Protein AF-0000000072427607 (afdb_homodimer)

Organism: Nyctereutes procyonoides (NCBI:txid34880)

Structure (mmCIF, N/CA/C/O backbone):
data_AF-0000000072427607-model_v1
#
loop_
_entity.id
_entity.type
_entity.pdbx_description
1 polymer 'Carboxylic ester hydrolase'
#
loop_
_atom_site.group_PDB
_atom_site.id
_atom_site.type_symbol
_atom_site.label_atom_id
_atom_site.label_alt_id
_atom_site.label_comp_id
_atom_site.label_asym_id
_atom_site.label_entity_id
_atom_site.label_seq_id
_atom_site.pdbx_PDB_ins_code
_atom_site.Cartn_x
_atom_site.Cartn_y
_atom_site.Cartn_z
_atom_site.occupancy
_atom_site.B_iso_or_equiv
_atom_site.auth_seq_id
_atom_site.auth_comp_id
_atom_site.auth_asym_id
_atom_site.auth_atom_id
_atom_site.pdbx_PDB_model_num
ATOM 1 N N . MET A 1 1 ? 55.812 -62.156 -67.125 1 25.12 1 MET A N 1
ATOM 2 C CA . MET A 1 1 ? 54.969 -63.094 -66.375 1 25.12 1 MET A CA 1
ATOM 3 C C . MET A 1 1 ? 54.938 -62.719 -64.875 1 25.12 1 MET A C 1
ATOM 5 O O . MET A 1 1 ? 54.062 -63.188 -64.125 1 25.12 1 MET A O 1
ATOM 9 N N . GLN A 1 2 ? 56 -62.094 -64.438 1 32.69 2 GLN A N 1
ATOM 10 C CA . GLN A 1 2 ? 56.156 -61.969 -62.969 1 32.69 2 GLN A CA 1
ATOM 11 C C . GLN A 1 2 ? 55.25 -60.875 -62.406 1 32.69 2 GLN A C 1
ATOM 13 O O . GLN A 1 2 ? 55.125 -60.75 -61.188 1 32.69 2 GLN A O 1
ATOM 18 N N . SER A 1 3 ? 54.688 -59.969 -63.312 1 34.66 3 SER A N 1
ATOM 19 C CA . SER A 1 3 ? 54 -58.812 -62.812 1 34.66 3 SER A CA 1
ATOM 20 C C . SER A 1 3 ? 52.562 -59.125 -62.375 1 34.66 3 SER A C 1
ATOM 22 O O . SER A 1 3 ? 51.812 -58.25 -61.938 1 34.66 3 SER A O 1
ATOM 24 N N . LYS A 1 4 ? 52.062 -60.406 -62.969 1 46.56 4 LYS A N 1
ATOM 25 C CA . LYS A 1 4 ? 50.688 -60.781 -62.719 1 46.56 4 LYS A CA 1
ATOM 26 C C . LYS A 1 4 ? 50.469 -61.25 -61.281 1 46.56 4 LYS A C 1
ATOM 28 O O . LYS A 1 4 ? 49.344 -61.375 -60.812 1 46.56 4 LYS A O 1
ATOM 33 N N . GLY A 1 5 ? 51.625 -61.625 -60.656 1 40.72 5 GLY A N 1
ATOM 34 C CA . GLY A 1 5 ? 51.469 -62.25 -59.375 1 40.72 5 GLY A CA 1
ATOM 35 C C . GLY A 1 5 ? 51.25 -61.25 -58.25 1 40.72 5 GLY A C 1
ATOM 36 O O . GLY A 1 5 ? 50.656 -61.594 -57.219 1 40.72 5 GLY A O 1
ATOM 37 N N . THR A 1 6 ? 51.906 -60.031 -58.406 1 51.53 6 THR A N 1
ATOM 38 C CA . THR A 1 6 ? 51.812 -59.031 -57.344 1 51.53 6 THR A CA 1
ATOM 39 C C . THR A 1 6 ? 50.406 -58.469 -57.312 1 51.53 6 THR A C 1
ATOM 41 O O . THR A 1 6 ? 49.875 -58.188 -56.219 1 51.53 6 THR A O 1
ATOM 44 N N . ILE A 1 7 ? 49.719 -58.438 -58.531 1 56.06 7 ILE A N 1
ATOM 45 C CA . ILE A 1 7 ? 48.438 -57.781 -58.562 1 56.06 7 ILE A CA 1
ATOM 46 C C . ILE A 1 7 ? 47.406 -58.656 -57.875 1 56.06 7 ILE A C 1
ATOM 48 O O . ILE A 1 7 ? 46.562 -58.156 -57.125 1 56.06 7 ILE A O 1
ATOM 52 N N . LEU A 1 8 ? 47.562 -60.062 -58.031 1 53.88 8 LEU A N 1
ATOM 53 C CA . LEU A 1 8 ? 46.562 -60.969 -57.438 1 53.88 8 LEU A CA 1
ATOM 54 C C . LEU A 1 8 ? 46.688 -60.969 -55.906 1 53.88 8 LEU A C 1
ATOM 56 O O . LEU A 1 8 ? 45.656 -61 -55.219 1 53.88 8 LEU A O 1
ATOM 60 N N . SER A 1 9 ? 47.938 -60.812 -55.375 1 56.28 9 SER A N 1
ATOM 61 C CA . SER A 1 9 ? 48.094 -60.812 -53.938 1 56.28 9 SER A CA 1
ATOM 62 C C . SER A 1 9 ? 47.531 -59.531 -53.312 1 56.28 9 SER A C 1
ATOM 64 O O . SER A 1 9 ? 47 -59.562 -52.219 1 56.28 9 SER A O 1
ATOM 66 N N . ILE A 1 10 ? 47.594 -58.406 -54.094 1 59.06 10 ILE A N 1
ATOM 67 C CA . ILE A 1 10 ? 47.094 -57.156 -53.562 1 59.06 10 ILE A CA 1
ATOM 68 C C . ILE A 1 10 ? 45.562 -57.188 -53.562 1 59.06 10 ILE A C 1
ATOM 70 O O . ILE A 1 10 ? 44.906 -56.719 -52.625 1 59.06 10 ILE A O 1
ATOM 74 N N . ARG A 1 11 ? 44.906 -57.875 -54.562 1 59 11 ARG A N 1
ATOM 75 C CA . ARG A 1 11 ? 43.469 -57.969 -54.594 1 59 11 ARG A CA 1
ATOM 76 C C . ARG A 1 11 ? 42.906 -58.812 -53.469 1 59 11 ARG A C 1
ATOM 78 O O . ARG A 1 11 ? 41.906 -58.5 -52.844 1 59 11 ARG A O 1
ATOM 85 N N . LEU A 1 12 ? 43.656 -59.906 -53.094 1 60.28 12 LEU A N 1
ATOM 86 C CA . LEU A 1 12 ? 43.219 -60.75 -52 1 60.28 12 LEU A CA 1
ATOM 87 C C . LEU A 1 12 ? 43.344 -60 -50.656 1 60.28 12 LEU A C 1
ATOM 89 O O . LEU A 1 12 ? 42.469 -60.125 -49.781 1 60.28 12 LEU A O 1
ATOM 93 N N . LEU A 1 13 ? 44.469 -59.219 -50.531 1 60.81 13 LEU A N 1
ATOM 94 C CA . LEU A 1 13 ? 44.625 -58.438 -49.281 1 60.81 13 LEU A CA 1
ATOM 95 C C . LEU A 1 13 ? 43.531 -57.375 -49.219 1 60.81 13 LEU A C 1
ATOM 97 O O . LEU A 1 13 ? 42.969 -57.125 -48.125 1 60.81 13 LEU A O 1
ATOM 101 N N . LEU A 1 14 ? 43.188 -56.781 -50.406 1 60.91 14 LEU A N 1
ATOM 102 C CA . LEU A 1 14 ? 42.125 -55.75 -50.375 1 60.91 14 LEU A CA 1
ATOM 103 C C . LEU A 1 14 ? 40.781 -56.375 -50.062 1 60.91 14 LEU A C 1
ATOM 105 O O . LEU A 1 14 ? 39.969 -55.812 -49.344 1 60.91 14 LEU A O 1
ATOM 109 N N . TRP A 1 15 ? 40.562 -57.656 -50.625 1 60.12 15 TRP A N 1
ATOM 110 C CA . TRP A 1 15 ? 39.312 -58.344 -50.312 1 60.12 15 TRP A CA 1
ATOM 111 C C . TRP A 1 15 ? 39.25 -58.719 -48.844 1 60.12 15 TRP A C 1
ATOM 113 O O . TRP A 1 15 ? 38.188 -58.625 -48.219 1 60.12 15 TRP A O 1
ATOM 123 N N . PHE A 1 16 ? 40.438 -59.156 -48.281 1 57.09 16 PHE A N 1
ATOM 124 C CA . PHE A 1 16 ? 40.438 -59.469 -46.844 1 57.09 16 PHE A CA 1
ATOM 125 C C . PHE A 1 16 ? 40.219 -58.188 -46.031 1 57.09 16 PHE A C 1
ATOM 127 O O . PHE A 1 16 ? 39.5 -58.219 -45.031 1 57.09 16 PHE A O 1
ATOM 134 N N . LEU A 1 17 ? 40.844 -57.031 -46.469 1 54.34 17 LEU A N 1
ATOM 135 C CA . LEU A 1 17 ? 40.594 -55.781 -45.781 1 54.34 17 LEU A CA 1
ATOM 136 C C . LEU A 1 17 ? 39.125 -55.344 -45.938 1 54.34 17 LEU A C 1
ATOM 138 O O . LEU A 1 17 ? 38.531 -54.844 -45 1 54.34 17 LEU A O 1
ATOM 142 N N . LEU A 1 18 ? 38.594 -55.562 -47.188 1 53.03 18 LEU A N 1
ATOM 143 C CA . LEU A 1 18 ? 37.188 -55.219 -47.406 1 53.03 18 LEU A CA 1
ATOM 144 C C . LEU A 1 18 ? 36.281 -56.125 -46.562 1 53.03 18 LEU A C 1
ATOM 146 O O . LEU A 1 18 ? 35.312 -55.656 -46 1 53.03 18 LEU A O 1
ATOM 150 N N . LEU A 1 19 ? 36.656 -57.469 -46.531 1 50.84 19 LEU A N 1
ATOM 151 C CA . LEU A 1 19 ? 35.844 -58.344 -45.688 1 50.84 19 LEU A CA 1
ATOM 152 C C . LEU A 1 19 ? 36 -57.969 -44.219 1 50.84 19 LEU A C 1
ATOM 154 O O . LEU A 1 19 ? 35.031 -58.031 -43.438 1 50.84 19 LEU A O 1
ATOM 158 N N . TRP A 1 20 ? 37.219 -57.625 -43.75 1 49.5 20 TRP A N 1
ATOM 159 C CA . TRP A 1 20 ? 37.406 -57.188 -42.375 1 49.5 20 TRP A CA 1
ATOM 160 C C . TRP A 1 20 ? 36.625 -55.906 -42.094 1 49.5 20 TRP A C 1
ATOM 162 O O . TRP A 1 20 ? 36.062 -55.75 -41 1 49.5 20 TRP A O 1
ATOM 172 N N . VAL A 1 21 ? 36.656 -54.938 -43.062 1 46.91 21 VAL A N 1
ATOM 173 C CA . VAL A 1 21 ? 35.875 -53.75 -42.844 1 46.91 21 VAL A CA 1
ATOM 174 C C . VAL A 1 21 ? 34.375 -54.094 -42.781 1 46.91 21 VAL A C 1
ATOM 176 O O . VAL A 1 21 ? 33.625 -53.438 -42.062 1 46.91 21 VAL A O 1
ATOM 179 N N . LEU A 1 22 ? 33.969 -55.062 -43.688 1 42.78 22 LEU A N 1
ATOM 180 C CA . LEU A 1 22 ? 32.562 -55.406 -43.625 1 42.78 22 LEU A CA 1
ATOM 181 C C . LEU A 1 22 ? 32.25 -56.125 -42.312 1 42.78 22 LEU A C 1
ATOM 183 O O . LEU A 1 22 ? 31.078 -56.438 -42.031 1 42.78 22 LEU A O 1
ATOM 187 N N . ILE A 1 23 ? 33.219 -56.875 -41.781 1 41.06 23 ILE A N 1
ATOM 188 C CA . ILE A 1 23 ? 32.844 -57.344 -40.438 1 41.06 23 ILE A CA 1
ATOM 189 C C . ILE A 1 23 ? 32.719 -56.156 -39.5 1 41.06 23 ILE A C 1
ATOM 191 O O . ILE A 1 23 ? 33.688 -55.688 -38.906 1 41.06 23 ILE A O 1
ATOM 195 N N . GLY A 1 24 ? 32.438 -54.969 -40.031 1 36.84 24 GLY A N 1
ATOM 196 C CA . GLY A 1 24 ? 32 -53.969 -39.062 1 36.84 24 GLY A CA 1
ATOM 197 C C . GLY A 1 24 ? 31.203 -54.562 -37.938 1 36.84 24 GLY A C 1
ATOM 198 O O . GLY A 1 24 ? 30.453 -55.531 -38.125 1 36.84 24 GLY A O 1
ATOM 199 N N . LYS A 1 25 ? 31.844 -54.594 -36.719 1 39.75 25 LYS A N 1
ATOM 200 C CA . LYS A 1 25 ? 31.125 -54.938 -35.5 1 39.75 25 LYS A CA 1
ATOM 201 C C . LYS A 1 25 ? 29.672 -54.469 -35.594 1 39.75 25 LYS A C 1
ATOM 203 O O . LYS A 1 25 ? 29.406 -53.281 -35.688 1 39.75 25 LYS A O 1
ATOM 208 N N . SER A 1 26 ? 28.938 -55.156 -36.344 1 35.62 26 SER A N 1
ATOM 209 C CA . SER A 1 26 ? 27.547 -54.938 -35.938 1 35.62 26 SER A CA 1
ATOM 210 C C . SER A 1 26 ? 27.438 -54.844 -34.406 1 35.62 26 SER A C 1
ATOM 212 O O . SER A 1 26 ? 27.734 -55.781 -33.688 1 35.62 26 SER A O 1
ATOM 214 N N . HIS A 1 27 ? 28 -53.844 -33.75 1 36.75 27 HIS A N 1
ATOM 215 C CA . HIS A 1 27 ? 27.406 -53.625 -32.406 1 36.75 27 HIS A CA 1
ATOM 216 C C . HIS A 1 27 ? 25.969 -54.094 -32.375 1 36.75 27 HIS A C 1
ATOM 218 O O . HIS A 1 27 ? 25.094 -53.5 -33.031 1 36.75 27 HIS A O 1
ATOM 224 N N . THR A 1 28 ? 25.797 -55.406 -32.594 1 38.53 28 THR A N 1
ATOM 225 C CA . THR A 1 28 ? 24.453 -55.844 -32.219 1 38.53 28 THR A CA 1
ATOM 226 C C . THR A 1 28 ? 23.875 -54.969 -31.125 1 38.53 28 THR A C 1
ATOM 228 O O . THR A 1 28 ? 24.469 -54.844 -30.047 1 38.53 28 THR A O 1
ATOM 231 N N . GLU A 1 29 ? 23.453 -53.812 -31.422 1 46.56 29 GLU A N 1
ATOM 232 C CA . GLU A 1 29 ? 22.594 -53.125 -30.469 1 46.56 29 GLU A CA 1
ATOM 233 C C . GLU A 1 29 ? 21.875 -54.125 -29.547 1 46.56 29 GLU A C 1
ATOM 235 O O . GLU A 1 29 ? 20.984 -54.844 -29.984 1 46.56 29 GLU A O 1
ATOM 240 N N . GLU A 1 30 ? 22.578 -55 -28.812 1 52.66 30 GLU A N 1
ATOM 241 C CA . GLU A 1 30 ? 21.922 -55.875 -27.828 1 52.66 30 GLU A CA 1
ATOM 242 C C . GLU A 1 30 ? 20.625 -55.25 -27.328 1 52.66 30 GLU A C 1
ATOM 244 O O . GLU A 1 30 ? 20.594 -54.125 -26.844 1 52.66 30 GLU A O 1
ATOM 249 N N . ASP A 1 31 ? 19.516 -55.688 -27.797 1 66.81 31 ASP A N 1
ATOM 250 C CA . ASP A 1 31 ? 18.156 -55.375 -27.391 1 66.81 31 ASP A CA 1
ATOM 251 C C . ASP A 1 31 ? 18 -55.406 -25.875 1 66.81 31 ASP A C 1
ATOM 253 O O . ASP A 1 31 ? 18.391 -56.375 -25.219 1 66.81 31 ASP A O 1
ATOM 257 N N . ILE A 1 32 ? 17.891 -54.219 -25.266 1 88 32 ILE A N 1
ATOM 258 C CA . ILE A 1 32 ? 17.625 -54.156 -23.828 1 88 32 ILE A CA 1
ATOM 259 C C . ILE A 1 32 ? 16.156 -54.406 -23.562 1 88 32 ILE A C 1
ATOM 261 O O . ILE A 1 32 ? 15.289 -53.625 -23.969 1 88 32 ILE A O 1
ATOM 265 N N . VAL A 1 33 ? 15.852 -55.562 -23.109 1 95.56 33 VAL A N 1
ATOM 266 C CA . VAL A 1 33 ? 14.477 -55.969 -22.797 1 95.56 33 VAL A CA 1
ATOM 267 C C . VAL A 1 33 ? 14.305 -56.094 -21.297 1 95.56 33 VAL A C 1
ATOM 269 O O . VAL A 1 33 ? 15.141 -56.688 -20.609 1 95.56 33 VAL A O 1
ATOM 272 N N . ILE A 1 34 ? 13.359 -55.469 -20.797 1 96.12 34 ILE A N 1
ATOM 273 C CA . ILE A 1 34 ? 13.016 -55.531 -19.375 1 96.12 34 ILE A CA 1
ATOM 274 C C . ILE A 1 34 ? 11.625 -56.156 -19.203 1 96.12 34 ILE A C 1
ATOM 276 O O . ILE A 1 34 ? 10.719 -55.844 -19.984 1 96.12 34 ILE A O 1
ATOM 280 N N . THR A 1 35 ? 11.422 -56.969 -18.219 1 96.31 35 THR A N 1
ATOM 281 C CA . THR A 1 35 ? 10.141 -57.594 -17.922 1 96.31 35 THR A CA 1
ATOM 282 C C . THR A 1 35 ? 9.391 -56.812 -16.859 1 96.31 35 THR A C 1
ATOM 284 O O . THR A 1 35 ? 9.836 -56.719 -15.711 1 96.31 35 THR A O 1
ATOM 287 N N . THR A 1 36 ? 8.305 -56.25 -17.266 1 96.44 36 THR A N 1
ATOM 288 C CA . THR A 1 36 ? 7.41 -55.594 -16.312 1 96.44 36 THR A CA 1
ATOM 289 C C . THR A 1 36 ? 6.309 -56.562 -15.859 1 96.44 36 THR A C 1
ATOM 291 O O . THR A 1 36 ? 6.242 -57.688 -16.328 1 96.44 36 THR A O 1
ATOM 294 N N . LYS A 1 37 ? 5.453 -56.062 -14.977 1 95.38 37 LYS A N 1
ATOM 295 C CA . LYS A 1 37 ? 4.324 -56.875 -14.523 1 95.38 37 LYS A CA 1
ATOM 296 C C . LYS A 1 37 ? 3.318 -57.094 -15.648 1 95.38 37 LYS A C 1
ATOM 298 O O . LYS A 1 37 ? 2.584 -58.094 -15.648 1 95.38 37 LYS A O 1
ATOM 303 N N . ASN A 1 38 ? 3.342 -56.219 -16.641 1 94.88 38 ASN A N 1
ATOM 304 C CA . ASN A 1 38 ? 2.379 -56.281 -17.734 1 94.88 38 ASN A CA 1
ATOM 305 C C . ASN A 1 38 ? 2.965 -57 -18.953 1 94.88 38 ASN A C 1
ATOM 307 O O . ASN A 1 38 ? 2.227 -57.469 -19.828 1 94.88 38 ASN A O 1
ATOM 311 N N . GLY A 1 39 ? 4.234 -57 -19.016 1 95.88 39 GLY A N 1
ATOM 312 C CA . GLY A 1 39 ? 4.895 -57.625 -20.156 1 95.88 39 GLY A CA 1
ATOM 313 C C . GLY A 1 39 ? 6.305 -57.125 -20.375 1 95.88 39 GLY A C 1
ATOM 314 O O . GLY A 1 39 ? 6.809 -56.312 -19.594 1 95.88 39 GLY A O 1
ATOM 315 N N . LYS A 1 40 ? 6.855 -57.656 -21.438 1 97.25 40 LYS A N 1
ATOM 316 C CA . LYS A 1 40 ? 8.219 -57.281 -21.781 1 97.25 40 LYS A CA 1
ATOM 317 C C . LYS A 1 40 ? 8.242 -56 -22.609 1 97.25 40 LYS A C 1
ATOM 319 O O . LYS A 1 40 ? 7.367 -55.781 -23.453 1 97.25 40 LYS A O 1
ATOM 324 N N . VAL A 1 41 ? 9.266 -55.188 -22.312 1 97.75 41 VAL A N 1
ATOM 325 C CA . VAL A 1 41 ? 9.422 -53.938 -23.047 1 97.75 41 VAL A CA 1
ATOM 326 C C . VAL A 1 41 ? 10.852 -53.844 -23.578 1 97.75 41 VAL A C 1
ATOM 328 O O . VAL A 1 41 ? 11.805 -54.156 -22.859 1 97.75 41 VAL A O 1
ATOM 331 N N . ARG A 1 42 ? 10.969 -53.469 -24.828 1 97.69 42 ARG A N 1
ATOM 332 C CA . ARG A 1 42 ? 12.266 -53.281 -25.453 1 97.69 42 ARG A CA 1
ATOM 333 C C . ARG A 1 42 ? 12.602 -51.781 -25.531 1 97.69 42 ARG A C 1
ATOM 335 O O . ARG A 1 42 ? 11.82 -51 -26.047 1 97.69 42 ARG A O 1
ATOM 342 N N . GLY A 1 43 ? 13.758 -51.469 -24.969 1 96.75 43 GLY A N 1
ATOM 343 C CA . GLY A 1 43 ? 14.219 -50.094 -25.031 1 96.75 43 GLY A CA 1
ATOM 344 C C . GLY A 1 43 ? 15.352 -49.875 -26.016 1 96.75 43 GLY A C 1
ATOM 345 O O . GLY A 1 43 ? 15.547 -50.688 -26.922 1 96.75 43 GLY A O 1
ATOM 346 N N . MET A 1 44 ? 15.977 -48.688 -25.938 1 96.12 44 MET A N 1
ATOM 347 C CA . MET A 1 44 ? 17.094 -48.344 -26.812 1 96.12 44 MET A CA 1
ATOM 348 C C . MET A 1 44 ? 18.172 -47.594 -26.047 1 96.12 44 MET A C 1
ATOM 350 O O . MET A 1 44 ? 17.891 -46.906 -25.047 1 96.12 44 MET A O 1
ATOM 354 N N . ASN A 1 45 ? 19.359 -47.719 -26.5 1 95.62 45 ASN A N 1
ATOM 355 C CA . ASN A 1 45 ? 20.469 -46.969 -25.938 1 95.62 45 ASN A CA 1
ATOM 356 C C . ASN A 1 45 ? 20.609 -45.594 -26.609 1 95.62 45 ASN A C 1
ATOM 358 O O . ASN A 1 45 ? 20.531 -45.5 -27.844 1 95.62 45 ASN A O 1
ATOM 362 N N . LEU A 1 46 ? 20.734 -44.625 -25.828 1 95.62 46 LEU A N 1
ATOM 363 C CA . LEU A 1 46 ? 20.969 -43.25 -26.297 1 95.62 46 LEU A CA 1
ATOM 364 C C . LEU A 1 46 ? 22.359 -42.781 -25.906 1 95.62 46 LEU A C 1
ATOM 366 O O . LEU A 1 46 ? 22.719 -42.781 -24.719 1 95.62 46 LEU A O 1
ATOM 370 N N . PRO A 1 47 ? 23.172 -42.375 -26.938 1 94.81 47 PRO A N 1
ATOM 371 C CA . PRO A 1 47 ? 24.453 -41.781 -26.578 1 94.81 47 PRO A CA 1
ATOM 372 C C . PRO A 1 47 ? 24.297 -40.406 -25.938 1 94.81 47 PRO A C 1
ATOM 374 O O . PRO A 1 47 ? 23.531 -39.562 -26.438 1 94.81 47 PRO A O 1
ATOM 377 N N . VAL A 1 48 ? 24.938 -40.156 -24.875 1 96.06 48 VAL A N 1
ATOM 378 C CA . VAL A 1 48 ? 24.859 -38.875 -24.156 1 96.06 48 VAL A CA 1
ATOM 379 C C . VAL A 1 48 ? 26.156 -38.625 -23.406 1 96.06 48 VAL A C 1
ATOM 381 O O . VAL A 1 48 ? 26.609 -39.469 -22.625 1 96.06 48 VAL A O 1
ATOM 384 N N . LEU A 1 49 ? 26.891 -37.438 -23.656 1 95.56 49 LEU A N 1
ATOM 385 C CA . LEU A 1 49 ? 28.078 -36.969 -22.969 1 95.56 49 LEU A CA 1
ATOM 386 C C . LEU A 1 49 ? 29.141 -38.062 -22.891 1 95.56 49 LEU A C 1
ATOM 388 O O . LEU A 1 49 ? 29.672 -38.344 -21.797 1 95.56 49 LEU A O 1
ATOM 392 N N . GLY A 1 50 ? 29.406 -38.75 -23.875 1 92.44 50 GLY A N 1
ATOM 393 C CA . GLY A 1 50 ? 30.453 -39.75 -23.938 1 92.44 50 GLY A CA 1
ATOM 394 C C . GLY A 1 50 ? 30.047 -41.062 -23.328 1 92.44 50 GLY A C 1
ATOM 395 O O . GLY A 1 50 ? 30.812 -42.031 -23.344 1 92.44 50 GLY A O 1
ATOM 396 N N . GLY A 1 51 ? 28.781 -41.125 -22.781 1 93.94 51 GLY A N 1
ATOM 397 C CA . GLY A 1 51 ? 28.234 -42.375 -22.234 1 93.94 51 GLY A CA 1
ATOM 398 C C . GLY A 1 51 ? 26.922 -42.75 -22.875 1 93.94 51 GLY A C 1
ATOM 399 O O . GLY A 1 51 ? 26.672 -42.438 -24.047 1 93.94 51 GLY A O 1
ATOM 400 N N . THR A 1 52 ? 26.203 -43.594 -22.078 1 94.81 52 THR A N 1
ATOM 401 C CA . THR A 1 52 ? 24.953 -44.094 -22.641 1 94.81 52 THR A CA 1
ATOM 402 C C . THR A 1 52 ? 23.844 -44.094 -21.594 1 94.81 52 THR A C 1
ATOM 404 O O . THR A 1 52 ? 24.109 -44.281 -20.406 1 94.81 52 THR A O 1
ATOM 407 N N . VAL A 1 53 ? 22.703 -43.781 -22.031 1 97.31 53 VAL A N 1
ATOM 408 C CA . VAL A 1 53 ? 21.469 -43.906 -21.266 1 97.31 53 VAL A CA 1
ATOM 409 C C . VAL A 1 53 ? 20.5 -44.844 -22.016 1 97.31 53 VAL A C 1
ATOM 411 O O . VAL A 1 53 ? 20.422 -44.781 -23.25 1 97.31 53 VAL A O 1
ATOM 414 N N . THR A 1 54 ? 19.859 -45.719 -21.281 1 97.69 54 THR A N 1
ATOM 415 C CA . THR A 1 54 ? 18.812 -46.531 -21.891 1 97.69 54 THR A CA 1
ATOM 416 C C . THR A 1 54 ? 17.453 -45.875 -21.734 1 97.69 54 THR A C 1
ATOM 418 O O . THR A 1 54 ? 17.047 -45.531 -20.625 1 97.69 54 THR A O 1
ATOM 421 N N . ALA A 1 55 ? 16.812 -45.781 -22.844 1 98.12 55 ALA A N 1
ATOM 422 C CA . ALA A 1 55 ? 15.492 -45.156 -22.812 1 98.12 55 ALA A CA 1
ATOM 423 C C . ALA A 1 55 ? 14.406 -46.125 -23.219 1 98.12 55 ALA A C 1
ATOM 425 O O . ALA A 1 55 ? 14.602 -46.969 -24.125 1 98.12 55 ALA A O 1
ATOM 426 N N . PHE A 1 56 ? 13.367 -46.188 -22.531 1 98.5 56 PHE A N 1
ATOM 427 C CA . PHE A 1 56 ? 12.109 -46.844 -22.891 1 98.5 56 PHE A CA 1
ATOM 428 C C . PHE A 1 56 ? 11.023 -45.812 -23.141 1 98.5 56 PHE A C 1
ATOM 430 O O . PHE A 1 56 ? 10.555 -45.156 -22.203 1 98.5 56 PHE A O 1
ATOM 437 N N . LEU A 1 57 ? 10.68 -45.688 -24.438 1 98.19 57 LEU A N 1
ATOM 438 C CA . LEU A 1 57 ? 9.758 -44.625 -24.828 1 98.19 57 LEU A CA 1
ATOM 439 C C . LEU A 1 57 ? 8.398 -45.188 -25.219 1 98.19 57 LEU A C 1
ATOM 441 O O . LEU A 1 57 ? 8.312 -46.094 -26.047 1 98.19 57 LEU A O 1
ATOM 445 N N . GLY A 1 58 ? 7.328 -44.719 -24.562 1 98.25 58 GLY A N 1
ATOM 446 C CA . GLY A 1 58 ? 5.977 -45.094 -24.969 1 98.25 58 GLY A CA 1
ATOM 447 C C . GLY A 1 58 ? 5.504 -46.406 -24.375 1 98.25 58 GLY A C 1
ATOM 448 O O . GLY A 1 58 ? 4.922 -47.219 -25.062 1 98.25 58 GLY A O 1
ATOM 449 N N . ILE A 1 59 ? 5.797 -46.625 -23.141 1 98.31 59 ILE A N 1
ATOM 450 C CA . ILE A 1 59 ? 5.289 -47.781 -22.438 1 98.31 59 ILE A CA 1
ATOM 451 C C . ILE A 1 59 ? 3.834 -47.562 -22.031 1 98.31 59 ILE A C 1
ATOM 453 O O . ILE A 1 59 ? 3.521 -46.594 -21.344 1 98.31 59 ILE A O 1
ATOM 457 N N . PRO A 1 60 ? 2.906 -48.406 -22.469 1 97.94 60 PRO A N 1
ATOM 458 C CA . PRO A 1 60 ? 1.526 -48.219 -22.016 1 97.94 60 PRO A CA 1
ATOM 459 C C . PRO A 1 60 ? 1.353 -48.5 -20.531 1 97.94 60 PRO A C 1
ATOM 461 O O . PRO A 1 60 ? 1.806 -49.531 -20.031 1 97.94 60 PRO A O 1
ATOM 464 N N . TYR A 1 61 ? 0.72 -47.656 -19.812 1 98 61 TYR A N 1
ATOM 465 C CA . TYR A 1 61 ? 0.537 -47.875 -18.391 1 98 61 TYR A CA 1
ATOM 466 C C . TYR A 1 61 ? -0.939 -48.031 -18.047 1 98 61 TYR A C 1
ATOM 468 O O . TYR A 1 61 ? -1.285 -48.406 -16.922 1 98 61 TYR A O 1
ATOM 476 N N . ALA A 1 62 ? -1.848 -47.781 -19 1 98.12 62 ALA A N 1
ATOM 477 C CA . ALA A 1 62 ? -3.291 -47.906 -18.812 1 98.12 62 ALA A CA 1
ATOM 478 C C . ALA A 1 62 ? -3.965 -48.375 -20.109 1 98.12 62 ALA A C 1
ATOM 480 O O . ALA A 1 62 ? -3.381 -48.281 -21.188 1 98.12 62 ALA A O 1
ATOM 481 N N . GLN A 1 63 ? -5.203 -48.875 -19.938 1 97.38 63 GLN A N 1
ATOM 482 C CA . GLN A 1 63 ? -6.02 -49.125 -21.125 1 97.38 63 GLN A CA 1
ATOM 483 C C . GLN A 1 63 ? -6.34 -47.844 -21.875 1 97.38 63 GLN A C 1
ATOM 485 O O . GLN A 1 63 ? -6.551 -46.812 -21.281 1 97.38 63 GLN A O 1
ATOM 490 N N . PRO A 1 64 ? -6.309 -48.031 -23.266 1 97.19 64 PRO A N 1
ATOM 491 C CA . PRO A 1 64 ? -6.734 -46.844 -24 1 97.19 64 PRO A CA 1
ATOM 492 C C . PRO A 1 64 ? -8.125 -46.344 -23.609 1 97.19 64 PRO A C 1
ATOM 494 O O . PRO A 1 64 ? -9.062 -47.156 -23.547 1 97.19 64 PRO A O 1
ATOM 497 N N . PRO A 1 65 ? -8.258 -45.125 -23.234 1 96.88 65 PRO A N 1
ATOM 498 C CA . PRO A 1 65 ? -9.57 -44.594 -22.844 1 96.88 65 PRO A CA 1
ATOM 499 C C . PRO A 1 65 ? -10.477 -44.312 -24.031 1 96.88 65 PRO A C 1
ATOM 501 O O . PRO A 1 65 ? -10.844 -43.156 -24.266 1 96.88 65 PRO A O 1
ATOM 504 N N . LEU A 1 66 ? -10.922 -45.312 -24.734 1 95.56 66 LEU A N 1
ATOM 505 C CA . LEU A 1 66 ? -11.742 -45.219 -25.938 1 95.56 66 LEU A CA 1
ATOM 506 C C . LEU A 1 66 ? -13.172 -45.656 -25.656 1 95.56 66 LEU A C 1
ATOM 508 O O . LEU A 1 66 ? -13.422 -46.406 -24.703 1 95.56 66 LEU A O 1
ATOM 512 N N . GLY A 1 67 ? -14.109 -45.219 -26.438 1 92.81 67 GLY A N 1
ATOM 513 C CA . GLY A 1 67 ? -15.5 -45.625 -26.328 1 92.81 67 GLY A CA 1
ATOM 514 C C . GLY A 1 67 ? -16.078 -45.406 -24.938 1 92.81 67 GLY A C 1
ATOM 515 O O . GLY A 1 67 ? -16.016 -44.281 -24.406 1 92.81 67 GLY A O 1
ATOM 516 N N . ARG A 1 68 ? -16.453 -46.5 -24.312 1 92.44 68 ARG A N 1
ATOM 517 C CA . ARG A 1 68 ? -17.109 -46.406 -23.016 1 92.44 68 ARG A CA 1
ATOM 518 C C . ARG A 1 68 ? -16.141 -45.906 -21.953 1 92.44 68 ARG A C 1
ATOM 520 O O . ARG A 1 68 ? -16.562 -45.406 -20.891 1 92.44 68 ARG A O 1
ATOM 527 N N . LEU A 1 69 ? -14.844 -45.906 -22.234 1 95.25 69 LEU A N 1
ATOM 528 C CA . LEU A 1 69 ? -13.844 -45.562 -21.234 1 95.25 69 LEU A CA 1
ATOM 529 C C . LEU A 1 69 ? -13.445 -44.094 -21.359 1 95.25 69 LEU A C 1
ATOM 531 O O . LEU A 1 69 ? -12.695 -43.562 -20.531 1 95.25 69 LEU A O 1
ATOM 535 N N . ARG A 1 70 ? -13.906 -43.281 -22.359 1 96.25 70 ARG A N 1
ATOM 536 C CA . ARG A 1 70 ? -13.5 -41.938 -22.641 1 96.25 70 ARG A CA 1
ATOM 537 C C . ARG A 1 70 ? -13.664 -41.031 -21.406 1 96.25 70 ARG A C 1
ATOM 539 O O . ARG A 1 70 ? -12.766 -40.25 -21.078 1 96.25 70 ARG A O 1
ATOM 546 N N . PHE A 1 71 ? -14.734 -41.094 -20.656 1 96.81 71 PHE A N 1
ATOM 547 C CA . PHE A 1 71 ? -14.977 -40.25 -19.5 1 96.81 71 PHE A CA 1
ATOM 548 C C . PHE A 1 71 ? -14.984 -41.062 -18.203 1 96.81 71 PHE A C 1
ATOM 550 O O . PHE A 1 71 ? -15.555 -40.656 -17.203 1 96.81 71 PHE A O 1
ATOM 557 N N . LYS A 1 72 ? -14.219 -42.188 -18.266 1 95.62 72 LYS A N 1
ATOM 558 C CA . LYS A 1 72 ? -14.102 -43.031 -17.062 1 95.62 72 LYS A CA 1
ATOM 559 C C . LYS A 1 72 ? -12.695 -42.969 -16.484 1 95.62 72 LYS A C 1
ATOM 561 O O . LYS A 1 72 ? -11.75 -42.562 -17.172 1 95.62 72 LYS A O 1
ATOM 566 N N . LYS A 1 73 ? -12.602 -43.281 -15.211 1 97.06 73 LYS A N 1
ATOM 567 C CA . LYS A 1 73 ? -11.289 -43.438 -14.602 1 97.06 73 LYS A CA 1
ATOM 568 C C . LYS A 1 73 ? -10.43 -44.438 -15.391 1 97.06 73 LYS A C 1
ATOM 570 O O . LYS A 1 73 ? -10.945 -45.375 -15.977 1 97.06 73 LYS A O 1
ATOM 575 N N . PRO A 1 74 ? -9.117 -44.156 -15.43 1 98.06 74 PRO A N 1
ATOM 576 C CA . PRO A 1 74 ? -8.258 -45.094 -16.172 1 98.06 74 PRO A CA 1
ATOM 577 C C . PRO A 1 74 ? -8.273 -46.5 -15.594 1 98.06 74 PRO A C 1
ATOM 579 O O . PRO A 1 74 ? -8.461 -46.656 -14.383 1 98.06 74 PRO A O 1
ATOM 582 N N . GLN A 1 75 ? -8.109 -47.406 -16.5 1 96.62 75 GLN A N 1
ATOM 583 C CA . GLN A 1 75 ? -8.125 -48.812 -16.094 1 96.62 75 GLN A CA 1
ATOM 584 C C . GLN A 1 75 ? -6.754 -49.469 -16.297 1 96.62 75 GLN A C 1
ATOM 586 O O . GLN A 1 75 ? -6.027 -49.125 -17.234 1 96.62 75 GLN A O 1
ATOM 591 N N . PHE A 1 76 ? -6.477 -50.406 -15.484 1 93.19 76 PHE A N 1
ATOM 592 C CA . PHE A 1 76 ? -5.211 -51.125 -15.57 1 93.19 76 PHE A CA 1
ATOM 593 C C . PHE A 1 76 ? -5.121 -51.906 -16.875 1 93.19 76 PHE A C 1
ATOM 595 O O . PHE A 1 76 ? -6.137 -52.375 -17.406 1 93.19 76 PHE A O 1
ATOM 602 N N . LEU A 1 77 ? -3.967 -52 -17.266 1 89.62 77 LEU A N 1
ATOM 603 C CA . LEU A 1 77 ? -3.689 -52.75 -18.484 1 89.62 77 LEU A CA 1
ATOM 604 C C . LEU A 1 77 ? -3.67 -54.25 -18.219 1 89.62 77 LEU A C 1
ATOM 606 O O . LEU A 1 77 ? -3.229 -54.688 -17.141 1 89.62 77 LEU A O 1
ATOM 610 N N . THR A 1 78 ? -4.109 -54.938 -19.234 1 87.88 78 THR A N 1
ATOM 611 C CA . THR A 1 78 ? -3.955 -56.375 -19.188 1 87.88 78 THR A CA 1
ATOM 612 C C . THR A 1 78 ? -2.557 -56.781 -19.625 1 87.88 78 THR A C 1
ATOM 614 O O . THR A 1 78 ? -1.868 -56.031 -20.312 1 87.88 78 THR A O 1
ATOM 617 N N . LYS A 1 79 ? -2.18 -57.938 -19.359 1 91.88 79 LYS A N 1
ATOM 618 C CA . LYS A 1 79 ? -0.861 -58.438 -19.734 1 91.88 79 LYS A CA 1
ATOM 619 C C . LYS A 1 79 ? -0.75 -58.656 -21.234 1 91.88 79 LYS A C 1
ATOM 621 O O . LYS A 1 79 ? -1.753 -58.906 -21.906 1 91.88 79 LYS A O 1
ATOM 626 N N . TRP A 1 80 ? 0.453 -58.406 -21.672 1 92.25 80 TRP A N 1
ATOM 627 C CA . TRP A 1 80 ? 0.709 -58.719 -23.078 1 92.25 80 TRP A CA 1
ATOM 628 C C . TRP A 1 80 ? 1.824 -59.75 -23.219 1 92.25 80 TRP A C 1
ATOM 630 O O . TRP A 1 80 ? 2.719 -59.812 -22.375 1 92.25 80 TRP A O 1
ATOM 640 N N . SER A 1 81 ? 1.77 -60.562 -24.234 1 90.94 81 SER A N 1
ATOM 641 C CA . SER A 1 81 ? 2.699 -61.656 -24.391 1 90.94 81 SER A CA 1
ATOM 642 C C . SER A 1 81 ? 3.896 -61.25 -25.25 1 90.94 81 SER A C 1
ATOM 644 O O . SER A 1 81 ? 5.023 -61.688 -24.984 1 90.94 81 SER A O 1
ATOM 646 N N . ASP A 1 82 ? 3.672 -60.406 -26.156 1 93.44 82 ASP A N 1
ATOM 647 C CA . ASP A 1 82 ? 4.742 -60 -27.062 1 93.44 82 ASP A CA 1
ATOM 648 C C . ASP A 1 82 ? 5.621 -58.906 -26.422 1 93.44 82 ASP A C 1
ATOM 650 O O . ASP A 1 82 ? 5.309 -58.406 -25.344 1 93.44 82 ASP A O 1
ATOM 654 N N . ILE A 1 83 ? 6.742 -58.75 -27.016 1 96.25 83 ILE A N 1
ATOM 655 C CA . ILE A 1 83 ? 7.637 -57.719 -26.562 1 96.25 83 ILE A CA 1
ATOM 656 C C . ILE A 1 83 ? 7.148 -56.344 -27.078 1 96.25 83 ILE A C 1
ATOM 658 O O . ILE A 1 83 ? 7.043 -56.156 -28.281 1 96.25 83 ILE A O 1
ATOM 662 N N . TRP A 1 84 ? 6.785 -55.438 -26.203 1 96.69 84 TRP A N 1
ATOM 663 C CA . TRP A 1 84 ? 6.375 -54.094 -26.562 1 96.69 84 TRP A CA 1
ATOM 664 C C . TRP A 1 84 ? 7.566 -53.281 -27.047 1 96.69 84 TRP A C 1
ATOM 666 O O . TRP A 1 84 ? 8.578 -53.188 -26.344 1 96.69 84 TRP A O 1
ATOM 676 N N . ASN A 1 85 ? 7.512 -52.688 -28.219 1 97.25 85 ASN A N 1
ATOM 677 C CA . ASN A 1 85 ? 8.57 -51.844 -28.75 1 97.25 85 ASN A CA 1
ATOM 678 C C . ASN A 1 85 ? 8.5 -50.438 -28.172 1 97.25 85 ASN A C 1
ATOM 680 O O . ASN A 1 85 ? 7.73 -49.594 -28.656 1 97.25 85 ASN A O 1
ATOM 684 N N . ALA A 1 86 ? 9.297 -50.156 -27.219 1 98.06 86 ALA A N 1
ATOM 685 C CA . ALA A 1 86 ? 9.32 -48.844 -26.562 1 98.06 86 ALA A CA 1
ATOM 686 C C . ALA A 1 86 ? 10.508 -48.031 -27.031 1 98.06 86 ALA A C 1
ATOM 688 O O . ALA A 1 86 ? 11.195 -47.406 -26.203 1 98.06 86 ALA A O 1
ATOM 689 N N . THR A 1 87 ? 10.789 -47.969 -28.297 1 97.44 87 THR A N 1
ATOM 690 C CA . THR A 1 87 ? 11.93 -47.219 -28.828 1 97.44 87 THR A CA 1
ATOM 691 C C . THR A 1 87 ? 11.484 -45.906 -29.438 1 97.44 87 THR A C 1
ATOM 693 O O . THR A 1 87 ? 12.312 -45.125 -29.922 1 97.44 87 THR A O 1
ATOM 696 N N . LYS A 1 88 ? 10.188 -45.688 -29.469 1 97.25 88 LYS A N 1
ATOM 697 C CA . LYS A 1 88 ? 9.633 -44.438 -29.984 1 97.25 88 LYS A CA 1
ATOM 698 C C . LYS A 1 88 ? 8.555 -43.875 -29.047 1 97.25 88 LYS A C 1
ATOM 700 O O . LYS A 1 88 ? 7.859 -44.656 -28.375 1 97.25 88 LYS A O 1
ATOM 705 N N . TYR A 1 89 ? 8.477 -42.562 -29.094 1 98.19 89 TYR A N 1
ATOM 706 C CA . TYR A 1 89 ? 7.418 -41.938 -28.297 1 98.19 89 TYR A CA 1
ATOM 707 C C . TYR A 1 89 ? 6.043 -42.344 -28.828 1 98.19 89 TYR A C 1
ATOM 709 O O . TYR A 1 89 ? 5.852 -42.531 -30.031 1 98.19 89 TYR A O 1
ATOM 717 N N . ALA A 1 90 ? 5.105 -42.438 -27.891 1 98.19 90 ALA A N 1
ATOM 718 C CA . ALA A 1 90 ? 3.729 -42.781 -28.234 1 98.19 90 ALA A CA 1
ATOM 719 C C . ALA A 1 90 ? 2.916 -41.531 -28.562 1 98.19 90 ALA A C 1
ATOM 721 O O . ALA A 1 90 ? 3.459 -40.438 -28.594 1 98.19 90 ALA A O 1
ATOM 722 N N . ASN A 1 91 ? 1.639 -41.719 -28.844 1 98.31 91 ASN A N 1
ATOM 723 C CA . ASN A 1 91 ? 0.735 -40.656 -29.203 1 98.31 91 ASN A CA 1
ATOM 724 C C . ASN A 1 91 ? 0.589 -39.625 -28.062 1 98.31 91 ASN A C 1
ATOM 726 O O . ASN A 1 91 ? 0.726 -40 -26.891 1 98.31 91 ASN A O 1
ATOM 730 N N . SER A 1 92 ? 0.407 -38.406 -28.516 1 98.56 92 SER A N 1
ATOM 731 C CA . SER A 1 92 ? -0.013 -37.375 -27.578 1 98.56 92 SER A CA 1
ATOM 732 C C . SER A 1 92 ? -1.527 -37.375 -27.391 1 98.56 92 SER A C 1
ATOM 734 O O . SER A 1 92 ? -2.266 -37.75 -28.297 1 98.56 92 SER A O 1
ATOM 736 N N . CYS A 1 93 ? -1.968 -37 -26.234 1 98.69 93 CYS A N 1
ATOM 737 C CA . CYS A 1 93 ? -3.406 -36.906 -26.016 1 98.69 93 CYS A CA 1
ATOM 738 C C . CYS A 1 93 ? -4.004 -35.75 -26.844 1 98.69 93 CYS A C 1
ATOM 740 O O . CYS A 1 93 ? -3.355 -34.719 -27.047 1 98.69 93 CYS A O 1
ATOM 742 N N . TYR A 1 94 ? -5.273 -35.938 -27.219 1 98.12 94 TYR A N 1
ATOM 743 C CA . TYR A 1 94 ? -5.98 -34.906 -27.984 1 98.12 94 TYR A CA 1
ATOM 744 C C . TYR A 1 94 ? -5.984 -33.594 -27.234 1 98.12 94 TYR A C 1
ATOM 746 O O . TYR A 1 94 ? -6.312 -33.531 -26.047 1 98.12 94 TYR A O 1
ATOM 754 N N . GLN A 1 95 ? -5.613 -32.5 -27.906 1 97.5 95 GLN A N 1
ATOM 755 C CA . GLN A 1 95 ? -5.531 -31.125 -27.391 1 97.5 95 GLN A CA 1
ATOM 756 C C . GLN A 1 95 ? -5.543 -30.109 -28.531 1 97.5 95 GLN A C 1
ATOM 758 O O . GLN A 1 95 ? -5.305 -30.469 -29.688 1 97.5 95 GLN A O 1
ATOM 763 N N . ASN A 1 96 ? -5.875 -28.922 -28.203 1 95.19 96 ASN A N 1
ATOM 764 C CA . ASN A 1 96 ? -5.734 -27.844 -29.188 1 95.19 96 ASN A CA 1
ATOM 765 C C . ASN A 1 96 ? -4.285 -27.391 -29.312 1 95.19 96 ASN A C 1
ATOM 767 O O . ASN A 1 96 ? -3.602 -27.188 -28.312 1 95.19 96 ASN A O 1
ATOM 771 N N . THR A 1 97 ? -3.807 -27.297 -30.484 1 94.75 97 THR A N 1
ATOM 772 C CA . THR A 1 97 ? -2.455 -26.797 -30.719 1 94.75 97 THR A CA 1
ATOM 773 C C . THR A 1 97 ? -2.428 -25.281 -30.719 1 94.75 97 THR A C 1
ATOM 775 O O . THR A 1 97 ? -3.379 -24.625 -31.172 1 94.75 97 THR A O 1
ATOM 778 N N . ASP A 1 98 ? -1.354 -24.734 -30.203 1 93.44 98 ASP A N 1
ATOM 779 C CA . ASP A 1 98 ? -1.17 -23.281 -30.234 1 93.44 98 ASP A CA 1
ATOM 780 C C . ASP A 1 98 ? -0.885 -22.797 -31.656 1 93.44 98 ASP A C 1
ATOM 782 O O . ASP A 1 98 ? 0.139 -23.156 -32.25 1 93.44 98 ASP A O 1
ATOM 786 N N . GLN A 1 99 ? -1.768 -22 -32.188 1 93.12 99 GLN A N 1
ATOM 787 C CA . GLN A 1 99 ? -1.617 -21.484 -33.531 1 93.12 99 GLN A CA 1
ATOM 788 C C . GLN A 1 99 ? -1.495 -19.953 -33.531 1 93.12 99 GLN A C 1
ATOM 790 O O . GLN A 1 99 ? -1.706 -19.312 -34.531 1 93.12 99 GLN A O 1
ATOM 795 N N . SER A 1 100 ? -1.159 -19.422 -32.406 1 91.56 100 SER A N 1
ATOM 796 C CA . SER A 1 100 ? -1.126 -17.969 -32.25 1 91.56 100 SER A CA 1
ATOM 797 C C . SER A 1 100 ? 0.046 -17.359 -33 1 91.56 100 SER A C 1
ATOM 799 O O . SER A 1 100 ? -0.065 -16.266 -33.531 1 91.56 100 SER A O 1
ATOM 801 N N . PHE A 1 101 ? 1.192 -18.062 -32.938 1 94.5 101 PHE A N 1
ATOM 802 C CA . PHE A 1 101 ? 2.381 -17.625 -33.656 1 94.5 101 PHE A CA 1
ATOM 803 C C . PHE A 1 101 ? 2.945 -18.766 -34.5 1 94.5 101 PHE A C 1
ATOM 805 O O . PHE A 1 101 ? 4.055 -19.234 -34.281 1 94.5 101 PHE A O 1
ATOM 812 N N . PRO A 1 102 ? 2.273 -19.016 -35.594 1 94.5 102 PRO A N 1
ATOM 813 C CA . PRO A 1 102 ? 2.709 -20.156 -36.406 1 94.5 102 PRO A CA 1
ATOM 814 C C . PRO A 1 102 ? 4.148 -20.016 -36.875 1 94.5 102 PRO A C 1
ATOM 816 O O . PRO A 1 102 ? 4.523 -18.969 -37.438 1 94.5 102 PRO A O 1
ATOM 819 N N . GLY A 1 103 ? 4.871 -21.031 -36.656 1 95.38 103 GLY A N 1
ATOM 820 C CA . GLY A 1 103 ? 6.242 -21.078 -37.156 1 95.38 103 GLY A CA 1
ATOM 821 C C . GLY A 1 103 ? 7.238 -20.453 -36.188 1 95.38 103 GLY A C 1
ATOM 822 O O . GLY A 1 103 ? 8.445 -20.578 -36.375 1 95.38 103 GLY A O 1
ATOM 823 N N . PHE A 1 104 ? 6.785 -19.797 -35.219 1 97.06 104 PHE A N 1
ATOM 824 C CA . PHE A 1 104 ? 7.672 -19.172 -34.219 1 97.06 104 PHE A CA 1
ATOM 825 C C . PHE A 1 104 ? 8.164 -20.203 -33.219 1 97.06 104 PHE A C 1
ATOM 827 O O . PHE A 1 104 ? 7.367 -20.812 -32.5 1 97.06 104 PHE A O 1
ATOM 834 N N . PRO A 1 105 ? 9.453 -20.406 -33.094 1 96.19 105 PRO A N 1
ATOM 835 C CA . PRO A 1 105 ? 9.992 -21.484 -32.25 1 96.19 105 PRO A CA 1
ATOM 836 C C . PRO A 1 105 ? 9.562 -21.391 -30.797 1 96.19 105 PRO A C 1
ATOM 838 O O . PRO A 1 105 ? 9.359 -22.406 -30.141 1 96.19 105 PRO A O 1
ATOM 841 N N . GLY A 1 106 ? 9.414 -20.172 -30.375 1 95.62 106 GLY A N 1
ATOM 842 C CA . GLY A 1 106 ? 9.039 -19.984 -28.984 1 95.62 106 GLY A CA 1
ATOM 843 C C . GLY A 1 106 ? 7.672 -20.547 -28.641 1 95.62 106 GLY A C 1
ATOM 844 O O . GLY A 1 106 ? 7.434 -20.969 -27.516 1 95.62 106 GLY A O 1
ATOM 845 N N . SER A 1 107 ? 6.77 -20.516 -29.531 1 95.06 107 SER A N 1
ATOM 846 C CA . SER A 1 107 ? 5.434 -21.078 -29.328 1 95.06 107 SER A CA 1
ATOM 847 C C . SER A 1 107 ? 5.352 -22.516 -29.828 1 95.06 107 SER A C 1
ATOM 849 O O . SER A 1 107 ? 4.738 -23.359 -29.188 1 95.06 107 SER A O 1
ATOM 851 N N . GLU A 1 108 ? 6.055 -22.859 -30.875 1 96.38 108 GLU A N 1
ATOM 852 C CA . GLU A 1 108 ? 5.98 -24.156 -31.531 1 96.38 108 GLU A CA 1
ATOM 853 C C . GLU A 1 108 ? 6.578 -25.25 -30.656 1 96.38 108 GLU A C 1
ATOM 855 O O . GLU A 1 108 ? 6.129 -26.406 -30.688 1 96.38 108 GLU A O 1
ATOM 860 N N . MET A 1 109 ? 7.52 -24.922 -29.859 1 96.31 109 MET A N 1
ATOM 861 C CA . MET A 1 109 ? 8.234 -25.906 -29.062 1 96.31 109 MET A CA 1
ATOM 862 C C . MET A 1 109 ? 7.297 -26.562 -28.047 1 96.31 109 MET A C 1
ATOM 864 O O . MET A 1 109 ? 7.59 -27.656 -27.547 1 96.31 109 MET A O 1
ATOM 868 N N . TRP A 1 110 ? 6.184 -25.922 -27.766 1 96.75 110 TRP A N 1
ATOM 869 C CA . TRP A 1 110 ? 5.277 -26.438 -26.734 1 96.75 110 TRP A CA 1
ATOM 870 C C . TRP A 1 110 ? 4.148 -27.25 -27.359 1 96.75 110 TRP A C 1
ATOM 872 O O . TRP A 1 110 ? 3.34 -27.844 -26.656 1 96.75 110 TRP A O 1
ATOM 882 N N . ASN A 1 111 ? 4.055 -27.297 -28.641 1 97.75 111 ASN A N 1
ATOM 883 C CA . ASN A 1 111 ? 3.039 -28.078 -29.344 1 97.75 111 ASN A CA 1
ATOM 884 C C . ASN A 1 111 ? 3.391 -29.562 -29.375 1 97.75 111 ASN A C 1
ATOM 886 O O . ASN A 1 111 ? 4.566 -29.922 -29.422 1 97.75 111 ASN A O 1
ATOM 890 N N . PRO A 1 112 ? 2.352 -30.406 -29.297 1 97.75 112 PRO A N 1
ATOM 891 C CA . PRO A 1 112 ? 2.635 -31.828 -29.406 1 97.75 112 PRO A CA 1
ATOM 892 C C . PRO A 1 112 ? 3.445 -32.188 -30.656 1 97.75 112 PRO A C 1
ATOM 894 O O . PRO A 1 112 ? 3.219 -31.594 -31.719 1 97.75 112 PRO A O 1
ATOM 897 N N . ASN A 1 113 ? 4.367 -33.094 -30.547 1 97.88 113 ASN A N 1
ATOM 898 C CA . ASN A 1 113 ? 5.273 -33.469 -31.625 1 97.88 113 ASN A CA 1
ATOM 899 C C . ASN A 1 113 ? 5.031 -34.906 -32.094 1 97.88 113 ASN A C 1
ATOM 901 O O . ASN A 1 113 ? 5.852 -35.469 -32.812 1 97.88 113 ASN A O 1
ATOM 905 N N . THR A 1 114 ? 3.994 -35.562 -31.531 1 98.44 114 THR A N 1
ATOM 906 C CA . THR A 1 114 ? 3.521 -36.844 -31.984 1 98.44 114 THR A CA 1
ATOM 907 C C . THR A 1 114 ? 2.041 -36.781 -32.344 1 98.44 114 THR A C 1
ATOM 909 O O . THR A 1 114 ? 1.384 -35.781 -32.125 1 98.44 114 THR A O 1
ATOM 912 N N . ASP A 1 115 ? 1.501 -37.875 -32.906 1 97.94 115 ASP A N 1
ATOM 913 C CA . ASP A 1 115 ? 0.11 -37.875 -33.375 1 97.94 115 ASP A CA 1
ATOM 914 C C . ASP A 1 115 ? -0.843 -37.75 -32.188 1 97.94 115 ASP A C 1
ATOM 916 O O . ASP A 1 115 ? -0.587 -38.281 -31.094 1 97.94 115 ASP A O 1
ATOM 920 N N . LEU A 1 116 ? -1.929 -37 -32.438 1 98.19 116 LEU A N 1
ATOM 921 C CA . LEU A 1 116 ? -2.973 -36.875 -31.438 1 98.19 116 LEU A CA 1
ATOM 922 C C . LEU A 1 116 ? -3.922 -38.062 -31.484 1 98.19 116 LEU A C 1
ATOM 924 O O . LEU A 1 116 ? -4.375 -38.438 -32.562 1 98.19 116 LEU A O 1
ATOM 928 N N . SER A 1 117 ? -4.129 -38.625 -30.297 1 98.44 117 SER A N 1
ATOM 929 C CA . SER A 1 117 ? -4.996 -39.812 -30.188 1 98.44 117 SER A CA 1
ATOM 930 C C . SER A 1 117 ? -5.59 -39.906 -28.797 1 98.44 117 SER A C 1
ATOM 932 O O . SER A 1 117 ? -5 -39.438 -27.812 1 98.44 117 SER A O 1
ATOM 934 N N . GLU A 1 118 ? -6.75 -40.5 -28.719 1 97.94 118 GLU A N 1
ATOM 935 C CA . GLU A 1 118 ? -7.273 -40.812 -27.391 1 97.94 118 GLU A CA 1
ATOM 936 C C . GLU A 1 118 ? -6.52 -41.969 -26.766 1 97.94 118 GLU A C 1
ATOM 938 O O . GLU A 1 118 ? -6.543 -42.156 -25.547 1 97.94 118 GLU A O 1
ATOM 943 N N . ASP A 1 119 ? -5.957 -42.812 -27.609 1 98.25 119 ASP A N 1
ATOM 944 C CA . ASP A 1 119 ? -5.02 -43.812 -27.109 1 98.25 119 ASP A CA 1
ATOM 945 C C . ASP A 1 119 ? -3.66 -43.188 -26.812 1 98.25 119 ASP A C 1
ATOM 947 O O . ASP A 1 119 ? -2.711 -43.344 -27.578 1 98.25 119 ASP A O 1
ATOM 951 N N . CYS A 1 120 ? -3.541 -42.562 -25.672 1 98.56 120 CYS A N 1
ATOM 952 C CA . CYS A 1 120 ? -2.383 -41.719 -25.438 1 98.56 120 CYS A CA 1
ATOM 953 C C . CYS A 1 120 ? -1.813 -41.938 -24.047 1 98.56 120 CYS A C 1
ATOM 955 O O . CYS A 1 120 ? -0.949 -41.188 -23.594 1 98.56 120 CYS A O 1
ATOM 957 N N . LEU A 1 121 ? -2.225 -42.938 -23.266 1 98.69 121 LEU A N 1
ATOM 958 C CA . LEU A 1 121 ? -1.778 -43.156 -21.891 1 98.69 121 LEU A CA 1
ATOM 959 C C . LEU A 1 121 ? -0.514 -44 -21.859 1 98.69 121 LEU A C 1
ATOM 961 O O . LEU A 1 121 ? -0.577 -45.188 -21.578 1 98.69 121 LEU A O 1
ATOM 965 N N . TYR A 1 122 ? 0.573 -43.344 -22.062 1 98.69 122 TYR A N 1
ATOM 966 C CA . TYR A 1 122 ? 1.893 -43.969 -22.125 1 98.69 122 TYR A CA 1
ATOM 967 C C . TYR A 1 122 ? 2.9 -43.188 -21.281 1 98.69 122 TYR A C 1
ATOM 969 O O . TYR A 1 122 ? 2.697 -42.031 -20.969 1 98.69 122 TYR A O 1
ATOM 977 N N . LEU A 1 123 ? 3.979 -43.875 -20.797 1 98.56 123 LEU A N 1
ATOM 978 C CA . LEU A 1 123 ? 5.035 -43.219 -20.047 1 98.56 123 LEU A CA 1
ATOM 979 C C . LEU A 1 123 ? 6.406 -43.562 -20.594 1 98.56 123 LEU A C 1
ATOM 981 O O . LEU A 1 123 ? 6.527 -44.469 -21.438 1 98.56 123 LEU A O 1
ATOM 985 N N . ASN A 1 124 ? 7.375 -42.781 -20.266 1 98.88 124 ASN A N 1
ATOM 986 C CA . ASN A 1 124 ? 8.766 -42.938 -20.672 1 98.88 124 ASN A CA 1
ATOM 987 C C . ASN A 1 124 ? 9.688 -43.125 -19.469 1 98.88 124 ASN A C 1
ATOM 989 O O . ASN A 1 124 ? 9.43 -42.594 -18.391 1 98.88 124 ASN A O 1
ATOM 993 N N . VAL A 1 125 ? 10.766 -43.906 -19.703 1 98.81 125 VAL A N 1
ATOM 994 C CA . VAL A 1 125 ? 11.75 -44.156 -18.656 1 98.81 125 VAL A CA 1
ATOM 995 C C . VAL A 1 125 ? 13.156 -44 -19.219 1 98.81 125 VAL A C 1
ATOM 997 O O . VAL A 1 125 ? 13.5 -44.562 -20.25 1 98.81 125 VAL A O 1
ATOM 1000 N N . TRP A 1 126 ? 14 -43.188 -18.609 1 98.75 126 TRP A N 1
ATOM 1001 C CA . TRP A 1 126 ? 15.422 -43.062 -18.891 1 98.75 126 TRP A CA 1
ATOM 1002 C C . TRP A 1 126 ? 16.25 -43.625 -17.75 1 98.75 126 TRP A C 1
ATOM 1004 O O . TRP A 1 126 ? 16.125 -43.188 -16.594 1 98.75 126 TRP A O 1
ATOM 1014 N N . ILE A 1 127 ? 17.141 -44.5 -18.047 1 97.94 127 ILE A N 1
ATOM 1015 C CA . ILE A 1 127 ? 17.938 -45.219 -17.062 1 97.94 127 ILE A CA 1
ATOM 1016 C C . ILE A 1 127 ? 19.422 -44.969 -17.328 1 97.94 127 ILE A C 1
ATOM 1018 O O . ILE A 1 127 ? 19.906 -45.188 -18.453 1 97.94 127 ILE A O 1
ATOM 1022 N N . PRO A 1 128 ? 20.094 -44.562 -16.281 1 96.44 128 PRO A N 1
ATOM 1023 C CA . PRO A 1 128 ? 21.547 -44.469 -16.5 1 96.44 128 PRO A CA 1
ATOM 1024 C C . PRO A 1 128 ? 22.219 -45.812 -16.719 1 96.44 128 PRO A C 1
ATOM 1026 O O . PRO A 1 128 ? 21.688 -46.844 -16.297 1 96.44 128 PRO A O 1
ATOM 1029 N N . THR A 1 129 ? 23.297 -45.844 -17.375 1 92.44 129 THR A N 1
ATOM 1030 C CA . THR A 1 129 ? 24.078 -47.031 -17.609 1 92.44 129 THR A CA 1
ATOM 1031 C C . THR A 1 129 ? 25.375 -47 -16.812 1 92.44 129 THR A C 1
ATOM 1033 O O . THR A 1 129 ? 26.078 -46 -16.797 1 92.44 129 THR A O 1
ATOM 1036 N N . PRO A 1 130 ? 25.828 -48.125 -16.281 1 91.44 130 PRO A N 1
ATOM 1037 C CA . PRO A 1 130 ? 25.094 -49.375 -16.172 1 91.44 130 PRO A CA 1
ATOM 1038 C C . PRO A 1 130 ? 23.828 -49.25 -15.344 1 91.44 130 PRO A C 1
ATOM 1040 O O . PRO A 1 130 ? 23.688 -48.281 -14.562 1 91.44 130 PRO A O 1
ATOM 1043 N N . ILE A 1 131 ? 22.938 -50.125 -15.523 1 91.25 131 ILE A N 1
ATOM 1044 C CA . ILE A 1 131 ? 21.656 -50.094 -14.828 1 91.25 131 ILE A CA 1
ATOM 1045 C C . ILE A 1 131 ? 21.891 -50.062 -13.312 1 91.25 131 ILE A C 1
ATOM 1047 O O . ILE A 1 131 ? 22.594 -50.906 -12.773 1 91.25 131 ILE A O 1
ATOM 1051 N N . PRO A 1 132 ? 21.391 -49.125 -12.727 1 94.25 132 PRO A N 1
ATOM 1052 C CA . PRO A 1 132 ? 21.578 -49 -11.281 1 94.25 132 PRO A CA 1
ATOM 1053 C C . PRO A 1 132 ? 20.766 -50 -10.484 1 94.25 132 PRO A C 1
ATOM 1055 O O . PRO A 1 132 ? 19.938 -50.719 -11.062 1 94.25 132 PRO A O 1
ATOM 1058 N N . LYS A 1 133 ? 21.203 -50.062 -9.195 1 93.75 133 LYS A N 1
ATOM 1059 C CA . LYS A 1 133 ? 20.406 -50.812 -8.219 1 93.75 133 LYS A CA 1
ATOM 1060 C C . LYS A 1 133 ? 19.766 -49.875 -7.195 1 93.75 133 LYS A C 1
ATOM 1062 O O . LYS A 1 133 ? 20.469 -49.156 -6.492 1 93.75 133 LYS A O 1
ATOM 1067 N N . ASN A 1 134 ? 18.547 -49.781 -7.188 1 96.56 134 ASN A N 1
ATOM 1068 C CA . ASN A 1 134 ? 17.797 -49.031 -6.195 1 96.56 134 ASN A CA 1
ATOM 1069 C C . ASN A 1 134 ? 17.969 -47.531 -6.387 1 96.56 134 ASN A C 1
ATOM 1071 O O . ASN A 1 134 ? 18.141 -46.781 -5.41 1 96.56 134 ASN A O 1
ATOM 1075 N N . ALA A 1 135 ? 18.016 -47.031 -7.598 1 98.38 135 ALA A N 1
ATOM 1076 C CA . ALA A 1 135 ? 18.219 -45.625 -7.891 1 98.38 135 ALA A CA 1
ATOM 1077 C C . ALA A 1 135 ? 16.969 -44.812 -7.574 1 98.38 135 ALA A C 1
ATOM 1079 O O . ALA A 1 135 ? 15.844 -45.312 -7.727 1 98.38 135 ALA A O 1
ATOM 1080 N N . THR A 1 136 ? 17.234 -43.625 -7.129 1 98.38 136 THR A N 1
ATOM 1081 C CA . THR A 1 136 ? 16.141 -42.688 -6.926 1 98.38 136 THR A CA 1
ATOM 1082 C C . THR A 1 136 ? 15.414 -42.406 -8.242 1 98.38 136 THR A C 1
ATOM 1084 O O . THR A 1 136 ? 16.047 -42.312 -9.297 1 98.38 136 THR A O 1
ATOM 1087 N N . VAL A 1 137 ? 14.062 -42.25 -8.18 1 98.88 137 VAL A N 1
ATOM 1088 C CA . VAL A 1 137 ? 13.219 -42.062 -9.352 1 98.88 137 VAL A CA 1
ATOM 1089 C C . VAL A 1 137 ? 12.609 -40.656 -9.32 1 98.88 137 VAL A C 1
ATOM 1091 O O . VAL A 1 137 ? 12.094 -40.219 -8.289 1 98.88 137 VAL A O 1
ATOM 1094 N N . MET A 1 138 ? 12.703 -39.938 -10.391 1 98.94 138 MET A N 1
ATOM 1095 C CA . MET A 1 138 ? 12.062 -38.625 -10.555 1 98.94 138 MET A CA 1
ATOM 1096 C C . MET A 1 138 ? 10.992 -38.688 -11.648 1 98.94 138 MET A C 1
ATOM 1098 O O . MET A 1 138 ? 11.281 -39.094 -12.781 1 98.94 138 MET A O 1
ATOM 1102 N N . ILE A 1 139 ? 9.797 -38.375 -11.328 1 98.94 139 ILE A N 1
ATOM 1103 C CA . ILE A 1 139 ? 8.68 -38.438 -12.266 1 98.94 139 ILE A CA 1
ATOM 1104 C C . ILE A 1 139 ? 8.242 -37.031 -12.656 1 98.94 139 ILE A C 1
ATOM 1106 O O . ILE A 1 139 ? 7.812 -36.25 -11.805 1 98.94 139 ILE A O 1
ATOM 1110 N N . TRP A 1 140 ? 8.281 -36.719 -13.93 1 98.94 140 TRP A N 1
ATOM 1111 C CA . TRP A 1 140 ? 7.969 -35.406 -14.477 1 98.94 140 TRP A CA 1
ATOM 1112 C C . TRP A 1 140 ? 6.5 -35.312 -14.875 1 98.94 140 TRP A C 1
ATOM 1114 O O . TRP A 1 140 ? 5.98 -36.188 -15.562 1 98.94 140 TRP A O 1
ATOM 1124 N N . ILE A 1 141 ? 5.852 -34.25 -14.406 1 98.94 141 ILE A N 1
ATOM 1125 C CA . ILE A 1 141 ? 4.504 -33.906 -14.844 1 98.94 141 ILE A CA 1
ATOM 1126 C C . ILE A 1 141 ? 4.531 -32.531 -15.539 1 98.94 141 ILE A C 1
ATOM 1128 O O . ILE A 1 141 ? 4.805 -31.531 -14.906 1 98.94 141 ILE A O 1
ATOM 1132 N N . TYR A 1 142 ? 4.223 -32.531 -16.812 1 98.75 142 TYR A N 1
ATOM 1133 C CA . TYR A 1 142 ? 4.371 -31.312 -17.609 1 98.75 142 TYR A CA 1
ATOM 1134 C C . TYR A 1 142 ? 3.232 -30.344 -17.344 1 98.75 142 TYR A C 1
ATOM 1136 O O . TYR A 1 142 ? 2.223 -30.703 -16.734 1 98.75 142 TYR A O 1
ATOM 1144 N N . GLY A 1 143 ? 3.455 -29.078 -17.781 1 97.88 143 GLY A N 1
ATOM 1145 C CA . GLY A 1 143 ? 2.447 -28.047 -17.672 1 97.88 143 GLY A CA 1
ATOM 1146 C C . GLY A 1 143 ? 1.557 -27.938 -18.891 1 97.88 143 GLY A C 1
ATOM 1147 O O . GLY A 1 143 ? 1.483 -28.875 -19.688 1 97.88 143 GLY A O 1
ATOM 1148 N N . GLY A 1 144 ? 0.838 -26.812 -18.984 1 96.31 144 GLY A N 1
ATOM 1149 C CA . GLY A 1 144 ? -0.1 -26.594 -20.078 1 96.31 144 GLY A CA 1
ATOM 1150 C C . GLY A 1 144 ? -1.509 -26.297 -19.594 1 96.31 144 GLY A C 1
ATOM 1151 O O . GLY A 1 144 ? -2.479 -26.531 -20.312 1 96.31 144 GLY A O 1
ATOM 1152 N N . GLY A 1 145 ? -1.623 -25.859 -18.391 1 95.81 145 GLY A N 1
ATOM 1153 C CA . GLY A 1 145 ? -2.9 -25.438 -17.844 1 95.81 145 GLY A CA 1
ATOM 1154 C C . GLY A 1 145 ? -3.932 -26.547 -17.797 1 95.81 145 GLY A C 1
ATOM 1155 O O . GLY A 1 145 ? -5.129 -26.297 -17.922 1 95.81 145 GLY A O 1
ATOM 1156 N N . PHE A 1 146 ? -3.492 -27.75 -17.797 1 97.69 146 PHE A N 1
ATOM 1157 C CA . PHE A 1 146 ? -4.34 -28.938 -17.812 1 97.69 146 PHE A CA 1
ATOM 1158 C C . PHE A 1 146 ? -5.062 -29.062 -19.141 1 97.69 146 PHE A C 1
ATOM 1160 O O . PHE A 1 146 ? -5.984 -29.875 -19.281 1 97.69 146 PHE A O 1
ATOM 1167 N N . GLN A 1 147 ? -4.602 -28.297 -20.078 1 95.69 147 GLN A N 1
ATOM 1168 C CA . GLN A 1 147 ? -5.328 -28.266 -21.344 1 95.69 147 GLN A CA 1
ATOM 1169 C C . GLN A 1 147 ? -4.441 -28.703 -22.5 1 95.69 147 GLN A C 1
ATOM 1171 O O . GLN A 1 147 ? -4.938 -29.172 -23.516 1 95.69 147 GLN A O 1
ATOM 1176 N N . THR A 1 148 ? -3.213 -28.469 -22.312 1 96.56 148 THR A N 1
ATOM 1177 C CA . THR A 1 148 ? -2.258 -28.828 -23.344 1 96.56 148 THR A CA 1
ATOM 1178 C C . THR A 1 148 ? -0.992 -29.422 -22.734 1 96.56 148 THR A C 1
ATOM 1180 O O . THR A 1 148 ? -0.814 -29.406 -21.516 1 96.56 148 THR A O 1
ATOM 1183 N N . GLY A 1 149 ? -0.161 -30.047 -23.625 1 97.75 149 GLY A N 1
ATOM 1184 C CA . GLY A 1 149 ? 1.124 -30.594 -23.219 1 97.75 149 GLY A CA 1
ATOM 1185 C C . GLY A 1 149 ? 1.289 -32.062 -23.578 1 97.75 149 GLY A C 1
ATOM 1186 O O . GLY A 1 149 ? 0.311 -32.75 -23.906 1 97.75 149 GLY A O 1
ATOM 1187 N N . THR A 1 150 ? 2.482 -32.5 -23.562 1 98.69 150 THR A N 1
ATOM 1188 C CA . THR A 1 150 ? 2.826 -33.875 -23.844 1 98.69 150 THR A CA 1
ATOM 1189 C C . THR A 1 150 ? 4.215 -34.219 -23.297 1 98.69 150 THR A C 1
ATOM 1191 O O . THR A 1 150 ? 5.062 -33.312 -23.172 1 98.69 150 THR A O 1
ATOM 1194 N N . SER A 1 151 ? 4.445 -35.438 -22.969 1 98.5 151 SER A N 1
ATOM 1195 C CA . SER A 1 151 ? 5.688 -35.844 -22.328 1 98.5 151 SER A CA 1
ATOM 1196 C C . SER A 1 151 ? 6.801 -36.031 -23.344 1 98.5 151 SER A C 1
ATOM 1198 O O . SER A 1 151 ? 7.973 -36.156 -22.969 1 98.5 151 SER A O 1
ATOM 1200 N N . SER A 1 152 ? 6.484 -35.938 -24.625 1 98.56 152 SER A N 1
ATOM 1201 C CA . SER A 1 152 ? 7.441 -36.312 -25.656 1 98.56 152 SER A CA 1
ATOM 1202 C C . SER A 1 152 ? 8.219 -35.094 -26.141 1 98.56 152 SER A C 1
ATOM 1204 O O . SER A 1 152 ? 9.031 -35.188 -27.062 1 98.56 152 SER A O 1
ATOM 1206 N N . LEU A 1 153 ? 8.008 -33.969 -25.547 1 98.44 153 LEU A N 1
ATOM 1207 C CA . LEU A 1 153 ? 8.688 -32.781 -26.031 1 98.44 153 LEU A CA 1
ATOM 1208 C C . LEU A 1 153 ? 10.195 -32.906 -25.844 1 98.44 153 LEU A C 1
ATOM 1210 O O . LEU A 1 153 ? 10.664 -33.438 -24.828 1 98.44 153 LEU A O 1
ATOM 1214 N N . PRO A 1 154 ? 10.953 -32.312 -26.766 1 96.69 154 PRO A N 1
ATOM 1215 C CA . PRO A 1 154 ? 12.414 -32.406 -26.672 1 96.69 154 PRO A CA 1
ATOM 1216 C C . PRO A 1 154 ? 12.969 -31.797 -25.391 1 96.69 154 PRO A C 1
ATOM 1218 O O . PRO A 1 154 ? 13.977 -32.25 -24.859 1 96.69 154 PRO A O 1
ATOM 1221 N N . VAL A 1 155 ? 12.32 -30.797 -24.922 1 97.12 155 VAL A N 1
ATOM 1222 C CA . VAL A 1 155 ? 12.805 -30.094 -23.75 1 97.12 155 VAL A CA 1
ATOM 1223 C C . VAL A 1 155 ? 12.703 -31 -22.531 1 97.12 155 VAL A C 1
ATOM 1225 O O . VAL A 1 155 ? 13.398 -30.781 -21.531 1 97.12 155 VAL A O 1
ATOM 1228 N N . TYR A 1 156 ? 11.922 -32.125 -22.625 1 98.38 156 TYR A N 1
ATOM 1229 C CA . TYR A 1 156 ? 11.719 -33.031 -21.5 1 98.38 156 TYR A CA 1
ATOM 1230 C C . TYR A 1 156 ? 12.602 -34.281 -21.641 1 98.38 156 TYR A C 1
ATOM 1232 O O . TYR A 1 156 ? 12.438 -35.25 -20.906 1 98.38 156 TYR A O 1
ATOM 1240 N N . ASP A 1 157 ? 13.523 -34.25 -22.547 1 97.88 157 ASP A N 1
ATOM 1241 C CA . ASP A 1 157 ? 14.422 -35.375 -22.688 1 97.88 157 ASP A CA 1
ATOM 1242 C C . ASP A 1 157 ? 15.195 -35.625 -21.391 1 97.88 157 ASP A C 1
ATOM 1244 O O . ASP A 1 157 ? 16.016 -34.812 -20.969 1 97.88 157 ASP A O 1
ATOM 1248 N N . GLY A 1 158 ? 14.992 -36.844 -20.812 1 98.44 158 GLY A N 1
ATOM 1249 C CA . GLY A 1 158 ? 15.539 -37.156 -19.5 1 98.44 158 GLY A CA 1
ATOM 1250 C C . GLY A 1 158 ? 16.953 -37.656 -19.547 1 98.44 158 GLY A C 1
ATOM 1251 O O . GLY A 1 158 ? 17.562 -37.906 -18.5 1 98.44 158 GLY A O 1
ATOM 1252 N N . LYS A 1 159 ? 17.594 -37.75 -20.688 1 97.94 159 LYS A N 1
ATOM 1253 C CA . LYS A 1 159 ? 18.844 -38.469 -20.828 1 97.94 159 LYS A CA 1
ATOM 1254 C C . LYS A 1 159 ? 19.969 -37.75 -20.078 1 97.94 159 LYS A C 1
ATOM 1256 O O . LYS A 1 159 ? 20.828 -38.406 -19.469 1 97.94 159 LYS A O 1
ATOM 1261 N N . PHE A 1 160 ? 20.016 -36.375 -20.094 1 98.44 160 PHE A N 1
ATOM 1262 C CA . PHE A 1 160 ? 21.094 -35.656 -19.438 1 98.44 160 PHE A CA 1
ATOM 1263 C C . PHE A 1 160 ? 20.984 -35.781 -17.922 1 98.44 160 PHE A C 1
ATOM 1265 O O . PHE A 1 160 ? 21.969 -36.031 -17.234 1 98.44 160 PHE A O 1
ATOM 1272 N N . LEU A 1 161 ? 19.781 -35.531 -17.438 1 98.69 161 LEU A N 1
ATOM 1273 C CA . LEU A 1 161 ? 19.547 -35.625 -15.992 1 98.69 161 LEU A CA 1
ATOM 1274 C C . LEU A 1 161 ? 19.859 -37.031 -15.484 1 98.69 161 LEU A C 1
ATOM 1276 O O . LEU A 1 161 ? 20.531 -37.188 -14.461 1 98.69 161 LEU A O 1
ATOM 1280 N N . ALA A 1 162 ? 19.391 -38.031 -16.203 1 98.69 162 ALA A N 1
ATOM 1281 C CA . ALA A 1 162 ? 19.641 -39.406 -15.836 1 98.69 162 ALA A CA 1
ATOM 1282 C C . ALA A 1 162 ? 21.141 -39.719 -15.844 1 98.69 162 ALA A C 1
ATOM 1284 O O . ALA A 1 162 ? 21.656 -40.344 -14.914 1 98.69 162 ALA A O 1
ATOM 1285 N N . ARG A 1 163 ? 21.812 -39.281 -16.844 1 97.88 163 ARG A N 1
ATOM 1286 C CA . ARG A 1 163 ? 23.234 -39.562 -17.031 1 97.88 163 ARG A CA 1
ATOM 1287 C C . ARG A 1 163 ? 24.078 -38.875 -15.977 1 97.88 163 ARG A C 1
ATOM 1289 O O . ARG A 1 163 ? 24.891 -39.5 -15.305 1 97.88 163 ARG A O 1
ATOM 1296 N N . VAL A 1 164 ? 23.875 -37.594 -15.789 1 97.5 164 VAL A N 1
ATOM 1297 C CA . VAL A 1 164 ? 24.766 -36.75 -15 1 97.5 164 VAL A CA 1
ATOM 1298 C C . VAL A 1 164 ? 24.547 -37.031 -13.516 1 97.5 164 VAL A C 1
ATOM 1300 O O . VAL A 1 164 ? 25.516 -37.062 -12.734 1 97.5 164 VAL A O 1
ATOM 1303 N N . GLU A 1 165 ? 23.359 -37.281 -13.156 1 97.56 165 GLU A N 1
ATOM 1304 C CA . GLU A 1 165 ? 23.062 -37.375 -11.734 1 97.56 165 GLU A CA 1
ATOM 1305 C C . GLU A 1 165 ? 22.734 -38.812 -11.32 1 97.56 165 GLU A C 1
ATOM 1307 O O . GLU A 1 165 ? 22.422 -39.062 -10.156 1 97.56 165 GLU A O 1
ATOM 1312 N N . ARG A 1 166 ? 22.703 -39.719 -12.242 1 97.44 166 ARG A N 1
ATOM 1313 C CA . ARG A 1 166 ? 22.469 -41.156 -12.008 1 97.44 166 ARG A CA 1
ATOM 1314 C C . ARG A 1 166 ? 21.156 -41.375 -11.281 1 97.44 166 ARG A C 1
ATOM 1316 O O . ARG A 1 166 ? 21.109 -42.031 -10.242 1 97.44 166 ARG A O 1
ATOM 1323 N N . VAL A 1 167 ? 20.156 -40.812 -11.805 1 98.62 167 VAL A N 1
ATOM 1324 C CA . VAL A 1 167 ? 18.781 -41.031 -11.375 1 98.62 167 VAL A CA 1
ATOM 1325 C C . VAL A 1 167 ? 17.953 -41.594 -12.523 1 98.62 167 VAL A C 1
ATOM 1327 O O . VAL A 1 167 ? 18.375 -41.531 -13.68 1 98.62 167 VAL A O 1
ATOM 1330 N N . ILE A 1 168 ? 16.844 -42.219 -12.203 1 98.88 168 ILE A N 1
ATOM 1331 C CA . ILE A 1 168 ? 15.891 -42.656 -13.219 1 98.88 168 ILE A CA 1
ATOM 1332 C C . ILE A 1 168 ? 14.836 -41.562 -13.422 1 98.88 168 ILE A C 1
ATOM 1334 O O . ILE A 1 168 ? 14.273 -41.062 -12.461 1 98.88 168 ILE A O 1
ATOM 1338 N N . VAL A 1 169 ? 14.648 -41.188 -14.656 1 98.94 169 VAL A N 1
ATOM 1339 C CA . VAL A 1 169 ? 13.656 -40.156 -14.992 1 98.94 169 VAL A CA 1
ATOM 1340 C C . VAL A 1 169 ? 12.453 -40.812 -15.672 1 98.94 169 VAL A C 1
ATOM 1342 O O . VAL A 1 169 ? 12.617 -41.656 -16.578 1 98.94 169 VAL A O 1
ATOM 1345 N N . VAL A 1 170 ? 11.281 -40.531 -15.211 1 98.94 170 VAL A N 1
ATOM 1346 C CA . VAL A 1 170 ? 10.031 -41 -15.797 1 98.94 170 VAL A CA 1
ATOM 1347 C C . VAL A 1 170 ? 9.148 -39.812 -16.188 1 98.94 170 VAL A C 1
ATOM 1349 O O . VAL A 1 170 ? 9.133 -38.812 -15.508 1 98.94 170 VAL A O 1
ATOM 1352 N N . SER A 1 171 ? 8.523 -39.844 -17.281 1 98.88 171 SER A N 1
ATOM 1353 C CA . SER A 1 171 ? 7.488 -38.906 -17.688 1 98.88 171 SER A CA 1
ATOM 1354 C C . SER A 1 171 ? 6.266 -39.625 -18.25 1 98.88 171 SER A C 1
ATOM 1356 O O . SER A 1 171 ? 6.348 -40.781 -18.625 1 98.88 171 SER A O 1
ATOM 1358 N N . MET A 1 172 ? 5.082 -38.969 -18.266 1 98.81 172 MET A N 1
ATOM 1359 C CA . MET A 1 172 ? 3.873 -39.625 -18.719 1 98.81 172 MET A CA 1
ATOM 1360 C C . MET A 1 172 ? 2.912 -38.656 -19.391 1 98.81 172 MET A C 1
ATOM 1362 O O . MET A 1 172 ? 2.936 -37.469 -19.078 1 98.81 172 MET A O 1
ATOM 1366 N N . ASN A 1 173 ? 2.152 -39.188 -20.266 1 98.75 173 ASN A N 1
ATOM 1367 C CA . ASN A 1 173 ? 0.985 -38.469 -20.75 1 98.75 173 ASN A CA 1
ATOM 1368 C C . ASN A 1 173 ? -0.227 -38.688 -19.859 1 98.75 173 ASN A C 1
ATOM 1370 O O . ASN A 1 173 ? -0.286 -39.656 -19.094 1 98.75 173 ASN A O 1
ATOM 1374 N N . TYR A 1 174 ? -1.097 -37.781 -19.891 1 98.88 174 TYR A N 1
ATOM 1375 C CA . TYR A 1 174 ? -2.41 -37.875 -19.25 1 98.88 174 TYR A CA 1
ATOM 1376 C C . TYR A 1 174 ? -3.451 -37.094 -20.047 1 98.88 174 TYR A C 1
ATOM 1378 O O . TYR A 1 174 ? -3.105 -36.219 -20.859 1 98.88 174 TYR A O 1
ATOM 1386 N N . ARG A 1 175 ? -4.707 -37.375 -19.984 1 98.38 175 ARG A N 1
ATOM 1387 C CA . ARG A 1 175 ? -5.773 -36.688 -20.688 1 98.38 175 ARG A CA 1
ATOM 1388 C C . ARG A 1 175 ? -5.875 -35.219 -20.234 1 98.38 175 ARG A C 1
ATOM 1390 O O . ARG A 1 175 ? -5.797 -34.938 -19.031 1 98.38 175 ARG A O 1
ATOM 1397 N N . VAL A 1 176 ? -6.094 -34.375 -21.188 1 98.19 176 VAL A N 1
ATOM 1398 C CA . VAL A 1 176 ? -6.152 -32.969 -20.891 1 98.19 176 VAL A CA 1
ATOM 1399 C C . VAL A 1 176 ? -7.465 -32.375 -21.406 1 98.19 176 VAL A C 1
ATOM 1401 O O . VAL A 1 176 ? -8.258 -33.094 -22.031 1 98.19 176 VAL A O 1
ATOM 1404 N N . GLY A 1 177 ? -7.758 -31.141 -21.047 1 97.12 177 GLY A N 1
ATOM 1405 C CA . GLY A 1 177 ? -8.953 -30.453 -21.531 1 97.12 177 GLY A CA 1
ATOM 1406 C C . GLY A 1 177 ? -10.234 -31.141 -21.094 1 97.12 177 GLY A C 1
ATOM 1407 O O . GLY A 1 177 ? -10.289 -31.75 -20.016 1 97.12 177 GLY A O 1
ATOM 1408 N N . ALA A 1 178 ? -11.164 -30.984 -21.922 1 97.56 178 ALA A N 1
ATOM 1409 C CA . ALA A 1 178 ? -12.477 -31.562 -21.625 1 97.56 178 ALA A CA 1
ATOM 1410 C C . ALA A 1 178 ? -12.383 -33.094 -21.516 1 97.56 178 ALA A C 1
ATOM 1412 O O . ALA A 1 178 ? -13.078 -33.688 -20.703 1 97.56 178 ALA A O 1
ATOM 1413 N N . LEU A 1 179 ? -11.5 -33.688 -22.25 1 98.12 179 LEU A N 1
ATOM 1414 C CA . LEU A 1 179 ? -11.367 -35.125 -22.234 1 98.12 179 LEU A CA 1
ATOM 1415 C C . LEU A 1 179 ? -10.75 -35.594 -20.922 1 98.12 179 LEU A C 1
ATOM 1417 O O . LEU A 1 179 ? -10.961 -36.75 -20.516 1 98.12 179 LEU A O 1
ATOM 1421 N N . GLY A 1 180 ? -10.07 -34.75 -20.281 1 98.19 180 GLY A N 1
ATOM 1422 C CA . GLY A 1 180 ? -9.406 -35.156 -19.047 1 98.19 180 GLY A CA 1
ATOM 1423 C C . GLY A 1 180 ? -10.117 -34.656 -17.812 1 98.19 180 GLY A C 1
ATOM 1424 O O . GLY A 1 180 ? -9.898 -35.156 -16.703 1 98.19 180 GLY A O 1
ATOM 1425 N N . PHE A 1 181 ? -11.078 -33.625 -17.969 1 98.06 181 PHE A N 1
ATOM 1426 C CA . PHE A 1 181 ? -11.492 -32.969 -16.734 1 98.06 181 PHE A CA 1
ATOM 1427 C C . PHE A 1 181 ? -12.977 -32.625 -16.766 1 98.06 181 PHE A C 1
ATOM 1429 O O . PHE A 1 181 ? -13.531 -32.125 -15.781 1 98.06 181 PHE A O 1
ATOM 1436 N N . LEU A 1 182 ? -13.648 -32.906 -17.844 1 97.31 182 LEU A N 1
ATOM 1437 C CA . LEU A 1 182 ? -15.094 -32.719 -17.891 1 97.31 182 LEU A CA 1
ATOM 1438 C C . LEU A 1 182 ? -15.781 -33.469 -16.766 1 97.31 182 LEU A C 1
ATOM 1440 O O . LEU A 1 182 ? -15.406 -34.594 -16.453 1 97.31 182 LEU A O 1
ATOM 1444 N N . SER A 1 183 ? -16.828 -32.781 -16.172 1 96.75 183 SER A N 1
ATOM 1445 C CA . SER A 1 183 ? -17.422 -33.375 -14.992 1 96.75 183 SER A CA 1
ATOM 1446 C C . SER A 1 183 ? -18.906 -33 -14.859 1 96.75 183 SER A C 1
ATOM 1448 O O . SER A 1 183 ? -19.281 -31.875 -15.164 1 96.75 183 SER A O 1
ATOM 1450 N N . LEU A 1 184 ? -19.672 -33.938 -14.602 1 96.19 184 LEU A N 1
ATOM 1451 C CA . LEU A 1 184 ? -20.984 -33.781 -13.992 1 96.19 184 LEU A CA 1
ATOM 1452 C C . LEU A 1 184 ? -21 -34.312 -12.562 1 96.19 184 LEU A C 1
ATOM 1454 O O . LEU A 1 184 ? -21.344 -35.469 -12.336 1 96.19 184 LEU A O 1
ATOM 1458 N N . PRO A 1 185 ? -20.656 -33.406 -11.656 1 91.75 185 PRO A N 1
ATOM 1459 C CA . PRO A 1 185 ? -20.469 -33.844 -10.273 1 91.75 185 PRO A CA 1
ATOM 1460 C C . PRO A 1 185 ? -21.625 -34.656 -9.742 1 91.75 185 PRO A C 1
ATOM 1462 O O . PRO A 1 185 ? -22.797 -34.281 -9.914 1 91.75 185 PRO A O 1
ATOM 1465 N N . GLY A 1 186 ? -21.266 -35.75 -9.094 1 88.5 186 GLY A N 1
ATOM 1466 C CA . GLY A 1 186 ? -22.281 -36.656 -8.562 1 88.5 186 GLY A CA 1
ATOM 1467 C C . GLY A 1 186 ? -22.594 -37.812 -9.492 1 88.5 186 GLY A C 1
ATOM 1468 O O . GLY A 1 186 ? -23.156 -38.812 -9.062 1 88.5 186 GLY A O 1
ATOM 1469 N N . ASN A 1 187 ? -22.312 -37.656 -10.742 1 92 187 ASN A N 1
ATOM 1470 C CA . ASN A 1 187 ? -22.516 -38.719 -11.703 1 92 187 ASN A CA 1
ATOM 1471 C C . ASN A 1 187 ? -21.25 -39.531 -11.898 1 92 187 ASN A C 1
ATOM 1473 O O . ASN A 1 187 ? -20.25 -39.031 -12.414 1 92 187 ASN A O 1
ATOM 1477 N N . PRO A 1 188 ? -21.266 -40.781 -11.664 1 91.31 188 PRO A N 1
ATOM 1478 C CA . PRO A 1 188 ? -20.047 -41.594 -11.742 1 91.31 188 PRO A CA 1
ATOM 1479 C C . PRO A 1 188 ? -19.562 -41.812 -13.172 1 91.31 188 PRO A C 1
ATOM 1481 O O . PRO A 1 188 ? -18.422 -42.219 -13.391 1 91.31 188 PRO A O 1
ATOM 1484 N N . GLU A 1 189 ? -20.406 -41.562 -14.109 1 93.12 189 GLU A N 1
ATOM 1485 C CA . GLU A 1 189 ? -20.031 -41.75 -15.508 1 93.12 189 GLU A CA 1
ATOM 1486 C C . GLU A 1 189 ? -19.188 -40.594 -16.016 1 93.12 189 GLU A C 1
ATOM 1488 O O . GLU A 1 189 ? -18.547 -40.688 -17.062 1 93.12 189 GLU A O 1
ATOM 1493 N N . ALA A 1 190 ? -19.172 -39.531 -15.32 1 94.12 190 ALA A N 1
ATOM 1494 C CA . ALA A 1 190 ? -18.344 -38.375 -15.609 1 94.12 190 ALA A CA 1
ATOM 1495 C C . ALA A 1 190 ? -17.875 -37.688 -14.328 1 94.12 190 ALA A C 1
ATOM 1497 O O . ALA A 1 190 ? -18.188 -36.531 -14.078 1 94.12 190 ALA A O 1
ATOM 1498 N N . PRO A 1 191 ? -17.047 -38.375 -13.578 1 93.5 191 PRO A N 1
ATOM 1499 C CA . PRO A 1 191 ? -16.672 -37.906 -12.242 1 93.5 191 PRO A CA 1
ATOM 1500 C C . PRO A 1 191 ? -15.742 -36.688 -12.289 1 93.5 191 PRO A C 1
ATOM 1502 O O . PRO A 1 191 ? -15.609 -35.969 -11.297 1 93.5 191 PRO A O 1
ATOM 1505 N N . GLY A 1 192 ? -15.109 -36.5 -13.438 1 96.31 192 GLY A N 1
ATOM 1506 C CA . GLY A 1 192 ? -14.086 -35.469 -13.492 1 96.31 192 GLY A CA 1
ATOM 1507 C C . GLY A 1 192 ? -12.719 -35.938 -13.039 1 96.31 192 GLY A C 1
ATOM 1508 O O . GLY A 1 192 ? -12.57 -37.094 -12.633 1 96.31 192 GLY A O 1
ATOM 1509 N N . ASN A 1 193 ? -11.664 -35.156 -13.234 1 98.38 193 ASN A N 1
ATOM 1510 C CA . ASN A 1 193 ? -10.297 -35.344 -12.75 1 98.38 193 ASN A CA 1
ATOM 1511 C C . ASN A 1 193 ? -9.648 -36.562 -13.406 1 98.38 193 ASN A C 1
ATOM 1513 O O . ASN A 1 193 ? -8.789 -37.219 -12.805 1 98.38 193 ASN A O 1
ATOM 1517 N N . LEU A 1 194 ? -10.141 -36.938 -14.539 1 98.62 194 LEU A N 1
ATOM 1518 C CA . LEU A 1 194 ? -9.57 -38.094 -15.203 1 98.62 194 LEU A CA 1
ATOM 1519 C C . LEU A 1 194 ? -8.086 -37.906 -15.469 1 98.62 194 LEU A C 1
ATOM 1521 O O . LEU A 1 194 ? -7.301 -38.844 -15.375 1 98.62 194 LEU A O 1
ATOM 1525 N N . GLY A 1 195 ? -7.711 -36.688 -15.852 1 98.81 195 GLY A N 1
ATOM 1526 C CA . GLY A 1 195 ? -6.293 -36.406 -16.016 1 98.81 195 GLY A CA 1
ATOM 1527 C C . GLY A 1 195 ? -5.48 -36.688 -14.773 1 98.81 195 GLY A C 1
ATOM 1528 O O . GLY A 1 195 ? -4.371 -37.219 -14.852 1 98.81 195 GLY A O 1
ATOM 1529 N N . LEU A 1 196 ? -5.992 -36.344 -13.609 1 98.88 196 LEU A N 1
ATOM 1530 C CA . LEU A 1 196 ? -5.305 -36.594 -12.344 1 98.88 196 LEU A CA 1
ATOM 1531 C C . LEU A 1 196 ? -5.305 -38.094 -12.016 1 98.88 196 LEU A C 1
ATOM 1533 O O . LEU A 1 196 ? -4.316 -38.625 -11.5 1 98.88 196 LEU A O 1
ATOM 1537 N N . PHE A 1 197 ? -6.43 -38.75 -12.289 1 98.81 197 PHE A N 1
ATOM 1538 C CA . PHE A 1 197 ? -6.492 -40.188 -12.086 1 98.81 197 PHE A CA 1
ATOM 1539 C C . PHE A 1 197 ? -5.527 -40.938 -13.008 1 98.81 197 PHE A C 1
ATOM 1541 O O . PHE A 1 197 ? -4.961 -41.969 -12.648 1 98.81 197 PHE A O 1
ATOM 1548 N N . ASP A 1 198 ? -5.426 -40.438 -14.266 1 98.88 198 ASP A N 1
ATOM 1549 C CA . ASP A 1 198 ? -4.406 -40.969 -15.164 1 98.88 198 ASP A CA 1
ATOM 1550 C C . ASP A 1 198 ? -3.02 -40.875 -14.531 1 98.88 198 ASP A C 1
ATOM 1552 O O . ASP A 1 198 ? -2.273 -41.875 -14.523 1 98.88 198 ASP A O 1
ATOM 1556 N N . GLN A 1 199 ? -2.637 -39.75 -14.008 1 98.94 199 GLN A N 1
ATOM 1557 C CA . GLN A 1 199 ? -1.354 -39.531 -13.336 1 98.94 199 GLN A CA 1
ATOM 1558 C C . GLN A 1 199 ? -1.195 -40.5 -12.172 1 98.94 199 GLN A C 1
ATOM 1560 O O . GLN A 1 199 ? -0.135 -41.125 -11.992 1 98.94 199 GLN A O 1
ATOM 1565 N N . GLN A 1 200 ? -2.248 -40.594 -11.367 1 98.88 200 GLN A N 1
ATOM 1566 C CA . GLN A 1 200 ? -2.223 -41.5 -10.211 1 98.88 200 GLN A CA 1
ATOM 1567 C C . GLN A 1 200 ? -1.962 -42.938 -10.641 1 98.88 200 GLN A C 1
ATOM 1569 O O . GLN A 1 200 ? -1.201 -43.656 -9.984 1 98.88 200 GLN A O 1
ATOM 1574 N N . LEU A 1 201 ? -2.598 -43.344 -11.688 1 98.81 201 LEU A N 1
ATOM 1575 C CA . LEU A 1 201 ? -2.381 -44.719 -12.18 1 98.81 201 LEU A CA 1
ATOM 1576 C C . LEU A 1 201 ? -0.95 -44.875 -12.68 1 98.81 201 LEU A C 1
ATOM 1578 O O . LEU A 1 201 ? -0.354 -45.969 -12.516 1 98.81 201 LEU A O 1
ATOM 1582 N N . ALA A 1 202 ? -0.436 -43.906 -13.367 1 98.81 202 ALA A N 1
ATOM 1583 C CA . ALA A 1 202 ? 0.963 -43.938 -13.789 1 98.81 202 ALA A CA 1
ATOM 1584 C C . ALA A 1 202 ? 1.889 -44.094 -12.586 1 98.81 202 ALA A C 1
ATOM 1586 O O . ALA A 1 202 ? 2.877 -44.844 -12.648 1 98.81 202 ALA A O 1
ATOM 1587 N N . LEU A 1 203 ? 1.605 -43.375 -11.492 1 98.88 203 LEU A N 1
ATOM 1588 C CA . LEU A 1 203 ? 2.391 -43.5 -10.266 1 98.88 203 LEU A CA 1
ATOM 1589 C C . LEU A 1 203 ? 2.305 -44.938 -9.719 1 98.88 203 LEU A C 1
ATOM 1591 O O . LEU A 1 203 ? 3.299 -45.469 -9.227 1 98.88 203 LEU A O 1
ATOM 1595 N N . GLN A 1 204 ? 1.144 -45.531 -9.781 1 98.69 204 GLN A N 1
ATOM 1596 C CA . GLN A 1 204 ? 0.98 -46.906 -9.359 1 98.69 204 GLN A CA 1
ATOM 1597 C C . GLN A 1 204 ? 1.808 -47.844 -10.227 1 98.69 204 GLN A C 1
ATOM 1599 O O . GLN A 1 204 ? 2.416 -48.812 -9.727 1 98.69 204 GLN A O 1
ATOM 1604 N N . TRP A 1 205 ? 1.773 -47.562 -11.5 1 98.44 205 TRP A N 1
ATOM 1605 C CA . TRP A 1 205 ? 2.598 -48.375 -12.406 1 98.44 205 TRP A CA 1
ATOM 1606 C C . TRP A 1 205 ? 4.066 -48.312 -12.008 1 98.44 205 TRP A C 1
ATOM 1608 O O . TRP A 1 205 ? 4.766 -49.312 -12.016 1 98.44 205 TRP A O 1
ATOM 1618 N N . VAL A 1 206 ? 4.555 -47.125 -11.695 1 98.75 206 VAL A N 1
ATOM 1619 C CA . VAL A 1 206 ? 5.941 -46.938 -11.289 1 98.75 206 VAL A CA 1
ATOM 1620 C C . VAL A 1 206 ? 6.219 -47.75 -10.023 1 98.75 206 VAL A C 1
ATOM 1622 O O . VAL A 1 206 ? 7.242 -48.406 -9.922 1 98.75 206 VAL A O 1
ATOM 1625 N N . GLN A 1 207 ? 5.332 -47.719 -9.07 1 98.5 207 GLN A N 1
ATOM 1626 C CA . GLN A 1 207 ? 5.492 -48.469 -7.828 1 98.5 207 GLN A CA 1
ATOM 1627 C C . GLN A 1 207 ? 5.637 -49.969 -8.102 1 98.5 207 GLN A C 1
ATOM 1629 O O . GLN A 1 207 ? 6.434 -50.656 -7.449 1 98.5 207 GLN A O 1
ATOM 1634 N N . LYS A 1 208 ? 4.984 -50.406 -9.062 1 97.56 208 LYS A N 1
ATOM 1635 C CA . LYS A 1 208 ? 4.914 -51.844 -9.312 1 97.56 208 LYS A CA 1
ATOM 1636 C C . LYS A 1 208 ? 6.062 -52.312 -10.211 1 97.56 208 LYS A C 1
ATOM 1638 O O . LYS A 1 208 ? 6.492 -53.469 -10.133 1 97.56 208 LYS A O 1
ATOM 1643 N N . ASN A 1 209 ? 6.582 -51.375 -11.008 1 98.06 209 ASN A N 1
ATOM 1644 C CA . ASN A 1 209 ? 7.418 -51.875 -12.102 1 98.06 209 ASN A CA 1
ATOM 1645 C C . ASN A 1 209 ? 8.812 -51.25 -12.055 1 98.06 209 ASN A C 1
ATOM 1647 O O . ASN A 1 209 ? 9.75 -51.781 -12.672 1 98.06 209 ASN A O 1
ATOM 1651 N N . ILE A 1 210 ? 9.062 -50.219 -11.336 1 98.5 210 ILE A N 1
ATOM 1652 C CA . ILE A 1 210 ? 10.266 -49.406 -11.547 1 98.5 210 ILE A CA 1
ATOM 1653 C C . ILE A 1 210 ? 11.484 -50.188 -11.047 1 98.5 210 ILE A C 1
ATOM 1655 O O . ILE A 1 210 ? 12.617 -49.906 -11.469 1 98.5 210 ILE A O 1
ATOM 1659 N N . ALA A 1 211 ? 11.289 -51.094 -10.133 1 98 211 ALA A N 1
ATOM 1660 C CA . ALA A 1 211 ? 12.391 -51.906 -9.633 1 98 211 ALA A CA 1
ATOM 1661 C C . ALA A 1 211 ? 13.039 -52.688 -10.758 1 98 211 ALA A C 1
ATOM 1663 O O . ALA A 1 211 ? 14.25 -52.906 -10.758 1 98 211 ALA A O 1
ATOM 1664 N N . ALA A 1 212 ? 12.266 -53.156 -11.711 1 97.38 212 ALA A N 1
ATOM 1665 C CA . ALA A 1 212 ? 12.781 -53.875 -12.852 1 97.38 212 ALA A CA 1
ATOM 1666 C C . ALA A 1 212 ? 13.703 -53.031 -13.703 1 97.38 212 ALA A C 1
ATOM 1668 O O . ALA A 1 212 ? 14.547 -53.531 -14.438 1 97.38 212 ALA A O 1
ATOM 1669 N N . PHE A 1 213 ? 13.562 -51.781 -13.586 1 97.94 213 PHE A N 1
ATOM 1670 C CA . PHE A 1 213 ? 14.383 -50.812 -14.328 1 97.94 213 PHE A CA 1
ATOM 1671 C C . PHE A 1 213 ? 15.57 -50.375 -13.484 1 97.94 213 PHE A C 1
ATOM 1673 O O . PHE A 1 213 ? 16.344 -49.5 -13.914 1 97.94 213 PHE A O 1
ATOM 1680 N N . GLY A 1 214 ? 15.625 -50.844 -12.242 1 98 214 GLY A N 1
ATOM 1681 C CA . GLY A 1 214 ? 16.719 -50.469 -11.352 1 98 214 GLY A CA 1
ATOM 1682 C C . GLY A 1 214 ? 16.344 -49.344 -10.406 1 98 214 GLY A C 1
ATOM 1683 O O . GLY A 1 214 ? 17.203 -48.844 -9.68 1 98 214 GLY A O 1
ATOM 1684 N N . GLY A 1 215 ? 15.109 -49 -10.445 1 98.56 215 GLY A N 1
ATOM 1685 C CA . GLY A 1 215 ? 14.664 -47.875 -9.609 1 98.56 215 GLY A CA 1
ATOM 1686 C C . GLY A 1 215 ? 14.219 -48.344 -8.227 1 98.56 215 GLY A C 1
ATOM 1687 O O . GLY A 1 215 ? 13.922 -49.5 -8.008 1 98.56 215 GLY A O 1
ATOM 1688 N N . ASN A 1 216 ? 14.211 -47.406 -7.258 1 98.56 216 ASN A N 1
ATOM 1689 C CA . ASN A 1 216 ? 13.719 -47.594 -5.895 1 98.56 216 ASN A CA 1
ATOM 1690 C C . ASN A 1 216 ? 12.297 -47.062 -5.73 1 98.56 216 ASN A C 1
ATOM 1692 O O . ASN A 1 216 ? 12.094 -45.844 -5.684 1 98.56 216 ASN A O 1
ATOM 1696 N N . PRO A 1 217 ? 11.312 -47.906 -5.613 1 98.19 217 PRO A N 1
ATOM 1697 C CA . PRO A 1 217 ? 9.938 -47.406 -5.48 1 98.19 217 PRO A CA 1
ATOM 1698 C C . PRO A 1 217 ? 9.703 -46.625 -4.191 1 98.19 217 PRO A C 1
ATOM 1700 O O . PRO A 1 217 ? 8.688 -45.938 -4.055 1 98.19 217 PRO A O 1
ATOM 1703 N N . LYS A 1 218 ? 10.648 -46.688 -3.254 1 98 218 LYS A N 1
ATOM 1704 C CA . LYS A 1 218 ? 10.508 -46 -1.988 1 98 218 LYS A CA 1
ATOM 1705 C C . LYS A 1 218 ? 11.172 -44.625 -2.053 1 98 218 LYS A C 1
ATOM 1707 O O . LYS A 1 218 ? 11.023 -43.812 -1.138 1 98 218 LYS A O 1
ATOM 1712 N N . SER A 1 219 ? 11.883 -44.375 -3.084 1 98.44 219 SER A N 1
ATOM 1713 C CA . SER A 1 219 ? 12.516 -43.094 -3.316 1 98.44 219 SER A CA 1
ATOM 1714 C C . SER A 1 219 ? 12.062 -42.469 -4.633 1 98.44 219 SER A C 1
ATOM 1716 O O . SER A 1 219 ? 12.82 -42.438 -5.605 1 98.44 219 SER A O 1
ATOM 1718 N N . VAL A 1 220 ? 10.828 -42 -4.602 1 98.88 220 VAL A N 1
ATOM 1719 C CA . VAL A 1 220 ? 10.188 -41.406 -5.77 1 98.88 220 VAL A CA 1
ATOM 1720 C C . VAL A 1 220 ? 9.891 -39.938 -5.504 1 98.88 220 VAL A C 1
ATOM 1722 O O . VAL A 1 220 ? 9.266 -39.594 -4.496 1 98.88 220 VAL A O 1
ATOM 1725 N N . THR A 1 221 ? 10.398 -39.062 -6.348 1 98.94 221 THR A N 1
ATOM 1726 C CA . THR A 1 221 ? 10.117 -37.625 -6.262 1 98.94 221 THR A CA 1
ATOM 1727 C C . THR A 1 221 ? 9.289 -37.156 -7.461 1 98.94 221 THR A C 1
ATOM 1729 O O . THR A 1 221 ? 9.672 -37.406 -8.609 1 98.94 221 THR A O 1
ATOM 1732 N N . LEU A 1 222 ? 8.164 -36.531 -7.188 1 98.94 222 LEU A N 1
ATOM 1733 C CA . LEU A 1 222 ? 7.398 -35.875 -8.234 1 98.94 222 LEU A CA 1
ATOM 1734 C C . LEU A 1 222 ? 7.93 -34.469 -8.492 1 98.94 222 LEU A C 1
ATOM 1736 O O . LEU A 1 222 ? 8.242 -33.719 -7.547 1 98.94 222 LEU A O 1
ATOM 1740 N N . PHE A 1 223 ? 8.141 -34.094 -9.695 1 98.88 223 PHE A N 1
ATOM 1741 C CA . PHE A 1 223 ? 8.445 -32.688 -10.031 1 98.88 223 PHE A CA 1
ATOM 1742 C C . PHE A 1 223 ? 7.691 -32.25 -11.281 1 98.88 223 PHE A C 1
ATOM 1744 O O . PHE A 1 223 ? 7.449 -33.062 -12.18 1 98.88 223 PHE A O 1
ATOM 1751 N N . GLY A 1 224 ? 7.148 -31.094 -11.305 1 98.88 224 GLY A N 1
ATOM 1752 C CA . GLY A 1 224 ? 6.348 -30.578 -12.398 1 98.88 224 GLY A CA 1
ATOM 1753 C C . GLY A 1 224 ? 6.344 -29.062 -12.461 1 98.88 224 GLY A C 1
ATOM 1754 O O . GLY A 1 224 ? 6.801 -28.391 -11.531 1 98.88 224 GLY A O 1
ATOM 1755 N N . GLU A 1 225 ? 5.941 -28.5 -13.562 1 98.75 225 GLU A N 1
ATOM 1756 C CA . GLU A 1 225 ? 5.934 -27.062 -13.812 1 98.75 225 GLU A CA 1
ATOM 1757 C C . GLU A 1 225 ? 4.531 -26.578 -14.18 1 98.75 225 GLU A C 1
ATOM 1759 O O . GLU A 1 225 ? 3.795 -27.266 -14.891 1 98.75 225 GLU A O 1
ATOM 1764 N N . SER A 1 226 ? 4.129 -25.375 -13.703 1 97.88 226 SER A N 1
ATOM 1765 C CA . SER A 1 226 ? 2.84 -24.781 -14.008 1 97.88 226 SER A CA 1
ATOM 1766 C C . SER A 1 226 ? 1.688 -25.688 -13.609 1 97.88 226 SER A C 1
ATOM 1768 O O . SER A 1 226 ? 1.617 -26.141 -12.469 1 97.88 226 SER A O 1
ATOM 1770 N N . ALA A 1 227 ? 0.866 -26.172 -14.562 1 98 227 ALA A N 1
ATOM 1771 C CA . ALA A 1 227 ? -0.194 -27.125 -14.242 1 98 227 ALA A CA 1
ATOM 1772 C C . ALA A 1 227 ? 0.387 -28.438 -13.711 1 98 227 ALA A C 1
ATOM 1774 O O . ALA A 1 227 ? -0.225 -29.109 -12.875 1 98 227 ALA A O 1
ATOM 1775 N N . GLY A 1 228 ? 1.601 -28.797 -14.141 1 98.81 228 GLY A N 1
ATOM 1776 C CA . GLY A 1 228 ? 2.287 -29.938 -13.57 1 98.81 228 GLY A CA 1
ATOM 1777 C C . GLY A 1 228 ? 2.602 -29.766 -12.094 1 98.81 228 GLY A C 1
ATOM 1778 O O . GLY A 1 228 ? 2.441 -30.719 -11.312 1 98.81 228 GLY A O 1
ATOM 1779 N N . ALA A 1 229 ? 3.096 -28.547 -11.758 1 98.88 229 ALA A N 1
ATOM 1780 C CA . ALA A 1 229 ? 3.311 -28.25 -10.352 1 98.88 229 ALA A CA 1
ATOM 1781 C C . ALA A 1 229 ? 1.992 -28.266 -9.578 1 98.88 229 ALA A C 1
ATOM 1783 O O . ALA A 1 229 ? 1.943 -28.703 -8.43 1 98.88 229 ALA A O 1
ATOM 1784 N N . GLY A 1 230 ? 0.976 -27.734 -10.219 1 98.62 230 GLY A N 1
ATOM 1785 C CA . GLY A 1 230 ? -0.351 -27.875 -9.641 1 98.62 230 GLY A CA 1
ATOM 1786 C C . GLY A 1 230 ? -0.734 -29.312 -9.359 1 98.62 230 GLY A C 1
ATOM 1787 O O . GLY A 1 230 ? -1.24 -29.641 -8.281 1 98.62 230 GLY A O 1
ATOM 1788 N N . SER A 1 231 ? -0.471 -30.188 -10.305 1 98.88 231 SER A N 1
ATOM 1789 C CA . SER A 1 231 ? -0.743 -31.609 -10.141 1 98.88 231 SER A CA 1
ATOM 1790 C C . SER A 1 231 ? 0.051 -32.188 -8.977 1 98.88 231 SER A C 1
ATOM 1792 O O . SER A 1 231 ? -0.493 -32.938 -8.164 1 98.88 231 SER A O 1
ATOM 1794 N N . VAL A 1 232 ? 1.3 -31.875 -8.914 1 98.94 232 VAL A N 1
ATOM 1795 C CA . VAL A 1 232 ? 2.143 -32.344 -7.824 1 98.94 232 VAL A CA 1
ATOM 1796 C C . VAL A 1 232 ? 1.53 -31.938 -6.488 1 98.94 232 VAL A C 1
ATOM 1798 O O . VAL A 1 232 ? 1.438 -32.75 -5.566 1 98.94 232 VAL A O 1
ATOM 1801 N N . GLY A 1 233 ? 1.108 -30.688 -6.43 1 98.81 233 GLY A N 1
ATOM 1802 C CA . GLY A 1 233 ? 0.441 -30.219 -5.227 1 98.81 233 GLY A CA 1
ATOM 1803 C C . GLY A 1 233 ? -0.837 -30.984 -4.918 1 98.81 233 GLY A C 1
ATOM 1804 O O . GLY A 1 233 ? -1.124 -31.281 -3.758 1 98.81 233 GLY A O 1
ATOM 1805 N N . LEU A 1 234 ? -1.583 -31.266 -5.949 1 98.88 234 LEU A N 1
ATOM 1806 C CA . LEU A 1 234 ? -2.84 -31.984 -5.766 1 98.88 234 LEU A CA 1
ATOM 1807 C C . LEU A 1 234 ? -2.584 -33.406 -5.332 1 98.88 234 LEU A C 1
ATOM 1809 O O . LEU A 1 234 ? -3.344 -33.969 -4.539 1 98.88 234 LEU A O 1
ATOM 1813 N N . HIS A 1 235 ? -1.536 -34.062 -5.824 1 98.94 235 HIS A N 1
ATOM 1814 C CA . HIS A 1 235 ? -1.153 -35.406 -5.363 1 98.94 235 HIS A CA 1
ATOM 1815 C C . HIS A 1 235 ? -0.755 -35.375 -3.891 1 98.94 235 HIS A C 1
ATOM 1817 O O . HIS A 1 235 ? -1.043 -36.312 -3.152 1 98.94 235 HIS A O 1
ATOM 1823 N N . LEU A 1 236 ? -0.104 -34.312 -3.418 1 98.81 236 LEU A N 1
ATOM 1824 C CA . LEU A 1 236 ? 0.234 -34.156 -2.008 1 98.81 236 LEU A CA 1
ATOM 1825 C C . LEU A 1 236 ? -1.025 -34.125 -1.149 1 98.81 236 LEU A C 1
ATOM 1827 O O . LEU A 1 236 ? -0.993 -34.5 0.027 1 98.81 236 LEU A O 1
ATOM 1831 N N . LEU A 1 237 ? -2.137 -33.688 -1.79 1 98.5 237 LEU A N 1
ATOM 1832 C CA . LEU A 1 237 ? -3.383 -33.5 -1.056 1 98.5 237 LEU A CA 1
ATOM 1833 C C . LEU A 1 237 ? -4.301 -34.719 -1.222 1 98.5 237 LEU A C 1
ATOM 1835 O O . LEU A 1 237 ? -5.336 -34.812 -0.562 1 98.5 237 LEU A O 1
ATOM 1839 N N . SER A 1 238 ? -3.984 -35.625 -2.117 1 98.62 238 SER A N 1
ATOM 1840 C CA . SER A 1 238 ? -4.82 -36.781 -2.416 1 98.62 238 SER A CA 1
ATOM 1841 C C . SER A 1 238 ? -4.414 -38 -1.571 1 98.62 238 SER A C 1
ATOM 1843 O O . SER A 1 238 ? -3.328 -38.531 -1.746 1 98.62 238 SER A O 1
ATOM 1845 N N . PRO A 1 239 ? -5.285 -38.469 -0.746 1 97.69 239 PRO A N 1
ATOM 1846 C CA . PRO A 1 239 ? -4.941 -39.594 0.148 1 97.69 239 PRO A CA 1
ATOM 1847 C C . PRO A 1 239 ? -4.465 -40.812 -0.606 1 97.69 239 PRO A C 1
ATOM 1849 O O . PRO A 1 239 ? -3.543 -41.5 -0.158 1 97.69 239 PRO A O 1
ATOM 1852 N N . ARG A 1 240 ? -5.004 -41.094 -1.729 1 97.94 240 ARG A N 1
ATOM 1853 C CA . ARG A 1 240 ? -4.672 -42.312 -2.467 1 97.94 240 ARG A CA 1
ATOM 1854 C C . ARG A 1 240 ? -3.379 -42.125 -3.256 1 97.94 240 ARG A C 1
ATOM 1856 O O . ARG A 1 240 ? -2.781 -43.125 -3.705 1 97.94 240 ARG A O 1
ATOM 1863 N N . SER A 1 241 ? -2.945 -40.906 -3.426 1 98.62 241 SER A N 1
ATOM 1864 C CA . SER A 1 241 ? -1.686 -40.656 -4.113 1 98.62 241 SER A CA 1
ATOM 1865 C C . SER A 1 241 ? -0.519 -40.625 -3.135 1 98.62 241 SER A C 1
ATOM 1867 O O . SER A 1 241 ? 0.618 -40.938 -3.5 1 98.62 241 SER A O 1
ATOM 1869 N N . GLN A 1 242 ? -0.761 -40.25 -1.918 1 98.19 242 GLN A N 1
ATOM 1870 C CA . GLN A 1 242 ? 0.252 -39.938 -0.92 1 98.19 242 GLN A CA 1
ATOM 1871 C C . GLN A 1 242 ? 1.237 -41.094 -0.738 1 98.19 242 GLN A C 1
ATOM 1873 O O . GLN A 1 242 ? 2.447 -40.844 -0.646 1 98.19 242 GLN A O 1
ATOM 1878 N N . PRO A 1 243 ? 0.796 -42.344 -0.768 1 98.38 243 PRO A N 1
ATOM 1879 C CA . PRO A 1 243 ? 1.756 -43.406 -0.534 1 98.38 243 PRO A CA 1
ATOM 1880 C C . PRO A 1 243 ? 2.641 -43.688 -1.748 1 98.38 243 PRO A C 1
ATOM 1882 O O . PRO A 1 243 ? 3.598 -44.469 -1.655 1 98.38 243 PRO A O 1
ATOM 1885 N N . LEU A 1 244 ? 2.396 -43.031 -2.848 1 98.81 244 LEU A N 1
ATOM 1886 C CA . LEU A 1 244 ? 3 -43.438 -4.109 1 98.81 244 LEU A CA 1
ATOM 1887 C C . LEU A 1 244 ? 4.297 -42.688 -4.367 1 98.81 244 LEU A C 1
ATOM 1889 O O . LEU A 1 244 ? 5 -42.938 -5.344 1 98.81 244 LEU A O 1
ATOM 1893 N N . PHE A 1 245 ? 4.66 -41.75 -3.535 1 98.81 245 PHE A N 1
ATOM 1894 C CA . PHE A 1 245 ? 5.891 -41 -3.688 1 98.81 245 PHE A CA 1
ATOM 1895 C C . PHE A 1 245 ? 6.387 -40.469 -2.336 1 98.81 245 PHE A C 1
ATOM 1897 O O . PHE A 1 245 ? 5.684 -40.594 -1.329 1 98.81 245 PHE A O 1
ATOM 1904 N N . THR A 1 246 ? 7.617 -39.875 -2.355 1 98.5 246 THR A N 1
ATOM 1905 C CA . THR A 1 246 ? 8.258 -39.5 -1.101 1 98.5 246 THR A CA 1
ATOM 1906 C C . THR A 1 246 ? 8.453 -38 -1.015 1 98.5 246 THR A C 1
ATOM 1908 O O . THR A 1 246 ? 8.305 -37.406 0.058 1 98.5 246 THR A O 1
ATOM 1911 N N . ARG A 1 247 ? 8.852 -37.406 -2.139 1 98.62 247 ARG A N 1
ATOM 1912 C CA . ARG A 1 247 ? 9.18 -35.969 -2.16 1 98.62 247 ARG A CA 1
ATOM 1913 C C . ARG A 1 247 ? 8.539 -35.281 -3.359 1 98.62 247 ARG A C 1
ATOM 1915 O O . ARG A 1 247 ? 8.031 -35.938 -4.266 1 98.62 247 ARG A O 1
ATOM 1922 N N . ALA A 1 248 ? 8.547 -33.938 -3.316 1 98.88 248 ALA A N 1
ATOM 1923 C CA . ALA A 1 248 ? 7.863 -33.219 -4.395 1 98.88 248 ALA A CA 1
ATOM 1924 C C . ALA A 1 248 ? 8.578 -31.906 -4.73 1 98.88 248 ALA A C 1
ATOM 1926 O O . ALA A 1 248 ? 9.07 -31.219 -3.836 1 98.88 248 ALA A O 1
ATOM 1927 N N . ILE A 1 249 ? 8.703 -31.578 -5.984 1 98.94 249 ILE A N 1
ATOM 1928 C CA . ILE A 1 249 ? 9.227 -30.312 -6.48 1 98.94 249 ILE A CA 1
ATOM 1929 C C . ILE A 1 249 ? 8.148 -29.594 -7.293 1 98.94 249 ILE A C 1
ATOM 1931 O O . ILE A 1 249 ? 7.621 -30.141 -8.266 1 98.94 249 ILE A O 1
ATOM 1935 N N . LEU A 1 250 ? 7.77 -28.391 -6.855 1 98.94 250 LEU A N 1
ATOM 1936 C CA . LEU A 1 250 ? 6.766 -27.578 -7.539 1 98.94 250 LEU A CA 1
ATOM 1937 C C . LEU A 1 250 ? 7.414 -26.391 -8.234 1 98.94 250 LEU A C 1
ATOM 1939 O O . LEU A 1 250 ? 7.902 -25.469 -7.574 1 98.94 250 LEU A O 1
ATOM 1943 N N . GLN A 1 251 ? 7.32 -26.391 -9.562 1 98.88 251 GLN A N 1
ATOM 1944 C CA . GLN A 1 251 ? 7.945 -25.344 -10.352 1 98.88 251 GLN A CA 1
ATOM 1945 C C . GLN A 1 251 ? 6.895 -24.406 -10.945 1 98.88 251 GLN A C 1
ATOM 1947 O O . GLN A 1 251 ? 6.125 -24.797 -11.82 1 98.88 251 GLN A O 1
ATOM 1952 N N . SER A 1 252 ? 6.812 -23.141 -10.477 1 98.62 252 SER A N 1
ATOM 1953 C CA . SER A 1 252 ? 5.965 -22.078 -11.016 1 98.62 252 SER A CA 1
ATOM 1954 C C . SER A 1 252 ? 4.492 -22.484 -10.969 1 98.62 252 SER A C 1
ATOM 1956 O O . SER A 1 252 ? 3.773 -22.328 -11.961 1 98.62 252 SER A O 1
ATOM 1958 N N . GLY A 1 253 ? 4.086 -23.078 -9.891 1 98.25 253 GLY A N 1
ATOM 1959 C CA . GLY A 1 253 ? 2.701 -23.484 -9.695 1 98.25 253 GLY A CA 1
ATOM 1960 C C . GLY A 1 253 ? 2.459 -24.156 -8.359 1 98.25 253 GLY A C 1
ATOM 1961 O O . GLY A 1 253 ? 3.389 -24.688 -7.742 1 98.25 253 GLY A O 1
ATOM 1962 N N . SER A 1 254 ? 1.251 -24.094 -7.902 1 98.44 254 SER A N 1
ATOM 1963 C CA . SER A 1 254 ? 0.817 -24.734 -6.668 1 98.44 254 SER A CA 1
ATOM 1964 C C . SER A 1 254 ? -0.682 -25.016 -6.688 1 98.44 254 SER A C 1
ATOM 1966 O O . SER A 1 254 ? -1.419 -24.422 -7.48 1 98.44 254 SER A O 1
ATOM 1968 N N . SER A 1 255 ? -1.086 -25.875 -5.852 1 98.31 255 SER A N 1
ATOM 1969 C CA . SER A 1 255 ? -2.467 -26.344 -5.891 1 98.31 255 SER A CA 1
ATOM 1970 C C . SER A 1 255 ? -3.428 -25.281 -5.367 1 98.31 255 SER A C 1
ATOM 1972 O O . SER A 1 255 ? -4.625 -25.328 -5.656 1 98.31 255 SER A O 1
ATOM 1974 N N . ASN A 1 256 ? -2.932 -24.359 -4.562 1 97 256 ASN A N 1
ATOM 1975 C CA . ASN A 1 256 ? -3.799 -23.344 -3.969 1 97 256 ASN A CA 1
ATOM 1976 C C . ASN A 1 256 ? -3.902 -22.109 -4.855 1 97 256 ASN A C 1
ATOM 1978 O O . ASN A 1 256 ? -4.473 -21.094 -4.449 1 97 256 ASN A O 1
ATOM 1982 N N . ALA A 1 257 ? -3.273 -22.125 -6.02 1 96.31 257 ALA A N 1
ATOM 1983 C CA . ALA A 1 257 ? -3.424 -21.016 -6.953 1 96.31 257 ALA A CA 1
ATOM 1984 C C . ALA A 1 257 ? -4.875 -20.859 -7.387 1 96.31 257 ALA A C 1
ATOM 1986 O O . ALA A 1 257 ? -5.625 -21.844 -7.441 1 96.31 257 ALA A O 1
ATOM 1987 N N . PRO A 1 258 ? -5.312 -19.656 -7.742 1 92.19 258 PRO A N 1
ATOM 1988 C CA . PRO A 1 258 ? -6.723 -19.406 -8.055 1 92.19 258 PRO A CA 1
ATOM 1989 C C . PRO A 1 258 ? -7.199 -20.172 -9.281 1 92.19 258 PRO A C 1
ATOM 1991 O O . PRO A 1 258 ? -8.398 -20.438 -9.422 1 92.19 258 PRO A O 1
ATOM 1994 N N . TRP A 1 259 ? -6.324 -20.594 -10.102 1 93.31 259 TRP A N 1
ATOM 1995 C CA . TRP A 1 259 ? -6.68 -21.25 -11.352 1 93.31 259 TRP A CA 1
ATOM 1996 C C . TRP A 1 259 ? -6.633 -22.766 -11.203 1 93.31 259 TRP A C 1
ATOM 1998 O O . TRP A 1 259 ? -7.074 -23.5 -12.086 1 93.31 259 TRP A O 1
ATOM 2008 N N . ALA A 1 260 ? -6.129 -23.312 -10.109 1 95.81 260 ALA A N 1
ATOM 2009 C CA . ALA A 1 260 ? -5.699 -24.703 -10.008 1 95.81 260 ALA A CA 1
ATOM 2010 C C . ALA A 1 260 ? -6.898 -25.641 -9.852 1 95.81 260 ALA A C 1
ATOM 2012 O O . ALA A 1 260 ? -6.883 -26.766 -10.352 1 95.81 260 ALA A O 1
ATOM 2013 N N . VAL A 1 261 ? -7.941 -25.172 -9.117 1 96.62 261 VAL A N 1
ATOM 2014 C CA . VAL A 1 261 ? -9.102 -26.016 -8.844 1 96.62 261 VAL A CA 1
ATOM 2015 C C . VAL A 1 261 ? -10.383 -25.172 -8.969 1 96.62 261 VAL A C 1
ATOM 2017 O O . VAL A 1 261 ? -10.43 -24.031 -8.508 1 96.62 261 VAL A O 1
ATOM 2020 N N . MET A 1 262 ? -11.305 -25.703 -9.617 1 92.12 262 MET A N 1
ATOM 2021 C CA . MET A 1 262 ? -12.578 -24.984 -9.719 1 92.12 262 MET A CA 1
ATOM 2022 C C . MET A 1 262 ? -13.656 -25.672 -8.883 1 92.12 262 MET A C 1
ATOM 2024 O O . MET A 1 262 ? -13.508 -26.844 -8.508 1 92.12 262 MET A O 1
ATOM 2028 N N . SER A 1 263 ? -14.742 -25.031 -8.656 1 89.62 263 SER A N 1
ATOM 2029 C CA . SER A 1 263 ? -15.859 -25.562 -7.883 1 89.62 263 SER A CA 1
ATOM 2030 C C . SER A 1 263 ? -16.672 -26.562 -8.695 1 89.62 263 SER A C 1
ATOM 2032 O O . SER A 1 263 ? -16.734 -26.469 -9.922 1 89.62 263 SER A O 1
ATOM 2034 N N . PRO A 1 264 ? -17.266 -27.469 -7.965 1 93.12 264 PRO A N 1
ATOM 2035 C CA . PRO A 1 264 ? -18.125 -28.422 -8.672 1 93.12 264 PRO A CA 1
ATOM 2036 C C . PRO A 1 264 ? -19.219 -27.734 -9.477 1 93.12 264 PRO A C 1
ATOM 2038 O O . PRO A 1 264 ? -19.562 -28.188 -10.578 1 93.12 264 PRO A O 1
ATOM 2041 N N . LYS A 1 265 ? -19.719 -26.625 -8.93 1 92.62 265 LYS A N 1
ATOM 2042 C CA . LYS A 1 265 ? -20.766 -25.891 -9.633 1 92.62 265 LYS A CA 1
ATOM 2043 C C . LYS A 1 265 ? -20.266 -25.344 -10.961 1 92.62 265 LYS A C 1
ATOM 2045 O O . LYS A 1 265 ? -20.938 -25.438 -11.977 1 92.62 265 LYS A O 1
ATOM 2050 N N . GLU A 1 266 ? -19.109 -24.812 -10.93 1 91.31 266 GLU A N 1
ATOM 2051 C CA . GLU A 1 266 ? -18.531 -24.25 -12.148 1 91.31 266 GLU A CA 1
ATOM 2052 C C . GLU A 1 266 ? -18.219 -25.359 -13.156 1 91.31 266 GLU A C 1
ATOM 2054 O O . GLU A 1 266 ? -18.391 -25.188 -14.359 1 91.31 266 GLU A O 1
ATOM 2059 N N . ALA A 1 267 ? -17.719 -26.469 -12.695 1 94.81 267 ALA A N 1
ATOM 2060 C CA . ALA A 1 267 ? -17.422 -27.609 -13.555 1 94.81 267 ALA A CA 1
ATOM 2061 C C . ALA A 1 267 ? -18.688 -28.109 -14.266 1 94.81 267 ALA A C 1
ATOM 2063 O O . ALA A 1 267 ? -18.656 -28.422 -15.453 1 94.81 267 ALA A O 1
ATOM 2064 N N . ARG A 1 268 ? -19.75 -28.156 -13.508 1 95.31 268 ARG A N 1
ATOM 2065 C CA . ARG A 1 268 ? -21.047 -28.547 -14.086 1 95.31 268 ARG A CA 1
ATOM 2066 C C . ARG A 1 268 ? -21.484 -27.562 -15.164 1 95.31 268 ARG A C 1
ATOM 2068 O O . ARG A 1 268 ? -21.891 -27.969 -16.25 1 95.31 268 ARG A O 1
ATOM 2075 N N . ASN A 1 269 ? -21.375 -26.312 -14.836 1 94.06 269 ASN A N 1
ATOM 2076 C CA . ASN A 1 269 ? -21.766 -25.266 -15.773 1 94.06 269 ASN A CA 1
ATOM 2077 C C . ASN A 1 269 ? -20.969 -25.359 -17.078 1 94.06 269 ASN A C 1
ATOM 2079 O O . ASN A 1 269 ? -21.531 -25.219 -18.172 1 94.06 269 ASN A O 1
ATOM 2083 N N . ARG A 1 270 ? -19.672 -25.609 -16.969 1 94.81 270 ARG A N 1
ATOM 2084 C CA . ARG A 1 270 ? -18.828 -25.719 -18.156 1 94.81 270 ARG A CA 1
ATOM 2085 C C . ARG A 1 270 ? -19.219 -26.938 -18.984 1 94.81 270 ARG A C 1
ATOM 2087 O O . ARG A 1 270 ? -19.25 -26.859 -20.219 1 94.81 270 ARG A O 1
ATOM 2094 N N . THR A 1 271 ? -19.484 -28.016 -18.344 1 97.12 271 THR A N 1
ATOM 2095 C CA . THR A 1 271 ? -19.859 -29.234 -19.047 1 97.12 271 THR A CA 1
ATOM 2096 C C . THR A 1 271 ? -21.188 -29.062 -19.781 1 97.12 271 THR A C 1
ATOM 2098 O O . THR A 1 271 ? -21.312 -29.453 -20.938 1 97.12 271 THR A O 1
ATOM 2101 N N . LEU A 1 272 ? -22.125 -28.438 -19.078 1 96.44 272 LEU A N 1
ATOM 2102 C CA . LEU A 1 272 ? -23.438 -28.219 -19.688 1 96.44 272 LEU A CA 1
ATOM 2103 C C . LEU A 1 272 ? -23.344 -27.219 -20.844 1 96.44 272 LEU A C 1
ATOM 2105 O O . LEU A 1 272 ? -24.031 -27.375 -21.859 1 96.44 272 LEU A O 1
ATOM 2109 N N . THR A 1 273 ? -22.516 -26.25 -20.688 1 96.06 273 THR A N 1
ATOM 2110 C CA . THR A 1 273 ? -22.297 -25.297 -21.766 1 96.06 273 THR A CA 1
ATOM 2111 C C . THR A 1 273 ? -21.672 -25.969 -22.984 1 96.06 273 THR A C 1
ATOM 2113 O O . THR A 1 273 ? -22.094 -25.719 -24.109 1 96.06 273 THR A O 1
ATOM 2116 N N . LEU A 1 274 ? -20.672 -26.812 -22.75 1 97 274 LEU A N 1
ATOM 2117 C CA . LEU A 1 274 ? -20.062 -27.562 -23.844 1 97 274 LEU A CA 1
ATOM 2118 C C . LEU A 1 274 ? -21.109 -28.438 -24.531 1 97 274 LEU A C 1
ATOM 2120 O O . LEU A 1 274 ? -21.156 -28.484 -25.766 1 97 274 LEU A O 1
ATOM 2124 N N . ALA A 1 275 ? -21.891 -29.094 -23.734 1 97.44 275 ALA A N 1
ATOM 2125 C CA . ALA A 1 275 ? -22.938 -29.969 -24.281 1 97.44 275 ALA A CA 1
ATOM 2126 C C . ALA A 1 275 ? -23.891 -29.188 -25.188 1 97.44 275 ALA A C 1
ATOM 2128 O O . ALA A 1 275 ? -24.297 -29.672 -26.234 1 97.44 275 ALA A O 1
ATOM 2129 N N . LYS A 1 276 ? -24.188 -28.047 -24.734 1 96.31 276 LYS A N 1
ATOM 2130 C CA . LYS A 1 276 ? -25.062 -27.188 -25.516 1 96.31 276 LYS A CA 1
ATOM 2131 C C . LYS A 1 276 ? -24.422 -26.844 -26.859 1 96.31 276 LYS A C 1
ATOM 2133 O O . LYS A 1 276 ? -25.062 -26.953 -27.906 1 96.31 276 LYS A O 1
ATOM 2138 N N . PHE A 1 277 ? -23.203 -26.5 -26.891 1 96 277 PHE A N 1
ATOM 2139 C CA . PHE A 1 277 ? -22.516 -26.031 -28.094 1 96 277 PHE A CA 1
ATOM 2140 C C . PHE A 1 277 ? -22.312 -27.172 -29.078 1 96 277 PHE A C 1
ATOM 2142 O O . PHE A 1 277 ? -22.297 -26.953 -30.297 1 96 277 PHE A O 1
ATOM 2149 N N . ILE A 1 278 ? -22.234 -28.406 -28.594 1 96.19 278 ILE A N 1
ATOM 2150 C CA . ILE A 1 278 ? -21.906 -29.516 -29.484 1 96.19 278 ILE A CA 1
ATOM 2151 C C . ILE A 1 278 ? -23.172 -30.312 -29.797 1 96.19 278 ILE A C 1
ATOM 2153 O O . ILE A 1 278 ? -23.094 -31.422 -30.344 1 96.19 278 ILE A O 1
ATOM 2157 N N . GLY A 1 279 ? -24.344 -29.922 -29.328 1 95.88 279 GLY A N 1
ATOM 2158 C CA . GLY A 1 279 ? -25.609 -30.531 -29.641 1 95.88 279 GLY A CA 1
ATOM 2159 C C . GLY A 1 279 ? -25.953 -31.719 -28.75 1 95.88 279 GLY A C 1
ATOM 2160 O O . GLY A 1 279 ? -26.609 -32.656 -29.188 1 95.88 279 GLY A O 1
ATOM 2161 N N . CYS A 1 280 ? -25.469 -31.703 -27.562 1 97.12 280 CYS A N 1
ATOM 2162 C CA . CYS A 1 280 ? -25.688 -32.812 -26.641 1 97.12 280 CYS A CA 1
ATOM 2163 C C . CYS A 1 280 ? -26.547 -32.375 -25.469 1 97.12 280 CYS A C 1
ATOM 2165 O O . CYS A 1 280 ? -26.578 -33.062 -24.438 1 97.12 280 CYS A O 1
ATOM 2167 N N . SER A 1 281 ? -27.188 -31.219 -25.594 1 94.69 281 SER A N 1
ATOM 2168 C CA . SER A 1 281 ? -28.078 -30.797 -24.516 1 94.69 281 SER A CA 1
ATOM 2169 C C . SER A 1 281 ? -29.266 -31.734 -24.375 1 94.69 281 SER A C 1
ATOM 2171 O O . SER A 1 281 ? -30.016 -31.953 -25.344 1 94.69 281 SER A O 1
ATOM 2173 N N . ARG A 1 282 ? -29.375 -32.375 -23.188 1 91.06 282 ARG A N 1
ATOM 2174 C CA . ARG A 1 282 ? -30.453 -33.281 -22.875 1 91.06 282 ARG A CA 1
ATOM 2175 C C . ARG A 1 282 ? -31.016 -33.031 -21.484 1 91.06 282 ARG A C 1
ATOM 2177 O O . ARG A 1 282 ? -30.406 -32.312 -20.688 1 91.06 282 ARG A O 1
ATOM 2184 N N . GLU A 1 283 ? -32.156 -33.656 -21.219 1 88.62 283 GLU A N 1
ATOM 2185 C CA . GLU A 1 283 ? -32.781 -33.5 -19.906 1 88.62 283 GLU A CA 1
ATOM 2186 C C . GLU A 1 283 ? -32.094 -34.344 -18.859 1 88.62 283 GLU A C 1
ATOM 2188 O O . GLU A 1 283 ? -32.094 -34.031 -17.672 1 88.62 283 GLU A O 1
ATOM 2193 N N . ASN A 1 284 ? -31.562 -35.375 -19.344 1 92.12 284 ASN A N 1
ATOM 2194 C CA . ASN A 1 284 ? -30.922 -36.375 -18.469 1 92.12 284 ASN A CA 1
ATOM 2195 C C . ASN A 1 284 ? -29.406 -36.375 -18.641 1 92.12 284 ASN A C 1
ATOM 2197 O O . ASN A 1 284 ? -28.906 -36.375 -19.766 1 92.12 284 ASN A O 1
ATOM 2201 N N . GLU A 1 285 ? -28.672 -36.406 -17.516 1 94.38 285 GLU A N 1
ATOM 2202 C CA . GLU A 1 285 ? -27.219 -36.344 -17.547 1 94.38 285 GLU A CA 1
ATOM 2203 C C . GLU A 1 285 ? -26.625 -37.562 -18.266 1 94.38 285 GLU A C 1
ATOM 2205 O O . GLU A 1 285 ? -25.625 -37.438 -18.953 1 94.38 285 GLU A O 1
ATOM 2210 N N . THR A 1 286 ? -27.25 -38.656 -18.047 1 93.5 286 THR A N 1
ATOM 2211 C CA . THR A 1 286 ? -26.781 -39.875 -18.672 1 93.5 286 THR A CA 1
ATOM 2212 C C . THR A 1 286 ? -26.828 -39.75 -20.203 1 93.5 286 THR A C 1
ATOM 2214 O O . THR A 1 286 ? -25.906 -40.219 -20.891 1 93.5 286 THR A O 1
ATOM 2217 N N . GLU A 1 287 ? -27.875 -39.156 -20.656 1 95.81 287 GLU A N 1
ATOM 2218 C CA . GLU A 1 287 ? -28.016 -38.969 -22.094 1 95.81 287 GLU A CA 1
ATOM 2219 C C . GLU A 1 287 ? -26.984 -37.938 -22.609 1 95.81 287 GLU A C 1
ATOM 2221 O O . GLU A 1 287 ? -26.5 -38.062 -23.734 1 95.81 287 GLU A O 1
ATOM 2226 N N . ILE A 1 288 ? -26.75 -36.969 -21.828 1 97.19 288 ILE A N 1
ATOM 2227 C CA . ILE A 1 288 ? -25.734 -35.969 -22.172 1 97.19 288 ILE A CA 1
ATOM 2228 C C . ILE A 1 288 ? -24.375 -36.625 -22.312 1 97.19 288 ILE A C 1
ATOM 2230 O O . ILE A 1 288 ? -23.672 -36.406 -23.312 1 97.19 288 ILE A O 1
ATOM 2234 N N . ILE A 1 289 ? -24 -37.469 -21.344 1 96.62 289 ILE A N 1
ATOM 2235 C CA . ILE A 1 289 ? -22.719 -38.156 -21.328 1 96.62 289 ILE A CA 1
ATOM 2236 C C . ILE A 1 289 ? -22.609 -39.094 -22.516 1 96.62 289 ILE A C 1
ATOM 2238 O O . ILE A 1 289 ? -21.578 -39.156 -23.188 1 96.62 289 ILE A O 1
ATOM 2242 N N . LYS A 1 290 ? -23.688 -39.812 -22.797 1 95.88 290 LYS A N 1
ATOM 2243 C CA . LYS A 1 290 ? -23.703 -40.719 -23.922 1 95.88 290 LYS A CA 1
ATOM 2244 C C . LYS A 1 290 ? -23.484 -39.969 -25.234 1 95.88 290 LYS A C 1
ATOM 2246 O O . LYS A 1 290 ? -22.734 -40.438 -26.094 1 95.88 290 LYS A O 1
ATOM 2251 N N . CYS A 1 291 ? -24.172 -38.938 -25.375 1 96.81 291 CYS A N 1
ATOM 2252 C CA . CYS A 1 291 ? -24.016 -38.125 -26.562 1 96.81 291 CYS A CA 1
ATOM 2253 C C . CYS A 1 291 ? -22.562 -37.656 -26.703 1 96.81 291 CYS A C 1
ATOM 2255 O O . CYS A 1 291 ? -21.969 -37.75 -27.766 1 96.81 291 CYS A O 1
ATOM 2257 N N . LEU A 1 292 ? -21.953 -37.094 -25.625 1 97.25 292 LEU A N 1
ATOM 2258 C CA . LEU A 1 292 ? -20.594 -36.594 -25.609 1 97.25 292 LEU A CA 1
ATOM 2259 C C . LEU A 1 292 ? -19.594 -37.719 -25.953 1 97.25 292 LEU A C 1
ATOM 2261 O O . LEU A 1 292 ? -18.594 -37.469 -26.625 1 97.25 292 LEU A O 1
ATOM 2265 N N . ARG A 1 293 ? -19.828 -38.938 -25.469 1 96.5 293 ARG A N 1
ATOM 2266 C CA . ARG A 1 293 ? -18.953 -40.062 -25.703 1 96.5 293 ARG A CA 1
ATOM 2267 C C . ARG A 1 293 ? -18.906 -40.406 -27.188 1 96.5 293 ARG A C 1
ATOM 2269 O O . ARG A 1 293 ? -17.906 -40.969 -27.672 1 96.5 293 ARG A O 1
ATOM 2276 N N . ASN A 1 294 ? -19.938 -40.031 -27.859 1 95.88 294 ASN A N 1
ATOM 2277 C CA . ASN A 1 294 ? -20.047 -40.438 -29.266 1 95.88 294 ASN A CA 1
ATOM 2278 C C . ASN A 1 294 ? -19.562 -39.344 -30.203 1 95.88 294 ASN A C 1
ATOM 2280 O O . ASN A 1 294 ? -19.531 -39.531 -31.422 1 95.88 294 ASN A O 1
ATOM 2284 N N . LYS A 1 295 ? -19.188 -38.25 -29.672 1 97.06 295 LYS A N 1
ATOM 2285 C CA . LYS A 1 295 ? -18.719 -37.156 -30.484 1 97.06 295 LYS A CA 1
ATOM 2286 C C . LYS A 1 295 ? -17.266 -37.344 -30.891 1 97.06 295 LYS A C 1
ATOM 2288 O O . LYS A 1 295 ? -16.5 -38 -30.188 1 97.06 295 LYS A O 1
ATOM 2293 N N . ASP A 1 296 ? -16.938 -36.844 -32.062 1 96.94 296 ASP A N 1
ATOM 2294 C CA . ASP A 1 296 ? -15.539 -36.75 -32.469 1 96.94 296 ASP A CA 1
ATOM 2295 C C . ASP A 1 296 ? -14.727 -35.906 -31.5 1 96.94 296 ASP A C 1
ATOM 2297 O O . ASP A 1 296 ? -15.141 -34.812 -31.109 1 96.94 296 ASP A O 1
ATOM 2301 N N . PRO A 1 297 ? -13.57 -36.438 -31.094 1 96.69 297 PRO A N 1
ATOM 2302 C CA . PRO A 1 297 ? -12.773 -35.688 -30.125 1 96.69 297 PRO A CA 1
ATOM 2303 C C . PRO A 1 297 ? -12.406 -34.281 -30.625 1 96.69 297 PRO A C 1
ATOM 2305 O O . PRO A 1 297 ? -12.328 -33.344 -29.828 1 96.69 297 PRO A O 1
ATOM 2308 N N . GLN A 1 298 ? -12.195 -34.156 -31.875 1 95.56 298 GLN A N 1
ATOM 2309 C CA . GLN A 1 298 ? -11.867 -32.844 -32.438 1 95.56 298 GLN A CA 1
ATOM 2310 C C . GLN A 1 298 ? -13.031 -31.875 -32.281 1 95.56 298 GLN A C 1
ATOM 2312 O O . GLN A 1 298 ? -12.82 -30.672 -32.094 1 95.56 298 GLN A O 1
ATOM 2317 N N . GLU A 1 299 ? -14.195 -32.344 -32.406 1 96.56 299 GLU A N 1
ATOM 2318 C CA . GLU A 1 299 ? -15.375 -31.516 -32.219 1 96.56 299 GLU A CA 1
ATOM 2319 C C . GLU A 1 299 ? -15.461 -31.031 -30.781 1 96.56 299 GLU A C 1
ATOM 2321 O O . GLU A 1 299 ? -15.82 -29.875 -30.531 1 96.56 299 GLU A O 1
ATOM 2326 N N . ILE A 1 300 ? -15.141 -31.859 -29.891 1 96.94 300 ILE A N 1
ATOM 2327 C CA . ILE A 1 300 ? -15.133 -31.5 -28.469 1 96.94 300 ILE A CA 1
ATOM 2328 C C . ILE A 1 300 ? -14.109 -30.391 -28.219 1 96.94 300 ILE A C 1
ATOM 2330 O O . ILE A 1 300 ? -14.414 -29.391 -27.562 1 96.94 300 ILE A O 1
ATOM 2334 N N . LEU A 1 301 ? -12.969 -30.547 -28.797 1 95.19 301 LEU A N 1
ATOM 2335 C CA . LEU A 1 301 ? -11.859 -29.625 -28.578 1 95.19 301 LEU A CA 1
ATOM 2336 C C . LEU A 1 301 ? -12.172 -28.25 -29.172 1 95.19 301 LEU A C 1
ATOM 2338 O O . LEU A 1 301 ? -11.883 -27.234 -28.547 1 95.19 301 LEU A O 1
ATOM 2342 N N . LEU A 1 302 ? -12.758 -28.25 -30.297 1 93.81 302 LEU A N 1
ATOM 2343 C CA . LEU A 1 302 ? -13.086 -26.984 -30.969 1 93.81 302 LEU A CA 1
ATOM 2344 C C . LEU A 1 302 ? -14.109 -26.188 -30.172 1 93.81 302 LEU A C 1
ATOM 2346 O O . LEU A 1 302 ? -14.102 -24.953 -30.203 1 93.81 302 LEU A O 1
ATOM 2350 N N . ASN A 1 303 ? -14.914 -26.875 -29.453 1 94.94 303 ASN A N 1
ATOM 2351 C CA . ASN A 1 303 ? -16.016 -26.203 -28.75 1 94.94 303 ASN A CA 1
ATOM 2352 C C . ASN A 1 303 ? -15.672 -25.953 -27.281 1 94.94 303 ASN A C 1
ATOM 2354 O O . ASN A 1 303 ? -16.328 -25.141 -26.625 1 94.94 303 ASN A O 1
ATOM 2358 N N . GLU A 1 304 ? -14.641 -26.594 -26.766 1 93.69 304 GLU A N 1
ATOM 2359 C CA . GLU A 1 304 ? -14.328 -26.391 -25.344 1 93.69 304 GLU A CA 1
ATOM 2360 C C . GLU A 1 304 ? -13.836 -24.969 -25.078 1 93.69 304 GLU A C 1
ATOM 2362 O O . GLU A 1 304 ? -13.977 -24.453 -23.969 1 93.69 304 GLU A O 1
ATOM 2367 N N . VAL A 1 305 ? -13.328 -24.25 -26.078 1 88.56 305 VAL A N 1
ATOM 2368 C CA . VAL A 1 305 ? -12.797 -22.891 -25.922 1 88.56 305 VAL A CA 1
ATOM 2369 C C . VAL A 1 305 ? -13.953 -21.922 -25.703 1 88.56 305 VAL A C 1
ATOM 2371 O O . VAL A 1 305 ? -13.75 -20.812 -25.203 1 88.56 305 VAL A O 1
ATOM 2374 N N . LEU A 1 306 ? -15.141 -22.344 -25.969 1 89 306 LEU A N 1
ATOM 2375 C CA . LEU A 1 306 ? -16.297 -21.453 -25.953 1 89 306 LEU A CA 1
ATOM 2376 C C . LEU A 1 306 ? -16.969 -21.453 -24.578 1 89 306 LEU A C 1
ATOM 2378 O O . LEU A 1 306 ? -17.875 -20.656 -24.328 1 89 306 LEU A O 1
ATOM 2382 N N . VAL A 1 307 ? -16.531 -22.297 -23.703 1 90.06 307 VAL A N 1
ATOM 2383 C CA . VAL A 1 307 ? -17.25 -22.469 -22.453 1 90.06 307 VAL A CA 1
ATOM 2384 C C . VAL A 1 307 ? -17.016 -21.266 -21.547 1 90.06 307 VAL A C 1
ATOM 2386 O O . VAL A 1 307 ? -17.766 -21.047 -20.594 1 90.06 307 VAL A O 1
ATOM 2389 N N . VAL A 1 308 ? -15.938 -20.531 -21.734 1 83.25 308 VAL A N 1
ATOM 2390 C CA . VAL A 1 308 ? -15.656 -19.297 -21 1 83.25 308 VAL A CA 1
ATOM 2391 C C . VAL A 1 308 ? -15.719 -18.094 -21.953 1 83.25 308 VAL A C 1
ATOM 2393 O O . VAL A 1 308 ? -15.438 -18.234 -23.141 1 83.25 308 VAL A O 1
ATOM 2396 N N . PRO A 1 309 ? -16.156 -17.016 -21.312 1 72.38 309 PRO A N 1
ATOM 2397 C CA . PRO A 1 309 ? -16.172 -15.836 -22.188 1 72.38 309 PRO A CA 1
ATOM 2398 C C . PRO A 1 309 ? -14.797 -15.5 -22.734 1 72.38 309 PRO A C 1
ATOM 2400 O O . PRO A 1 309 ? -13.781 -15.758 -22.094 1 72.38 309 PRO A O 1
ATOM 2403 N N . SER A 1 310 ? -14.719 -15.117 -23.969 1 60.81 310 SER A N 1
ATOM 2404 C CA . SER A 1 310 ? -13.531 -14.906 -24.797 1 60.81 310 SER A CA 1
ATOM 2405 C C . SER A 1 310 ? -12.508 -14.023 -24.094 1 60.81 310 SER A C 1
ATOM 2407 O O . SER A 1 310 ? -11.305 -14.141 -24.328 1 60.81 310 SER A O 1
ATOM 2409 N N . ASP A 1 311 ? -12.797 -13.305 -23.281 1 54.31 311 ASP A N 1
ATOM 2410 C CA . ASP A 1 311 ? -11.891 -12.289 -22.766 1 54.31 311 ASP A CA 1
ATOM 2411 C C . ASP A 1 311 ? -11.148 -12.781 -21.531 1 54.31 311 ASP A C 1
ATOM 2413 O O . ASP A 1 311 ? -10.352 -12.047 -20.953 1 54.31 311 ASP A O 1
ATOM 2417 N N . THR A 1 312 ? -11.172 -14.125 -21.297 1 59.28 312 THR A N 1
ATOM 2418 C CA . THR A 1 312 ? -10.539 -14.547 -20.047 1 59.28 312 THR A CA 1
ATOM 2419 C C . THR A 1 312 ? -9.25 -15.32 -20.344 1 59.28 312 THR A C 1
ATOM 2421 O O . THR A 1 312 ? -9.289 -16.516 -20.641 1 59.28 312 THR A O 1
ATOM 2424 N N . LEU A 1 313 ? -8.07 -14.805 -20.516 1 54.81 313 LEU A N 1
ATOM 2425 C CA . LEU A 1 313 ? -6.824 -15.375 -21 1 54.81 313 LEU A CA 1
ATOM 2426 C C . LEU A 1 313 ? -6.211 -16.312 -19.969 1 54.81 313 LEU A C 1
ATOM 2428 O O . LEU A 1 313 ? -5.477 -17.234 -20.297 1 54.81 313 LEU A O 1
ATOM 2432 N N . LEU A 1 314 ? -6.426 -16.281 -18.719 1 65.75 314 LEU A N 1
ATOM 2433 C CA . LEU A 1 314 ? -5.805 -17.156 -17.734 1 65.75 314 LEU A CA 1
ATOM 2434 C C . LEU A 1 314 ? -6.844 -18.078 -17.094 1 65.75 314 LEU A C 1
ATOM 2436 O O . LEU A 1 314 ? -6.574 -18.719 -16.078 1 65.75 314 LEU A O 1
ATOM 2440 N N . SER A 1 315 ? -7.727 -18.359 -18.016 1 75.19 315 SER A N 1
ATOM 2441 C CA . SER A 1 315 ? -8.773 -19.234 -17.5 1 75.19 315 SER A CA 1
ATOM 2442 C C . SER A 1 315 ? -8.57 -20.672 -17.938 1 75.19 315 SER A C 1
ATOM 2444 O O . SER A 1 315 ? -8.133 -20.922 -19.062 1 75.19 315 SER A O 1
ATOM 2446 N N . VAL A 1 316 ? -8.711 -21.594 -17.047 1 88.94 316 VAL A N 1
ATOM 2447 C CA . VAL A 1 316 ? -8.75 -23.031 -17.312 1 88.94 316 VAL A CA 1
ATOM 2448 C C . VAL A 1 316 ? -10.172 -23.453 -17.688 1 88.94 316 VAL A C 1
ATOM 2450 O O . VAL A 1 316 ? -11.094 -23.344 -16.875 1 88.94 316 VAL A O 1
ATOM 2453 N N . ASN A 1 317 ? -10.344 -23.906 -18.953 1 93.12 317 ASN A N 1
ATOM 2454 C CA . ASN A 1 317 ? -11.672 -24.312 -19.406 1 93.12 317 ASN A CA 1
ATOM 2455 C C . ASN A 1 317 ? -12.172 -25.531 -18.641 1 93.12 317 ASN A C 1
ATOM 2457 O O . ASN A 1 317 ? -13.266 -25.531 -18.078 1 93.12 317 ASN A O 1
ATOM 2461 N N . PHE A 1 318 ? -11.383 -26.5 -18.672 1 96.12 318 PHE A N 1
ATOM 2462 C CA . PHE A 1 318 ? -11.633 -27.719 -17.906 1 96.12 318 PHE A CA 1
ATOM 2463 C C . PHE A 1 318 ? -10.398 -28.109 -17.094 1 96.12 318 PHE A C 1
ATOM 2465 O O . PHE A 1 318 ? -9.312 -28.281 -17.656 1 96.12 318 PHE A O 1
ATOM 2472 N N . GLY A 1 319 ? -10.508 -28.141 -15.828 1 96.69 319 GLY A N 1
ATOM 2473 C CA . GLY A 1 319 ? -9.406 -28.453 -14.922 1 96.69 319 GLY A CA 1
ATOM 2474 C C . GLY A 1 319 ? -9.852 -29.203 -13.688 1 96.69 319 GLY A C 1
ATOM 2475 O O . GLY A 1 319 ? -10.992 -29.656 -13.602 1 96.69 319 GLY A O 1
ATOM 2476 N N . PRO A 1 320 ? -9 -29.344 -12.773 1 98.31 320 PRO A N 1
ATOM 2477 C CA . PRO A 1 320 ? -9.273 -30.109 -11.547 1 98.31 320 PRO A CA 1
ATOM 2478 C C . PRO A 1 320 ? -10.453 -29.562 -10.766 1 98.31 320 PRO A C 1
ATOM 2480 O O . PRO A 1 320 ? -10.695 -28.344 -10.773 1 98.31 320 PRO A O 1
ATOM 2483 N N . ILE A 1 321 ? -11.156 -30.453 -10.078 1 97.56 321 ILE A N 1
ATOM 2484 C CA . ILE A 1 321 ? -12.312 -30.094 -9.266 1 97.56 321 ILE A CA 1
ATOM 2485 C C . ILE A 1 321 ? -12.297 -30.891 -7.965 1 97.56 321 ILE A C 1
ATOM 2487 O O . ILE A 1 321 ? -11.531 -31.844 -7.824 1 97.56 321 ILE A O 1
ATOM 2491 N N . VAL A 1 322 ? -13.125 -30.453 -7.023 1 95.75 322 VAL A N 1
ATOM 2492 C CA . VAL A 1 322 ? -13.391 -31.266 -5.84 1 95.75 322 VAL A CA 1
ATOM 2493 C C . VAL A 1 322 ? -14.406 -32.344 -6.176 1 95.75 322 VAL A C 1
ATOM 2495 O O . VAL A 1 322 ? -15.602 -32.062 -6.324 1 95.75 322 VAL A O 1
ATOM 2498 N N . ASP A 1 323 ? -13.93 -33.594 -6.223 1 94.5 323 ASP A N 1
ATOM 2499 C CA . ASP A 1 323 ? -14.805 -34.688 -6.668 1 94.5 323 ASP A CA 1
ATOM 2500 C C . ASP A 1 323 ? -15.164 -35.625 -5.508 1 94.5 323 ASP A C 1
ATOM 2502 O O . ASP A 1 323 ? -15.938 -36.562 -5.68 1 94.5 323 ASP A O 1
ATOM 2506 N N . GLY A 1 324 ? -14.539 -35.438 -4.367 1 92.44 324 GLY A N 1
ATOM 2507 C CA . GLY A 1 324 ? -14.805 -36.25 -3.199 1 92.44 324 GLY A CA 1
ATOM 2508 C C . GLY A 1 324 ? -13.992 -37.531 -3.178 1 92.44 324 GLY A C 1
ATOM 2509 O O . GLY A 1 324 ? -13.992 -38.25 -2.178 1 92.44 324 GLY A O 1
ATOM 2510 N N . ASP A 1 325 ? -13.289 -37.875 -4.203 1 95.25 325 ASP A N 1
ATOM 2511 C CA . ASP A 1 325 ? -12.469 -39.062 -4.309 1 95.25 325 ASP A CA 1
ATOM 2512 C C . ASP A 1 325 ? -10.992 -38.719 -4.414 1 95.25 325 ASP A C 1
ATOM 2514 O O . ASP A 1 325 ? -10.258 -38.781 -3.426 1 95.25 325 ASP A O 1
ATOM 2518 N N . PHE A 1 326 ? -10.641 -38.125 -5.508 1 97.38 326 PHE A N 1
ATOM 2519 C CA . PHE A 1 326 ? -9.258 -37.688 -5.633 1 97.38 326 PHE A CA 1
ATOM 2520 C C . PHE A 1 326 ? -8.969 -36.562 -4.66 1 97.38 326 PHE A C 1
ATOM 2522 O O . PHE A 1 326 ? -7.969 -36.594 -3.939 1 97.38 326 PHE A O 1
ATOM 2529 N N . LEU A 1 327 ? -9.773 -35.594 -4.781 1 96.94 327 LEU A N 1
ATOM 2530 C CA . LEU A 1 327 ? -9.68 -34.406 -3.924 1 96.94 327 LEU A CA 1
ATOM 2531 C C . LEU A 1 327 ? -10.93 -34.281 -3.055 1 96.94 327 LEU A C 1
ATOM 2533 O O . LEU A 1 327 ? -12.031 -34.125 -3.57 1 96.94 327 LEU A O 1
ATOM 2537 N N . THR A 1 328 ? -10.805 -34.219 -1.785 1 94.75 328 THR A N 1
ATOM 2538 C CA . THR A 1 328 ? -11.938 -34.281 -0.869 1 94.75 328 THR A CA 1
ATOM 2539 C C . THR A 1 328 ? -12.469 -32.875 -0.564 1 94.75 328 THR A C 1
ATOM 2541 O O . THR A 1 328 ? -13.625 -32.719 -0.156 1 94.75 328 THR A O 1
ATOM 2544 N N . ASP A 1 329 ? -11.633 -31.938 -0.697 1 94.88 329 ASP A N 1
ATOM 2545 C CA . ASP A 1 329 ? -11.984 -30.531 -0.456 1 94.88 329 ASP A CA 1
ATOM 2546 C C . ASP A 1 329 ? -11.047 -29.594 -1.213 1 94.88 329 ASP A C 1
ATOM 2548 O O . ASP A 1 329 ? -10.109 -30.047 -1.883 1 94.88 329 ASP A O 1
ATOM 2552 N N . MET A 1 330 ? -11.406 -28.297 -1.15 1 95.5 330 MET A N 1
ATOM 2553 C CA . MET A 1 330 ? -10.555 -27.297 -1.799 1 95.5 330 MET A CA 1
ATOM 2554 C C . MET A 1 330 ? -9.156 -27.312 -1.195 1 95.5 330 MET A C 1
ATOM 2556 O O . MET A 1 330 ? -8.992 -27.516 0.009 1 95.5 330 MET A O 1
ATOM 2560 N N . PRO A 1 331 ? -8.141 -27.047 -2.006 1 97.19 331 PRO A N 1
ATOM 2561 C CA . PRO A 1 331 ? -6.754 -27.109 -1.541 1 97.19 331 PRO A CA 1
ATOM 2562 C C . PRO A 1 331 ? -6.492 -26.219 -0.329 1 97.19 331 PRO A C 1
ATOM 2564 O O . PRO A 1 331 ? -5.816 -26.641 0.614 1 97.19 331 PRO A O 1
ATOM 2567 N N . HIS A 1 332 ? -7.035 -25.016 -0.39 1 92.5 332 HIS A N 1
ATOM 2568 C CA . HIS A 1 332 ? -6.801 -24.109 0.731 1 92.5 332 HIS A CA 1
ATOM 2569 C C . HIS A 1 332 ? -7.34 -24.703 2.031 1 92.5 332 HIS A C 1
ATOM 2571 O O . HIS A 1 332 ? -6.703 -24.594 3.08 1 92.5 332 HIS A O 1
ATOM 2577 N N . THR A 1 333 ? -8.492 -25.344 1.997 1 93.44 333 THR A N 1
ATOM 2578 C CA . THR A 1 333 ? -9.109 -25.969 3.164 1 93.44 333 THR A CA 1
ATOM 2579 C C . THR A 1 333 ? -8.281 -27.141 3.66 1 93.44 333 THR A C 1
ATOM 2581 O O . THR A 1 333 ? -8.047 -27.281 4.863 1 93.44 333 THR A O 1
ATOM 2584 N N . LEU A 1 334 ? -7.852 -27.938 2.764 1 96.06 334 LEU A N 1
ATOM 2585 C CA . LEU A 1 334 ? -7.062 -29.109 3.123 1 96.06 334 LEU A CA 1
ATOM 2586 C C . LEU A 1 334 ? -5.742 -28.703 3.766 1 96.06 334 LEU A C 1
ATOM 2588 O O . LEU A 1 334 ? -5.297 -29.328 4.73 1 96.06 334 LEU A O 1
ATOM 2592 N N . LEU A 1 335 ? -5.152 -27.703 3.281 1 95 335 LEU A N 1
ATOM 2593 C CA . LEU A 1 335 ? -3.91 -27.188 3.844 1 95 335 LEU A CA 1
ATOM 2594 C C . LEU A 1 335 ? -4.133 -26.641 5.25 1 95 335 LEU A C 1
ATOM 2596 O O . LEU A 1 335 ? -3.334 -26.891 6.152 1 95 335 LEU A O 1
ATOM 2600 N N . GLN A 1 336 ? -5.227 -25.938 5.391 1 91.25 336 GLN A N 1
ATOM 2601 C CA . GLN A 1 336 ? -5.539 -25.359 6.688 1 91.25 336 GLN A CA 1
ATOM 2602 C C . GLN A 1 336 ? -5.793 -26.438 7.73 1 91.25 336 GLN A C 1
ATOM 2604 O O . GLN A 1 336 ? -5.453 -26.266 8.906 1 91.25 336 GLN A O 1
ATOM 2609 N N . LEU A 1 337 ? -6.367 -27.562 7.262 1 93.5 337 LEU A N 1
ATOM 2610 C CA . LEU A 1 337 ? -6.707 -28.656 8.156 1 93.5 337 LEU A CA 1
ATOM 2611 C C . LEU A 1 337 ? -5.52 -29.594 8.344 1 93.5 337 LEU A C 1
ATOM 2613 O O . LEU A 1 337 ? -5.586 -30.547 9.133 1 93.5 337 LEU A O 1
ATOM 2617 N N . GLY A 1 338 ? -4.469 -29.344 7.621 1 94.19 338 GLY A N 1
ATOM 2618 C CA . GLY A 1 338 ? -3.287 -30.188 7.711 1 94.19 338 GLY A CA 1
ATOM 2619 C C . GLY A 1 338 ? -3.463 -31.531 7.043 1 94.19 338 GLY A C 1
ATOM 2620 O O . GLY A 1 338 ? -2.736 -32.469 7.352 1 94.19 338 GLY A O 1
ATOM 2621 N N . GLN A 1 339 ? -4.449 -31.641 6.266 1 94.88 339 GLN A N 1
ATOM 2622 C CA . GLN A 1 339 ? -4.684 -32.875 5.52 1 94.88 339 GLN A CA 1
ATOM 2623 C C . GLN A 1 339 ? -3.836 -32.906 4.254 1 94.88 339 GLN A C 1
ATOM 2625 O O . GLN A 1 339 ? -4.367 -32.844 3.143 1 94.88 339 GLN A O 1
ATOM 2630 N N . VAL A 1 340 ? -2.572 -33.094 4.387 1 96.94 340 VAL A N 1
ATOM 2631 C CA . VAL A 1 340 ? -1.561 -33.094 3.336 1 96.94 340 VAL A CA 1
ATOM 2632 C C . VAL A 1 340 ? -0.461 -34.094 3.678 1 96.94 340 VAL A C 1
ATOM 2634 O O . VAL A 1 340 ? -0.235 -34.406 4.852 1 96.94 340 VAL A O 1
ATOM 2637 N N . LYS A 1 341 ? 0.158 -34.625 2.721 1 97.94 341 LYS A N 1
ATOM 2638 C CA . LYS A 1 341 ? 1.245 -35.562 2.926 1 97.94 341 LYS A CA 1
ATOM 2639 C C . LYS A 1 341 ? 2.389 -34.938 3.715 1 97.94 341 LYS A C 1
ATOM 2641 O O . LYS A 1 341 ? 2.766 -33.781 3.461 1 97.94 341 LYS A O 1
ATOM 2646 N N . LYS A 1 342 ? 2.887 -35.688 4.688 1 97 342 LYS A N 1
ATOM 2647 C CA . LYS A 1 342 ? 4.176 -35.312 5.262 1 97 342 LYS A CA 1
ATOM 2648 C C . LYS A 1 342 ? 5.32 -35.625 4.305 1 97 342 LYS A C 1
ATOM 2650 O O . LYS A 1 342 ? 5.527 -36.781 3.949 1 97 342 LYS A O 1
ATOM 2655 N N . ALA A 1 343 ? 6.016 -34.625 3.809 1 97.81 343 ALA A N 1
ATOM 2656 C CA . ALA A 1 343 ? 7.062 -34.812 2.803 1 97.81 343 ALA A CA 1
ATOM 2657 C C . ALA A 1 343 ? 7.98 -33.594 2.758 1 97.81 343 ALA A C 1
ATOM 2659 O O . ALA A 1 343 ? 7.688 -32.562 3.367 1 97.81 343 ALA A O 1
ATOM 2660 N N . GLN A 1 344 ? 9.156 -33.75 2.16 1 97.25 344 GLN A N 1
ATOM 2661 C CA . GLN A 1 344 ? 9.992 -32.594 1.798 1 97.25 344 GLN A CA 1
ATOM 2662 C C . GLN A 1 344 ? 9.578 -32.031 0.448 1 97.25 344 GLN A C 1
ATOM 2664 O O . GLN A 1 344 ? 9.25 -32.781 -0.479 1 97.25 344 GLN A O 1
ATOM 2669 N N . ILE A 1 345 ? 9.555 -30.672 0.432 1 98.62 345 ILE A N 1
ATOM 2670 C CA . ILE A 1 345 ? 9.172 -30.078 -0.843 1 98.62 345 ILE A CA 1
ATOM 2671 C C . ILE A 1 345 ? 10.188 -29.016 -1.245 1 98.62 345 ILE A C 1
ATOM 2673 O O . ILE A 1 345 ? 10.805 -28.391 -0.385 1 98.62 345 ILE A O 1
ATOM 2677 N N . LEU A 1 346 ? 10.43 -28.891 -2.502 1 98.69 346 LEU A N 1
ATOM 2678 C CA . LEU A 1 346 ? 11.164 -27.812 -3.156 1 98.69 346 LEU A CA 1
ATOM 2679 C C . LEU A 1 346 ? 10.25 -27.047 -4.117 1 98.69 346 LEU A C 1
ATOM 2681 O O . LEU A 1 346 ? 9.711 -27.625 -5.059 1 98.69 346 LEU A O 1
ATOM 2685 N N . VAL A 1 347 ? 10.016 -25.766 -3.771 1 98.81 347 VAL A N 1
ATOM 2686 C CA . VAL A 1 347 ? 9.094 -24.938 -4.547 1 98.81 347 VAL A CA 1
ATOM 2687 C C . VAL A 1 347 ? 9.836 -23.75 -5.152 1 98.81 347 VAL A C 1
ATOM 2689 O O . VAL A 1 347 ? 10.867 -23.328 -4.625 1 98.81 347 VAL A O 1
ATOM 2692 N N . GLY A 1 348 ? 9.359 -23.297 -6.277 1 98.69 348 GLY A N 1
ATOM 2693 C CA . GLY A 1 348 ? 10.016 -22.109 -6.805 1 98.69 348 GLY A CA 1
ATOM 2694 C C . GLY A 1 348 ? 9.203 -21.406 -7.871 1 98.69 348 GLY A C 1
ATOM 2695 O O . GLY A 1 348 ? 8.086 -21.828 -8.188 1 98.69 348 GLY A O 1
ATOM 2696 N N . ALA A 1 349 ? 9.727 -20.266 -8.32 1 98.75 349 ALA A N 1
ATOM 2697 C CA . ALA A 1 349 ? 9.125 -19.422 -9.359 1 98.75 349 ALA A CA 1
ATOM 2698 C C . ALA A 1 349 ? 10.203 -18.703 -10.164 1 98.75 349 ALA A C 1
ATOM 2700 O O . ALA A 1 349 ? 11.367 -18.656 -9.758 1 98.75 349 ALA A O 1
ATOM 2701 N N . ASN A 1 350 ? 9.773 -18.25 -11.312 1 98.81 350 ASN A N 1
ATOM 2702 C CA . ASN A 1 350 ? 10.625 -17.422 -12.148 1 98.81 350 ASN A CA 1
ATOM 2703 C C . ASN A 1 350 ? 10.32 -15.938 -11.953 1 98.81 350 ASN A C 1
ATOM 2705 O O . ASN A 1 350 ? 9.211 -15.57 -11.57 1 98.81 350 ASN A O 1
ATOM 2709 N N . LYS A 1 351 ? 11.258 -15.117 -12.25 1 98.62 351 LYS A N 1
ATOM 2710 C CA . LYS A 1 351 ? 11.195 -13.695 -11.953 1 98.62 351 LYS A CA 1
ATOM 2711 C C . LYS A 1 351 ? 10.055 -13.023 -12.711 1 98.62 351 LYS A C 1
ATOM 2713 O O . LYS A 1 351 ? 9.344 -12.18 -12.156 1 98.62 351 LYS A O 1
ATOM 2718 N N . ASP A 1 352 ? 9.898 -13.297 -14.023 1 98.44 352 ASP A N 1
ATOM 2719 C CA . ASP A 1 352 ? 8.914 -12.641 -14.875 1 98.44 352 ASP A CA 1
ATOM 2720 C C . ASP A 1 352 ? 7.848 -13.633 -15.344 1 98.44 352 ASP A C 1
ATOM 2722 O O . ASP A 1 352 ? 7.668 -13.828 -16.547 1 98.44 352 ASP A O 1
ATOM 2726 N N . GLU A 1 353 ? 7.062 -14.141 -14.375 1 98 353 GLU A N 1
ATOM 2727 C CA . GLU A 1 353 ? 6.082 -15.195 -14.594 1 98 353 GLU A CA 1
ATOM 2728 C C . GLU A 1 353 ? 4.957 -14.727 -15.516 1 98 353 GLU A C 1
ATOM 2730 O O . GLU A 1 353 ? 4.371 -15.523 -16.25 1 98 353 GLU A O 1
ATOM 2735 N N . GLY A 1 354 ? 4.68 -13.438 -15.523 1 96.75 354 GLY A N 1
ATOM 2736 C CA . GLY A 1 354 ? 3.475 -12.938 -16.172 1 96.75 354 GLY A CA 1
ATOM 2737 C C . GLY A 1 354 ? 3.652 -12.719 -17.672 1 96.75 354 GLY A C 1
ATOM 2738 O O . GLY A 1 354 ? 2.686 -12.789 -18.422 1 96.75 354 GLY A O 1
ATOM 2739 N N . THR A 1 355 ? 4.848 -12.516 -18.172 1 97.31 355 THR A N 1
ATOM 2740 C CA . THR A 1 355 ? 5.105 -12.07 -19.531 1 97.31 355 THR A CA 1
ATOM 2741 C C . THR A 1 355 ? 4.688 -13.141 -20.547 1 97.31 355 THR A C 1
ATOM 2743 O O . THR A 1 355 ? 4.238 -12.82 -21.641 1 97.31 355 THR A O 1
ATOM 2746 N N . ALA A 1 356 ? 4.801 -14.406 -20.125 1 95.06 356 ALA A N 1
ATOM 2747 C CA . ALA A 1 356 ? 4.449 -15.516 -21.016 1 95.06 356 ALA A CA 1
ATOM 2748 C C . ALA A 1 356 ? 2.973 -15.469 -21.391 1 95.06 356 ALA A C 1
ATOM 2750 O O . ALA A 1 356 ? 2.586 -15.93 -22.469 1 95.06 356 ALA A O 1
ATOM 2751 N N . PHE A 1 357 ? 2.182 -14.875 -20.609 1 94.38 357 PHE A N 1
ATOM 2752 C CA . PHE A 1 357 ? 0.741 -14.828 -20.828 1 94.38 357 PHE A CA 1
ATOM 2753 C C . PHE A 1 357 ? 0.335 -13.508 -21.469 1 94.38 357 PHE A C 1
ATOM 2755 O O . PHE A 1 357 ? -0.575 -13.469 -22.297 1 94.38 357 PHE A O 1
ATOM 2762 N N . LEU A 1 358 ? 1.026 -12.492 -21.141 1 95.56 358 LEU A N 1
ATOM 2763 C CA . LEU A 1 358 ? 0.685 -11.156 -21.609 1 95.56 358 LEU A CA 1
ATOM 2764 C C . LEU A 1 358 ? 0.949 -11.023 -23.109 1 95.56 358 LEU A C 1
ATOM 2766 O O . LEU A 1 358 ? 0.227 -10.312 -23.812 1 95.56 358 LEU A O 1
ATOM 2770 N N . VAL A 1 359 ? 1.945 -11.68 -23.672 1 95 359 VAL A N 1
ATOM 2771 C CA . VAL A 1 359 ? 2.393 -11.516 -25.047 1 95 359 VAL A CA 1
ATOM 2772 C C . VAL A 1 359 ? 1.305 -12 -26 1 95 359 VAL A C 1
ATOM 2774 O O . VAL A 1 359 ? 1.259 -11.578 -27.172 1 95 359 VAL A O 1
ATOM 2777 N N . TYR A 1 360 ? 0.408 -12.852 -25.688 1 88.5 360 TYR A N 1
ATOM 2778 C CA . TYR A 1 360 ? -0.596 -13.43 -26.562 1 88.5 360 TYR A CA 1
ATOM 2779 C C . TYR A 1 360 ? -1.729 -12.438 -26.828 1 88.5 360 TYR A C 1
ATOM 2781 O O . TYR A 1 360 ? -2.1 -12.195 -27.969 1 88.5 360 TYR A O 1
ATOM 2789 N N . ARG A 1 361 ? -2.436 -11.883 -25.734 1 82.38 361 ARG A N 1
ATOM 2790 C CA . ARG A 1 361 ? -3.67 -11.172 -26.062 1 82.38 361 ARG A CA 1
ATOM 2791 C C . ARG A 1 361 ? -3.814 -9.922 -25.203 1 82.38 361 ARG A C 1
ATOM 2793 O O . ARG A 1 361 ? -4.785 -9.172 -25.344 1 82.38 361 ARG A O 1
ATOM 2800 N N . ALA A 1 362 ? -2.9 -9.664 -24.438 1 91.94 362 ALA A N 1
ATOM 2801 C CA . ALA A 1 362 ? -3.072 -8.484 -23.594 1 91.94 362 ALA A CA 1
ATOM 2802 C C . ALA A 1 362 ? -2.969 -7.203 -24.422 1 91.94 362 ALA A C 1
ATOM 2804 O O . ALA A 1 362 ? -2.131 -7.102 -25.312 1 91.94 362 ALA A O 1
ATOM 2805 N N . PRO A 1 363 ? -3.83 -6.246 -24.109 1 94 363 PRO A N 1
ATOM 2806 C CA . PRO A 1 363 ? -3.824 -4.996 -24.875 1 94 363 PRO A CA 1
ATOM 2807 C C . PRO A 1 363 ? -2.447 -4.336 -24.922 1 94 363 PRO A C 1
ATOM 2809 O O . PRO A 1 363 ? -1.856 -4.07 -23.859 1 94 363 PRO A O 1
ATOM 2812 N N . GLY A 1 364 ? -1.938 -4.133 -26.078 1 95.75 364 GLY A N 1
ATOM 2813 C CA . GLY A 1 364 ? -0.694 -3.406 -26.281 1 95.75 364 GLY A CA 1
ATOM 2814 C C . GLY A 1 364 ? 0.53 -4.301 -26.266 1 95.75 364 GLY A C 1
ATOM 2815 O O . GLY A 1 364 ? 1.636 -3.854 -26.578 1 95.75 364 GLY A O 1
ATOM 2816 N N . PHE A 1 365 ? 0.407 -5.535 -25.984 1 96 365 PHE A N 1
ATOM 2817 C CA . PHE A 1 365 ? 1.528 -6.465 -25.938 1 96 365 PHE A CA 1
ATOM 2818 C C . PHE A 1 365 ? 1.712 -7.16 -27.281 1 96 365 PHE A C 1
ATOM 2820 O O . PHE A 1 365 ? 0.733 -7.48 -27.953 1 96 365 PHE A O 1
ATOM 2827 N N . SER A 1 366 ? 2.965 -7.316 -27.594 1 95.5 366 SER A N 1
ATOM 2828 C CA . SER A 1 366 ? 3.318 -7.969 -28.844 1 95.5 366 SER A CA 1
ATOM 2829 C C . SER A 1 366 ? 4.723 -8.562 -28.781 1 95.5 366 SER A C 1
ATOM 2831 O O . SER A 1 366 ? 5.605 -8.008 -28.125 1 95.5 366 SER A O 1
ATOM 2833 N N . LYS A 1 367 ? 4.895 -9.664 -29.531 1 95.69 367 LYS A N 1
ATOM 2834 C CA . LYS A 1 367 ? 6.234 -10.234 -29.609 1 95.69 367 LYS A CA 1
ATOM 2835 C C . LYS A 1 367 ? 7.117 -9.445 -30.562 1 95.69 367 LYS A C 1
ATOM 2837 O O . LYS A 1 367 ? 8.336 -9.633 -30.594 1 95.69 367 LYS A O 1
ATOM 2842 N N . ASP A 1 368 ? 6.551 -8.539 -31.312 1 95.69 368 ASP A N 1
ATOM 2843 C CA . ASP A 1 368 ? 7.25 -7.883 -32.406 1 95.69 368 ASP A CA 1
ATOM 2844 C C . ASP A 1 368 ? 7.707 -6.48 -32 1 95.69 368 ASP A C 1
ATOM 2846 O O . ASP A 1 368 ? 8.219 -5.727 -32.844 1 95.69 368 ASP A O 1
ATOM 2850 N N . ASN A 1 369 ? 7.43 -6.086 -30.844 1 94.75 369 ASN A N 1
ATOM 2851 C CA . ASN A 1 369 ? 7.926 -4.809 -30.328 1 94.75 369 ASN A CA 1
ATOM 2852 C C . ASN A 1 369 ? 8.242 -4.891 -28.844 1 94.75 369 ASN A C 1
ATOM 2854 O O . ASN A 1 369 ? 8.25 -5.977 -28.25 1 94.75 369 ASN A O 1
ATOM 2858 N N . ASP A 1 370 ? 8.516 -3.736 -28.25 1 96.19 370 ASP A N 1
ATOM 2859 C CA . ASP A 1 370 ? 8.961 -3.723 -26.859 1 96.19 370 ASP A CA 1
ATOM 2860 C C . ASP A 1 370 ? 7.77 -3.707 -25.891 1 96.19 370 ASP A C 1
ATOM 2862 O O . ASP A 1 370 ? 7.945 -3.729 -24.672 1 96.19 370 ASP A O 1
ATOM 2866 N N . SER A 1 371 ? 6.617 -3.658 -26.328 1 97.31 371 SER A N 1
ATOM 2867 C CA . SER A 1 371 ? 5.367 -3.734 -25.578 1 97.31 371 SER A CA 1
ATOM 2868 C C . SER A 1 371 ? 5.289 -2.643 -24.516 1 97.31 371 SER A C 1
ATOM 2870 O O . SER A 1 371 ? 4.969 -2.916 -23.359 1 97.31 371 SER A O 1
ATOM 2872 N N . ILE A 1 372 ? 5.742 -1.438 -24.906 1 97.81 372 ILE A N 1
ATOM 2873 C CA . ILE A 1 372 ? 5.523 -0.285 -24.031 1 97.81 372 ILE A CA 1
ATOM 2874 C C . ILE A 1 372 ? 4.051 0.123 -24.078 1 97.81 372 ILE A C 1
ATOM 2876 O O . ILE A 1 372 ? 3.564 0.599 -25.109 1 97.81 372 ILE A O 1
ATOM 2880 N N . ILE A 1 373 ? 3.365 -0.017 -22.938 1 97.81 373 ILE A N 1
ATOM 2881 C CA . ILE A 1 373 ? 1.92 0.184 -22.969 1 97.81 373 ILE A CA 1
ATOM 2882 C C . ILE A 1 373 ? 1.56 1.432 -22.156 1 97.81 373 ILE A C 1
ATOM 2884 O O . ILE A 1 373 ? 2.371 1.928 -21.375 1 97.81 373 ILE A O 1
ATOM 2888 N N . THR A 1 374 ? 0.371 1.922 -22.359 1 96.69 374 THR A N 1
ATOM 2889 C CA . THR A 1 374 ? -0.137 3.107 -21.672 1 96.69 374 THR A CA 1
ATOM 2890 C C . THR A 1 374 ? -0.931 2.719 -20.438 1 96.69 374 THR A C 1
ATOM 2892 O O . THR A 1 374 ? -1.213 1.54 -20.219 1 96.69 374 THR A O 1
ATOM 2895 N N . ARG A 1 375 ? -1.29 3.697 -19.594 1 95.56 375 ARG A N 1
ATOM 2896 C CA . ARG A 1 375 ? -2.148 3.477 -18.438 1 95.56 375 ARG A CA 1
ATOM 2897 C C . ARG A 1 375 ? -3.486 2.877 -18.844 1 95.56 375 ARG A C 1
ATOM 2899 O O . ARG A 1 375 ? -4.02 1.998 -18.172 1 95.56 375 ARG A O 1
ATOM 2906 N N . LYS A 1 376 ? -4.047 3.402 -19.938 1 96.31 376 LYS A N 1
ATOM 2907 C CA . LYS A 1 376 ? -5.316 2.9 -20.453 1 96.31 376 LYS A CA 1
ATOM 2908 C C . LYS A 1 376 ? -5.219 1.422 -20.812 1 96.31 376 LYS A C 1
ATOM 2910 O O . LYS A 1 376 ? -6.113 0.637 -20.5 1 96.31 376 LYS A O 1
ATOM 2915 N N . GLU A 1 377 ? -4.16 1.05 -21.484 1 96.81 377 GLU A N 1
ATOM 2916 C CA . GLU A 1 377 ? -3.947 -0.348 -21.859 1 96.81 377 GLU A CA 1
ATOM 2917 C C . GLU A 1 377 ? -3.752 -1.217 -20.609 1 96.81 377 GLU A C 1
ATOM 2919 O O . GLU A 1 377 ? -4.195 -2.367 -20.578 1 96.81 377 GLU A O 1
ATOM 2924 N N . PHE A 1 378 ? -3.072 -0.672 -19.656 1 97.25 378 PHE A N 1
ATOM 2925 C CA . PHE A 1 378 ? -2.938 -1.354 -18.375 1 97.25 378 PHE A CA 1
ATOM 2926 C C . PHE A 1 378 ? -4.305 -1.646 -17.766 1 97.25 378 PHE A C 1
ATOM 2928 O O . PHE A 1 378 ? -4.57 -2.77 -17.328 1 97.25 378 PHE A O 1
ATOM 2935 N N . GLN A 1 379 ? -5.137 -0.679 -17.75 1 95.62 379 GLN A N 1
ATOM 2936 C CA . GLN A 1 379 ? -6.477 -0.816 -17.172 1 95.62 379 GLN A CA 1
ATOM 2937 C C . GLN A 1 379 ? -7.309 -1.814 -17.969 1 95.62 379 GLN A C 1
ATOM 2939 O O . GLN A 1 379 ? -8.07 -2.596 -17.391 1 95.62 379 GLN A O 1
ATOM 2944 N N . GLU A 1 380 ? -7.207 -1.773 -19.281 1 93.94 380 GLU A N 1
ATOM 2945 C CA . GLU A 1 380 ? -7.887 -2.758 -20.109 1 93.94 380 GLU A CA 1
ATOM 2946 C C . GLU A 1 380 ? -7.387 -4.168 -19.828 1 93.94 380 GLU A C 1
ATOM 2948 O O . GLU A 1 380 ? -8.164 -5.125 -19.844 1 93.94 380 GLU A O 1
ATOM 2953 N N . GLY A 1 381 ? -6.078 -4.285 -19.578 1 94.12 381 GLY A N 1
ATOM 2954 C CA . GLY A 1 381 ? -5.52 -5.566 -19.188 1 94.12 381 GLY A CA 1
ATOM 2955 C C . GLY A 1 381 ? -6.098 -6.086 -17.875 1 94.12 381 GLY A C 1
ATOM 2956 O O . GLY A 1 381 ? -6.434 -7.27 -17.781 1 94.12 381 GLY A O 1
ATOM 2957 N N . LEU A 1 382 ? -6.207 -5.195 -16.891 1 94.75 382 LEU A N 1
ATOM 2958 C CA . LEU A 1 382 ? -6.793 -5.602 -15.625 1 94.75 382 LEU A CA 1
ATOM 2959 C C . LEU A 1 382 ? -8.227 -6.09 -15.812 1 94.75 382 LEU A C 1
ATOM 2961 O O . LEU A 1 382 ? -8.648 -7.043 -15.156 1 94.75 382 LEU A O 1
ATOM 2965 N N . LYS A 1 383 ? -8.953 -5.426 -16.703 1 90.75 383 LYS A N 1
ATOM 2966 C CA . LYS A 1 383 ? -10.32 -5.848 -16.984 1 90.75 383 LYS A CA 1
ATOM 2967 C C . LYS A 1 383 ? -10.352 -7.238 -17.609 1 90.75 383 LYS A C 1
ATOM 2969 O O . LYS A 1 383 ? -11.234 -8.039 -17.297 1 90.75 383 LYS A O 1
ATOM 2974 N N . MET A 1 384 ? -9.438 -7.453 -18.391 1 90 384 MET A N 1
ATOM 2975 C CA . MET A 1 384 ? -9.359 -8.727 -19.109 1 90 384 MET A CA 1
ATOM 2976 C C . MET A 1 384 ? -8.984 -9.859 -18.156 1 90 384 MET A C 1
ATOM 2978 O O . MET A 1 384 ? -9.562 -10.945 -18.219 1 90 384 MET A O 1
ATOM 2982 N N . TYR A 1 385 ? -8.047 -9.68 -17.266 1 90.88 385 TYR A N 1
ATOM 2983 C CA . TYR A 1 385 ? -7.488 -10.758 -16.469 1 90.88 385 TYR A CA 1
ATOM 2984 C C . TYR A 1 385 ? -8.211 -10.883 -15.133 1 90.88 385 TYR A C 1
ATOM 2986 O O . TYR A 1 385 ? -8.07 -11.883 -14.43 1 90.88 385 TYR A O 1
ATOM 2994 N N . PHE A 1 386 ? -9.023 -9.852 -14.812 1 89.62 386 PHE A N 1
ATOM 2995 C CA . PHE A 1 386 ? -9.844 -9.883 -13.609 1 89.62 386 PHE A CA 1
ATOM 2996 C C . PHE A 1 386 ? -11.289 -9.508 -13.93 1 89.62 386 PHE A C 1
ATOM 2998 O O . PHE A 1 386 ? -11.828 -8.57 -13.344 1 89.62 386 PHE A O 1
ATOM 3005 N N . PRO A 1 387 ? -11.93 -10.18 -14.82 1 81.12 387 PRO A N 1
ATOM 3006 C CA . PRO A 1 387 ? -13.266 -9.797 -15.289 1 81.12 387 PRO A CA 1
ATOM 3007 C C . PRO A 1 387 ? -14.305 -9.781 -14.172 1 81.12 387 PRO A C 1
ATOM 3009 O O . PRO A 1 387 ? -15.266 -9.008 -14.227 1 81.12 387 PRO A O 1
ATOM 3012 N N . GLY A 1 388 ? -14.273 -10.492 -13.133 1 78.69 388 GLY A N 1
ATOM 3013 C CA . GLY A 1 388 ? -15.258 -10.539 -12.07 1 78.69 388 GLY A CA 1
ATOM 3014 C C . GLY A 1 388 ? -14.945 -9.578 -10.93 1 78.69 388 GLY A C 1
ATOM 3015 O O . GLY A 1 388 ? -15.727 -9.461 -9.984 1 78.69 388 GLY A O 1
ATOM 3016 N N . VAL A 1 389 ? -13.961 -8.805 -11.148 1 87.75 389 VAL A N 1
ATOM 3017 C CA . VAL A 1 389 ? -13.539 -7.871 -10.109 1 87.75 389 VAL A CA 1
ATOM 3018 C C . VAL A 1 389 ? -14.117 -6.484 -10.391 1 87.75 389 VAL A C 1
ATOM 3020 O O . VAL A 1 389 ? -14.141 -6.039 -11.547 1 87.75 389 VAL A O 1
ATOM 3023 N N . SER A 1 390 ? -14.641 -5.848 -9.391 1 86.88 390 SER A N 1
ATOM 3024 C CA . SER A 1 390 ? -15.25 -4.527 -9.523 1 86.88 390 SER A CA 1
ATOM 3025 C C . SER A 1 390 ? -14.234 -3.498 -10 1 86.88 390 SER A C 1
ATOM 3027 O O . SER A 1 390 ? -13.023 -3.74 -9.945 1 86.88 390 SER A O 1
ATOM 3029 N N . GLU A 1 391 ? -14.758 -2.412 -10.523 1 87.44 391 GLU A N 1
ATOM 3030 C CA . GLU A 1 391 ? -13.883 -1.32 -10.938 1 87.44 391 GLU A CA 1
ATOM 3031 C C . GLU A 1 391 ? -12.969 -0.881 -9.797 1 87.44 391 GLU A C 1
ATOM 3033 O O . GLU A 1 391 ? -11.773 -0.64 -10.008 1 87.44 391 GLU A O 1
ATOM 3038 N N . PHE A 1 392 ? -13.555 -0.812 -8.609 1 87.31 392 PHE A N 1
ATOM 3039 C CA . PHE A 1 392 ? -12.766 -0.401 -7.457 1 87.31 392 PHE A CA 1
ATOM 3040 C C . PHE A 1 392 ? -11.68 -1.428 -7.148 1 87.31 392 PHE A C 1
ATOM 3042 O O . PHE A 1 392 ? -10.578 -1.068 -6.727 1 87.31 392 PHE A O 1
ATOM 3049 N N . GLY A 1 393 ? -12.055 -2.697 -7.258 1 92.38 393 GLY A N 1
ATOM 3050 C CA . GLY A 1 393 ? -11.039 -3.727 -7.082 1 92.38 393 GLY A CA 1
ATOM 3051 C C . GLY A 1 393 ? -9.875 -3.586 -8.039 1 92.38 393 GLY A C 1
ATOM 3052 O O . GLY A 1 393 ? -8.719 -3.707 -7.637 1 92.38 393 GLY A O 1
ATOM 3053 N N . ARG A 1 394 ? -10.141 -3.273 -9.242 1 94.19 394 ARG A N 1
ATOM 3054 C CA . ARG A 1 394 ? -9.094 -3.09 -10.242 1 94.19 394 ARG A CA 1
ATOM 3055 C C . ARG A 1 394 ? -8.289 -1.824 -9.969 1 94.19 394 ARG A C 1
ATOM 3057 O O . ARG A 1 394 ? -7.078 -1.792 -10.195 1 94.19 394 ARG A O 1
ATOM 3064 N N . GLU A 1 395 ? -8.953 -0.766 -9.492 1 91.12 395 GLU A N 1
ATOM 3065 C CA . GLU A 1 395 ? -8.273 0.473 -9.117 1 91.12 395 GLU A CA 1
ATOM 3066 C C . GLU A 1 395 ? -7.312 0.25 -7.953 1 91.12 395 GLU A C 1
ATOM 3068 O O . GLU A 1 395 ? -6.262 0.891 -7.875 1 91.12 395 GLU A O 1
ATOM 3073 N N . SER A 1 396 ? -7.766 -0.646 -7.066 1 93.38 396 SER A N 1
ATOM 3074 C CA . SER A 1 396 ? -6.891 -0.966 -5.941 1 93.38 396 SER A CA 1
ATOM 3075 C C . SER A 1 396 ? -5.605 -1.638 -6.414 1 93.38 396 SER A C 1
ATOM 3077 O O . SER A 1 396 ? -4.527 -1.368 -5.883 1 93.38 396 SER A O 1
ATOM 3079 N N . ILE A 1 397 ? -5.711 -2.525 -7.398 1 96.62 397 ILE A N 1
ATOM 3080 C CA . ILE A 1 397 ? -4.535 -3.17 -7.977 1 96.62 397 ILE A CA 1
ATOM 3081 C C . ILE A 1 397 ? -3.648 -2.123 -8.648 1 96.62 397 ILE A C 1
ATOM 3083 O O . ILE A 1 397 ? -2.436 -2.092 -8.422 1 96.62 397 ILE A O 1
ATOM 3087 N N . LEU A 1 398 ? -4.277 -1.266 -9.469 1 95.81 398 LEU A N 1
ATOM 3088 C CA . LEU A 1 398 ? -3.561 -0.208 -10.18 1 95.81 398 LEU A CA 1
ATOM 3089 C C . LEU A 1 398 ? -2.82 0.696 -9.195 1 95.81 398 LEU A C 1
ATOM 3091 O O . LEU A 1 398 ? -1.657 1.039 -9.422 1 95.81 398 LEU A O 1
ATOM 3095 N N . PHE A 1 399 ? -3.461 1.092 -8.125 1 93.56 399 PHE A N 1
ATOM 3096 C CA . PHE A 1 399 ? -2.838 1.976 -7.148 1 93.56 399 PHE A CA 1
ATOM 3097 C C . PHE A 1 399 ? -1.619 1.312 -6.52 1 93.56 399 PHE A C 1
ATOM 3099 O O . PHE A 1 399 ? -0.543 1.91 -6.457 1 93.56 399 PHE A O 1
ATOM 3106 N N . TYR A 1 400 ? -1.756 0.08 -6.086 1 94.88 400 TYR A N 1
ATOM 3107 C CA . TYR A 1 400 ? -0.701 -0.589 -5.332 1 94.88 400 TYR A CA 1
ATOM 3108 C C . TYR A 1 400 ? 0.507 -0.87 -6.219 1 94.88 400 TYR A C 1
ATOM 3110 O O . TYR A 1 400 ? 1.651 -0.76 -5.773 1 94.88 400 TYR A O 1
ATOM 3118 N N . TYR A 1 401 ? 0.254 -1.229 -7.473 1 96.31 401 TYR A N 1
ATOM 3119 C CA . TYR A 1 401 ? 1.359 -1.691 -8.305 1 96.31 401 TYR A CA 1
ATOM 3120 C C . TYR A 1 401 ? 1.94 -0.546 -9.125 1 96.31 401 TYR A C 1
ATOM 3122 O O . TYR A 1 401 ? 3.049 -0.653 -9.656 1 96.31 401 TYR A O 1
ATOM 3130 N N . VAL A 1 402 ? 1.244 0.566 -9.312 1 95.06 402 VAL A N 1
ATOM 3131 C CA . VAL A 1 402 ? 1.72 1.618 -10.203 1 95.06 402 VAL A CA 1
ATOM 3132 C C . VAL A 1 402 ? 1.776 2.947 -9.453 1 95.06 402 VAL A C 1
ATOM 3134 O O . VAL A 1 402 ? 2.859 3.486 -9.211 1 95.06 402 VAL A O 1
ATOM 3137 N N . ASP A 1 403 ? 0.631 3.398 -8.938 1 90 403 ASP A N 1
ATOM 3138 C CA . ASP A 1 403 ? 0.507 4.762 -8.43 1 90 403 ASP A CA 1
ATOM 3139 C C . ASP A 1 403 ? 1.285 4.941 -7.129 1 90 403 ASP A C 1
ATOM 3141 O O . ASP A 1 403 ? 1.793 6.027 -6.848 1 90 403 ASP A O 1
ATOM 3145 N N . LEU A 1 404 ? 1.352 3.949 -6.348 1 88.31 404 LEU A N 1
ATOM 3146 C CA . LEU A 1 404 ? 2.035 4.004 -5.062 1 88.31 404 LEU A CA 1
ATOM 3147 C C . LEU A 1 404 ? 3.533 4.23 -5.25 1 88.31 404 LEU A C 1
ATOM 3149 O O . LEU A 1 404 ? 4.168 4.922 -4.453 1 88.31 404 LEU A O 1
ATOM 3153 N N . LEU A 1 405 ? 4.188 3.705 -6.203 1 81.75 405 LEU A N 1
ATOM 3154 C CA . LEU A 1 405 ? 5.633 3.689 -6.395 1 81.75 405 LEU A CA 1
ATOM 3155 C C . LEU A 1 405 ? 6.098 4.922 -7.16 1 81.75 405 LEU A C 1
ATOM 3157 O O . LEU A 1 405 ? 7.254 5.332 -7.047 1 81.75 405 LEU A O 1
ATOM 3161 N N . ASP A 1 406 ? 5.344 5.641 -7.836 1 77.5 406 ASP A N 1
ATOM 3162 C CA . ASP A 1 406 ? 5.672 6.801 -8.656 1 77.5 406 ASP A CA 1
ATOM 3163 C C . ASP A 1 406 ? 6.855 6.504 -9.578 1 77.5 406 ASP A C 1
ATOM 3165 O O . ASP A 1 406 ? 7.828 7.266 -9.609 1 77.5 406 ASP A O 1
ATOM 3169 N N . ASP A 1 407 ? 6.992 5.309 -10.164 1 84.5 407 ASP A N 1
ATOM 3170 C CA . ASP A 1 407 ? 7.953 4.91 -11.188 1 84.5 407 ASP A CA 1
ATOM 3171 C C . ASP A 1 407 ? 7.828 5.785 -12.43 1 84.5 407 ASP A C 1
ATOM 3173 O O . ASP A 1 407 ? 6.727 5.996 -12.938 1 84.5 407 ASP A O 1
ATOM 3177 N N . GLN A 1 408 ? 8.961 6.449 -12.836 1 86.38 408 GLN A N 1
ATOM 3178 C CA . GLN A 1 408 ? 8.914 7.383 -13.953 1 86.38 408 GLN A CA 1
ATOM 3179 C C . GLN A 1 408 ? 9.367 6.711 -15.25 1 86.38 408 GLN A C 1
ATOM 3181 O O . GLN A 1 408 ? 9.367 7.34 -16.312 1 86.38 408 GLN A O 1
ATOM 3186 N N . ARG A 1 409 ? 9.648 5.453 -15.312 1 93.38 409 ARG A N 1
ATOM 3187 C CA . ARG A 1 409 ? 10.109 4.727 -16.5 1 93.38 409 ARG A CA 1
ATOM 3188 C C . ARG A 1 409 ? 8.969 4.52 -17.484 1 93.38 409 ARG A C 1
ATOM 3190 O O . ARG A 1 409 ? 7.812 4.371 -17.094 1 93.38 409 ARG A O 1
ATOM 3197 N N . ASP A 1 410 ? 9.289 4.336 -18.75 1 92.88 410 ASP A N 1
ATOM 3198 C CA . ASP A 1 410 ? 8.289 4.098 -19.781 1 92.88 410 ASP A CA 1
ATOM 3199 C C . ASP A 1 410 ? 7.684 2.701 -19.656 1 92.88 410 ASP A C 1
ATOM 3201 O O . ASP A 1 410 ? 6.52 2.486 -20 1 92.88 410 ASP A O 1
ATOM 3205 N N . GLU A 1 411 ? 8.469 1.72 -19.109 1 96.94 411 GLU A N 1
ATOM 3206 C CA . GLU A 1 411 ? 8.078 0.314 -19.062 1 96.94 411 GLU A CA 1
ATOM 3207 C C . GLU A 1 411 ? 7.246 0.019 -17.828 1 96.94 411 GLU A C 1
ATOM 3209 O O . GLU A 1 411 ? 6.824 -1.119 -17.609 1 96.94 411 GLU A O 1
ATOM 3214 N N . LYS A 1 412 ? 6.914 1.021 -17 1 96.62 412 LYS A N 1
ATOM 3215 C CA . LYS A 1 412 ? 6.34 0.805 -15.68 1 96.62 412 LYS A CA 1
ATOM 3216 C C . LYS A 1 412 ? 5.027 0.036 -15.766 1 96.62 412 LYS A C 1
ATOM 3218 O O . LYS A 1 412 ? 4.77 -0.858 -14.961 1 96.62 412 LYS A O 1
ATOM 3223 N N . TYR A 1 413 ? 4.199 0.378 -16.781 1 97.56 413 TYR A N 1
ATOM 3224 C CA . TYR A 1 413 ? 2.902 -0.283 -16.859 1 97.56 413 TYR A CA 1
ATOM 3225 C C . TYR A 1 413 ? 3.057 -1.726 -17.328 1 97.56 413 TYR A C 1
ATOM 3227 O O . TYR A 1 413 ? 2.365 -2.621 -16.844 1 97.56 413 TYR A O 1
ATOM 3235 N N . ARG A 1 414 ? 3.947 -1.954 -18.281 1 98 414 ARG A N 1
ATOM 3236 C CA . ARG A 1 414 ? 4.23 -3.311 -18.734 1 98 414 ARG A CA 1
ATOM 3237 C C . ARG A 1 414 ? 4.73 -4.184 -17.594 1 98 414 ARG A C 1
ATOM 3239 O O . ARG A 1 414 ? 4.207 -5.273 -17.359 1 98 414 ARG A O 1
ATOM 3246 N N . ASP A 1 415 ? 5.719 -3.65 -16.906 1 97.94 415 ASP A N 1
ATOM 3247 C CA . ASP A 1 415 ? 6.348 -4.41 -15.836 1 97.94 415 ASP A CA 1
ATOM 3248 C C . ASP A 1 415 ? 5.383 -4.625 -14.68 1 97.94 415 ASP A C 1
ATOM 3250 O O . ASP A 1 415 ? 5.391 -5.684 -14.039 1 97.94 415 ASP A O 1
ATOM 3254 N N . ALA A 1 416 ? 4.574 -3.639 -14.414 1 97.88 416 ALA A N 1
ATOM 3255 C CA . ALA A 1 416 ? 3.576 -3.773 -13.352 1 97.88 416 ALA A CA 1
ATOM 3256 C C . ALA A 1 416 ? 2.557 -4.859 -13.695 1 97.88 416 ALA A C 1
ATOM 3258 O O . ALA A 1 416 ? 2.148 -5.629 -12.828 1 97.88 416 ALA A O 1
ATOM 3259 N N . LEU A 1 417 ? 2.094 -4.879 -14.898 1 97.81 417 LEU A N 1
ATOM 3260 C CA . LEU A 1 417 ? 1.109 -5.887 -15.289 1 97.81 417 LEU A CA 1
ATOM 3261 C C . LEU A 1 417 ? 1.712 -7.285 -15.234 1 97.81 417 LEU A C 1
ATOM 3263 O O . LEU A 1 417 ? 1.024 -8.25 -14.883 1 97.81 417 LEU A O 1
ATOM 3267 N N . ASP A 1 418 ? 2.971 -7.414 -15.586 1 97.94 418 ASP A N 1
ATOM 3268 C CA . ASP A 1 418 ? 3.689 -8.672 -15.398 1 97.94 418 ASP A CA 1
ATOM 3269 C C . ASP A 1 418 ? 3.68 -9.094 -13.93 1 97.94 418 ASP A C 1
ATOM 3271 O O . ASP A 1 418 ? 3.357 -10.242 -13.617 1 97.94 418 ASP A O 1
ATOM 3275 N N . ASP A 1 419 ? 4.012 -8.156 -13.117 1 98.06 419 ASP A N 1
ATOM 3276 C CA . ASP A 1 419 ? 4.059 -8.43 -11.68 1 98.06 419 ASP A CA 1
ATOM 3277 C C . ASP A 1 419 ? 2.684 -8.82 -11.156 1 98.06 419 ASP A C 1
ATOM 3279 O O . ASP A 1 419 ? 2.568 -9.734 -10.328 1 98.06 419 ASP A O 1
ATOM 3283 N N . VAL A 1 420 ? 1.675 -8.133 -11.594 1 97.69 420 VAL A N 1
ATOM 3284 C CA . VAL A 1 420 ? 0.316 -8.406 -11.141 1 97.69 420 VAL A CA 1
ATOM 3285 C C . VAL A 1 420 ? -0.051 -9.859 -11.461 1 97.69 420 VAL A C 1
ATOM 3287 O O . VAL A 1 420 ? -0.482 -10.602 -10.578 1 97.69 420 VAL A O 1
ATOM 3290 N N . LEU A 1 421 ? 0.144 -10.258 -12.648 1 96.38 421 LEU A N 1
ATOM 3291 C CA . LEU A 1 421 ? -0.245 -11.594 -13.086 1 96.38 421 LEU A CA 1
ATOM 3292 C C . LEU A 1 421 ? 0.641 -12.656 -12.43 1 96.38 421 LEU A C 1
ATOM 3294 O O . LEU A 1 421 ? 0.149 -13.695 -12 1 96.38 421 LEU A O 1
ATOM 3298 N N . GLY A 1 422 ? 1.942 -12.406 -12.43 1 97.56 422 GLY A N 1
ATOM 3299 C CA . GLY A 1 422 ? 2.867 -13.336 -11.812 1 97.56 422 GLY A CA 1
ATOM 3300 C C . GLY A 1 422 ? 2.611 -13.539 -10.328 1 97.56 422 GLY A C 1
ATOM 3301 O O . GLY A 1 422 ? 2.588 -14.672 -9.844 1 97.56 422 GLY A O 1
ATOM 3302 N N . ASP A 1 423 ? 2.408 -12.438 -9.625 1 98.19 423 ASP A N 1
ATOM 3303 C CA . ASP A 1 423 ? 2.182 -12.508 -8.188 1 98.19 423 ASP A CA 1
ATOM 3304 C C . ASP A 1 423 ? 0.863 -13.211 -7.867 1 98.19 423 ASP A C 1
ATOM 3306 O O . ASP A 1 423 ? 0.826 -14.125 -7.047 1 98.19 423 ASP A O 1
ATOM 3310 N N . TYR A 1 424 ? -0.169 -12.82 -8.523 1 97.06 424 TYR A N 1
ATOM 3311 C CA . TYR A 1 424 ? -1.506 -13.305 -8.188 1 97.06 424 TYR A CA 1
ATOM 3312 C C . TYR A 1 424 ? -1.661 -14.773 -8.531 1 97.06 424 TYR A C 1
ATOM 3314 O O . TYR A 1 424 ? -2.273 -15.539 -7.781 1 97.06 424 TYR A O 1
ATOM 3322 N N . ASN A 1 425 ? -1.077 -15.18 -9.609 1 96.5 425 ASN A N 1
ATOM 3323 C CA . ASN A 1 425 ? -1.394 -16.5 -10.141 1 96.5 425 ASN A CA 1
ATOM 3324 C C . ASN A 1 425 ? -0.323 -17.516 -9.766 1 96.5 425 ASN A C 1
ATOM 3326 O O . ASN A 1 425 ? -0.583 -18.719 -9.766 1 96.5 425 ASN A O 1
ATOM 3330 N N . ILE A 1 426 ? 0.904 -17.062 -9.477 1 97.81 426 ILE A N 1
ATOM 3331 C CA . ILE A 1 426 ? 1.974 -18.047 -9.391 1 97.81 426 ILE A CA 1
ATOM 3332 C C . ILE A 1 426 ? 2.791 -17.812 -8.117 1 97.81 426 ILE A C 1
ATOM 3334 O O . ILE A 1 426 ? 2.771 -18.641 -7.199 1 97.81 426 ILE A O 1
ATOM 3338 N N . ILE A 1 427 ? 3.365 -16.672 -7.957 1 98.75 427 ILE A N 1
ATOM 3339 C CA . ILE A 1 427 ? 4.395 -16.453 -6.945 1 98.75 427 ILE A CA 1
ATOM 3340 C C . ILE A 1 427 ? 3.762 -16.453 -5.555 1 98.75 427 ILE A C 1
ATOM 3342 O O . ILE A 1 427 ? 4.195 -17.188 -4.668 1 98.75 427 ILE A O 1
ATOM 3346 N N . CYS A 1 428 ? 2.727 -15.641 -5.375 1 98.38 428 CYS A N 1
ATOM 3347 C CA . CYS A 1 428 ? 2.146 -15.523 -4.039 1 98.38 428 CYS A CA 1
ATOM 3348 C C . CYS A 1 428 ? 1.502 -16.844 -3.611 1 98.38 428 CYS A C 1
ATOM 3350 O O . CYS A 1 428 ? 1.668 -17.266 -2.471 1 98.38 428 CYS A O 1
ATOM 3352 N N . PRO A 1 429 ? 0.765 -17.516 -4.496 1 98 429 PRO A N 1
ATOM 3353 C CA . PRO A 1 429 ? 0.24 -18.828 -4.105 1 98 429 PRO A CA 1
ATOM 3354 C C . PRO A 1 429 ? 1.343 -19.828 -3.768 1 98 429 PRO A C 1
ATOM 3356 O O . PRO A 1 429 ? 1.207 -20.609 -2.816 1 98 429 PRO A O 1
ATOM 3359 N N . ALA A 1 430 ? 2.389 -19.844 -4.523 1 98.56 430 ALA A N 1
ATOM 3360 C CA . ALA A 1 430 ? 3.496 -20.75 -4.254 1 98.56 430 ALA A CA 1
ATOM 3361 C C . ALA A 1 430 ? 4.121 -20.469 -2.891 1 98.56 430 ALA A C 1
ATOM 3363 O O . ALA A 1 430 ? 4.43 -21.391 -2.137 1 98.56 430 ALA A O 1
ATOM 3364 N N . LEU A 1 431 ? 4.316 -19.234 -2.641 1 98.31 431 LEU A N 1
ATOM 3365 C CA . LEU A 1 431 ? 4.879 -18.828 -1.353 1 98.31 431 LEU A CA 1
ATOM 3366 C C . LEU A 1 431 ? 3.945 -19.219 -0.211 1 98.31 431 LEU A C 1
ATOM 3368 O O . LEU A 1 431 ? 4.395 -19.719 0.825 1 98.31 431 LEU A O 1
ATOM 3372 N N . GLU A 1 432 ? 2.662 -19 -0.403 1 97.19 432 GLU A N 1
ATOM 3373 C CA . GLU A 1 432 ? 1.687 -19.375 0.617 1 97.19 432 GLU A CA 1
ATOM 3374 C C . GLU A 1 432 ? 1.667 -20.891 0.836 1 97.19 432 GLU A C 1
ATOM 3376 O O . GLU A 1 432 ? 1.554 -21.359 1.972 1 97.19 432 GLU A O 1
ATOM 3381 N N . PHE A 1 433 ? 1.706 -21.594 -0.25 1 98 433 PHE A N 1
ATOM 3382 C CA . PHE A 1 433 ? 1.759 -23.062 -0.169 1 98 433 PHE A CA 1
ATOM 3383 C C . PHE A 1 433 ? 2.969 -23.516 0.639 1 98 433 PHE A C 1
ATOM 3385 O O . PHE A 1 433 ? 2.848 -24.359 1.521 1 98 433 PHE A O 1
ATOM 3392 N N . THR A 1 434 ? 4.094 -22.969 0.365 1 98.19 434 THR A N 1
ATOM 3393 C CA . THR A 1 434 ? 5.34 -23.312 1.035 1 98.19 434 THR A CA 1
ATOM 3394 C C . THR A 1 434 ? 5.273 -22.953 2.518 1 98.19 434 THR A C 1
ATOM 3396 O O . THR A 1 434 ? 5.711 -23.734 3.367 1 98.19 434 THR A O 1
ATOM 3399 N N . LYS A 1 435 ? 4.766 -21.828 2.768 1 96.5 435 LYS A N 1
ATOM 3400 C CA . LYS A 1 435 ? 4.625 -21.375 4.148 1 96.5 435 LYS A CA 1
ATOM 3401 C C . LYS A 1 435 ? 3.764 -22.328 4.961 1 96.5 435 LYS A C 1
ATOM 3403 O O . LYS A 1 435 ? 4.148 -22.75 6.059 1 96.5 435 LYS A O 1
ATOM 3408 N N . LYS A 1 436 ? 2.615 -22.688 4.41 1 95.06 436 LYS A N 1
ATOM 3409 C CA . LYS A 1 436 ? 1.703 -23.594 5.105 1 95.06 436 LYS A CA 1
ATOM 3410 C C . LYS A 1 436 ? 2.342 -24.953 5.324 1 95.06 436 LYS A C 1
ATOM 3412 O O . LYS A 1 436 ? 2.154 -25.578 6.371 1 95.06 436 LYS A O 1
ATOM 3417 N N . PHE A 1 437 ? 3.033 -25.375 4.324 1 94.62 437 PHE A N 1
ATOM 3418 C CA . PHE A 1 437 ? 3.717 -26.656 4.418 1 94.62 437 PHE A CA 1
ATOM 3419 C C . PHE A 1 437 ? 4.762 -26.641 5.527 1 94.62 437 PHE A C 1
ATOM 3421 O O . PHE A 1 437 ? 4.891 -27.594 6.285 1 94.62 437 PHE A O 1
ATOM 3428 N N . SER A 1 438 ? 5.484 -25.609 5.652 1 95.25 438 SER A N 1
ATOM 3429 C CA . SER A 1 438 ? 6.492 -25.422 6.688 1 95.25 438 SER A CA 1
ATOM 3430 C C . SER A 1 438 ? 5.855 -25.328 8.07 1 95.25 438 SER A C 1
ATOM 3432 O O . SER A 1 438 ? 6.363 -25.891 9.039 1 95.25 438 SER A O 1
ATOM 3434 N N . GLU A 1 439 ? 4.793 -24.688 8.172 1 94.44 439 GLU A N 1
ATOM 3435 C CA . GLU A 1 439 ? 4.078 -24.531 9.43 1 94.44 439 GLU A CA 1
ATOM 3436 C C . GLU A 1 439 ? 3.623 -25.875 9.984 1 94.44 439 GLU A C 1
ATOM 3438 O O . GLU A 1 439 ? 3.504 -26.047 11.195 1 94.44 439 GLU A O 1
ATOM 3443 N N . LEU A 1 440 ? 3.375 -26.734 9.109 1 94.06 440 LEU A N 1
ATOM 3444 C CA . LEU A 1 440 ? 2.9 -28.062 9.484 1 94.06 440 LEU A CA 1
ATOM 3445 C C . LEU A 1 440 ? 4.066 -28.969 9.875 1 94.06 440 LEU A C 1
ATOM 3447 O O . LEU A 1 440 ? 3.873 -30.156 10.148 1 94.06 440 LEU A O 1
ATOM 3451 N N . GLY A 1 441 ? 5.266 -28.453 9.883 1 92.81 441 GLY A N 1
ATOM 3452 C CA . GLY A 1 441 ? 6.422 -29.188 10.391 1 92.81 441 GLY A CA 1
ATOM 3453 C C . GLY A 1 441 ? 7.207 -29.891 9.305 1 92.81 441 GLY A C 1
ATOM 3454 O O . GLY A 1 441 ? 8.133 -30.656 9.602 1 92.81 441 GLY A O 1
ATOM 3455 N N . ASN A 1 442 ? 6.875 -29.688 8.023 1 93.5 442 ASN A N 1
ATOM 3456 C CA . ASN A 1 442 ? 7.598 -30.297 6.914 1 93.5 442 ASN A CA 1
ATOM 3457 C C . ASN A 1 442 ? 8.789 -29.438 6.477 1 93.5 442 ASN A C 1
ATOM 3459 O O . ASN A 1 442 ? 8.773 -28.219 6.648 1 93.5 442 ASN A O 1
ATOM 3463 N N . ASN A 1 443 ? 9.828 -30.094 5.949 1 93.75 443 ASN A N 1
ATOM 3464 C CA . ASN A 1 443 ? 10.945 -29.359 5.359 1 93.75 443 ASN A CA 1
ATOM 3465 C C . ASN A 1 443 ? 10.594 -28.844 3.969 1 93.75 443 ASN A C 1
ATOM 3467 O O . ASN A 1 443 ? 10.273 -29.625 3.068 1 93.75 443 ASN A O 1
ATOM 3471 N N . ALA A 1 444 ? 10.68 -27.578 3.904 1 97.44 444 ALA A N 1
ATOM 3472 C CA . ALA A 1 444 ? 10.375 -26.922 2.633 1 97.44 444 ALA A CA 1
ATOM 3473 C C . ALA A 1 444 ? 11.516 -26.016 2.199 1 97.44 444 ALA A C 1
ATOM 3475 O O . ALA A 1 444 ? 12.18 -25.406 3.037 1 97.44 444 ALA A O 1
ATOM 3476 N N . PHE A 1 445 ? 11.766 -25.953 0.961 1 97.75 445 PHE A N 1
ATOM 3477 C CA . PHE A 1 445 ? 12.789 -25.109 0.347 1 97.75 445 PHE A CA 1
ATOM 3478 C C . PHE A 1 445 ? 12.203 -24.297 -0.797 1 97.75 445 PHE A C 1
ATOM 3480 O O . PHE A 1 445 ? 11.203 -24.688 -1.402 1 97.75 445 PHE A O 1
ATOM 3487 N N . PHE A 1 446 ? 12.836 -23.094 -1.028 1 98.62 446 PHE A N 1
ATOM 3488 C CA . PHE A 1 446 ? 12.297 -22.219 -2.064 1 98.62 446 PHE A CA 1
ATOM 3489 C C . PHE A 1 446 ? 13.422 -21.656 -2.932 1 98.62 446 PHE A C 1
ATOM 3491 O O . PHE A 1 446 ? 14.477 -21.281 -2.42 1 98.62 446 PHE A O 1
ATOM 3498 N N . TYR A 1 447 ? 13.211 -21.656 -4.27 1 98.44 447 TYR A N 1
ATOM 3499 C CA . TYR A 1 447 ? 14.156 -21.031 -5.176 1 98.44 447 TYR A CA 1
ATOM 3500 C C . TYR A 1 447 ? 13.484 -19.922 -5.984 1 98.44 447 TYR A C 1
ATOM 3502 O O . TYR A 1 447 ? 12.273 -19.938 -6.176 1 98.44 447 TYR A O 1
ATOM 3510 N N . TYR A 1 448 ? 14.188 -19.031 -6.363 1 98.75 448 TYR A N 1
ATOM 3511 C CA . TYR A 1 448 ? 13.797 -17.953 -7.281 1 98.75 448 TYR A CA 1
ATOM 3512 C C . TYR A 1 448 ? 14.742 -17.891 -8.477 1 98.75 448 TYR A C 1
ATOM 3514 O O . TYR A 1 448 ? 15.922 -17.562 -8.32 1 98.75 448 TYR A O 1
ATOM 3522 N N . PHE A 1 449 ? 14.219 -18.297 -9.664 1 98.81 449 PHE A N 1
ATOM 3523 C CA . PHE A 1 449 ? 15.031 -18.359 -10.875 1 98.81 449 PHE A CA 1
ATOM 3524 C C . PHE A 1 449 ? 15.117 -17 -11.555 1 98.81 449 PHE A C 1
ATOM 3526 O O . PHE A 1 449 ? 14.086 -16.406 -11.891 1 98.81 449 PHE A O 1
ATOM 3533 N N . GLU A 1 450 ? 16.344 -16.5 -11.836 1 98.38 450 GLU A N 1
ATOM 3534 C CA . GLU A 1 450 ? 16.531 -15.125 -12.297 1 98.38 450 GLU A CA 1
ATOM 3535 C C . GLU A 1 450 ? 17.406 -15.086 -13.555 1 98.38 450 GLU A C 1
ATOM 3537 O O . GLU A 1 450 ? 18.031 -14.062 -13.844 1 98.38 450 GLU A O 1
ATOM 3542 N N . HIS A 1 451 ? 17.469 -16.203 -14.289 1 98.56 451 HIS A N 1
ATOM 3543 C CA . HIS A 1 451 ? 18.328 -16.203 -15.469 1 98.56 451 HIS A CA 1
ATOM 3544 C C . HIS A 1 451 ? 17.5 -16.312 -16.75 1 98.56 451 HIS A C 1
ATOM 3546 O O . HIS A 1 451 ? 16.688 -17.219 -16.906 1 98.56 451 HIS A O 1
ATOM 3552 N N . ARG A 1 452 ? 17.734 -15.383 -17.594 1 98.19 452 ARG A N 1
ATOM 3553 C CA . ARG A 1 452 ? 17.172 -15.461 -18.953 1 98.19 452 ARG A CA 1
ATOM 3554 C C . ARG A 1 452 ? 18.109 -16.234 -19.875 1 98.19 452 ARG A C 1
ATOM 3556 O O . ARG A 1 452 ? 19.25 -15.844 -20.094 1 98.19 452 ARG A O 1
ATOM 3563 N N . SER A 1 453 ? 17.625 -17.297 -20.438 1 97.12 453 SER A N 1
ATOM 3564 C CA . SER A 1 453 ? 18.422 -18.141 -21.328 1 97.12 453 SER A CA 1
ATOM 3565 C C . SER A 1 453 ? 18.906 -17.359 -22.547 1 97.12 453 SER A C 1
ATOM 3567 O O . SER A 1 453 ? 18.156 -16.578 -23.109 1 97.12 453 SER A O 1
ATOM 3569 N N . SER A 1 454 ? 20.109 -17.594 -22.969 1 96.94 454 SER A N 1
ATOM 3570 C CA . SER A 1 454 ? 20.656 -16.969 -24.172 1 96.94 454 SER A CA 1
ATOM 3571 C C . SER A 1 454 ? 19.984 -17.5 -25.422 1 96.94 454 SER A C 1
ATOM 3573 O O . SER A 1 454 ? 20.062 -16.891 -26.5 1 96.94 454 SER A O 1
ATOM 3575 N N . GLN A 1 455 ? 19.266 -18.641 -25.297 1 95.88 455 GLN A N 1
ATOM 3576 C CA . GLN A 1 455 ? 18.672 -19.297 -26.469 1 95.88 455 GLN A CA 1
ATOM 3577 C C . GLN A 1 455 ? 17.172 -19.016 -26.531 1 95.88 455 GLN A C 1
ATOM 3579 O O . GLN A 1 455 ? 16.469 -19.562 -27.406 1 95.88 455 GLN A O 1
ATOM 3584 N N . LEU A 1 456 ? 16.688 -18.188 -25.641 1 96 456 LEU A N 1
ATOM 3585 C CA . LEU A 1 456 ? 15.258 -17.859 -25.625 1 96 456 LEU A CA 1
ATOM 3586 C C . LEU A 1 456 ? 14.883 -17.031 -26.844 1 96 456 LEU A C 1
ATOM 3588 O O . LEU A 1 456 ? 15.406 -15.938 -27.047 1 96 456 LEU A O 1
ATOM 3592 N N . PRO A 1 457 ? 13.945 -17.562 -27.672 1 96.25 457 PRO A N 1
ATOM 3593 C CA . PRO A 1 457 ? 13.625 -16.859 -28.906 1 96.25 457 PRO A CA 1
ATOM 3594 C C . PRO A 1 457 ? 12.711 -15.656 -28.688 1 96.25 457 PRO A C 1
ATOM 3596 O O . PRO A 1 457 ? 12.562 -14.812 -29.578 1 96.25 457 PRO A O 1
ATOM 3599 N N . TRP A 1 458 ? 12.078 -15.555 -27.578 1 97.56 458 TRP A N 1
ATOM 3600 C CA . TRP A 1 458 ? 11.141 -14.484 -27.281 1 97.56 458 TRP A CA 1
ATOM 3601 C C . TRP A 1 458 ? 11.875 -13.156 -27.094 1 97.56 458 TRP A C 1
ATOM 3603 O O . TRP A 1 458 ? 13.07 -13.141 -26.781 1 97.56 458 TRP A O 1
ATOM 3613 N N . PRO A 1 459 ? 11.133 -12.016 -27.234 1 97.12 459 PRO A N 1
ATOM 3614 C CA . PRO A 1 459 ? 11.789 -10.711 -27.094 1 97.12 459 PRO A CA 1
ATOM 3615 C C . PRO A 1 459 ? 12.367 -10.484 -25.703 1 97.12 459 PRO A C 1
ATOM 3617 O O . PRO A 1 459 ? 11.875 -11.055 -24.734 1 97.12 459 PRO A O 1
ATOM 3620 N N . GLU A 1 460 ? 13.305 -9.586 -25.656 1 97 460 GLU A N 1
ATOM 3621 C CA . GLU A 1 460 ? 14.078 -9.336 -24.438 1 97 460 GLU A CA 1
ATOM 3622 C C . GLU A 1 460 ? 13.188 -8.828 -23.312 1 97 460 GLU A C 1
ATOM 3624 O O . GLU A 1 460 ? 13.438 -9.109 -22.141 1 97 460 GLU A O 1
ATOM 3629 N N . TRP A 1 461 ? 12.156 -8.016 -23.672 1 97.44 461 TRP A N 1
ATOM 3630 C CA . TRP A 1 461 ? 11.328 -7.395 -22.641 1 97.44 461 TRP A CA 1
ATOM 3631 C C . TRP A 1 461 ? 10.609 -8.445 -21.812 1 97.44 461 TRP A C 1
ATOM 3633 O O . TRP A 1 461 ? 10.125 -8.156 -20.719 1 97.44 461 TRP A O 1
ATOM 3643 N N . MET A 1 462 ? 10.547 -9.711 -22.266 1 98.25 462 MET A N 1
ATOM 3644 C CA . MET A 1 462 ? 9.797 -10.758 -21.578 1 98.25 462 MET A CA 1
ATOM 3645 C C . MET A 1 462 ? 10.609 -11.344 -20.422 1 98.25 462 MET A C 1
ATOM 3647 O O . MET A 1 462 ? 10.086 -12.109 -19.609 1 98.25 462 MET A O 1
ATOM 3651 N N . GLY A 1 463 ? 11.914 -11.078 -20.328 1 98.31 463 GLY A N 1
ATOM 3652 C CA . GLY A 1 463 ? 12.742 -11.367 -19.172 1 98.31 463 GLY A CA 1
ATOM 3653 C C . GLY A 1 463 ? 12.875 -12.852 -18.891 1 98.31 463 GLY A C 1
ATOM 3654 O O . GLY A 1 463 ? 13.164 -13.641 -19.781 1 98.31 463 GLY A O 1
ATOM 3655 N N . VAL A 1 464 ? 12.828 -13.211 -17.594 1 98.62 464 VAL A N 1
ATOM 3656 C CA . VAL A 1 464 ? 12.922 -14.586 -17.125 1 98.62 464 VAL A CA 1
ATOM 3657 C C . VAL A 1 464 ? 11.531 -15.234 -17.125 1 98.62 464 VAL A C 1
ATOM 3659 O O . VAL A 1 464 ? 10.836 -15.211 -16.109 1 98.62 464 VAL A O 1
ATOM 3662 N N . MET A 1 465 ? 11.227 -15.914 -18.078 1 98 465 MET A N 1
ATOM 3663 C CA . MET A 1 465 ? 9.852 -16.266 -18.438 1 98 465 MET A CA 1
ATOM 3664 C C . MET A 1 465 ? 9.406 -17.531 -17.703 1 98 465 MET A C 1
ATOM 3666 O O . MET A 1 465 ? 10.234 -18.359 -17.312 1 98 465 MET A O 1
ATOM 3670 N N . HIS A 1 466 ? 8.07 -17.656 -17.594 1 97.38 466 HIS A N 1
ATOM 3671 C CA . HIS A 1 466 ? 7.383 -18.828 -17.078 1 97.38 466 HIS A CA 1
ATOM 3672 C C . HIS A 1 466 ? 7.809 -20.078 -17.828 1 97.38 466 HIS A C 1
ATOM 3674 O O . HIS A 1 466 ? 7.719 -20.141 -19.062 1 97.38 466 HIS A O 1
ATOM 3680 N N . GLY A 1 467 ? 8.359 -21.062 -17.109 1 97.19 467 GLY A N 1
ATOM 3681 C CA . GLY A 1 467 ? 8.625 -22.375 -17.672 1 97.19 467 GLY A CA 1
ATOM 3682 C C . GLY A 1 467 ? 10.039 -22.516 -18.203 1 97.19 467 GLY A C 1
ATOM 3683 O O . GLY A 1 467 ? 10.477 -23.625 -18.531 1 97.19 467 GLY A O 1
ATOM 3684 N N . TYR A 1 468 ? 10.828 -21.516 -18.172 1 96.69 468 TYR A N 1
ATOM 3685 C CA . TYR A 1 468 ? 12.086 -21.578 -18.906 1 96.69 468 TYR A CA 1
ATOM 3686 C C . TYR A 1 468 ? 13.234 -22 -18.016 1 96.69 468 TYR A C 1
ATOM 3688 O O . TYR A 1 468 ? 14.383 -22.062 -18.453 1 96.69 468 TYR A O 1
ATOM 3696 N N . GLU A 1 469 ? 12.953 -22.344 -16.766 1 97.81 469 GLU A N 1
ATOM 3697 C CA . GLU A 1 469 ? 13.961 -23.031 -15.953 1 97.81 469 GLU A CA 1
ATOM 3698 C C . GLU A 1 469 ? 14.023 -24.516 -16.312 1 97.81 469 GLU A C 1
ATOM 3700 O O . GLU A 1 469 ? 14.992 -25.188 -15.969 1 97.81 469 GLU A O 1
ATOM 3705 N N . ILE A 1 470 ? 13.008 -25.031 -17.031 1 98.69 470 ILE A N 1
ATOM 3706 C CA . ILE A 1 470 ? 12.891 -26.438 -17.375 1 98.69 470 ILE A CA 1
ATOM 3707 C C . ILE A 1 470 ? 14.125 -26.891 -18.156 1 98.69 470 ILE A C 1
ATOM 3709 O O . ILE A 1 470 ? 14.672 -27.969 -17.891 1 98.69 470 ILE A O 1
ATOM 3713 N N . GLU A 1 471 ? 14.562 -26.094 -19.125 1 98 471 GLU A N 1
ATOM 3714 C CA . GLU A 1 471 ? 15.695 -26.484 -19.953 1 98 471 GLU A CA 1
ATOM 3715 C C . GLU A 1 471 ? 16.938 -26.719 -19.109 1 98 471 GLU A C 1
ATOM 3717 O O . GLU A 1 471 ? 17.75 -27.609 -19.406 1 98 471 GLU A O 1
ATOM 3722 N N . PHE A 1 472 ? 17.047 -25.969 -18.031 1 98.69 472 PHE A N 1
ATOM 3723 C CA . PHE A 1 472 ? 18.203 -26.125 -17.156 1 98.69 472 PHE A CA 1
ATOM 3724 C C . PHE A 1 472 ? 18.047 -27.344 -16.25 1 98.69 472 PHE A C 1
ATOM 3726 O O . PHE A 1 472 ? 19.031 -28 -15.93 1 98.69 472 PHE A O 1
ATOM 3733 N N . VAL A 1 473 ? 16.859 -27.656 -15.852 1 98.81 473 VAL A N 1
ATOM 3734 C CA . VAL A 1 473 ? 16.578 -28.812 -15 1 98.81 473 VAL A CA 1
ATOM 3735 C C . VAL A 1 473 ? 16.844 -30.094 -15.773 1 98.81 473 VAL A C 1
ATOM 3737 O O . VAL A 1 473 ? 17.359 -31.078 -15.219 1 98.81 473 VAL A O 1
ATOM 3740 N N . PHE A 1 474 ? 16.578 -30.109 -17.062 1 98.75 474 PHE A N 1
ATOM 3741 C CA . PHE A 1 474 ? 16.688 -31.312 -17.875 1 98.75 474 PHE A CA 1
ATOM 3742 C C . PHE A 1 474 ? 18.031 -31.359 -18.594 1 98.75 474 PHE A C 1
ATOM 3744 O O . PHE A 1 474 ? 18.328 -32.312 -19.312 1 98.75 474 PHE A O 1
ATOM 3751 N N . GLY A 1 475 ? 18.812 -30.344 -18.484 1 98.56 475 GLY A N 1
ATOM 3752 C CA . GLY A 1 475 ? 20.203 -30.391 -18.938 1 98.56 475 GLY A CA 1
ATOM 3753 C C . GLY A 1 475 ? 20.375 -30.016 -20.391 1 98.56 475 GLY A C 1
ATOM 3754 O O . GLY A 1 475 ? 21.406 -30.328 -21 1 98.56 475 GLY A O 1
ATOM 3755 N N . LEU A 1 476 ? 19.422 -29.297 -20.938 1 97.69 476 LEU A N 1
ATOM 3756 C CA . LEU A 1 476 ? 19.469 -28.938 -22.359 1 97.69 476 LEU A CA 1
ATOM 3757 C C . LEU A 1 476 ? 20.75 -28.156 -22.672 1 97.69 476 LEU A C 1
ATOM 3759 O O . LEU A 1 476 ? 21.312 -28.312 -23.75 1 97.69 476 LEU A O 1
ATOM 3763 N N . PRO A 1 477 ? 21.25 -27.312 -21.812 1 98.12 477 PRO A N 1
ATOM 3764 C CA . PRO A 1 477 ? 22.469 -26.562 -22.109 1 98.12 477 PRO A CA 1
ATOM 3765 C C . PRO A 1 477 ? 23.688 -27.453 -22.281 1 98.12 477 PRO A C 1
ATOM 3767 O O . PRO A 1 477 ? 24.734 -27 -22.734 1 98.12 477 PRO A O 1
ATOM 3770 N N . LEU A 1 478 ? 23.594 -28.703 -21.906 1 98 478 LEU A N 1
ATOM 3771 C CA . LEU A 1 478 ? 24.703 -29.625 -22.062 1 98 478 LEU A CA 1
ATOM 3772 C C . LEU A 1 478 ? 24.75 -30.172 -23.484 1 98 478 LEU A C 1
ATOM 3774 O O . LEU A 1 478 ? 25.734 -30.812 -23.891 1 98 478 LEU A O 1
ATOM 3778 N N . GLU A 1 479 ? 23.688 -30 -24.219 1 95.44 479 GLU A N 1
ATOM 3779 C CA . GLU A 1 479 ? 23.672 -30.391 -25.625 1 95.44 479 GLU A CA 1
ATOM 3780 C C . GLU A 1 479 ? 24.531 -29.438 -26.453 1 95.44 479 GLU A C 1
ATOM 3782 O O . GLU A 1 479 ? 24.203 -28.266 -26.625 1 95.44 479 GLU A O 1
ATOM 3787 N N . ARG A 1 480 ? 25.469 -29.906 -27.031 1 91.56 480 ARG A N 1
ATOM 3788 C CA . ARG A 1 480 ? 26.453 -29.094 -27.734 1 91.56 480 ARG A CA 1
ATOM 3789 C C . ARG A 1 480 ? 25.797 -28.359 -28.906 1 91.56 480 ARG A C 1
ATOM 3791 O O . ARG A 1 480 ? 26.078 -27.188 -29.141 1 91.56 480 ARG A O 1
ATOM 3798 N N . ARG A 1 481 ? 24.969 -29 -29.562 1 91.5 481 ARG A N 1
ATOM 3799 C CA . ARG A 1 481 ? 24.375 -28.453 -30.766 1 91.5 481 ARG A CA 1
ATOM 3800 C C . ARG A 1 481 ? 23.391 -27.344 -30.438 1 91.5 481 ARG A C 1
ATOM 3802 O O . ARG A 1 481 ? 23 -26.562 -31.312 1 91.5 481 ARG A O 1
ATOM 3809 N N . ALA A 1 482 ? 22.938 -27.281 -29.219 1 93.56 482 ALA A N 1
ATOM 3810 C CA . ALA A 1 482 ? 21.953 -26.297 -28.828 1 93.56 482 ALA A CA 1
ATOM 3811 C C . ALA A 1 482 ? 22.594 -24.938 -28.562 1 93.56 482 ALA A C 1
ATOM 3813 O O . ALA A 1 482 ? 21.906 -23.938 -28.406 1 93.56 482 ALA A O 1
ATOM 3814 N N . ASN A 1 483 ? 23.906 -24.75 -28.5 1 94.88 483 ASN A N 1
ATOM 3815 C CA . ASN A 1 483 ? 24.703 -23.516 -28.516 1 94.88 483 ASN A CA 1
ATOM 3816 C C . ASN A 1 483 ? 24.406 -22.641 -27.297 1 94.88 483 ASN A C 1
ATOM 3818 O O . ASN A 1 483 ? 24.234 -21.438 -27.438 1 94.88 483 ASN A O 1
ATOM 3822 N N . TYR A 1 484 ? 24.281 -23.234 -26.156 1 97.38 484 TYR A N 1
ATOM 3823 C CA . TYR A 1 484 ? 24.234 -22.484 -24.906 1 97.38 484 TYR A CA 1
ATOM 3824 C C . TYR A 1 484 ? 25.641 -22.016 -24.516 1 97.38 484 TYR A C 1
ATOM 3826 O O . TYR A 1 484 ? 26.641 -22.516 -25.016 1 97.38 484 TYR A O 1
ATOM 3834 N N . THR A 1 485 ? 25.703 -20.984 -23.625 1 97.75 485 THR A N 1
ATOM 3835 C CA . THR A 1 485 ? 26.984 -20.5 -23.156 1 97.75 485 THR A CA 1
ATOM 3836 C C . THR A 1 485 ? 27.594 -21.469 -22.141 1 97.75 485 THR A C 1
ATOM 3838 O O . THR A 1 485 ? 26.875 -22.312 -21.578 1 97.75 485 THR A O 1
ATOM 3841 N N . LYS A 1 486 ? 28.859 -21.344 -21.906 1 97.75 486 LYS A N 1
ATOM 3842 C CA . LYS A 1 486 ? 29.531 -22.156 -20.891 1 97.75 486 LYS A CA 1
ATOM 3843 C C . LYS A 1 486 ? 28.953 -21.875 -19.5 1 97.75 486 LYS A C 1
ATOM 3845 O O . LYS A 1 486 ? 28.812 -22.797 -18.703 1 97.75 486 LYS A O 1
ATOM 3850 N N . ALA A 1 487 ? 28.688 -20.609 -19.219 1 98.12 487 ALA A N 1
ATOM 3851 C CA . ALA A 1 487 ? 28.094 -20.234 -17.938 1 98.12 487 ALA A CA 1
ATOM 3852 C C . ALA A 1 487 ? 26.734 -20.938 -17.75 1 98.12 487 ALA A C 1
ATOM 3854 O O . ALA A 1 487 ? 26.406 -21.359 -16.656 1 98.12 487 ALA A O 1
ATOM 3855 N N . GLU A 1 488 ? 25.984 -21.078 -18.828 1 98.56 488 GLU A N 1
ATOM 3856 C CA . GLU A 1 488 ? 24.688 -21.734 -18.75 1 98.56 488 GLU A CA 1
ATOM 3857 C C . GLU A 1 488 ? 24.828 -23.25 -18.578 1 98.56 488 GLU A C 1
ATOM 3859 O O . GLU A 1 488 ? 24.016 -23.875 -17.906 1 98.56 488 GLU A O 1
ATOM 3864 N N . GLU A 1 489 ? 25.828 -23.797 -19.188 1 98.38 489 GLU A N 1
ATOM 3865 C CA . GLU A 1 489 ? 26.109 -25.203 -18.953 1 98.38 489 GLU A CA 1
ATOM 3866 C C . GLU A 1 489 ? 26.422 -25.469 -17.484 1 98.38 489 GLU A C 1
ATOM 3868 O O . GLU A 1 489 ? 25.922 -26.438 -16.906 1 98.38 489 GLU A O 1
ATOM 3873 N N . ILE A 1 490 ? 27.219 -24.594 -16.906 1 98.06 490 ILE A N 1
ATOM 3874 C CA . ILE A 1 490 ? 27.578 -24.719 -15.5 1 98.06 490 ILE A CA 1
ATOM 3875 C C . ILE A 1 490 ? 26.328 -24.562 -14.633 1 98.06 490 ILE A C 1
ATOM 3877 O O . ILE A 1 490 ? 26.125 -25.328 -13.688 1 98.06 490 ILE A O 1
ATOM 3881 N N . LEU A 1 491 ? 25.516 -23.594 -14.953 1 98.06 491 LEU A N 1
ATOM 3882 C CA . LEU A 1 491 ? 24.281 -23.375 -14.227 1 98.06 491 LEU A CA 1
ATOM 3883 C C . LEU A 1 491 ? 23.391 -24.609 -14.305 1 98.06 491 LEU A C 1
ATOM 3885 O O . LEU A 1 491 ? 22.812 -25.031 -13.289 1 98.06 491 LEU A O 1
ATOM 3889 N N . SER A 1 492 ? 23.281 -25.188 -15.477 1 98.56 492 SER A N 1
ATOM 3890 C CA . SER A 1 492 ? 22.438 -26.375 -15.664 1 98.56 492 SER A CA 1
ATOM 3891 C C . SER A 1 492 ? 22.953 -27.547 -14.844 1 98.56 492 SER A C 1
ATOM 3893 O O . SER A 1 492 ? 22.172 -28.266 -14.227 1 98.56 492 SER A O 1
ATOM 3895 N N . ARG A 1 493 ? 24.234 -27.75 -14.805 1 97.81 493 ARG A N 1
ATOM 3896 C CA . ARG A 1 493 ? 24.812 -28.812 -13.992 1 97.81 493 ARG A CA 1
ATOM 3897 C C . ARG A 1 493 ? 24.5 -28.609 -12.516 1 97.81 493 ARG A C 1
ATOM 3899 O O . ARG A 1 493 ? 24.188 -29.562 -11.805 1 97.81 493 ARG A O 1
ATOM 3906 N N . SER A 1 494 ? 24.594 -27.359 -12.109 1 96.44 494 SER A N 1
ATOM 3907 C CA . SER A 1 494 ? 24.281 -27.047 -10.719 1 96.44 494 SER A CA 1
ATOM 3908 C C . SER A 1 494 ? 22.828 -27.312 -10.398 1 96.44 494 SER A C 1
ATOM 3910 O O . SER A 1 494 ? 22.5 -27.891 -9.359 1 96.44 494 SER A O 1
ATOM 3912 N N . ILE A 1 495 ? 21.953 -26.938 -11.281 1 97.88 495 ILE A N 1
ATOM 3913 C CA . ILE A 1 495 ? 20.516 -27.109 -11.07 1 97.88 495 ILE A CA 1
ATOM 3914 C C . ILE A 1 495 ? 20.156 -28.594 -11.078 1 97.88 495 ILE A C 1
ATOM 3916 O O . ILE A 1 495 ? 19.422 -29.062 -10.211 1 97.88 495 ILE A O 1
ATOM 3920 N N . MET A 1 496 ? 20.688 -29.344 -12.016 1 98.38 496 MET A N 1
ATOM 3921 C CA . MET A 1 496 ? 20.469 -30.797 -12.039 1 98.38 496 MET A CA 1
ATOM 3922 C C . MET A 1 496 ? 20.922 -31.422 -10.727 1 98.38 496 MET A C 1
ATOM 3924 O O . MET A 1 496 ? 20.25 -32.312 -10.195 1 98.38 496 MET A O 1
ATOM 3928 N N . LYS A 1 497 ? 22.031 -30.938 -10.25 1 96.75 497 LYS A N 1
ATOM 3929 C CA . LYS A 1 497 ? 22.547 -31.469 -8.992 1 96.75 497 LYS A CA 1
ATOM 3930 C C . LYS A 1 497 ? 21.609 -31.156 -7.832 1 96.75 497 LYS A C 1
ATOM 3932 O O . LYS A 1 497 ? 21.328 -32.031 -7.004 1 96.75 497 LYS A O 1
ATOM 3937 N N . TYR A 1 498 ? 21.141 -29.891 -7.719 1 96.75 498 TYR A N 1
ATOM 3938 C CA . TYR A 1 498 ? 20.219 -29.516 -6.656 1 96.75 498 TYR A CA 1
ATOM 3939 C C . TYR A 1 498 ? 18.969 -30.391 -6.695 1 96.75 498 TYR A C 1
ATOM 3941 O O . TYR A 1 498 ? 18.516 -30.891 -5.664 1 96.75 498 TYR A O 1
ATOM 3949 N N . TRP A 1 499 ? 18.391 -30.547 -7.863 1 98.38 499 TRP A N 1
ATOM 3950 C CA . TRP A 1 499 ? 17.172 -31.312 -8.031 1 98.38 499 TRP A CA 1
ATOM 3951 C C . TRP A 1 499 ? 17.375 -32.781 -7.672 1 98.38 499 TRP A C 1
ATOM 3953 O O . TRP A 1 499 ? 16.578 -33.375 -6.949 1 98.38 499 TRP A O 1
ATOM 3963 N N . ALA A 1 500 ? 18.469 -33.344 -8.156 1 98.06 500 ALA A N 1
ATOM 3964 C CA . ALA A 1 500 ? 18.75 -34.75 -7.914 1 98.06 500 ALA A CA 1
ATOM 3965 C C . ALA A 1 500 ? 19.109 -35 -6.445 1 98.06 500 ALA A C 1
ATOM 3967 O O . ALA A 1 500 ? 18.672 -36 -5.855 1 98.06 500 ALA A O 1
ATOM 3968 N N . THR A 1 501 ? 19.906 -34.125 -5.891 1 96.88 501 THR A N 1
ATOM 3969 C CA . THR A 1 501 ? 20.266 -34.281 -4.48 1 96.88 501 THR A CA 1
ATOM 3970 C C . THR A 1 501 ? 19.031 -34.188 -3.6 1 96.88 501 THR A C 1
ATOM 3972 O O . THR A 1 501 ? 18.891 -34.938 -2.633 1 96.88 501 THR A O 1
ATOM 3975 N N . PHE A 1 502 ? 18.188 -33.25 -3.928 1 97.44 502 PHE A N 1
ATOM 3976 C CA . PHE A 1 502 ? 16.922 -33.156 -3.207 1 97.44 502 PHE A CA 1
ATOM 3977 C C . PHE A 1 502 ? 16.125 -34.438 -3.334 1 97.44 502 PHE A C 1
ATOM 3979 O O . PHE A 1 502 ? 15.562 -34.938 -2.352 1 97.44 502 PHE A O 1
ATOM 3986 N N . ALA A 1 503 ? 16.047 -35 -4.535 1 98.31 503 ALA A N 1
ATOM 3987 C CA . ALA A 1 503 ? 15.297 -36.219 -4.777 1 98.31 503 ALA A CA 1
ATOM 3988 C C . ALA A 1 503 ? 15.891 -37.375 -3.98 1 98.31 503 ALA A C 1
ATOM 3990 O O . ALA A 1 503 ? 15.156 -38.25 -3.486 1 98.31 503 ALA A O 1
ATOM 3991 N N . LYS A 1 504 ? 17.172 -37.406 -3.803 1 96.75 504 LYS A N 1
ATOM 3992 C CA . LYS A 1 504 ? 17.875 -38.5 -3.127 1 96.75 504 LYS A CA 1
ATOM 3993 C C . LYS A 1 504 ? 17.766 -38.375 -1.61 1 96.75 504 LYS A C 1
ATOM 3995 O O . LYS A 1 504 ? 17.531 -39.344 -0.91 1 96.75 504 LYS A O 1
ATOM 4000 N N . TYR A 1 505 ? 17.891 -37.094 -1.12 1 94.31 505 TYR A N 1
ATOM 4001 C CA . TYR A 1 505 ? 18.172 -36.969 0.306 1 94.31 505 TYR A CA 1
ATOM 4002 C C . TYR A 1 505 ? 17.156 -36.062 0.986 1 94.31 505 TYR A C 1
ATOM 4004 O O . TYR A 1 505 ? 17.125 -35.969 2.215 1 94.31 505 TYR A O 1
ATOM 4012 N N . GLY A 1 506 ? 16.359 -35.406 0.194 1 94.62 506 GLY A N 1
ATOM 4013 C CA . GLY A 1 506 ? 15.328 -34.562 0.775 1 94.62 506 GLY A CA 1
ATOM 4014 C C . GLY A 1 506 ? 15.805 -33.156 1.079 1 94.62 506 GLY A C 1
ATOM 4015 O O . GLY A 1 506 ? 15.062 -32.344 1.635 1 94.62 506 GLY A O 1
ATOM 4016 N N . HIS A 1 507 ? 17.031 -32.875 0.701 1 93.19 507 HIS A N 1
ATOM 4017 C CA . HIS A 1 507 ? 17.625 -31.531 0.792 1 93.19 507 HIS A CA 1
ATOM 4018 C C . HIS A 1 507 ? 18.484 -31.219 -0.428 1 93.19 507 HIS A C 1
ATOM 4020 O O . HIS A 1 507 ? 19.234 -32.094 -0.902 1 93.19 507 HIS A O 1
ATOM 4026 N N . PRO A 1 508 ? 18.391 -29.969 -0.934 1 93.94 508 PRO A N 1
ATOM 4027 C CA . PRO A 1 508 ? 19.047 -29.672 -2.203 1 93.94 508 PRO A CA 1
ATOM 4028 C C . PRO A 1 508 ? 20.578 -29.672 -2.078 1 93.94 508 PRO A C 1
ATOM 4030 O O . PRO A 1 508 ? 21.281 -29.828 -3.076 1 93.94 508 PRO A O 1
ATOM 4033 N N . ASP A 1 509 ? 21.203 -29.438 -0.891 1 86.12 509 ASP A N 1
ATOM 4034 C CA . ASP A 1 509 ? 22.641 -29.391 -0.7 1 86.12 509 ASP A CA 1
ATOM 4035 C C . ASP A 1 509 ? 23.203 -30.781 -0.424 1 86.12 509 ASP A C 1
ATOM 4037 O O . ASP A 1 509 ? 24.422 -31 -0.444 1 86.12 509 ASP A O 1
ATOM 4041 N N . GLY A 1 510 ? 22.531 -31.719 -0.337 1 69 510 GLY A N 1
ATOM 4042 C CA . GLY A 1 510 ? 23 -33.062 -0.011 1 69 510 GLY A CA 1
ATOM 4043 C C . GLY A 1 510 ? 23.594 -33.156 1.379 1 69 510 GLY A C 1
ATOM 4044 O O . GLY A 1 510 ? 23.281 -32.344 2.254 1 69 510 GLY A O 1
ATOM 4045 N N . THR A 1 511 ? 24.219 -34.312 1.817 1 58.72 511 THR A N 1
ATOM 4046 C CA . THR A 1 511 ? 24.844 -34.562 3.105 1 58.72 511 THR A CA 1
ATOM 4047 C C . THR A 1 511 ? 26.156 -33.812 3.229 1 58.72 511 THR A C 1
ATOM 4049 O O . THR A 1 511 ? 26.844 -33.875 4.254 1 58.72 511 THR A O 1
ATOM 4052 N N . GLN A 1 512 ? 26.531 -33.188 2.178 1 51.69 512 GLN A N 1
ATOM 4053 C CA . GLN A 1 512 ? 27.875 -32.594 2.209 1 51.69 512 GLN A CA 1
ATOM 4054 C C . GLN A 1 512 ? 27.891 -31.312 3.029 1 51.69 512 GLN A C 1
ATOM 4056 O O . GLN A 1 512 ? 26.906 -30.578 3.082 1 51.69 512 GLN A O 1
ATOM 4061 N N . ASN A 1 513 ? 28.719 -31.234 4.102 1 48.31 513 ASN A N 1
ATOM 4062 C CA . ASN A 1 513 ? 29.109 -30.141 4.977 1 48.31 513 ASN A CA 1
ATOM 4063 C C . ASN A 1 513 ? 29.391 -28.859 4.184 1 48.31 513 ASN A C 1
ATOM 4065 O O . ASN A 1 513 ? 30.328 -28.125 4.5 1 48.31 513 ASN A O 1
ATOM 4069 N N . ASN A 1 514 ? 29.094 -28.719 2.979 1 48.06 514 ASN A N 1
ATOM 4070 C CA . ASN A 1 514 ? 29.594 -27.547 2.264 1 48.06 514 ASN A CA 1
ATOM 4071 C C . ASN A 1 514 ? 28.984 -26.266 2.805 1 48.06 514 ASN A C 1
ATOM 4073 O O . ASN A 1 514 ? 27.969 -26.297 3.51 1 48.06 514 ASN A O 1
ATOM 4077 N N . SER A 1 515 ? 29.641 -25 2.23 1 48.72 515 SER A N 1
ATOM 4078 C CA . SER A 1 515 ? 29.562 -23.578 2.594 1 48.72 515 SER A CA 1
ATOM 4079 C C . SER A 1 515 ? 28.109 -23.094 2.619 1 48.72 515 SER A C 1
ATOM 4081 O O . SER A 1 515 ? 27.641 -22.594 3.637 1 48.72 515 SER A O 1
ATOM 4083 N N . THR A 1 516 ? 27.781 -22.484 1.257 1 55.56 516 THR A N 1
ATOM 4084 C CA . THR A 1 516 ? 26.531 -21.719 1.293 1 55.56 516 THR A CA 1
ATOM 4085 C C . THR A 1 516 ? 25.328 -22.672 1.315 1 55.56 516 THR A C 1
ATOM 4087 O O . THR A 1 516 ? 25.062 -23.359 0.331 1 55.56 516 THR A O 1
ATOM 4090 N N . ARG A 1 517 ? 24.781 -23.062 2.357 1 76.75 517 ARG A N 1
ATOM 4091 C CA . ARG A 1 517 ? 23.688 -23.969 2.66 1 76.75 517 ARG A CA 1
ATOM 4092 C C . ARG A 1 517 ? 22.344 -23.406 2.188 1 76.75 517 ARG A C 1
ATOM 4094 O O . ARG A 1 517 ? 22.109 -22.203 2.283 1 76.75 517 ARG A O 1
ATOM 4101 N N . TRP A 1 518 ? 21.609 -24.203 1.203 1 92 518 TRP A N 1
ATOM 4102 C CA . TRP A 1 518 ? 20.219 -23.906 0.889 1 92 518 TRP A CA 1
ATOM 4103 C C . TRP A 1 518 ? 19.375 -23.828 2.158 1 92 518 TRP A C 1
ATOM 4105 O O . TRP A 1 518 ? 19.141 -24.844 2.807 1 92 518 TRP A O 1
ATOM 4115 N N . PRO A 1 519 ? 18.953 -22.656 2.506 1 93.38 519 PRO A N 1
ATOM 4116 C CA . PRO A 1 519 ? 18.219 -22.547 3.768 1 93.38 519 PRO A CA 1
ATOM 4117 C C . PRO A 1 519 ? 16.812 -23.141 3.691 1 93.38 519 PRO A C 1
ATOM 4119 O O . PRO A 1 519 ? 16.172 -23.078 2.645 1 93.38 519 PRO A O 1
ATOM 4122 N N . ALA A 1 520 ? 16.359 -23.75 4.789 1 94.25 520 ALA A N 1
ATOM 4123 C CA . ALA A 1 520 ? 14.969 -24.156 4.895 1 94.25 520 ALA A CA 1
ATOM 4124 C C . ALA A 1 520 ? 14.039 -22.953 4.895 1 94.25 520 ALA A C 1
ATOM 4126 O O . ALA A 1 520 ? 14.383 -21.891 5.434 1 94.25 520 ALA A O 1
ATOM 4127 N N . PHE A 1 521 ? 12.961 -23.078 4.273 1 97.06 521 PHE A N 1
ATOM 4128 C CA . PHE A 1 521 ? 11.938 -22.031 4.27 1 97.06 521 PHE A CA 1
ATOM 4129 C C . PHE A 1 521 ? 11.148 -22.047 5.57 1 97.06 521 PHE A C 1
ATOM 4131 O O . PHE A 1 521 ? 10.305 -22.906 5.785 1 97.06 521 PHE A O 1
ATOM 4138 N N . GLU A 1 522 ? 11.414 -21.078 6.43 1 93.94 522 GLU A N 1
ATOM 4139 C CA . GLU A 1 522 ? 10.719 -20.984 7.711 1 93.94 522 GLU A CA 1
ATOM 4140 C C . GLU A 1 522 ? 9.719 -19.828 7.703 1 93.94 522 GLU A C 1
ATOM 4142 O O . GLU A 1 522 ? 9.867 -18.875 6.922 1 93.94 522 GLU A O 1
ATOM 4147 N N . ASN A 1 523 ? 8.82 -19.891 8.586 1 86.88 523 ASN A N 1
ATOM 4148 C CA . ASN A 1 523 ? 7.73 -18.922 8.617 1 86.88 523 ASN A CA 1
ATOM 4149 C C . ASN A 1 523 ? 8.234 -17.516 8.945 1 86.88 523 ASN A C 1
ATOM 4151 O O . ASN A 1 523 ? 7.703 -16.531 8.445 1 86.88 523 ASN A O 1
ATOM 4155 N N . THR A 1 524 ? 9.18 -17.406 9.727 1 85.06 524 THR A N 1
ATOM 4156 C CA . THR A 1 524 ? 9.641 -16.109 10.227 1 85.06 524 THR A CA 1
ATOM 4157 C C . THR A 1 524 ? 10.461 -15.375 9.172 1 85.06 524 THR A C 1
ATOM 4159 O O . THR A 1 524 ? 10.156 -14.227 8.828 1 85.06 524 THR A O 1
ATOM 4162 N N . ASP A 1 525 ? 11.453 -16.062 8.531 1 90.56 525 ASP A N 1
ATOM 4163 C CA . ASP A 1 525 ? 12.375 -15.359 7.645 1 90.56 525 ASP A CA 1
ATOM 4164 C C . ASP A 1 525 ? 12.055 -15.641 6.18 1 90.56 525 ASP A C 1
ATOM 4166 O O . ASP A 1 525 ? 12.422 -14.875 5.297 1 90.56 525 ASP A O 1
ATOM 4170 N N . GLN A 1 526 ? 11.414 -16.734 5.883 1 95.12 526 GLN A N 1
ATOM 4171 C CA . GLN A 1 526 ? 11.039 -17.125 4.527 1 95.12 526 GLN A CA 1
ATOM 4172 C C . GLN A 1 526 ? 12.219 -16.953 3.566 1 95.12 526 GLN A C 1
ATOM 4174 O O . GLN A 1 526 ? 12.102 -16.297 2.537 1 95.12 526 GLN A O 1
ATOM 4179 N N . LYS A 1 527 ? 13.336 -17.547 3.926 1 96.81 527 LYS A N 1
ATOM 4180 C CA . LYS A 1 527 ? 14.555 -17.484 3.129 1 96.81 527 LYS A CA 1
ATOM 4181 C C . LYS A 1 527 ? 14.414 -18.281 1.83 1 96.81 527 LYS A C 1
ATOM 4183 O O . LYS A 1 527 ? 13.742 -19.312 1.797 1 96.81 527 LYS A O 1
ATOM 4188 N N . TYR A 1 528 ? 15.008 -17.797 0.755 1 97.38 528 TYR A N 1
ATOM 4189 C CA . TYR A 1 528 ? 15.008 -18.469 -0.539 1 97.38 528 TYR A CA 1
ATOM 4190 C C . TYR A 1 528 ? 16.328 -18.266 -1.259 1 97.38 528 TYR A C 1
ATOM 4192 O O . TYR A 1 528 ? 17.094 -17.359 -0.917 1 97.38 528 TYR A O 1
ATOM 4200 N N . LEU A 1 529 ? 16.625 -19.141 -2.146 1 97.06 529 LEU A N 1
ATOM 4201 C CA . LEU A 1 529 ? 17.859 -19.109 -2.92 1 97.06 529 LEU A CA 1
ATOM 4202 C C . LEU A 1 529 ? 17.594 -18.609 -4.34 1 97.06 529 LEU A C 1
ATOM 4204 O O . LEU A 1 529 ? 16.625 -19.031 -4.977 1 97.06 529 LEU A O 1
ATOM 4208 N N . THR A 1 530 ? 18.422 -17.703 -4.859 1 97.56 530 THR A N 1
ATOM 4209 C CA . THR A 1 530 ? 18.312 -17.266 -6.246 1 97.56 530 THR A CA 1
ATOM 4210 C C . THR A 1 530 ? 19.203 -18.109 -7.152 1 97.56 530 THR A C 1
ATOM 4212 O O . THR A 1 530 ? 20.312 -18.5 -6.758 1 97.56 530 THR A O 1
ATOM 4215 N N . LEU A 1 531 ? 18.703 -18.453 -8.312 1 97.75 531 LEU A N 1
ATOM 4216 C CA . LEU A 1 531 ? 19.438 -19.266 -9.281 1 97.75 531 LEU A CA 1
ATOM 4217 C C . LEU A 1 531 ? 19.688 -18.469 -10.562 1 97.75 531 LEU A C 1
ATOM 4219 O O . LEU A 1 531 ? 18.75 -18.047 -11.227 1 97.75 531 LEU A O 1
ATOM 4223 N N . ASN A 1 532 ? 20.828 -18.203 -10.883 1 97.62 532 ASN A N 1
ATOM 4224 C CA . ASN A 1 532 ? 21.328 -17.578 -12.109 1 97.62 532 ASN A CA 1
ATOM 4225 C C . ASN A 1 532 ? 22.781 -17.938 -12.375 1 97.62 532 ASN A C 1
ATOM 4227 O O . ASN A 1 532 ? 23.328 -18.859 -11.742 1 97.62 532 ASN A O 1
ATOM 4231 N N . THR A 1 533 ? 23.406 -17.328 -13.367 1 97.44 533 THR A N 1
ATOM 4232 C CA . THR A 1 533 ? 24.75 -17.719 -13.742 1 97.44 533 THR A CA 1
ATOM 4233 C C . THR A 1 533 ? 25.766 -17.203 -12.727 1 97.44 533 THR A C 1
ATOM 4235 O O . THR A 1 533 ? 26.922 -17.625 -12.719 1 97.44 533 THR A O 1
ATOM 4238 N N . ASP A 1 534 ? 25.312 -16.297 -11.891 1 94.19 534 ASP A N 1
ATOM 4239 C CA . ASP A 1 534 ? 26.172 -15.844 -10.797 1 94.19 534 ASP A CA 1
ATOM 4240 C C . ASP A 1 534 ? 26.078 -16.797 -9.602 1 94.19 534 ASP A C 1
ATOM 4242 O O . ASP A 1 534 ? 25.297 -17.75 -9.609 1 94.19 534 ASP A O 1
ATOM 4246 N N . SER A 1 535 ? 26.906 -16.562 -8.602 1 92 535 SER A N 1
ATOM 4247 C CA . SER A 1 535 ? 26.844 -17.375 -7.387 1 92 535 SER A CA 1
ATOM 4248 C C . SER A 1 535 ? 25.484 -17.25 -6.707 1 92 535 SER A C 1
ATOM 4250 O O . SER A 1 535 ? 24.922 -16.156 -6.617 1 92 535 SER A O 1
ATOM 4252 N N . PRO A 1 536 ? 25 -18.391 -6.328 1 91.88 536 PRO A N 1
ATOM 4253 C CA . PRO A 1 536 ? 23.703 -18.359 -5.648 1 91.88 536 PRO A CA 1
ATOM 4254 C C . PRO A 1 536 ? 23.703 -17.469 -4.406 1 91.88 536 PRO A C 1
ATOM 4256 O O . PRO A 1 536 ? 24.703 -17.453 -3.668 1 91.88 536 PRO A O 1
ATOM 4259 N N . GLN A 1 537 ? 22.641 -16.734 -4.172 1 94.88 537 GLN A N 1
ATOM 4260 C CA . GLN A 1 537 ? 22.5 -15.859 -3.02 1 94.88 537 GLN A CA 1
ATOM 4261 C C . GLN A 1 537 ? 21.219 -16.172 -2.248 1 94.88 537 GLN A C 1
ATOM 4263 O O . GLN A 1 537 ? 20.219 -16.594 -2.834 1 94.88 537 GLN A O 1
ATOM 4268 N N . VAL A 1 538 ? 21.297 -15.977 -0.903 1 95.88 538 VAL A N 1
ATOM 4269 C CA . VAL A 1 538 ? 20.141 -16.188 -0.04 1 95.88 538 VAL A CA 1
ATOM 4270 C C . VAL A 1 538 ? 19.469 -14.844 0.272 1 95.88 538 VAL A C 1
ATOM 4272 O O . VAL A 1 538 ? 20.156 -13.883 0.652 1 95.88 538 VAL A O 1
ATOM 4275 N N . TYR A 1 539 ? 18.234 -14.688 0.063 1 96.75 539 TYR A N 1
ATOM 4276 C CA . TYR A 1 539 ? 17.438 -13.516 0.416 1 96.75 539 TYR A CA 1
ATOM 4277 C C . TYR A 1 539 ? 16.25 -13.914 1.276 1 96.75 539 TYR A C 1
ATOM 4279 O O . TYR A 1 539 ? 16.078 -15.086 1.608 1 96.75 539 TYR A O 1
ATOM 4287 N N . THR A 1 540 ? 15.477 -12.938 1.793 1 95.62 540 THR A N 1
ATOM 4288 C CA . THR A 1 540 ? 14.336 -13.188 2.662 1 95.62 540 THR A CA 1
ATOM 4289 C C . THR A 1 540 ? 13.078 -12.508 2.123 1 95.62 540 THR A C 1
ATOM 4291 O O . THR A 1 540 ? 13.172 -11.555 1.349 1 95.62 540 THR A O 1
ATOM 4294 N N . LYS A 1 541 ? 11.953 -13.07 2.418 1 94.94 541 LYS A N 1
ATOM 4295 C CA . LYS A 1 541 ? 10.648 -12.438 2.254 1 94.94 541 LYS A CA 1
ATOM 4296 C C . LYS A 1 541 ? 10.445 -11.953 0.818 1 94.94 541 LYS A C 1
ATOM 4298 O O . LYS A 1 541 ? 10.18 -10.773 0.584 1 94.94 541 LYS A O 1
ATOM 4303 N N . LEU A 1 542 ? 10.492 -12.938 -0.098 1 97.31 542 LEU A N 1
ATOM 4304 C CA . LEU A 1 542 ? 10.297 -12.648 -1.514 1 97.31 542 LEU A CA 1
ATOM 4305 C C . LEU A 1 542 ? 8.922 -12.023 -1.754 1 97.31 542 LEU A C 1
ATOM 4307 O O . LEU A 1 542 ? 7.898 -12.617 -1.408 1 97.31 542 LEU A O 1
ATOM 4311 N N . ARG A 1 543 ? 8.883 -10.812 -2.322 1 96.44 543 ARG A N 1
ATOM 4312 C CA . ARG A 1 543 ? 7.668 -10.117 -2.74 1 96.44 543 ARG A CA 1
ATOM 4313 C C . ARG A 1 543 ? 6.641 -10.086 -1.613 1 96.44 543 ARG A C 1
ATOM 4315 O O . ARG A 1 543 ? 5.438 -10.211 -1.859 1 96.44 543 ARG A O 1
ATOM 4322 N N . ALA A 1 544 ? 7.078 -9.969 -0.388 1 94.69 544 ALA A N 1
ATOM 4323 C CA . ALA A 1 544 ? 6.238 -10.102 0.797 1 94.69 544 ALA A CA 1
ATOM 4324 C C . ALA A 1 544 ? 5.117 -9.062 0.794 1 94.69 544 ALA A C 1
ATOM 4326 O O . ALA A 1 544 ? 3.961 -9.391 1.083 1 94.69 544 ALA A O 1
ATOM 4327 N N . GLN A 1 545 ? 5.367 -7.809 0.514 1 93.75 545 GLN A N 1
ATOM 4328 C CA . GLN A 1 545 ? 4.359 -6.758 0.533 1 93.75 545 GLN A CA 1
ATOM 4329 C C . GLN A 1 545 ? 3.301 -6.992 -0.543 1 93.75 545 GLN A C 1
ATOM 4331 O O . GLN A 1 545 ? 2.104 -6.836 -0.289 1 93.75 545 GLN A O 1
ATOM 4336 N N . GLN A 1 546 ? 3.732 -7.332 -1.763 1 96.44 546 GLN A N 1
ATOM 4337 C CA . GLN A 1 546 ? 2.793 -7.637 -2.838 1 96.44 546 GLN A CA 1
ATOM 4338 C C . GLN A 1 546 ? 1.874 -8.797 -2.455 1 96.44 546 GLN A C 1
ATOM 4340 O O . GLN A 1 546 ? 0.667 -8.742 -2.699 1 96.44 546 GLN A O 1
ATOM 4345 N N . CYS A 1 547 ? 2.457 -9.836 -1.875 1 97.19 547 CYS A N 1
ATOM 4346 C CA . CYS A 1 547 ? 1.663 -11.008 -1.511 1 97.19 547 CYS A CA 1
ATOM 4347 C C . CYS A 1 547 ? 0.691 -10.672 -0.385 1 97.19 547 CYS A C 1
ATOM 4349 O O . CYS A 1 547 ? -0.415 -11.219 -0.333 1 97.19 547 CYS A O 1
ATOM 4351 N N . ARG A 1 548 ? 1.038 -9.773 0.552 1 94.56 548 ARG A N 1
ATOM 4352 C CA . ARG A 1 548 ? 0.116 -9.344 1.598 1 94.56 548 ARG A CA 1
ATOM 4353 C C . ARG A 1 548 ? -1.054 -8.562 1.008 1 94.56 548 ARG A C 1
ATOM 4355 O O . ARG A 1 548 ? -2.182 -8.656 1.499 1 94.56 548 ARG A O 1
ATOM 4362 N N . PHE A 1 549 ? -0.774 -7.738 -0.016 1 96.38 549 PHE A N 1
ATOM 4363 C CA . PHE A 1 549 ? -1.866 -7.074 -0.719 1 96.38 549 PHE A CA 1
ATOM 4364 C C . PHE A 1 549 ? -2.885 -8.094 -1.218 1 96.38 549 PHE A C 1
ATOM 4366 O O . PHE A 1 549 ? -4.09 -7.93 -1.006 1 96.38 549 PHE A O 1
ATOM 4373 N N . TRP A 1 550 ? -2.395 -9.18 -1.812 1 96.5 550 TRP A N 1
ATOM 4374 C CA . TRP A 1 550 ? -3.275 -10.164 -2.439 1 96.5 550 TRP A CA 1
ATOM 4375 C C . TRP A 1 550 ? -3.957 -11.031 -1.391 1 96.5 550 TRP A C 1
ATOM 4377 O O . TRP A 1 550 ? -5.09 -11.477 -1.585 1 96.5 550 TRP A O 1
ATOM 4387 N N . THR A 1 551 ? -3.332 -11.32 -0.271 1 92.69 551 THR A N 1
ATOM 4388 C CA . THR A 1 551 ? -3.855 -12.312 0.658 1 92.69 551 THR A CA 1
ATOM 4389 C C . THR A 1 551 ? -4.637 -11.641 1.784 1 92.69 551 THR A C 1
ATOM 4391 O O . THR A 1 551 ? -5.551 -12.242 2.355 1 92.69 551 THR A O 1
ATOM 4394 N N . LEU A 1 552 ? -4.277 -10.383 2.123 1 90.25 552 LEU A N 1
ATOM 4395 C CA . LEU A 1 552 ? -4.902 -9.75 3.279 1 90.25 552 LEU A CA 1
ATOM 4396 C C . LEU A 1 552 ? -5.863 -8.648 2.842 1 90.25 552 LEU A C 1
ATOM 4398 O O . LEU A 1 552 ? -6.977 -8.547 3.365 1 90.25 552 LEU A O 1
ATOM 4402 N N . PHE A 1 553 ? -5.484 -7.867 1.918 1 92.62 553 PHE A N 1
ATOM 4403 C CA . PHE A 1 553 ? -6.258 -6.672 1.617 1 92.62 553 PHE A CA 1
ATOM 4404 C C . PHE A 1 553 ? -7.262 -6.941 0.5 1 92.62 553 PHE A C 1
ATOM 4406 O O . PHE A 1 553 ? -8.438 -6.598 0.621 1 92.62 553 PHE A O 1
ATOM 4413 N N . PHE A 1 554 ? -6.77 -7.523 -0.601 1 93.88 554 PHE A N 1
ATOM 4414 C CA . PHE A 1 554 ? -7.582 -7.66 -1.804 1 93.88 554 PHE A CA 1
ATOM 4415 C C . PHE A 1 554 ? -8.828 -8.484 -1.524 1 93.88 554 PHE A C 1
ATOM 4417 O O . PHE A 1 554 ? -9.906 -8.18 -2.037 1 93.88 554 PHE A O 1
ATOM 4424 N N . PRO A 1 555 ? -8.742 -9.57 -0.705 1 90.5 555 PRO A N 1
ATOM 4425 C CA . PRO A 1 555 ? -9.977 -10.305 -0.378 1 90.5 555 PRO A CA 1
ATOM 4426 C C . PRO A 1 555 ? -11.023 -9.422 0.301 1 90.5 555 PRO A C 1
ATOM 4428 O O . PRO A 1 555 ? -12.219 -9.609 0.092 1 90.5 555 PRO A O 1
ATOM 4431 N N . LYS A 1 556 ? -10.578 -8.5 1.086 1 85.75 556 LYS A N 1
ATOM 4432 C CA . LYS A 1 556 ? -11.5 -7.566 1.729 1 85.75 556 LYS A CA 1
ATOM 4433 C C . LYS A 1 556 ? -12.141 -6.633 0.706 1 85.75 556 LYS A C 1
ATOM 4435 O O . LYS A 1 556 ? -13.312 -6.273 0.831 1 85.75 556 LYS A O 1
ATOM 4440 N N . VAL A 1 557 ? -11.328 -6.191 -0.208 1 88 557 VAL A N 1
ATOM 4441 C CA . VAL A 1 557 ? -11.844 -5.367 -1.302 1 88 557 VAL A CA 1
ATOM 4442 C C . VAL A 1 557 ? -12.945 -6.121 -2.041 1 88 557 VAL A C 1
ATOM 4444 O O . VAL A 1 557 ? -13.992 -5.551 -2.348 1 88 557 VAL A O 1
ATOM 4447 N N . LEU A 1 558 ? -12.688 -7.426 -2.301 1 86.88 558 LEU A N 1
ATOM 4448 C CA . LEU A 1 558 ? -13.656 -8.242 -3.021 1 86.88 558 LEU A CA 1
ATOM 4449 C C . LEU A 1 558 ? -14.938 -8.406 -2.211 1 86.88 558 LEU A C 1
ATOM 4451 O O . LEU A 1 558 ? -16.031 -8.367 -2.766 1 86.88 558 LEU A O 1
ATOM 4455 N N . GLU A 1 559 ? -14.82 -8.656 -0.966 1 81.25 559 GLU A N 1
ATOM 4456 C CA . GLU A 1 559 ? -15.969 -8.828 -0.084 1 81.25 559 GLU A CA 1
ATOM 4457 C C . GLU A 1 559 ? -16.828 -7.57 -0.033 1 81.25 559 GLU A C 1
ATOM 4459 O O . GLU A 1 559 ? -18.062 -7.648 -0.065 1 81.25 559 GLU A O 1
ATOM 4464 N N . MET A 1 560 ? -16.188 -6.523 0.07 1 76.94 560 MET A N 1
ATOM 4465 C CA . MET A 1 560 ? -16.906 -5.258 0.212 1 76.94 560 MET A CA 1
ATOM 4466 C C . MET A 1 560 ? -17.609 -4.879 -1.088 1 76.94 560 MET A C 1
ATOM 4468 O O . MET A 1 560 ? -18.719 -4.352 -1.066 1 76.94 560 MET A O 1
ATOM 4472 N N . THR A 1 561 ? -16.922 -5.133 -2.188 1 73.25 561 THR A N 1
ATOM 4473 C CA . THR A 1 561 ? -17.5 -4.75 -3.471 1 73.25 561 THR A CA 1
ATOM 4474 C C . THR A 1 561 ? -18.516 -5.797 -3.947 1 73.25 561 THR A C 1
ATOM 4476 O O . THR A 1 561 ? -19.406 -5.488 -4.73 1 73.25 561 THR A O 1
ATOM 4479 N N . GLY A 1 562 ? -18.188 -7.105 -3.662 1 63.72 562 GLY A N 1
ATOM 4480 C CA . GLY A 1 562 ? -19.156 -8.148 -3.975 1 63.72 562 GLY A CA 1
ATOM 4481 C C . GLY A 1 562 ? -20.5 -7.93 -3.307 1 63.72 562 GLY A C 1
ATOM 4482 O O . GLY A 1 562 ? -21.547 -8.156 -3.918 1 63.72 562 GLY A O 1
ATOM 4483 N N . ASN A 1 563 ? -20.375 -7.461 -2.078 1 53.12 563 ASN A N 1
ATOM 4484 C CA . ASN A 1 563 ? -21.594 -7.156 -1.323 1 53.12 563 ASN A CA 1
ATOM 4485 C C . ASN A 1 563 ? -22.344 -5.965 -1.92 1 53.12 563 ASN A C 1
ATOM 4487 O O . ASN A 1 563 ? -23.578 -5.941 -1.927 1 53.12 563 ASN A O 1
ATOM 4491 N N . ILE A 1 564 ? -21.656 -5.059 -2.422 1 52.09 564 ILE A N 1
ATOM 4492 C CA . ILE A 1 564 ? -22.297 -3.902 -3.053 1 52.09 564 ILE A CA 1
ATOM 4493 C C . ILE A 1 564 ? -23.031 -4.34 -4.309 1 52.09 564 ILE A C 1
ATOM 4495 O O . ILE A 1 564 ? -24.172 -3.92 -4.543 1 52.09 564 ILE A O 1
ATOM 4499 N N . ASP A 1 565 ? -22.344 -5.262 -5.043 1 52.16 565 ASP A N 1
ATOM 4500 C CA . ASP A 1 565 ? -22.969 -5.801 -6.246 1 52.16 565 ASP A CA 1
ATOM 4501 C C . ASP A 1 565 ? -24.188 -6.656 -5.898 1 52.16 565 ASP A C 1
ATOM 4503 O O . ASP A 1 565 ? -25.219 -6.566 -6.559 1 52.16 565 ASP A O 1
ATOM 4507 N N . GLU A 1 566 ? -24.031 -7.473 -4.859 1 49.69 566 GLU A N 1
ATOM 4508 C CA . GLU A 1 566 ? -25.156 -8.297 -4.441 1 49.69 566 GLU A CA 1
ATOM 4509 C C . GLU A 1 566 ? -26.281 -7.434 -3.869 1 49.69 566 GLU A C 1
ATOM 4511 O O . GLU A 1 566 ? -27.453 -7.672 -4.152 1 49.69 566 GLU A O 1
ATOM 4516 N N . ALA A 1 567 ? -25.906 -6.492 -3.031 1 47.5 567 ALA A N 1
ATOM 4517 C CA . ALA A 1 567 ? -26.922 -5.594 -2.488 1 47.5 567 ALA A CA 1
ATOM 4518 C C . ALA A 1 567 ? -27.594 -4.797 -3.6 1 47.5 567 ALA A C 1
ATOM 4520 O O . ALA A 1 567 ? -28.812 -4.625 -3.596 1 47.5 567 ALA A O 1
ATOM 4521 N N . GLU A 1 568 ? -26.828 -4.379 -4.516 1 48.84 568 GLU A N 1
ATOM 4522 C CA . GLU A 1 568 ? -27.391 -3.707 -5.68 1 48.84 568 GLU A CA 1
ATOM 4523 C C . GLU A 1 568 ? -28.281 -4.652 -6.484 1 48.84 568 GLU A C 1
ATOM 4525 O O . GLU A 1 568 ? -29.359 -4.258 -6.953 1 48.84 568 GLU A O 1
ATOM 4530 N N . ARG A 1 569 ? -27.766 -5.883 -6.566 1 48.38 569 ARG A N 1
ATOM 4531 C CA . ARG A 1 569 ? -28.578 -6.883 -7.254 1 48.38 569 ARG A CA 1
ATOM 4532 C C . ARG A 1 569 ? -29.844 -7.199 -6.465 1 48.38 569 ARG A C 1
ATOM 4534 O O . ARG A 1 569 ? -30.922 -7.328 -7.039 1 48.38 569 ARG A O 1
ATOM 4541 N N . GLU A 1 570 ? -29.641 -7.383 -5.227 1 48.94 570 GLU A N 1
ATOM 4542 C CA . GLU A 1 570 ? -30.812 -7.633 -4.395 1 48.94 570 GLU A CA 1
ATOM 4543 C C . GLU A 1 570 ? -31.75 -6.43 -4.387 1 48.94 570 GLU A C 1
ATOM 4545 O O . GLU A 1 570 ? -32.969 -6.59 -4.414 1 48.94 570 GLU A O 1
ATOM 4550 N N . TRP A 1 571 ? -31.188 -5.34 -4.383 1 45.28 571 TRP A N 1
ATOM 4551 C CA . TRP A 1 571 ? -31.969 -4.109 -4.453 1 45.28 571 TRP A CA 1
ATOM 4552 C C . TRP A 1 571 ? -32.719 -4.012 -5.781 1 45.28 571 TRP A C 1
ATOM 4554 O O . TRP A 1 571 ? -33.906 -3.689 -5.809 1 45.28 571 TRP A O 1
ATOM 4564 N N . ARG A 1 572 ? -32.031 -4.246 -6.758 1 47.28 572 ARG A N 1
ATOM 4565 C CA . ARG A 1 572 ? -32.656 -4.254 -8.078 1 47.28 572 ARG A CA 1
ATOM 4566 C C . ARG A 1 572 ? -33.719 -5.32 -8.172 1 47.28 572 ARG A C 1
ATOM 4568 O O . ARG A 1 572 ? -34.812 -5.07 -8.719 1 47.28 572 ARG A O 1
ATOM 4575 N N . ALA A 1 573 ? -33.281 -6.465 -7.68 1 50.22 573 ALA A N 1
ATOM 4576 C CA . ALA A 1 573 ? -34.25 -7.551 -7.66 1 50.22 573 ALA A CA 1
ATOM 4577 C C . ALA A 1 573 ? -35.438 -7.195 -6.766 1 50.22 573 ALA A C 1
ATOM 4579 O O . ALA A 1 573 ? -36.594 -7.477 -7.113 1 50.22 573 ALA A O 1
ATOM 4580 N N . GLY A 1 574 ? -35.094 -6.582 -5.648 1 48.16 574 GLY A N 1
ATOM 4581 C CA . GLY A 1 574 ? -36.156 -6.105 -4.785 1 48.16 574 GLY A CA 1
ATOM 4582 C C . GLY A 1 574 ? -37 -5.027 -5.426 1 48.16 574 GLY A C 1
ATOM 4583 O O . GLY A 1 574 ? -38.219 -5.066 -5.34 1 48.16 574 GLY A O 1
ATOM 4584 N N . PHE A 1 575 ? -36.312 -4.18 -5.996 1 52.38 575 PHE A N 1
ATOM 4585 C CA . PHE A 1 575 ? -37.031 -3.133 -6.719 1 52.38 575 PHE A CA 1
ATOM 4586 C C . PHE A 1 575 ? -37.875 -3.727 -7.844 1 52.38 575 PHE A C 1
ATOM 4588 O O . PHE A 1 575 ? -39.031 -3.314 -8.062 1 52.38 575 PHE A O 1
ATOM 4595 N N . TYR A 1 576 ? -37.281 -4.656 -8.531 1 49.22 576 TYR A N 1
ATOM 4596 C CA . TYR A 1 576 ? -38.031 -5.352 -9.586 1 49.22 576 TYR A CA 1
ATOM 4597 C C . TYR A 1 576 ? -39.219 -6.113 -9.016 1 49.22 576 TYR A C 1
ATOM 4599 O O . TYR A 1 576 ? -40.312 -6.098 -9.586 1 49.22 576 TYR A O 1
ATOM 4607 N N . ARG A 1 577 ? -38.969 -6.84 -8 1 53.44 577 ARG A N 1
ATOM 4608 C CA . ARG A 1 577 ? -40.062 -7.547 -7.332 1 53.44 577 ARG A CA 1
ATOM 4609 C C . ARG A 1 577 ? -41.156 -6.574 -6.879 1 53.44 577 ARG A C 1
ATOM 4611 O O . ARG A 1 577 ? -42.344 -6.84 -7.055 1 53.44 577 ARG A O 1
ATOM 4618 N N . TRP A 1 578 ? -40.625 -5.539 -6.332 1 50.09 578 TRP A N 1
ATOM 4619 C CA . TRP A 1 578 ? -41.531 -4.516 -5.844 1 50.09 578 TRP A CA 1
ATOM 4620 C C . TRP A 1 578 ? -42.281 -3.863 -7 1 50.09 578 TRP A C 1
ATOM 4622 O O . TRP A 1 578 ? -43.5 -3.641 -6.914 1 50.09 578 TRP A O 1
ATOM 4632 N N . ASN A 1 579 ? -41.562 -3.621 -7.945 1 52.69 579 ASN A N 1
ATOM 4633 C CA . ASN A 1 579 ? -42.219 -3.084 -9.141 1 52.69 579 ASN A CA 1
ATOM 4634 C C . ASN A 1 579 ? -43.25 -4.055 -9.703 1 52.69 579 ASN A C 1
ATOM 4636 O O . ASN A 1 579 ? -44.312 -3.639 -10.141 1 52.69 579 ASN A O 1
ATOM 4640 N N . ASN A 1 580 ? -42.844 -5.277 -9.688 1 54.31 580 ASN A N 1
ATOM 4641 C CA . ASN A 1 580 ? -43.781 -6.297 -10.141 1 54.31 580 ASN A CA 1
ATOM 4642 C C . ASN A 1 580 ? -45 -6.379 -9.234 1 54.31 580 ASN A C 1
ATOM 4644 O O . ASN A 1 580 ? -46.125 -6.508 -9.719 1 54.31 580 ASN A O 1
ATOM 4648 N N . TYR A 1 581 ? -44.719 -6.301 -8.031 1 54.31 581 TYR A N 1
ATOM 4649 C CA . TYR A 1 581 ? -45.844 -6.309 -7.082 1 54.31 581 TYR A CA 1
ATOM 4650 C C . TYR A 1 581 ? -46.688 -5.07 -7.242 1 54.31 581 TYR A C 1
ATOM 4652 O O . TYR A 1 581 ? -47.938 -5.156 -7.184 1 54.31 581 TYR A O 1
ATOM 4660 N N . MET A 1 582 ? -46.062 -4.016 -7.484 1 54.03 582 MET A N 1
ATOM 4661 C CA . MET A 1 582 ? -46.781 -2.756 -7.711 1 54.03 582 MET A CA 1
ATOM 4662 C C . MET A 1 582 ? -47.594 -2.818 -8.984 1 54.03 582 MET A C 1
ATOM 4664 O O . MET A 1 582 ? -48.75 -2.338 -9.016 1 54.03 582 MET A O 1
ATOM 4668 N N . MET A 1 583 ? -46.969 -3.375 -9.914 1 56.78 583 MET A N 1
ATOM 4669 C CA . MET A 1 583 ? -47.719 -3.539 -11.164 1 56.78 583 MET A CA 1
ATOM 4670 C C . MET A 1 583 ? -48.875 -4.488 -10.977 1 56.78 583 MET A C 1
ATOM 4672 O O . MET A 1 583 ? -49.969 -4.242 -11.508 1 56.78 583 MET A O 1
ATOM 4676 N N . ASP A 1 584 ? -48.594 -5.5 -10.266 1 56.94 584 ASP A N 1
ATOM 4677 C CA . ASP A 1 584 ? -49.656 -6.449 -9.969 1 56.94 584 ASP A CA 1
ATOM 4678 C C . ASP A 1 584 ? -50.781 -5.793 -9.141 1 56.94 584 ASP A C 1
ATOM 4680 O O . ASP A 1 584 ? -51.969 -5.996 -9.406 1 56.94 584 ASP A O 1
ATOM 4684 N N . TRP A 1 585 ? -50.344 -5.012 -8.227 1 54.09 585 TRP A N 1
ATOM 4685 C CA . TRP A 1 585 ? -51.281 -4.289 -7.387 1 54.09 585 TRP A CA 1
ATOM 4686 C C . TRP A 1 585 ? -52.031 -3.244 -8.203 1 54.09 585 TRP A C 1
ATOM 4688 O O . TRP A 1 585 ? -53.25 -3.1 -8.055 1 54.09 585 TRP A O 1
ATOM 4698 N N . LYS A 1 586 ? -51.375 -2.578 -8.977 1 57.53 586 LYS A N 1
ATOM 4699 C CA . LYS A 1 586 ? -52 -1.62 -9.891 1 57.53 586 LYS A CA 1
ATOM 4700 C C . LYS A 1 586 ? -53.031 -2.305 -10.789 1 57.53 586 LYS A C 1
ATOM 4702 O O . LYS A 1 586 ? -54.125 -1.785 -10.992 1 57.53 586 LYS A O 1
ATOM 4707 N N . ASN A 1 587 ? -52.625 -3.453 -11.273 1 58.66 587 ASN A N 1
ATOM 4708 C CA . ASN A 1 587 ? -53.531 -4.223 -12.125 1 58.66 587 ASN A CA 1
ATOM 4709 C C . ASN A 1 587 ? -54.75 -4.707 -11.352 1 58.66 587 ASN A C 1
ATOM 4711 O O . ASN A 1 587 ? -55.875 -4.652 -11.867 1 58.66 587 ASN A O 1
ATOM 4715 N N . GLN A 1 588 ? -54.5 -5.074 -10.203 1 56.22 588 GLN A N 1
ATOM 4716 C CA . GLN A 1 588 ? -55.594 -5.535 -9.359 1 56.22 588 GLN A CA 1
ATOM 4717 C C . GLN A 1 588 ? -56.5 -4.383 -8.977 1 56.22 588 GLN A C 1
ATOM 4719 O O . GLN A 1 588 ? -57.719 -4.535 -8.953 1 56.22 588 GLN A O 1
ATOM 4724 N N . PHE A 1 589 ? -55.906 -3.289 -8.789 1 57.59 589 PHE A N 1
ATOM 4725 C CA . PHE A 1 589 ? -56.656 -2.078 -8.469 1 57.59 589 PHE A CA 1
ATOM 4726 C C . PHE A 1 589 ? -57.469 -1.609 -9.68 1 57.59 589 PHE A C 1
ATOM 4728 O O . PHE A 1 589 ? -58.625 -1.234 -9.555 1 57.59 589 PHE A O 1
ATOM 4735 N N . ASN A 1 590 ? -56.906 -1.648 -10.773 1 57.59 590 ASN A N 1
ATOM 4736 C CA . ASN A 1 590 ? -57.594 -1.297 -12.008 1 57.59 590 ASN A CA 1
ATOM 4737 C C . ASN A 1 590 ? -58.75 -2.256 -12.289 1 57.59 590 ASN A C 1
ATOM 4739 O O . ASN A 1 590 ? -59.812 -1.831 -12.727 1 57.59 590 ASN A O 1
ATOM 4743 N N . ASP A 1 591 ? -58.438 -3.529 -12.109 1 57.56 591 ASP A N 1
ATOM 4744 C CA . ASP A 1 591 ? -59.5 -4.535 -12.273 1 57.56 591 ASP A CA 1
ATOM 4745 C C . ASP A 1 591 ? -60.625 -4.297 -11.297 1 57.56 591 ASP A C 1
ATOM 4747 O O . ASP A 1 591 ? -61.812 -4.445 -11.664 1 57.56 591 ASP A O 1
ATOM 4751 N N . TYR A 1 592 ? -60.25 -3.857 -10.148 1 51.97 592 TYR A N 1
ATOM 4752 C CA . TYR A 1 592 ? -61.219 -3.559 -9.102 1 51.97 592 TYR A CA 1
ATOM 4753 C C . TYR A 1 592 ? -62.031 -2.314 -9.453 1 51.97 592 TYR A C 1
ATOM 4755 O O . TYR A 1 592 ? -63.25 -2.299 -9.297 1 51.97 592 TYR A O 1
ATOM 4763 N N . THR A 1 593 ? -61.406 -1.287 -9.906 1 57.34 593 THR A N 1
ATOM 4764 C CA . THR A 1 593 ? -62.094 -0.054 -10.281 1 57.34 593 THR A CA 1
ATOM 4765 C C . THR A 1 593 ? -62.969 -0.271 -11.508 1 57.34 593 THR A C 1
ATOM 4767 O O . THR A 1 593 ? -64.062 0.327 -11.617 1 57.34 593 THR A O 1
ATOM 4770 N N . SER A 1 594 ? -62.5 -1.076 -12.398 1 56.16 594 SER A N 1
ATOM 4771 C CA . SER A 1 594 ? -63.312 -1.407 -13.57 1 56.16 594 SER A CA 1
ATOM 4772 C C . SER A 1 594 ? -64.562 -2.207 -13.172 1 56.16 594 SER A C 1
ATOM 4774 O O . SER A 1 594 ? -65.625 -2 -13.734 1 56.16 594 SER A O 1
ATOM 4776 N N . LYS A 1 595 ? -64.312 -3.021 -12.227 1 56.41 595 LYS A N 1
ATOM 4777 C CA . LYS A 1 595 ? -65.438 -3.803 -11.758 1 56.41 595 LYS A CA 1
ATOM 4778 C C . LYS A 1 595 ? -66.375 -2.941 -10.93 1 56.41 595 LYS A C 1
ATOM 4780 O O . LYS A 1 595 ? -67.562 -3.15 -10.953 1 56.41 595 LYS A O 1
ATOM 4785 N N . LYS A 1 596 ? -65.938 -1.957 -10.32 1 50.47 596 LYS A N 1
ATOM 4786 C CA . LYS A 1 596 ? -66.75 -0.999 -9.562 1 50.47 596 LYS A CA 1
ATOM 4787 C C . LYS A 1 596 ? -67.625 -0.136 -10.492 1 50.47 596 LYS A C 1
ATOM 4789 O O . LYS A 1 596 ? -68.75 0.157 -10.195 1 50.47 596 LYS A O 1
ATOM 4794 N N . GLU A 1 597 ? -67.125 0.285 -11.555 1 52.59 597 GLU A N 1
ATOM 4795 C CA . GLU A 1 597 ? -67.938 1.054 -12.5 1 52.59 597 GLU A CA 1
ATOM 4796 C C . GLU A 1 597 ? -69.125 0.216 -13.055 1 52.59 597 GLU A C 1
ATOM 4798 O O . GLU A 1 597 ? -70.188 0.741 -13.328 1 52.59 597 GLU A O 1
ATOM 4803 N N . SER A 1 598 ? -68.875 -1.072 -13.094 1 50.88 598 SER A N 1
ATOM 4804 C CA . SER A 1 598 ? -69.938 -1.916 -13.57 1 50.88 598 SER A CA 1
ATOM 4805 C C . SER A 1 598 ? -71 -2.066 -12.508 1 50.88 598 SER A C 1
ATOM 4807 O O . SER A 1 598 ? -72.188 -2.17 -12.828 1 50.88 598 SER A O 1
ATOM 4809 N N . CYS A 1 599 ? -70.688 -2.035 -11.266 1 42.84 599 CYS A N 1
ATOM 4810 C CA . CYS A 1 599 ? -71.688 -2.172 -10.234 1 42.84 599 CYS A CA 1
ATOM 4811 C C . CYS A 1 599 ? -72.438 -0.846 -10 1 42.84 599 CYS A C 1
ATOM 4813 O O . CYS A 1 599 ? -73.5 -0.817 -9.43 1 42.84 599 CYS A O 1
ATOM 4815 N N . ALA A 1 600 ? -71.75 0.31 -10.117 1 49.56 600 ALA A N 1
ATOM 4816 C CA . ALA A 1 600 ? -72.5 1.554 -9.945 1 49.56 600 ALA A CA 1
ATOM 4817 C C . ALA A 1 600 ? -73.562 1.728 -11.047 1 49.56 600 ALA A C 1
ATOM 4819 O O . ALA A 1 600 ? -74.5 2.508 -10.891 1 49.56 600 ALA A O 1
ATOM 4820 N N . GLY A 1 601 ? -73.312 1.136 -12.203 1 38.94 601 GLY A N 1
ATOM 4821 C CA . GLY A 1 601 ? -74.375 1.22 -13.203 1 38.94 601 GLY A CA 1
ATOM 4822 C C . GLY A 1 601 ? -75.562 0.269 -12.945 1 38.94 601 GLY A C 1
ATOM 4823 O O . GLY A 1 601 ? -76.562 0.291 -13.664 1 38.94 601 GLY A O 1
ATOM 4824 N N . LEU A 1 602 ? -75.375 -0.704 -11.984 1 31.38 602 LEU A N 1
ATOM 4825 C CA . LEU A 1 602 ? -76.625 -1.341 -11.711 1 31.38 602 LEU A CA 1
ATOM 4826 C C . LEU A 1 602 ? -77.375 -0.615 -10.594 1 31.38 602 LEU A C 1
ATOM 4828 O O . LEU A 1 602 ? -76.75 -0.178 -9.617 1 31.38 602 LEU A O 1
ATOM 4832 N N . MET B 1 1 ? 43.031 68.375 71.688 1 25.7 1 MET B N 1
ATOM 4833 C CA . MET B 1 1 ? 42.25 69.25 70.812 1 25.7 1 MET B CA 1
ATOM 4834 C C . MET B 1 1 ? 42.188 68.688 69.375 1 25.7 1 MET B C 1
ATOM 4836 O O . MET B 1 1 ? 41.156 68.812 68.688 1 25.7 1 MET B O 1
ATOM 4840 N N . GLN B 1 2 ? 43.344 68.125 68.938 1 34.66 2 GLN B N 1
ATOM 4841 C CA . GLN B 1 2 ? 43.531 67.875 67.562 1 34.66 2 GLN B CA 1
ATOM 4842 C C . GLN B 1 2 ? 42.875 66.562 67.125 1 34.66 2 GLN B C 1
ATOM 4844 O O . GLN B 1 2 ? 42.875 66.188 65.938 1 34.66 2 GLN B O 1
ATOM 4849 N N . SER B 1 3 ? 42.375 65.75 68.062 1 34 3 SER B N 1
ATOM 4850 C CA . SER B 1 3 ? 41.938 64.375 67.625 1 34 3 SER B CA 1
ATOM 4851 C C . SER B 1 3 ? 40.562 64.438 66.938 1 34 3 SER B C 1
ATOM 4853 O O . SER B 1 3 ? 40.188 63.5 66.25 1 34 3 SER B O 1
ATOM 4855 N N . LYS B 1 4 ? 39.781 65.5 67.625 1 45.72 4 LYS B N 1
ATOM 4856 C CA . LYS B 1 4 ? 38.344 65.438 67.25 1 45.72 4 LYS B CA 1
ATOM 4857 C C . LYS B 1 4 ? 38.094 66 65.875 1 45.72 4 LYS B C 1
ATOM 4859 O O . LYS B 1 4 ? 36.969 66.125 65.438 1 45.72 4 LYS B O 1
ATOM 4864 N N . GLY B 1 5 ? 39.219 66.438 65.25 1 39.78 5 GLY B N 1
ATOM 4865 C CA . GLY B 1 5 ? 39.156 66.938 63.875 1 39.78 5 GLY B CA 1
ATOM 4866 C C . GLY B 1 5 ? 39.031 65.875 62.812 1 39.78 5 GLY B C 1
ATOM 4867 O O . GLY B 1 5 ? 38.375 66.062 61.781 1 39.78 5 GLY B O 1
ATOM 4868 N N . THR B 1 6 ? 39.781 64.75 63.125 1 52.69 6 THR B N 1
ATOM 4869 C CA . THR B 1 6 ? 39.812 63.656 62.188 1 52.69 6 THR B CA 1
ATOM 4870 C C . THR B 1 6 ? 38.438 62.969 62.094 1 52.69 6 THR B C 1
ATOM 4872 O O . THR B 1 6 ? 38.062 62.5 61.031 1 52.69 6 THR B O 1
ATOM 4875 N N . ILE B 1 7 ? 37.719 63.062 63.219 1 56.03 7 ILE B N 1
ATOM 4876 C CA . ILE B 1 7 ? 36.438 62.375 63.25 1 56.03 7 ILE B CA 1
ATOM 4877 C C . ILE B 1 7 ? 35.438 63.094 62.344 1 56.03 7 ILE B C 1
ATOM 4879 O O . ILE B 1 7 ? 34.656 62.469 61.625 1 56.03 7 ILE B O 1
ATOM 4883 N N . LEU B 1 8 ? 35.562 64.5 62.344 1 55.47 8 LEU B N 1
ATOM 4884 C CA . LEU B 1 8 ? 34.594 65.25 61.531 1 55.47 8 LEU B CA 1
ATOM 4885 C C . LEU B 1 8 ? 34.875 65.062 60.062 1 55.47 8 LEU B C 1
ATOM 4887 O O . LEU B 1 8 ? 33.938 65 59.25 1 55.47 8 LEU B O 1
ATOM 4891 N N . SER B 1 9 ? 36.156 64.875 59.688 1 56.88 9 SER B N 1
ATOM 4892 C CA . SER B 1 9 ? 36.5 64.688 58.281 1 56.88 9 SER B CA 1
ATOM 4893 C C . SER B 1 9 ? 36.031 63.344 57.75 1 56.88 9 SER B C 1
ATOM 4895 O O . SER B 1 9 ? 35.625 63.219 56.594 1 56.88 9 SER B O 1
ATOM 4897 N N . ILE B 1 10 ? 36.062 62.344 58.656 1 59.38 10 ILE B N 1
ATOM 4898 C CA . ILE B 1 10 ? 35.656 61 58.25 1 59.38 10 ILE B CA 1
ATOM 4899 C C . ILE B 1 10 ? 34.156 60.969 58.094 1 59.38 10 ILE B C 1
ATOM 4901 O O . ILE B 1 10 ? 33.625 60.375 57.125 1 59.38 10 ILE B O 1
ATOM 4905 N N . ARG B 1 11 ? 33.406 61.688 58.938 1 59.69 11 ARG B N 1
ATOM 4906 C CA . ARG B 1 11 ? 31.938 61.688 58.844 1 59.69 11 ARG B CA 1
ATOM 4907 C C . ARG B 1 11 ? 31.484 62.406 57.594 1 59.69 11 ARG B C 1
ATOM 4909 O O . ARG B 1 11 ? 30.547 61.969 56.906 1 59.69 11 ARG B O 1
ATOM 4916 N N . LEU B 1 12 ? 32.219 63.5 57.219 1 60.66 12 LEU B N 1
ATOM 4917 C CA . LEU B 1 12 ? 31.891 64.188 56 1 60.66 12 LEU B CA 1
ATOM 4918 C C . LEU B 1 12 ? 32.219 63.375 54.75 1 60.66 12 LEU B C 1
ATOM 4920 O O . LEU B 1 12 ? 31.453 63.375 53.781 1 60.66 12 LEU B O 1
ATOM 4924 N N . LEU B 1 13 ? 33.375 62.625 54.844 1 61.34 13 LEU B N 1
ATOM 4925 C CA . LEU B 1 13 ? 33.719 61.75 53.719 1 61.34 13 LEU B CA 1
ATOM 4926 C C . LEU B 1 13 ? 32.719 60.594 53.594 1 61.34 13 LEU B C 1
ATOM 4928 O O . LEU B 1 13 ? 32.312 60.219 52.5 1 61.34 13 LEU B O 1
ATOM 4932 N N . LEU B 1 14 ? 32.25 60.062 54.781 1 61.19 14 LEU B N 1
ATOM 4933 C CA . LEU B 1 14 ? 31.266 59 54.75 1 61.19 14 LEU B CA 1
ATOM 4934 C C . LEU B 1 14 ? 29.922 59.5 54.25 1 61.19 14 LEU B C 1
ATOM 4936 O O . LEU B 1 14 ? 29.234 58.844 53.469 1 61.19 14 LEU B O 1
ATOM 4940 N N . TRP B 1 15 ? 29.547 60.781 54.656 1 59.91 15 TRP B N 1
ATOM 4941 C CA . TRP B 1 15 ? 28.312 61.375 54.156 1 59.91 15 TRP B CA 1
ATOM 4942 C C . TRP B 1 15 ? 28.422 61.656 52.656 1 59.91 15 TRP B C 1
ATOM 4944 O O . TRP B 1 15 ? 27.469 61.469 51.906 1 59.91 15 TRP B O 1
ATOM 4954 N N . PHE B 1 16 ? 29.656 62.125 52.25 1 56.75 16 PHE B N 1
ATOM 4955 C CA . PHE B 1 16 ? 29.859 62.312 50.812 1 56.75 16 PHE B CA 1
ATOM 4956 C C . PHE B 1 16 ? 29.797 61 50.062 1 56.75 16 PHE B C 1
ATOM 4958 O O . PHE B 1 16 ? 29.234 60.906 48.969 1 56.75 16 PHE B O 1
ATOM 4965 N N . LEU B 1 17 ? 30.391 59.906 50.688 1 54.56 17 LEU B N 1
ATOM 4966 C CA . LEU B 1 17 ? 30.328 58.594 50.031 1 54.56 17 LEU B CA 1
ATOM 4967 C C . LEU B 1 17 ? 28.891 58.062 50.062 1 54.56 17 LEU B C 1
ATOM 4969 O O . LEU B 1 17 ? 28.453 57.469 49.062 1 54.56 17 LEU B O 1
ATOM 4973 N N . LEU B 1 18 ? 28.172 58.312 51.188 1 53.31 18 LEU B N 1
ATOM 4974 C CA . LEU B 1 18 ? 26.781 57.906 51.25 1 53.31 18 LEU B CA 1
ATOM 4975 C C . LEU B 1 18 ? 25.953 58.688 50.25 1 53.31 18 LEU B C 1
ATOM 4977 O O . LEU B 1 18 ? 25.078 58.125 49.562 1 53.31 18 LEU B O 1
ATOM 4981 N N . LEU B 1 19 ? 26.234 60.031 50.156 1 50.81 19 LEU B N 1
ATOM 4982 C CA . LEU B 1 19 ? 25.516 60.812 49.156 1 50.81 19 LEU B CA 1
ATOM 4983 C C . LEU B 1 19 ? 25.891 60.375 47.75 1 50.81 19 LEU B C 1
ATOM 4985 O O . LEU B 1 19 ? 25.047 60.344 46.844 1 50.81 19 LEU B O 1
ATOM 4989 N N . TRP B 1 20 ? 27.188 60.062 47.5 1 49.06 20 TRP B N 1
ATOM 4990 C CA . TRP B 1 20 ? 27.609 59.562 46.188 1 49.06 20 TRP B CA 1
ATOM 4991 C C . TRP B 1 20 ? 26.953 58.219 45.875 1 49.06 20 TRP B C 1
ATOM 4993 O O . TRP B 1 20 ? 26.562 57.969 44.719 1 49.06 20 TRP B O 1
ATOM 5003 N N . VAL B 1 21 ? 26.891 57.312 46.906 1 47.34 21 VAL B N 1
ATOM 5004 C CA . VAL B 1 21 ? 26.234 56.031 46.656 1 47.34 21 VAL B CA 1
ATOM 5005 C C . VAL B 1 21 ? 24.75 56.281 46.375 1 47.34 21 VAL B C 1
ATOM 5007 O O . VAL B 1 21 ? 24.141 55.531 45.594 1 47.34 21 VAL B O 1
ATOM 5010 N N . LEU B 1 22 ? 24.172 57.25 47.125 1 42.75 22 LEU B N 1
ATOM 5011 C CA . LEU B 1 22 ? 22.766 57.5 46.844 1 42.75 22 LEU B CA 1
ATOM 5012 C C . LEU B 1 22 ? 22.578 58.125 45.469 1 42.75 22 LEU B C 1
ATOM 5014 O O . LEU B 1 22 ? 21.453 58.344 45.031 1 42.75 22 LEU B O 1
ATOM 5018 N N . ILE B 1 23 ? 23.594 58.906 45.031 1 41.16 23 ILE B N 1
ATOM 5019 C CA . ILE B 1 23 ? 23.438 59.25 43.625 1 41.16 23 ILE B CA 1
ATOM 5020 C C . ILE B 1 23 ? 23.484 58 42.75 1 41.16 23 ILE B C 1
ATOM 5022 O O . ILE B 1 23 ? 24.562 57.562 42.344 1 41.16 23 ILE B O 1
ATOM 5026 N N . GLY B 1 24 ? 23.188 56.844 43.344 1 37.03 24 GLY B N 1
ATOM 5027 C CA . GLY B 1 24 ? 22.938 55.781 42.375 1 37.03 24 GLY B CA 1
ATOM 5028 C C . GLY B 1 24 ? 22.297 56.281 41.094 1 37.03 24 GLY B C 1
ATOM 5029 O O . GLY B 1 24 ? 21.469 57.219 41.125 1 37.03 24 GLY B O 1
ATOM 5030 N N . LYS B 1 25 ? 23.109 56.312 40 1 39.91 25 LYS B N 1
ATOM 5031 C CA . LYS B 1 25 ? 22.578 56.562 38.656 1 39.91 25 LYS B CA 1
ATOM 5032 C C . LYS B 1 25 ? 21.156 56 38.531 1 39.91 25 LYS B C 1
ATOM 5034 O O . LYS B 1 25 ? 20.953 54.812 38.625 1 39.91 25 LYS B O 1
ATOM 5039 N N . SER B 1 26 ? 20.266 56.656 39.156 1 35.62 26 SER B N 1
ATOM 5040 C CA . SER B 1 26 ? 18.969 56.375 38.562 1 35.62 26 SER B CA 1
ATOM 5041 C C . SER B 1 26 ? 19.078 56.25 37.062 1 35.62 26 SER B C 1
ATOM 5043 O O . SER B 1 26 ? 19.406 57.219 36.375 1 35.62 26 SER B O 1
ATOM 5045 N N . HIS B 1 27 ? 19.828 55.281 36.469 1 36.66 27 HIS B N 1
ATOM 5046 C CA . HIS B 1 27 ? 19.438 55 35.094 1 36.66 27 HIS B CA 1
ATOM 5047 C C . HIS B 1 27 ? 17.984 55.375 34.844 1 36.66 27 HIS B C 1
ATOM 5049 O O . HIS B 1 27 ? 17.078 54.688 35.375 1 36.66 27 HIS B O 1
ATOM 5055 N N . THR B 1 28 ? 17.656 56.625 35.031 1 38.59 28 THR B N 1
ATOM 5056 C CA . THR B 1 28 ? 16.344 56.938 34.469 1 38.59 28 THR B CA 1
ATOM 5057 C C . THR B 1 28 ? 16.031 56.031 33.312 1 38.59 28 THR B C 1
ATOM 5059 O O . THR B 1 28 ? 16.781 55.969 32.344 1 38.59 28 THR B O 1
ATOM 5062 N N . GLU B 1 29 ? 15.664 54.875 33.531 1 46.53 29 GLU B N 1
ATOM 5063 C CA . GLU B 1 29 ? 15.016 54.125 32.438 1 46.53 29 GLU B CA 1
ATOM 5064 C C . GLU B 1 29 ? 14.352 55.062 31.438 1 46.53 29 GLU B C 1
ATOM 5066 O O . GLU B 1 29 ? 13.375 55.719 31.766 1 46.53 29 GLU B O 1
ATOM 5071 N N . GLU B 1 30 ? 15.078 56 30.797 1 52.78 30 GLU B N 1
ATOM 5072 C CA . GLU B 1 30 ? 14.516 56.812 29.719 1 52.78 30 GLU B CA 1
ATOM 5073 C C . GLU B 1 30 ? 13.328 56.125 29.062 1 52.78 30 GLU B C 1
ATOM 5075 O O . GLU B 1 30 ? 13.445 55 28.594 1 52.78 30 GLU B O 1
ATOM 5080 N N . ASP B 1 31 ? 12.141 56.5 29.359 1 67.56 31 ASP B N 1
ATOM 5081 C CA . ASP B 1 31 ? 10.867 56.062 28.781 1 67.56 31 ASP B CA 1
ATOM 5082 C C . ASP B 1 31 ? 10.93 56.094 27.25 1 67.56 31 ASP B C 1
ATOM 5084 O O . ASP B 1 31 ? 11.32 57.094 26.656 1 67.56 31 ASP B O 1
ATOM 5088 N N . ILE B 1 32 ? 10.969 54.875 26.656 1 88.06 32 ILE B N 1
ATOM 5089 C CA . ILE B 1 32 ? 10.914 54.812 25.203 1 88.06 32 ILE B CA 1
ATOM 5090 C C . ILE B 1 32 ? 9.469 54.969 24.734 1 88.06 32 ILE B C 1
ATOM 5092 O O . ILE B 1 32 ? 8.617 54.125 25.016 1 88.06 32 ILE B O 1
ATOM 5096 N N . VAL B 1 33 ? 9.172 56.125 24.234 1 95.56 33 VAL B N 1
ATOM 5097 C CA . VAL B 1 33 ? 7.832 56.438 23.734 1 95.56 33 VAL B CA 1
ATOM 5098 C C . VAL B 1 33 ? 7.859 56.531 22.203 1 95.56 33 VAL B C 1
ATOM 5100 O O . VAL B 1 33 ? 8.734 57.188 21.641 1 95.56 33 VAL B O 1
ATOM 5103 N N . ILE B 1 34 ? 7.027 55.875 21.578 1 96.19 34 ILE B N 1
ATOM 5104 C CA . ILE B 1 34 ? 6.875 55.938 20.141 1 96.19 34 ILE B CA 1
ATOM 5105 C C . ILE B 1 34 ? 5.484 56.438 19.781 1 96.19 34 ILE B C 1
ATOM 5107 O O . ILE B 1 34 ? 4.496 56.094 20.438 1 96.19 34 ILE B O 1
ATOM 5111 N N . THR B 1 35 ? 5.363 57.25 18.766 1 96.38 35 THR B N 1
ATOM 5112 C CA . THR B 1 35 ? 4.094 57.812 18.312 1 96.38 35 THR B CA 1
ATOM 5113 C C . THR B 1 35 ? 3.545 56.969 17.141 1 96.38 35 THR B C 1
ATOM 5115 O O . THR B 1 35 ? 4.148 56.938 16.062 1 96.38 35 THR B O 1
ATOM 5118 N N . THR B 1 36 ? 2.449 56.344 17.406 1 96.44 36 THR B N 1
ATOM 5119 C CA . THR B 1 36 ? 1.729 55.656 16.359 1 96.44 36 THR B CA 1
ATOM 5120 C C . THR B 1 36 ? 0.64 56.531 15.758 1 96.44 36 THR B C 1
ATOM 5122 O O . THR B 1 36 ? 0.446 57.656 16.203 1 96.44 36 THR B O 1
ATOM 5125 N N . LYS B 1 37 ? -0.057 56 14.766 1 95.44 37 LYS B N 1
ATOM 5126 C CA . LYS B 1 37 ? -1.161 56.75 14.164 1 95.44 37 LYS B CA 1
ATOM 5127 C C . LYS B 1 37 ? -2.32 56.906 15.148 1 95.44 37 LYS B C 1
ATOM 5129 O O . LYS B 1 37 ? -3.105 57.844 15.047 1 95.44 37 LYS B O 1
ATOM 5134 N N . ASN B 1 38 ? -2.379 56.031 16.125 1 94.88 38 ASN B N 1
ATOM 5135 C CA . ASN B 1 38 ? -3.479 56.031 17.094 1 94.88 38 ASN B CA 1
ATOM 5136 C C . ASN B 1 38 ? -3.102 56.781 18.359 1 94.88 38 ASN B C 1
ATOM 5138 O O . ASN B 1 38 ? -3.975 57.188 19.141 1 94.88 38 ASN B O 1
ATOM 5142 N N . GLY B 1 39 ? -1.857 56.875 18.594 1 95.94 39 GLY B N 1
ATOM 5143 C CA . GLY B 1 39 ? -1.392 57.531 19.812 1 95.94 39 GLY B CA 1
ATOM 5144 C C . GLY B 1 39 ? 0.006 57.094 20.219 1 95.94 39 GLY B C 1
ATOM 5145 O O . GLY B 1 39 ? 0.654 56.312 19.516 1 95.94 39 GLY B O 1
ATOM 5146 N N . LYS B 1 40 ? 0.378 57.656 21.344 1 97.25 40 LYS B N 1
ATOM 5147 C CA . LYS B 1 40 ? 1.707 57.344 21.875 1 97.25 40 LYS B CA 1
ATOM 5148 C C . LYS B 1 40 ? 1.689 56.062 22.703 1 97.25 40 LYS B C 1
ATOM 5150 O O . LYS B 1 40 ? 0.723 55.812 23.422 1 97.25 40 LYS B O 1
ATOM 5155 N N . VAL B 1 41 ? 2.789 55.344 22.547 1 97.75 41 VAL B N 1
ATOM 5156 C CA . VAL B 1 41 ? 2.918 54.094 23.312 1 97.75 41 VAL B CA 1
ATOM 5157 C C . VAL B 1 41 ? 4.27 54.062 24.016 1 97.75 41 VAL B C 1
ATOM 5159 O O . VAL B 1 41 ? 5.293 54.438 23.438 1 97.75 41 VAL B O 1
ATOM 5162 N N . ARG B 1 42 ? 4.238 53.719 25.281 1 97.69 42 ARG B N 1
ATOM 5163 C CA . ARG B 1 42 ? 5.453 53.594 26.078 1 97.69 42 ARG B CA 1
ATOM 5164 C C . ARG B 1 42 ? 5.871 52.125 26.203 1 97.69 42 ARG B C 1
ATOM 5166 O O . ARG B 1 42 ? 5.07 51.281 26.609 1 97.69 42 ARG B O 1
ATOM 5173 N N . GLY B 1 43 ? 7.109 51.875 25.797 1 96.81 43 GLY B N 1
ATOM 5174 C CA . GLY B 1 43 ? 7.641 50.531 25.922 1 96.81 43 GLY B CA 1
ATOM 5175 C C . GLY B 1 43 ? 8.641 50.375 27.047 1 96.81 43 GLY B C 1
ATOM 5176 O O . GLY B 1 43 ? 8.664 51.219 27.969 1 96.81 43 GLY B O 1
ATOM 5177 N N . MET B 1 44 ? 9.344 49.219 27.062 1 96.19 44 MET B N 1
ATOM 5178 C CA . MET B 1 44 ? 10.352 48.969 28.078 1 96.19 44 MET B CA 1
ATOM 5179 C C . MET B 1 44 ? 11.57 48.281 27.469 1 96.19 44 MET B C 1
ATOM 5181 O O . MET B 1 44 ? 11.469 47.594 26.453 1 96.19 44 MET B O 1
ATOM 5185 N N . ASN B 1 45 ? 12.664 48.5 28.078 1 95.69 45 ASN B N 1
ATOM 5186 C CA . ASN B 1 45 ? 13.891 47.812 27.688 1 95.69 45 ASN B CA 1
ATOM 5187 C C . ASN B 1 45 ? 14.016 46.438 28.375 1 95.69 45 ASN B C 1
ATOM 5189 O O . ASN B 1 45 ? 13.758 46.344 29.578 1 95.69 45 ASN B O 1
ATOM 5193 N N . LEU B 1 46 ? 14.32 45.469 27.609 1 95.69 46 LEU B N 1
ATOM 5194 C CA . LEU B 1 46 ? 14.57 44.125 28.109 1 95.69 46 LEU B CA 1
ATOM 5195 C C . LEU B 1 46 ? 16.031 43.75 27.906 1 95.69 46 LEU B C 1
ATOM 5197 O O . LEU B 1 46 ? 16.547 43.781 26.797 1 95.69 46 LEU B O 1
ATOM 5201 N N . PRO B 1 47 ? 16.719 43.375 29.047 1 94.88 47 PRO B N 1
ATOM 5202 C CA . PRO B 1 47 ? 18.062 42.875 28.875 1 94.88 47 PRO B CA 1
ATOM 5203 C C . PRO B 1 47 ? 18.078 41.469 28.219 1 94.88 47 PRO B C 1
ATOM 5205 O O . PRO B 1 47 ? 17.312 40.594 28.609 1 94.88 47 PRO B O 1
ATOM 5208 N N . VAL B 1 48 ? 18.875 41.281 27.234 1 96.06 48 VAL B N 1
ATOM 5209 C CA . VAL B 1 48 ? 18.969 40 26.516 1 96.06 48 VAL B CA 1
ATOM 5210 C C . VAL B 1 48 ? 20.375 39.844 25.953 1 96.06 48 VAL B C 1
ATOM 5212 O O . VAL B 1 48 ? 20.891 40.719 25.25 1 96.06 48 VAL B O 1
ATOM 5215 N N . LEU B 1 49 ? 21.125 38.719 26.312 1 95.56 49 LEU B N 1
ATOM 5216 C CA . LEU B 1 49 ? 22.438 38.312 25.797 1 95.56 49 LEU B CA 1
ATOM 5217 C C . LEU B 1 49 ? 23.422 39.469 25.859 1 95.56 49 LEU B C 1
ATOM 5219 O O . LEU B 1 49 ? 24.078 39.75 24.859 1 95.56 49 LEU B O 1
ATOM 5223 N N . GLY B 1 50 ? 23.516 40.156 26.859 1 92.38 50 GLY B N 1
ATOM 5224 C CA . GLY B 1 50 ? 24.484 41.219 27.062 1 92.38 50 GLY B CA 1
ATOM 5225 C C . GLY B 1 50 ? 24.078 42.5 26.406 1 92.38 50 GLY B C 1
ATOM 5226 O O . GLY B 1 50 ? 24.781 43.531 26.547 1 92.38 50 GLY B O 1
ATOM 5227 N N . GLY B 1 51 ? 22.906 42.5 25.672 1 93.88 51 GLY B N 1
ATOM 5228 C CA . GLY B 1 51 ? 22.359 43.688 25.062 1 93.88 51 GLY B CA 1
ATOM 5229 C C . GLY B 1 51 ? 20.938 44 25.531 1 93.88 51 GLY B C 1
ATOM 5230 O O . GLY B 1 51 ? 20.562 43.656 26.641 1 93.88 51 GLY B O 1
ATOM 5231 N N . THR B 1 52 ? 20.281 44.812 24.625 1 94.81 52 THR B N 1
ATOM 5232 C CA . THR B 1 52 ? 18.938 45.219 25.016 1 94.81 52 THR B CA 1
ATOM 5233 C C . THR B 1 52 ? 17.984 45.156 23.828 1 94.81 52 THR B C 1
ATOM 5235 O O . THR B 1 52 ? 18.391 45.375 22.672 1 94.81 52 THR B O 1
ATOM 5238 N N . VAL B 1 53 ? 16.828 44.781 24.109 1 97.31 53 VAL B N 1
ATOM 5239 C CA . VAL B 1 53 ? 15.695 44.844 23.188 1 97.31 53 VAL B CA 1
ATOM 5240 C C . VAL B 1 53 ? 14.578 45.688 23.781 1 97.31 53 VAL B C 1
ATOM 5242 O O . VAL B 1 53 ? 14.344 45.656 25 1 97.31 53 VAL B O 1
ATOM 5245 N N . THR B 1 54 ? 13.992 46.531 22.984 1 97.69 54 THR B N 1
ATOM 5246 C CA . THR B 1 54 ? 12.828 47.312 23.453 1 97.69 54 THR B CA 1
ATOM 5247 C C . THR B 1 54 ? 11.539 46.562 23.109 1 97.69 54 THR B C 1
ATOM 5249 O O . THR B 1 54 ? 11.312 46.188 21.969 1 97.69 54 THR B O 1
ATOM 5252 N N . ALA B 1 55 ? 10.773 46.406 24.125 1 98.12 55 ALA B N 1
ATOM 5253 C CA . ALA B 1 55 ? 9.508 45.688 23.922 1 98.12 55 ALA B CA 1
ATOM 5254 C C . ALA B 1 55 ? 8.312 46.625 24.172 1 98.12 55 ALA B C 1
ATOM 5256 O O . ALA B 1 55 ? 8.344 47.438 25.094 1 98.12 55 ALA B O 1
ATOM 5257 N N . PHE B 1 56 ? 7.367 46.625 23.359 1 98.5 56 PHE B N 1
ATOM 5258 C CA . PHE B 1 56 ? 6.031 47.156 23.531 1 98.5 56 PHE B CA 1
ATOM 5259 C C . PHE B 1 56 ? 4.988 46.062 23.625 1 98.5 56 PHE B C 1
ATOM 5261 O O . PHE B 1 56 ? 4.695 45.375 22.641 1 98.5 56 PHE B O 1
ATOM 5268 N N . LEU B 1 57 ? 4.484 45.906 24.875 1 98.19 57 LEU B N 1
ATOM 5269 C CA . LEU B 1 57 ? 3.59 44.781 25.141 1 98.19 57 LEU B CA 1
ATOM 5270 C C . LEU B 1 57 ? 2.158 45.281 25.344 1 98.19 57 LEU B C 1
ATOM 5272 O O . LEU B 1 57 ? 1.907 46.156 26.156 1 98.19 57 LEU B O 1
ATOM 5276 N N . GLY B 1 58 ? 1.215 44.75 24.547 1 98.25 58 GLY B N 1
ATOM 5277 C CA . GLY B 1 58 ? -0.196 45.031 24.781 1 98.25 58 GLY B CA 1
ATOM 5278 C C . GLY B 1 58 ? -0.665 46.312 24.109 1 98.25 58 GLY B C 1
ATOM 5279 O O . GLY B 1 58 ? -1.386 47.094 24.734 1 98.25 58 GLY B O 1
ATOM 5280 N N . ILE B 1 59 ? -0.23 46.562 22.938 1 98.31 59 ILE B N 1
ATOM 5281 C CA . ILE B 1 59 ? -0.711 47.719 22.172 1 98.31 59 ILE B CA 1
ATOM 5282 C C . ILE B 1 59 ? -2.082 47.375 21.578 1 98.31 59 ILE B C 1
ATOM 5284 O O . ILE B 1 59 ? -2.238 46.406 20.844 1 98.31 59 ILE B O 1
ATOM 5288 N N . PRO B 1 60 ? -3.115 48.156 21.891 1 97.94 60 PRO B N 1
ATOM 5289 C CA . PRO B 1 60 ? -4.41 47.906 21.266 1 97.94 60 PRO B CA 1
ATOM 5290 C C . PRO B 1 60 ? -4.398 48.188 19.766 1 97.94 60 PRO B C 1
ATOM 5292 O O . PRO B 1 60 ? -3.945 49.25 19.328 1 97.94 60 PRO B O 1
ATOM 5295 N N . TYR B 1 61 ? -4.879 47.281 18.969 1 98.06 61 TYR B N 1
ATOM 5296 C CA . TYR B 1 61 ? -4.883 47.5 17.531 1 98.06 61 TYR B CA 1
ATOM 5297 C C . TYR B 1 61 ? -6.309 47.594 17 1 98.06 61 TYR B C 1
ATOM 5299 O O . TYR B 1 61 ? -6.523 47.938 15.836 1 98.06 61 TYR B O 1
ATOM 5307 N N . ALA B 1 62 ? -7.312 47.281 17.812 1 98.12 62 ALA B N 1
ATOM 5308 C CA . ALA B 1 62 ? -8.727 47.312 17.438 1 98.12 62 ALA B CA 1
ATOM 5309 C C . ALA B 1 62 ? -9.594 47.719 18.625 1 98.12 62 ALA B C 1
ATOM 5311 O O . ALA B 1 62 ? -9.156 47.656 19.781 1 98.12 62 ALA B O 1
ATOM 5312 N N . GLN B 1 63 ? -10.82 48.125 18.312 1 97.44 63 GLN B N 1
ATOM 5313 C CA . GLN B 1 63 ? -11.805 48.344 19.359 1 97.44 63 GLN B CA 1
ATOM 5314 C C . GLN B 1 63 ? -12.141 47.031 20.078 1 97.44 63 GLN B C 1
ATOM 5316 O O . GLN B 1 63 ? -12.203 45.969 19.453 1 97.44 63 GLN B O 1
ATOM 5321 N N . PRO B 1 64 ? -12.305 47.219 21.453 1 97.19 64 PRO B N 1
ATOM 5322 C CA . PRO B 1 64 ? -12.75 46 22.125 1 97.19 64 PRO B CA 1
ATOM 5323 C C . PRO B 1 64 ? -14.047 45.438 21.547 1 97.19 64 PRO B C 1
ATOM 5325 O O . PRO B 1 64 ? -15.008 46.188 21.359 1 97.19 64 PRO B O 1
ATOM 5328 N N . PRO B 1 65 ? -14.055 44.188 21.172 1 96.94 65 PRO B N 1
ATOM 5329 C CA . PRO B 1 65 ? -15.266 43.594 20.609 1 96.94 65 PRO B CA 1
ATOM 5330 C C . PRO B 1 65 ? -16.312 43.219 21.672 1 96.94 65 PRO B C 1
ATOM 5332 O O . PRO B 1 65 ? -16.625 42.062 21.875 1 96.94 65 PRO B O 1
ATOM 5335 N N . LEU B 1 66 ? -16.906 44.188 22.312 1 95.56 66 LEU B N 1
ATOM 5336 C CA . LEU B 1 66 ? -17.875 44.062 23.391 1 95.56 66 LEU B CA 1
ATOM 5337 C C . LEU B 1 66 ? -19.281 44.406 22.906 1 95.56 66 LEU B C 1
ATOM 5339 O O . LEU B 1 66 ? -19.438 45.156 21.938 1 95.56 66 LEU B O 1
ATOM 5343 N N . GLY B 1 67 ? -20.266 43.906 23.562 1 92.75 67 GLY B N 1
ATOM 5344 C CA . GLY B 1 67 ? -21.656 44.219 23.266 1 92.75 67 GLY B CA 1
ATOM 5345 C C . GLY B 1 67 ? -22.031 43.969 21.828 1 92.75 67 GLY B C 1
ATOM 5346 O O . GLY B 1 67 ? -21.828 42.875 21.312 1 92.75 67 GLY B O 1
ATOM 5347 N N . ARG B 1 68 ? -22.375 45.031 21.156 1 92.38 68 ARG B N 1
ATOM 5348 C CA . ARG B 1 68 ? -22.859 44.938 19.781 1 92.38 68 ARG B CA 1
ATOM 5349 C C . ARG B 1 68 ? -21.719 44.5 18.844 1 92.38 68 ARG B C 1
ATOM 5351 O O . ARG B 1 68 ? -21.984 44 17.75 1 92.38 68 ARG B O 1
ATOM 5358 N N . LEU B 1 69 ? -20.469 44.562 19.312 1 95.25 69 LEU B N 1
ATOM 5359 C CA . LEU B 1 69 ? -19.328 44.281 18.453 1 95.25 69 LEU B CA 1
ATOM 5360 C C . LEU B 1 69 ? -18.859 42.844 18.625 1 95.25 69 LEU B C 1
ATOM 5362 O O . LEU B 1 69 ? -17.984 42.375 17.906 1 95.25 69 LEU B O 1
ATOM 5366 N N . ARG B 1 70 ? -19.391 42.031 19.547 1 96.19 70 ARG B N 1
ATOM 5367 C CA . ARG B 1 70 ? -18.953 40.688 19.891 1 96.19 70 ARG B CA 1
ATOM 5368 C C . ARG B 1 70 ? -18.891 39.781 18.641 1 96.19 70 ARG B C 1
ATOM 5370 O O . ARG B 1 70 ? -17.922 39.062 18.438 1 96.19 70 ARG B O 1
ATOM 5377 N N . PHE B 1 71 ? -19.859 39.812 17.75 1 96.81 71 PHE B N 1
ATOM 5378 C CA . PHE B 1 71 ? -19.906 38.938 16.578 1 96.81 71 PHE B CA 1
ATOM 5379 C C . PHE B 1 71 ? -19.781 39.781 15.305 1 96.81 71 PHE B C 1
ATOM 5381 O O . PHE B 1 71 ? -20.172 39.312 14.227 1 96.81 71 PHE B O 1
ATOM 5388 N N . LYS B 1 72 ? -19.109 40.938 15.453 1 95.56 72 LYS B N 1
ATOM 5389 C CA . LYS B 1 72 ? -18.875 41.781 14.281 1 95.56 72 LYS B CA 1
ATOM 5390 C C . LYS B 1 72 ? -17.406 41.812 13.898 1 95.56 72 LYS B C 1
ATOM 5392 O O . LYS B 1 72 ? -16.547 41.469 14.711 1 95.56 72 LYS B O 1
ATOM 5397 N N . LYS B 1 73 ? -17.172 42.125 12.648 1 97.06 73 LYS B N 1
ATOM 5398 C CA . LYS B 1 73 ? -15.789 42.375 12.219 1 97.06 73 LYS B CA 1
ATOM 5399 C C . LYS B 1 73 ? -15.109 43.406 13.117 1 97.06 73 LYS B C 1
ATOM 5401 O O . LYS B 1 73 ? -15.766 44.312 13.633 1 97.06 73 LYS B O 1
ATOM 5406 N N . PRO B 1 74 ? -13.797 43.219 13.328 1 98.06 74 PRO B N 1
ATOM 5407 C CA . PRO B 1 74 ? -13.102 44.219 14.172 1 98.06 74 PRO B CA 1
ATOM 5408 C C . PRO B 1 74 ? -13.133 45.625 13.594 1 98.06 74 PRO B C 1
ATOM 5410 O O . PRO B 1 74 ? -13.164 45.781 12.367 1 98.06 74 PRO B O 1
ATOM 5413 N N . GLN B 1 75 ? -13.148 46.531 14.516 1 96.69 75 GLN B N 1
ATOM 5414 C CA . GLN B 1 75 ? -13.203 47.938 14.117 1 96.69 75 GLN B CA 1
ATOM 5415 C C . GLN B 1 75 ? -11.914 48.656 14.492 1 96.69 75 GLN B C 1
ATOM 5417 O O . GLN B 1 75 ? -11.297 48.344 15.516 1 96.69 75 GLN B O 1
ATOM 5422 N N . PHE B 1 76 ? -11.586 49.625 13.719 1 93.25 76 PHE B N 1
ATOM 5423 C CA . PHE B 1 76 ? -10.391 50.438 13.977 1 93.25 76 PHE B CA 1
ATOM 5424 C C . PHE B 1 76 ? -10.523 51.188 15.273 1 93.25 76 PHE B C 1
ATOM 5426 O O . PHE B 1 76 ? -11.633 51.594 15.664 1 93.25 76 PHE B O 1
ATOM 5433 N N . LEU B 1 77 ? -9.438 51.375 15.797 1 89.75 77 LEU B N 1
ATOM 5434 C CA . LEU B 1 77 ? -9.375 52.125 17.047 1 89.75 77 LEU B CA 1
ATOM 5435 C C . LEU B 1 77 ? -9.406 53.625 16.781 1 89.75 77 LEU B C 1
ATOM 5437 O O . LEU B 1 77 ? -8.859 54.094 15.773 1 89.75 77 LEU B O 1
ATOM 5441 N N . THR B 1 78 ? -10.016 54.25 17.719 1 88 78 THR B N 1
ATOM 5442 C CA . THR B 1 78 ? -9.945 55.719 17.688 1 88 78 THR B CA 1
ATOM 5443 C C . THR B 1 78 ? -8.648 56.219 18.312 1 88 78 THR B C 1
ATOM 5445 O O . THR B 1 78 ? -8.016 55.5 19.078 1 88 78 THR B O 1
ATOM 5448 N N . LYS B 1 79 ? -8.312 57.375 18.109 1 91.81 79 LYS B N 1
ATOM 5449 C CA . LYS B 1 79 ? -7.09 57.969 18.641 1 91.81 79 LYS B CA 1
ATOM 5450 C C . LYS B 1 79 ? -7.191 58.188 20.156 1 91.81 79 LYS B C 1
ATOM 5452 O O . LYS B 1 79 ? -8.289 58.375 20.688 1 91.81 79 LYS B O 1
ATOM 5457 N N . TRP B 1 80 ? -6.043 58 20.75 1 92.19 80 TRP B N 1
ATOM 5458 C CA . TRP B 1 80 ? -5.992 58.312 22.172 1 92.19 80 TRP B CA 1
ATOM 5459 C C . TRP B 1 80 ? -4.973 59.406 22.453 1 92.19 80 TRP B C 1
ATOM 5461 O O . TRP B 1 80 ? -3.979 59.531 21.734 1 92.19 80 TRP B O 1
ATOM 5471 N N . SER B 1 81 ? -5.215 60.219 23.453 1 91.06 81 SER B N 1
ATOM 5472 C CA . SER B 1 81 ? -4.383 61.375 23.734 1 91.06 81 SER B CA 1
ATOM 5473 C C . SER B 1 81 ? -3.289 61.062 24.734 1 91.06 81 SER B C 1
ATOM 5475 O O . SER B 1 81 ? -2.164 61.562 24.625 1 91.06 81 SER B O 1
ATOM 5477 N N . ASP B 1 82 ? -3.57 60.156 25.609 1 93.5 82 ASP B N 1
ATOM 5478 C CA . ASP B 1 82 ? -2.604 59.812 26.656 1 93.5 82 ASP B CA 1
ATOM 5479 C C . ASP B 1 82 ? -1.586 58.812 26.141 1 93.5 82 ASP B C 1
ATOM 5481 O O . ASP B 1 82 ? -1.724 58.281 25.031 1 93.5 82 ASP B O 1
ATOM 5485 N N . ILE B 1 83 ? -0.566 58.719 26.891 1 96.25 83 ILE B N 1
ATOM 5486 C CA . ILE B 1 83 ? 0.445 57.719 26.547 1 96.25 83 ILE B CA 1
ATOM 5487 C C . ILE B 1 83 ? -0.023 56.344 27 1 96.25 83 ILE B C 1
ATOM 5489 O O . ILE B 1 83 ? -0.278 56.125 28.188 1 96.25 83 ILE B O 1
ATOM 5493 N N . TRP B 1 84 ? -0.2 55.438 26.078 1 96.69 84 TRP B N 1
ATOM 5494 C CA . TRP B 1 84 ? -0.57 54.062 26.391 1 96.69 84 TRP B CA 1
ATOM 5495 C C . TRP B 1 84 ? 0.6 53.312 27.016 1 96.69 84 TRP B C 1
ATOM 5497 O O . TRP B 1 84 ? 1.699 53.281 26.469 1 96.69 84 TRP B O 1
ATOM 5507 N N . ASN B 1 85 ? 0.416 52.719 28.188 1 97.19 85 ASN B N 1
ATOM 5508 C CA . ASN B 1 85 ? 1.447 51.938 28.859 1 97.19 85 ASN B CA 1
ATOM 5509 C C . ASN B 1 85 ? 1.537 50.5 28.281 1 97.19 85 ASN B C 1
ATOM 5511 O O . ASN B 1 85 ? 0.767 49.625 28.672 1 97.19 85 ASN B O 1
ATOM 5515 N N . ALA B 1 86 ? 2.477 50.281 27.453 1 98.06 86 ALA B N 1
ATOM 5516 C CA . ALA B 1 86 ? 2.664 49 26.797 1 98.06 86 ALA B CA 1
ATOM 5517 C C . ALA B 1 86 ? 3.828 48.219 27.422 1 98.06 86 ALA B C 1
ATOM 5519 O O . ALA B 1 86 ? 4.66 47.656 26.703 1 98.06 86 ALA B O 1
ATOM 5520 N N . THR B 1 87 ? 3.938 48.188 28.719 1 97.44 87 THR B N 1
ATOM 5521 C CA . THR B 1 87 ? 5.043 47.5 29.391 1 97.44 87 THR B CA 1
ATOM 5522 C C . THR B 1 87 ? 4.598 46.156 29.953 1 97.44 87 THR B C 1
ATOM 5524 O O . THR B 1 87 ? 5.395 45.438 30.562 1 97.44 87 THR B O 1
ATOM 5527 N N . LYS B 1 88 ? 3.33 45.875 29.797 1 97.25 88 LYS B N 1
ATOM 5528 C CA . LYS B 1 88 ? 2.789 44.594 30.234 1 97.25 88 LYS B CA 1
ATOM 5529 C C . LYS B 1 88 ? 1.889 43.969 29.156 1 97.25 88 LYS B C 1
ATOM 5531 O O . LYS B 1 88 ? 1.236 44.688 28.406 1 97.25 88 LYS B O 1
ATOM 5536 N N . TYR B 1 89 ? 1.873 42.656 29.203 1 98.19 89 TYR B N 1
ATOM 5537 C CA . TYR B 1 89 ? 0.97 41.969 28.281 1 98.19 89 TYR B CA 1
ATOM 5538 C C . TYR B 1 89 ? -0.484 42.281 28.609 1 98.19 89 TYR B C 1
ATOM 5540 O O . TYR B 1 89 ? -0.846 42.438 29.781 1 98.19 89 TYR B O 1
ATOM 5548 N N . ALA B 1 90 ? -1.296 42.344 27.562 1 98.25 90 ALA B N 1
ATOM 5549 C CA . ALA B 1 90 ? -2.725 42.594 27.719 1 98.25 90 ALA B CA 1
ATOM 5550 C C . ALA B 1 90 ? -3.492 41.281 27.938 1 98.25 90 ALA B C 1
ATOM 5552 O O . ALA B 1 90 ? -2.891 40.219 28.062 1 98.25 90 ALA B O 1
ATOM 5553 N N . ASN B 1 91 ? -4.797 41.406 28.047 1 98.31 91 ASN B N 1
ATOM 5554 C CA . ASN B 1 91 ? -5.672 40.25 28.281 1 98.31 91 ASN B CA 1
ATOM 5555 C C . ASN B 1 91 ? -5.602 39.25 27.141 1 98.31 91 ASN B C 1
ATOM 5557 O O . ASN B 1 91 ? -5.324 39.625 26 1 98.31 91 ASN B O 1
ATOM 5561 N N . SER B 1 92 ? -5.777 38 27.578 1 98.56 92 SER B N 1
ATOM 5562 C CA . SER B 1 92 ? -6 36.969 26.578 1 98.56 92 SER B CA 1
ATOM 5563 C C . SER B 1 92 ? -7.477 36.844 26.203 1 98.56 92 SER B C 1
ATOM 5565 O O . SER B 1 92 ? -8.352 37.188 27.016 1 98.56 92 SER B O 1
ATOM 5567 N N . CYS B 1 93 ? -7.727 36.469 25 1 98.69 93 CYS B N 1
ATOM 5568 C CA . CYS B 1 93 ? -9.109 36.281 24.594 1 98.69 93 CYS B CA 1
ATOM 5569 C C . CYS B 1 93 ? -9.742 35.094 25.328 1 98.69 93 CYS B C 1
ATOM 5571 O O . CYS B 1 93 ? -9.07 34.125 25.641 1 98.69 93 CYS B O 1
ATOM 5573 N N . TYR B 1 94 ? -11.07 35.219 25.547 1 98.12 94 TYR B N 1
ATOM 5574 C CA . TYR B 1 94 ? -11.805 34.125 26.203 1 98.12 94 TYR B CA 1
ATOM 5575 C C . TYR B 1 94 ? -11.633 32.812 25.453 1 98.12 94 TYR B C 1
ATOM 5577 O O . TYR B 1 94 ? -11.789 32.75 24.234 1 98.12 94 TYR B O 1
ATOM 5585 N N . GLN B 1 95 ? -11.281 31.75 26.172 1 97.5 95 GLN B N 1
ATOM 5586 C CA . GLN B 1 95 ? -11.047 30.391 25.688 1 97.5 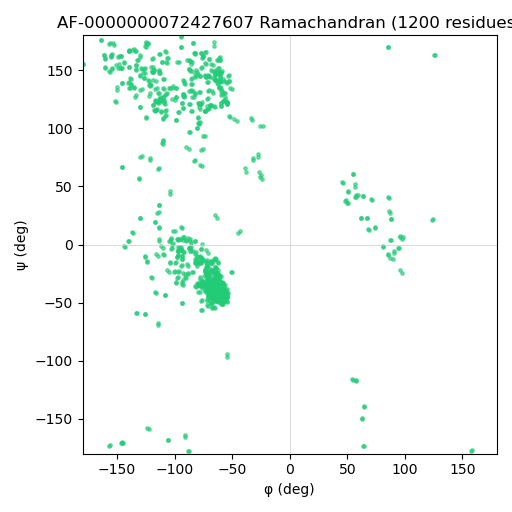95 GLN B CA 1
ATOM 5587 C C . GLN B 1 95 ? -11.141 29.375 26.812 1 97.5 95 GLN B C 1
ATOM 5589 O O . GLN B 1 95 ? -11.086 29.734 27.984 1 97.5 95 GLN B O 1
ATOM 5594 N N . ASN B 1 96 ? -11.344 28.156 26.453 1 95.19 96 ASN B N 1
ATOM 5595 C CA . ASN B 1 96 ? -11.273 27.094 27.453 1 95.19 96 ASN B CA 1
ATOM 5596 C C . ASN B 1 96 ? -9.828 26.719 27.766 1 95.19 96 ASN B C 1
ATOM 5598 O O . ASN B 1 96 ? -9.008 26.578 26.875 1 95.19 96 ASN B O 1
ATOM 5602 N N . THR B 1 97 ? -9.508 26.656 28.984 1 94.81 97 THR B N 1
ATOM 5603 C CA . THR B 1 97 ? -8.172 26.234 29.406 1 94.81 97 THR B CA 1
ATOM 5604 C C . THR B 1 97 ? -8.047 24.719 29.406 1 94.81 97 THR B C 1
ATOM 5606 O O . THR B 1 97 ? -9.008 24.016 29.719 1 94.81 97 THR B O 1
ATOM 5609 N N . ASP B 1 98 ? -6.879 24.25 29.062 1 93.44 98 ASP B N 1
ATOM 5610 C CA . ASP B 1 98 ? -6.613 22.812 29.125 1 93.44 98 ASP B CA 1
ATOM 5611 C C . ASP B 1 98 ? -6.496 22.344 30.562 1 93.44 98 ASP B C 1
ATOM 5613 O O . ASP B 1 98 ? -5.59 22.766 31.297 1 93.44 98 ASP B O 1
ATOM 5617 N N . GLN B 1 99 ? -7.391 21.5 30.953 1 93.12 99 GLN B N 1
ATOM 5618 C CA . GLN B 1 99 ? -7.391 20.969 32.312 1 93.12 99 GLN B CA 1
ATOM 5619 C C . GLN B 1 99 ? -7.176 19.453 32.344 1 93.12 99 GLN B C 1
ATOM 5621 O O . GLN B 1 99 ? -7.488 18.781 33.312 1 93.12 99 GLN B O 1
ATOM 5626 N N . SER B 1 100 ? -6.656 18.953 31.266 1 91.56 100 SER B N 1
ATOM 5627 C CA . SER B 1 100 ? -6.516 17.5 31.125 1 91.56 100 SER B CA 1
ATOM 5628 C C . SER B 1 100 ? -5.426 16.953 32.031 1 91.56 100 SER B C 1
ATOM 5630 O O . SER B 1 100 ? -5.543 15.852 32.562 1 91.56 100 SER B O 1
ATOM 5632 N N . PHE B 1 101 ? -4.332 17.734 32.156 1 94.44 101 PHE B N 1
ATOM 5633 C CA . PHE B 1 101 ? -3.227 17.359 33.031 1 94.44 101 PHE B CA 1
ATOM 5634 C C . PHE B 1 101 ? -2.854 18.531 33.938 1 94.44 101 PHE B C 1
ATOM 5636 O O . PHE B 1 101 ? -1.748 19.062 33.844 1 94.44 101 PHE B O 1
ATOM 5643 N N . PRO B 1 102 ? -3.664 18.75 34.906 1 94.5 102 PRO B N 1
ATOM 5644 C CA . PRO B 1 102 ? -3.412 19.906 35.75 1 94.5 102 PRO B CA 1
ATOM 5645 C C . PRO B 1 102 ? -2.043 19.859 36.438 1 94.5 102 PRO B C 1
ATOM 5647 O O . PRO B 1 102 ? -1.683 18.828 37.031 1 94.5 102 PRO B O 1
ATOM 5650 N N . GLY B 1 103 ? -1.354 20.922 36.281 1 95.31 103 GLY B N 1
ATOM 5651 C CA . GLY B 1 103 ? -0.068 21.031 36.969 1 95.31 103 GLY B CA 1
ATOM 5652 C C . GLY B 1 103 ? 1.083 20.484 36.156 1 95.31 103 GLY B C 1
ATOM 5653 O O . GLY B 1 103 ? 2.25 20.672 36.5 1 95.31 103 GLY B O 1
ATOM 5654 N N . PHE B 1 104 ? 0.797 19.797 35.125 1 97.06 104 PHE B N 1
ATOM 5655 C CA . PHE B 1 104 ? 1.84 19.234 34.281 1 97.06 104 PHE B CA 1
ATOM 5656 C C . PHE B 1 104 ? 2.4 20.297 33.344 1 97.06 104 PHE B C 1
ATOM 5658 O O . PHE B 1 104 ? 1.668 20.875 32.531 1 97.06 104 PHE B O 1
ATOM 5665 N N . PRO B 1 105 ? 3.684 20.578 33.375 1 96.25 105 PRO B N 1
ATOM 5666 C CA . PRO B 1 105 ? 4.258 21.703 32.625 1 96.25 105 PRO B CA 1
ATOM 5667 C C . PRO B 1 105 ? 4.035 21.578 31.109 1 96.25 105 PRO B C 1
ATOM 5669 O O . PRO B 1 105 ? 3.865 22.578 30.422 1 96.25 105 PRO B O 1
ATOM 5672 N N . GLY B 1 106 ? 4.016 20.359 30.672 1 95.75 106 GLY B N 1
ATOM 5673 C CA . GLY B 1 106 ? 3.844 20.141 29.25 1 95.75 106 GLY B CA 1
ATOM 5674 C C . GLY B 1 106 ? 2.502 20.625 28.734 1 95.75 106 GLY B C 1
ATOM 5675 O O . GLY B 1 106 ? 2.389 21.047 27.578 1 95.75 106 GLY B O 1
ATOM 5676 N N . SER B 1 107 ? 1.491 20.547 29.484 1 95.06 107 SER B N 1
ATOM 5677 C CA . SER B 1 107 ? 0.161 21.016 29.125 1 95.06 107 SER B CA 1
ATOM 5678 C C . SER B 1 107 ? -0.074 22.453 29.594 1 95.06 107 SER B C 1
ATOM 5680 O O . SER B 1 107 ? -0.651 23.266 28.875 1 95.06 107 SER B O 1
ATOM 5682 N N . GLU B 1 108 ? 0.463 22.828 30.719 1 96.44 108 GLU B N 1
ATOM 5683 C CA . GLU B 1 108 ? 0.223 24.125 31.344 1 96.44 108 GLU B CA 1
ATOM 5684 C C . GLU B 1 108 ? 0.864 25.25 30.547 1 96.44 108 GLU B C 1
ATOM 5686 O O . GLU B 1 108 ? 0.346 26.375 30.531 1 96.44 108 GLU B O 1
ATOM 5691 N N . MET B 1 109 ? 1.921 24.969 29.891 1 96.38 109 MET B N 1
ATOM 5692 C CA . MET B 1 109 ? 2.67 26.016 29.203 1 96.38 109 MET B CA 1
ATOM 5693 C C . MET B 1 109 ? 1.839 26.625 28.078 1 96.38 109 MET B C 1
ATOM 5695 O O . MET B 1 109 ? 2.125 27.719 27.609 1 96.38 109 MET B O 1
ATOM 5699 N N . TRP B 1 110 ? 0.824 25.922 27.641 1 96.75 110 TRP B N 1
ATOM 5700 C CA . TRP B 1 110 ? 0.033 26.375 26.5 1 96.75 110 TRP B CA 1
ATOM 5701 C C . TRP B 1 110 ? -1.221 27.109 26.953 1 96.75 110 TRP B C 1
ATOM 5703 O O . TRP B 1 110 ? -1.958 27.672 26.141 1 96.75 110 TRP B O 1
ATOM 5713 N N . ASN B 1 111 ? -1.494 27.156 28.219 1 97.75 111 ASN B N 1
ATOM 5714 C CA . ASN B 1 111 ? -2.643 27.859 28.781 1 97.75 111 ASN B CA 1
ATOM 5715 C C . ASN B 1 111 ? -2.391 29.359 28.844 1 97.75 111 ASN B C 1
ATOM 5717 O O . ASN B 1 111 ? -1.254 29.797 29.031 1 97.75 111 ASN B O 1
ATOM 5721 N N . PRO B 1 112 ? -3.461 30.141 28.625 1 97.81 112 PRO B N 1
ATOM 5722 C CA . PRO B 1 112 ? -3.287 31.578 28.781 1 97.81 112 PRO B CA 1
ATOM 5723 C C . PRO B 1 112 ? -2.672 31.969 30.125 1 97.81 112 PRO B C 1
ATOM 5725 O O . PRO B 1 112 ? -3.004 31.375 31.141 1 97.81 112 PRO B O 1
ATOM 5728 N N . ASN B 1 113 ? -1.805 32.938 30.125 1 97.81 113 ASN B N 1
ATOM 5729 C CA . ASN B 1 113 ? -1.077 33.375 31.312 1 97.81 113 ASN B CA 1
ATOM 5730 C C . ASN B 1 113 ? -1.466 34.781 31.75 1 97.81 113 ASN B C 1
ATOM 5732 O O . ASN B 1 113 ? -0.788 35.375 32.562 1 97.81 113 ASN B O 1
ATOM 5736 N N . THR B 1 114 ? -2.447 35.375 31.047 1 98.44 114 THR B N 1
ATOM 5737 C CA . THR B 1 114 ? -3.057 36.625 31.422 1 98.44 114 THR B CA 1
ATOM 5738 C C . THR B 1 114 ? -4.566 36.469 31.578 1 98.44 114 THR B C 1
ATOM 5740 O O . THR B 1 114 ? -5.125 35.406 31.281 1 98.44 114 THR B O 1
ATOM 5743 N N . ASP B 1 115 ? -5.242 37.5 32.062 1 97.94 115 ASP B N 1
ATOM 5744 C CA . ASP B 1 115 ? -6.68 37.438 32.312 1 97.94 115 ASP B CA 1
ATOM 5745 C C . ASP B 1 115 ? -7.457 37.25 31.016 1 97.94 115 ASP B C 1
ATOM 5747 O O . ASP B 1 115 ? -7.094 37.812 29.984 1 97.94 115 ASP B O 1
ATOM 5751 N N . LEU B 1 116 ? -8.523 36.406 31.141 1 98.19 116 LEU B N 1
ATOM 5752 C CA . LEU B 1 116 ? -9.414 36.25 30 1 98.19 116 LEU B CA 1
ATOM 5753 C C . LEU B 1 116 ? -10.43 37.375 29.922 1 98.19 116 LEU B C 1
ATOM 5755 O O . LEU B 1 116 ? -11.039 37.719 30.938 1 98.19 116 LEU B O 1
ATOM 5759 N N . SER B 1 117 ? -10.516 37.938 28.734 1 98.5 117 SER B N 1
ATOM 5760 C CA . SER B 1 117 ? -11.43 39.031 28.5 1 98.5 117 SER B CA 1
ATOM 5761 C C . SER B 1 117 ? -11.836 39.125 27.047 1 98.5 117 SER B C 1
ATOM 5763 O O . SER B 1 117 ? -11.094 38.719 26.156 1 98.5 117 SER B O 1
ATOM 5765 N N . GLU B 1 118 ? -13.016 39.625 26.812 1 97.94 118 GLU B N 1
ATOM 5766 C CA . GLU B 1 118 ? -13.375 39.938 25.422 1 97.94 118 GLU B CA 1
ATOM 5767 C C . GLU B 1 118 ? -12.617 41.125 24.906 1 97.94 118 GLU B C 1
ATOM 5769 O O . GLU B 1 118 ? -12.484 41.312 23.688 1 97.94 118 GLU B O 1
ATOM 5774 N N . ASP B 1 119 ? -12.227 42.031 25.812 1 98.31 119 ASP B N 1
ATOM 5775 C CA . ASP B 1 119 ? -11.289 43.062 25.438 1 98.31 119 ASP B CA 1
ATOM 5776 C C . ASP B 1 119 ? -9.867 42.531 25.328 1 98.31 119 ASP B C 1
ATOM 5778 O O . ASP B 1 119 ? -9.047 42.719 26.219 1 98.31 119 ASP B O 1
ATOM 5782 N N . CYS B 1 120 ? -9.562 41.938 24.219 1 98.56 120 CYS B N 1
ATOM 5783 C CA . CYS B 1 120 ? -8.328 41.156 24.141 1 98.56 120 CYS B CA 1
ATOM 5784 C C . CYS B 1 120 ? -7.594 41.406 22.828 1 98.56 120 CYS B C 1
ATOM 5786 O O . CYS B 1 120 ? -6.633 40.719 22.5 1 98.56 120 CYS B O 1
ATOM 5788 N N . LEU B 1 121 ? -7.965 42.406 22.016 1 98.69 121 LEU B N 1
ATOM 5789 C CA . LEU B 1 121 ? -7.352 42.625 20.719 1 98.69 121 LEU B CA 1
ATOM 5790 C C . LEU B 1 121 ? -6.148 43.562 20.844 1 98.69 121 LEU B C 1
ATOM 5792 O O . LEU B 1 121 ? -6.25 44.75 20.562 1 98.69 121 LEU B O 1
ATOM 5796 N N . TYR B 1 122 ? -5.055 42.969 21.188 1 98.75 122 TYR B N 1
ATOM 5797 C CA . TYR B 1 122 ? -3.797 43.688 21.438 1 98.75 122 TYR B CA 1
ATOM 5798 C C . TYR B 1 122 ? -2.641 42.969 20.719 1 98.75 122 TYR B C 1
ATOM 5800 O O . TYR B 1 122 ? -2.73 41.781 20.375 1 98.75 122 TYR B O 1
ATOM 5808 N N . LEU B 1 123 ? -1.547 43.75 20.391 1 98.62 123 LEU B N 1
ATOM 5809 C CA . LEU B 1 123 ? -0.361 43.125 19.797 1 98.62 123 LEU B CA 1
ATOM 5810 C C . LEU B 1 123 ? 0.901 43.562 20.531 1 98.62 123 LEU B C 1
ATOM 5812 O O . LEU B 1 123 ? 0.854 44.469 21.375 1 98.62 123 LEU B O 1
ATOM 5816 N N . ASN B 1 124 ? 1.95 42.844 20.328 1 98.88 124 ASN B N 1
ATOM 5817 C CA . ASN B 1 124 ? 3.266 43.094 20.906 1 98.88 124 ASN B CA 1
ATOM 5818 C C . ASN B 1 124 ? 4.32 43.344 19.844 1 98.88 124 ASN B C 1
ATOM 5820 O O . ASN B 1 124 ? 4.246 42.781 18.75 1 98.88 124 ASN B O 1
ATOM 5824 N N . VAL B 1 125 ? 5.312 44.188 20.203 1 98.81 125 VAL B N 1
ATOM 5825 C CA . VAL B 1 125 ? 6.41 44.5 19.297 1 98.81 125 VAL B CA 1
ATOM 5826 C C . VAL B 1 125 ? 7.742 44.406 20.047 1 98.81 125 VAL B C 1
ATOM 5828 O O . VAL B 1 125 ? 7.902 45 21.109 1 98.81 125 VAL B O 1
ATOM 5831 N N . TRP B 1 126 ? 8.703 43.688 19.562 1 98.75 126 TRP B N 1
ATOM 5832 C CA . TRP B 1 126 ? 10.078 43.625 20.031 1 98.75 126 TRP B CA 1
ATOM 5833 C C . TRP B 1 126 ? 11.023 44.25 19 1 98.75 126 TRP B C 1
ATOM 5835 O O . TRP B 1 126 ? 11.07 43.812 17.859 1 98.75 126 TRP B O 1
ATOM 5845 N N . ILE B 1 127 ? 11.797 45.188 19.422 1 98 127 ILE B N 1
ATOM 5846 C CA . ILE B 1 127 ? 12.688 45.938 18.547 1 98 127 ILE B CA 1
ATOM 5847 C C . ILE B 1 127 ? 14.133 45.781 19.016 1 98 127 ILE B C 1
ATOM 5849 O O . ILE B 1 127 ? 14.438 46 20.188 1 98 127 ILE B O 1
ATOM 5853 N N . PRO B 1 128 ? 14.969 45.438 18.062 1 96.44 128 PRO B N 1
ATOM 5854 C CA . PRO B 1 128 ? 16.375 45.406 18.469 1 96.44 128 PRO B CA 1
ATOM 5855 C C . PRO B 1 128 ? 16.922 46.812 18.781 1 96.44 128 PRO B C 1
ATOM 5857 O O . PRO B 1 128 ? 16.406 47.812 18.281 1 96.44 128 PRO B O 1
ATOM 5860 N N . THR B 1 129 ? 17.906 46.906 19.562 1 92.5 129 THR B N 1
ATOM 5861 C CA . THR B 1 129 ? 18.578 48.156 19.922 1 92.5 129 THR B CA 1
ATOM 5862 C C . THR B 1 129 ? 19.969 48.188 19.297 1 92.5 129 THR B C 1
ATOM 5864 O O . THR B 1 129 ? 20.734 47.219 19.375 1 92.5 129 THR B O 1
ATOM 5867 N N . PRO B 1 130 ? 20.422 49.344 18.828 1 91.5 130 PRO B N 1
ATOM 5868 C CA . PRO B 1 130 ? 19.625 50.531 18.625 1 91.5 130 PRO B CA 1
ATOM 5869 C C . PRO B 1 130 ? 18.484 50.344 17.625 1 91.5 130 PRO B C 1
ATOM 5871 O O . PRO B 1 130 ? 18.5 49.375 16.844 1 91.5 130 PRO B O 1
ATOM 5874 N N . ILE B 1 131 ? 17.531 51.156 17.688 1 91.38 131 ILE B N 1
ATOM 5875 C CA . ILE B 1 131 ? 16.359 51.062 16.812 1 91.38 131 ILE B CA 1
ATOM 5876 C C . ILE B 1 131 ? 16.797 51.031 15.352 1 91.38 131 ILE B C 1
ATOM 5878 O O . ILE B 1 131 ? 17.531 51.938 14.906 1 91.38 131 ILE B O 1
ATOM 5882 N N . PRO B 1 132 ? 16.438 50.062 14.711 1 94.31 132 PRO B N 1
ATOM 5883 C CA . PRO B 1 132 ? 16.828 49.969 13.305 1 94.31 132 PRO B CA 1
ATOM 5884 C C . PRO B 1 132 ? 16.062 50.938 12.406 1 94.31 132 PRO B C 1
ATOM 5886 O O . PRO B 1 132 ? 15.125 51.594 12.867 1 94.31 132 PRO B O 1
ATOM 5889 N N . LYS B 1 133 ? 16.672 51.031 11.18 1 93.88 133 LYS B N 1
ATOM 5890 C CA . LYS B 1 133 ? 15.969 51.719 10.109 1 93.88 133 LYS B CA 1
ATOM 5891 C C . LYS B 1 133 ? 15.539 50.75 9.008 1 93.88 133 LYS B C 1
ATOM 5893 O O . LYS B 1 133 ? 16.375 50.062 8.422 1 93.88 133 LYS B O 1
ATOM 5898 N N . ASN B 1 134 ? 14.336 50.594 8.828 1 96.62 134 ASN B N 1
ATOM 5899 C CA . ASN B 1 134 ? 13.773 49.812 7.746 1 96.62 134 ASN B CA 1
ATOM 5900 C C . ASN B 1 134 ? 14.016 48.312 7.961 1 96.62 134 ASN B C 1
ATOM 5902 O O . ASN B 1 134 ? 14.367 47.594 7.023 1 96.62 134 ASN B O 1
ATOM 5906 N N . ALA B 1 135 ? 13.922 47.812 9.164 1 98.38 135 ALA B N 1
ATOM 5907 C CA . ALA B 1 135 ? 14.172 46.438 9.492 1 98.38 135 ALA B CA 1
ATOM 5908 C C . ALA B 1 135 ? 13.023 45.531 9.008 1 98.38 135 ALA B C 1
ATOM 5910 O O . ALA B 1 135 ? 11.859 45.969 9.016 1 98.38 135 ALA B O 1
ATOM 5911 N N . THR B 1 136 ? 13.422 44.344 8.609 1 98.38 136 THR B N 1
ATOM 5912 C CA . THR B 1 136 ? 12.422 43.344 8.266 1 98.38 136 THR B CA 1
ATOM 5913 C C . THR B 1 136 ? 11.539 43.031 9.469 1 98.38 136 THR B C 1
ATOM 5915 O O . THR B 1 136 ? 12.023 42.969 10.602 1 98.38 136 THR B O 1
ATOM 5918 N N . VAL B 1 137 ? 10.227 42.781 9.234 1 98.88 137 VAL B N 1
ATOM 5919 C CA . VAL B 1 137 ? 9.242 42.531 10.281 1 98.88 137 VAL B CA 1
ATOM 5920 C C . VAL B 1 137 ? 8.734 41.094 10.172 1 98.88 137 VAL B C 1
ATOM 5922 O O . VAL B 1 137 ? 8.391 40.656 9.086 1 98.88 137 VAL B O 1
ATOM 5925 N N . MET B 1 138 ? 8.719 40.375 11.242 1 98.94 138 MET B N 1
ATOM 5926 C CA . MET B 1 138 ? 8.141 39.062 11.336 1 98.94 138 MET B CA 1
ATOM 5927 C C . MET B 1 138 ? 6.934 39.031 12.266 1 98.94 138 MET B C 1
ATOM 5929 O O . MET B 1 138 ? 7.039 39.438 13.43 1 98.94 138 MET B O 1
ATOM 5933 N N . ILE B 1 139 ? 5.812 38.625 11.797 1 98.94 139 ILE B N 1
ATOM 5934 C CA . ILE B 1 139 ? 4.582 38.625 12.578 1 98.94 139 ILE B CA 1
ATOM 5935 C C . ILE B 1 139 ? 4.184 37.188 12.914 1 98.94 139 ILE B C 1
ATOM 5937 O O . ILE B 1 139 ? 3.924 36.375 12.008 1 98.94 139 ILE B O 1
ATOM 5941 N N . TRP B 1 140 ? 4.07 36.875 14.18 1 98.94 140 TRP B N 1
ATOM 5942 C CA . TRP B 1 140 ? 3.771 35.531 14.68 1 98.94 140 TRP B CA 1
ATOM 5943 C C . TRP B 1 140 ? 2.271 35.344 14.875 1 98.94 140 TRP B C 1
ATOM 5945 O O . TRP B 1 140 ? 1.612 36.188 15.492 1 98.94 140 TRP B O 1
ATOM 5955 N N . ILE B 1 141 ? 1.755 34.281 14.328 1 98.94 141 ILE B N 1
ATOM 5956 C CA . ILE B 1 141 ? 0.388 33.844 14.578 1 98.94 141 ILE B CA 1
ATOM 5957 C C . ILE B 1 141 ? 0.407 32.5 15.273 1 98.94 141 ILE B C 1
ATOM 5959 O O . ILE B 1 141 ? 0.823 31.484 14.688 1 98.94 141 ILE B O 1
ATOM 5963 N N . TYR B 1 142 ? -0.072 32.438 16.5 1 98.75 142 TYR B N 1
ATOM 5964 C CA . TYR B 1 142 ? 0.041 31.234 17.328 1 98.75 142 TYR B CA 1
ATOM 5965 C C . TYR B 1 142 ? -0.985 30.188 16.906 1 98.75 142 TYR B C 1
ATOM 5967 O O . TYR B 1 142 ? -1.925 30.5 16.172 1 98.75 142 TYR B O 1
ATOM 5975 N N . GLY B 1 143 ? -0.748 28.953 17.375 1 97.88 143 GLY B N 1
ATOM 5976 C CA . GLY B 1 143 ? -1.665 27.844 17.141 1 97.88 143 GLY B CA 1
ATOM 5977 C C . GLY B 1 143 ? -2.705 27.688 18.234 1 97.88 143 GLY B C 1
ATOM 5978 O O . GLY B 1 143 ? -2.93 28.609 19.016 1 97.88 143 GLY B O 1
ATOM 5979 N N . GLY B 1 144 ? -3.359 26.531 18.219 1 96.38 144 GLY B N 1
ATOM 5980 C CA . GLY B 1 144 ? -4.422 26.234 19.172 1 96.38 144 GLY B CA 1
ATOM 5981 C C . GLY B 1 144 ? -5.73 25.859 18.516 1 96.38 144 GLY B C 1
ATOM 5982 O O . GLY B 1 144 ? -6.801 26.016 19.094 1 96.38 144 GLY B O 1
ATOM 5983 N N . GLY B 1 145 ? -5.648 25.422 17.312 1 95.81 145 GLY B N 1
ATOM 5984 C CA . GLY B 1 145 ? -6.812 24.922 16.594 1 95.81 145 GLY B CA 1
ATOM 5985 C C . GLY B 1 145 ? -7.895 25.969 16.406 1 95.81 145 GLY B C 1
ATOM 5986 O O . GLY B 1 145 ? -9.086 25.641 16.375 1 95.81 145 GLY B O 1
ATOM 5987 N N . PHE B 1 146 ? -7.531 27.188 16.453 1 97.75 146 PHE B N 1
ATOM 5988 C CA . PHE B 1 146 ? -8.445 28.328 16.344 1 97.75 146 PHE B CA 1
ATOM 5989 C C . PHE B 1 146 ? -9.344 28.406 17.578 1 97.75 146 PHE B C 1
ATOM 5991 O O . PHE B 1 146 ? -10.312 29.172 17.594 1 97.75 146 PHE B O 1
ATOM 5998 N N . GLN B 1 147 ? -8.969 27.656 18.562 1 95.69 147 GLN B N 1
ATOM 5999 C CA . GLN B 1 147 ? -9.852 27.562 19.719 1 95.69 147 GLN B CA 1
ATOM 6000 C C . GLN B 1 147 ? -9.156 28.062 20.984 1 95.69 147 GLN B C 1
ATOM 6002 O O . GLN B 1 147 ? -9.82 28.5 21.922 1 95.69 147 GLN B O 1
ATOM 6007 N N . THR B 1 148 ? -7.906 27.906 20.953 1 96.56 148 THR B N 1
ATOM 6008 C CA . THR B 1 148 ? -7.125 28.328 22.125 1 96.56 148 THR B CA 1
ATOM 6009 C C . THR B 1 148 ? -5.828 29 21.688 1 96.56 148 THR B C 1
ATOM 6011 O O . THR B 1 148 ? -5.48 28.969 20.5 1 96.56 148 THR B O 1
ATOM 6014 N N . GLY B 1 149 ? -5.168 29.656 22.672 1 97.81 149 GLY B N 1
ATOM 6015 C CA . GLY B 1 149 ? -3.875 30.281 22.438 1 97.81 149 GLY B CA 1
ATOM 6016 C C . GLY B 1 149 ? -3.852 31.75 22.828 1 97.81 149 GLY B C 1
ATOM 6017 O O . GLY B 1 149 ? -4.902 32.375 23.016 1 97.81 149 GLY B O 1
ATOM 6018 N N . THR B 1 150 ? -2.689 32.25 22.969 1 98.69 150 THR B N 1
ATOM 6019 C CA . THR B 1 150 ? -2.471 33.656 23.281 1 98.69 150 THR B CA 1
ATOM 6020 C C . THR B 1 150 ? -1.046 34.094 22.922 1 98.69 150 THR B C 1
ATOM 6022 O O . THR B 1 150 ? -0.135 33.25 22.906 1 98.69 150 THR B O 1
ATOM 6025 N N . SER B 1 151 ? -0.857 35.312 22.641 1 98.5 151 SER B N 1
ATOM 6026 C CA . SER B 1 151 ? 0.431 35.781 22.156 1 98.5 151 SER B CA 1
ATOM 6027 C C . SER B 1 151 ? 1.385 36.062 23.312 1 98.5 151 SER B C 1
ATOM 6029 O O . SER B 1 151 ? 2.586 36.25 23.109 1 98.5 151 SER B O 1
ATOM 6031 N N . SER B 1 152 ? 0.912 35.969 24.531 1 98.56 152 SER B N 1
ATOM 6032 C CA . SER B 1 152 ? 1.699 36.375 25.688 1 98.56 152 SER B CA 1
ATOM 6033 C C . SER B 1 152 ? 2.484 35.219 26.281 1 98.56 152 SER B C 1
ATOM 6035 O O . SER B 1 152 ? 3.156 35.344 27.297 1 98.56 152 SER B O 1
ATOM 6037 N N . LEU B 1 153 ? 2.42 34.062 25.641 1 98.44 153 LEU B N 1
ATOM 6038 C CA . LEU B 1 153 ? 3.109 32.906 26.219 1 98.44 153 LEU B CA 1
ATOM 6039 C C . LEU B 1 153 ? 4.617 33.125 26.234 1 98.44 153 LEU B C 1
ATOM 6041 O O . LEU B 1 153 ? 5.176 33.688 25.297 1 98.44 153 LEU B O 1
ATOM 6045 N N . PRO B 1 154 ? 5.281 32.594 27.266 1 96.69 154 PRO B N 1
ATOM 6046 C CA . PRO B 1 154 ? 6.73 32.781 27.359 1 96.69 154 PRO B CA 1
ATOM 6047 C C . PRO B 1 154 ? 7.484 32.188 26.172 1 96.69 154 PRO B C 1
ATOM 6049 O O . PRO B 1 154 ? 8.523 32.719 25.766 1 96.69 154 PRO B O 1
ATOM 6052 N N . VAL B 1 155 ? 6.973 31.156 25.625 1 97.12 155 VAL B N 1
ATOM 6053 C CA . VAL B 1 155 ? 7.652 30.5 24.531 1 97.12 155 VAL B CA 1
ATOM 6054 C C . VAL B 1 155 ? 7.656 31.406 23.297 1 97.12 155 VAL B C 1
ATOM 6056 O O . VAL B 1 155 ? 8.484 31.234 22.391 1 97.12 155 VAL B O 1
ATOM 6059 N N . TYR B 1 156 ? 6.793 32.469 23.281 1 98.38 156 TYR B N 1
ATOM 6060 C CA . TYR B 1 156 ? 6.684 33.375 22.156 1 98.38 156 TYR B CA 1
ATOM 6061 C C . TYR B 1 156 ? 7.461 34.656 22.406 1 98.38 156 TYR B C 1
ATOM 6063 O O . TYR B 1 156 ? 7.332 35.625 21.641 1 98.38 156 TYR B O 1
ATOM 6071 N N . ASP B 1 157 ? 8.258 34.688 23.406 1 97.88 157 ASP B N 1
ATOM 6072 C CA . ASP B 1 157 ? 9.062 35.875 23.672 1 97.88 157 ASP B CA 1
ATOM 6073 C C . ASP B 1 157 ? 9.984 36.188 22.484 1 97.88 157 ASP B C 1
ATOM 6075 O O . ASP B 1 157 ? 10.891 35.406 22.188 1 97.88 157 ASP B O 1
ATOM 6079 N N . GLY B 1 158 ? 9.781 37.406 21.891 1 98.44 158 GLY B N 1
ATOM 6080 C CA . GLY B 1 158 ? 10.484 37.719 20.656 1 98.44 158 GLY B CA 1
ATOM 6081 C C . GLY B 1 158 ? 11.852 38.344 20.891 1 98.44 158 GLY B C 1
ATOM 6082 O O . GLY B 1 158 ? 12.578 38.625 19.938 1 98.44 158 GLY B O 1
ATOM 6083 N N . LYS B 1 159 ? 12.32 38.438 22.109 1 98 159 LYS B N 1
ATOM 6084 C CA . LYS B 1 159 ? 13.508 39.25 22.422 1 98 159 LYS B CA 1
ATOM 6085 C C . LYS B 1 159 ? 14.758 38.594 21.828 1 98 159 LYS B C 1
ATOM 6087 O O . LYS B 1 159 ? 15.641 39.312 21.328 1 98 159 LYS B O 1
ATOM 6092 N N . PHE B 1 160 ? 14.875 37.25 21.844 1 98.44 160 PHE B N 1
ATOM 6093 C CA . PHE B 1 160 ? 16.094 36.594 21.344 1 98.44 160 PHE B CA 1
ATOM 6094 C C . PHE B 1 160 ? 16.172 36.688 19.828 1 98.44 160 PHE B C 1
ATOM 6096 O O . PHE B 1 160 ? 17.219 37.031 19.281 1 98.44 160 PHE B O 1
ATOM 6103 N N . LEU B 1 161 ? 15.055 36.375 19.188 1 98.75 161 LEU B N 1
ATOM 6104 C CA . LEU B 1 161 ? 15.016 36.469 17.719 1 98.75 161 LEU B CA 1
ATOM 6105 C C . LEU B 1 161 ? 15.297 37.906 17.25 1 98.75 161 LEU B C 1
ATOM 6107 O O . LEU B 1 161 ? 16.078 38.094 16.328 1 98.75 161 LEU B O 1
ATOM 6111 N N . ALA B 1 162 ? 14.68 38.844 17.906 1 98.69 162 ALA B N 1
ATOM 6112 C CA . ALA B 1 162 ? 14.891 40.25 17.562 1 98.69 162 ALA B CA 1
ATOM 6113 C C . ALA B 1 162 ? 16.344 40.656 17.781 1 98.69 162 ALA B C 1
ATOM 6115 O O . ALA B 1 162 ? 16.938 41.344 16.938 1 98.69 162 ALA B O 1
ATOM 6116 N N . ARG B 1 163 ? 16.906 40.25 18.859 1 97.88 163 ARG B N 1
ATOM 6117 C CA . ARG B 1 163 ? 18.266 40.625 19.234 1 97.88 163 ARG B CA 1
ATOM 6118 C C . ARG B 1 163 ? 19.297 40 18.297 1 97.88 163 ARG B C 1
ATOM 6120 O O . ARG B 1 163 ? 20.156 40.688 17.75 1 97.88 163 ARG B O 1
ATOM 6127 N N . VAL B 1 164 ? 19.188 38.719 18.094 1 97.5 164 VAL B N 1
ATOM 6128 C CA . VAL B 1 164 ? 20.234 37.938 17.438 1 97.5 164 VAL B CA 1
ATOM 6129 C C . VAL B 1 164 ? 20.203 38.188 15.938 1 97.5 164 VAL B C 1
ATOM 6131 O O . VAL B 1 164 ? 21.25 38.281 15.289 1 97.5 164 VAL B O 1
ATOM 6134 N N . GLU B 1 165 ? 19.047 38.375 15.43 1 97.56 165 GLU B N 1
ATOM 6135 C CA . GLU B 1 165 ? 18.953 38.469 13.977 1 97.56 165 GLU B CA 1
ATOM 6136 C C . GLU B 1 165 ? 18.578 39.875 13.516 1 97.56 165 GLU B C 1
ATOM 6138 O O . GLU B 1 165 ? 18.422 40.125 12.32 1 97.56 165 GLU B O 1
ATOM 6143 N N . ARG B 1 166 ? 18.375 40.781 14.422 1 97.44 166 ARG B N 1
ATOM 6144 C CA . ARG B 1 166 ? 18.094 42.188 14.148 1 97.44 166 ARG B CA 1
ATOM 6145 C C . ARG B 1 166 ? 16.875 42.344 13.258 1 97.44 166 ARG B C 1
ATOM 6147 O O . ARG B 1 166 ? 16.938 43 12.219 1 97.44 166 ARG B O 1
ATOM 6154 N N . VAL B 1 167 ? 15.852 41.688 13.648 1 98.62 167 VAL B N 1
ATOM 6155 C CA . VAL B 1 167 ? 14.531 41.844 13.031 1 98.62 167 VAL B CA 1
ATOM 6156 C C . VAL B 1 167 ? 13.531 42.344 14.062 1 98.62 167 VAL B C 1
ATOM 6158 O O . VAL B 1 167 ? 13.797 42.312 15.266 1 98.62 167 VAL B O 1
ATOM 6161 N N . ILE B 1 168 ? 12.438 42.906 13.594 1 98.88 168 ILE B N 1
ATOM 6162 C CA . ILE B 1 168 ? 11.328 43.281 14.461 1 98.88 168 ILE B CA 1
ATOM 6163 C C . ILE B 1 168 ? 10.32 42.125 14.531 1 98.88 168 ILE B C 1
ATOM 6165 O O . ILE B 1 168 ? 9.922 41.594 13.5 1 98.88 168 ILE B O 1
ATOM 6169 N N . VAL B 1 169 ? 9.992 41.719 15.734 1 98.94 169 VAL B N 1
ATOM 6170 C CA . VAL B 1 169 ? 9.031 40.656 15.938 1 98.94 169 VAL B CA 1
ATOM 6171 C C . VAL B 1 169 ? 7.711 41.219 16.453 1 98.94 169 VAL B C 1
ATOM 6173 O O . VAL B 1 169 ? 7.703 42.062 17.359 1 98.94 169 VAL B O 1
ATOM 6176 N N . VAL B 1 170 ? 6.629 40.844 15.836 1 98.94 170 VAL B N 1
ATOM 6177 C CA . VAL B 1 170 ? 5.289 41.25 16.234 1 98.94 170 VAL B CA 1
ATOM 6178 C C . VAL B 1 170 ? 4.438 40.031 16.516 1 98.94 170 VAL B C 1
ATOM 6180 O O . VAL B 1 170 ? 4.57 39 15.844 1 98.94 170 VAL B O 1
ATOM 6183 N N . SER B 1 171 ? 3.668 40 17.531 1 98.88 171 SER B N 1
ATOM 6184 C CA . SER B 1 171 ? 2.652 39 17.797 1 98.88 171 SER B CA 1
ATOM 6185 C C . SER B 1 171 ? 1.322 39.625 18.188 1 98.88 171 SER B C 1
ATOM 6187 O O . SER B 1 171 ? 1.279 40.812 18.578 1 98.88 171 SER B O 1
ATOM 6189 N N . MET B 1 172 ? 0.189 38.906 18.047 1 98.81 172 MET B N 1
ATOM 6190 C CA . MET B 1 172 ? -1.112 39.5 18.328 1 98.81 172 MET B CA 1
ATOM 6191 C C . MET B 1 172 ? -2.092 38.469 18.844 1 98.81 172 MET B C 1
ATOM 6193 O O . MET B 1 172 ? -1.955 37.281 18.547 1 98.81 172 MET B O 1
ATOM 6197 N N . ASN B 1 173 ? -3 38.938 19.609 1 98.81 173 ASN B N 1
ATOM 6198 C CA . ASN B 1 173 ? -4.176 38.156 19.953 1 98.81 173 ASN B CA 1
ATOM 6199 C C . ASN B 1 173 ? -5.266 38.281 18.891 1 98.81 173 ASN B C 1
ATOM 6201 O O . ASN B 1 173 ? -5.281 39.25 18.125 1 98.81 173 ASN B O 1
ATOM 6205 N N . TYR B 1 174 ? -6.105 37.375 18.828 1 98.88 174 TYR B N 1
ATOM 6206 C CA . TYR B 1 174 ? -7.324 37.375 18.031 1 98.88 174 TYR B CA 1
ATOM 6207 C C . TYR B 1 174 ? -8.414 36.531 18.672 1 98.88 174 TYR B C 1
ATOM 6209 O O . TYR B 1 174 ? -8.125 35.656 19.5 1 98.88 174 TYR B O 1
ATOM 6217 N N . ARG B 1 175 ? -9.648 36.781 18.422 1 98.62 175 ARG B N 1
ATOM 6218 C CA . ARG B 1 175 ? -10.758 36.031 18.984 1 98.62 175 ARG B CA 1
ATOM 6219 C C . ARG B 1 175 ? -10.711 34.562 18.531 1 98.62 175 ARG B C 1
ATOM 6221 O O . ARG B 1 175 ? -10.422 34.312 17.359 1 98.62 175 ARG B O 1
ATOM 6228 N N . VAL B 1 176 ? -10.977 33.625 19.438 1 98.12 176 VAL B N 1
ATOM 6229 C CA . VAL B 1 176 ? -10.906 32.219 19.141 1 98.12 176 VAL B CA 1
ATOM 6230 C C . VAL B 1 176 ? -12.234 31.531 19.484 1 98.12 176 VAL B C 1
ATOM 6232 O O . VAL B 1 176 ? -13.148 32.188 20 1 98.12 176 VAL B O 1
ATOM 6235 N N . GLY B 1 177 ? -12.406 30.297 19.094 1 97.19 177 GLY B N 1
ATOM 6236 C CA . GLY B 1 177 ? -13.602 29.547 19.406 1 97.19 177 GLY B CA 1
ATOM 6237 C C . GLY B 1 177 ? -14.859 30.141 18.812 1 97.19 177 GLY B C 1
ATOM 6238 O O . GLY B 1 177 ? -14.812 30.766 17.75 1 97.19 177 GLY B O 1
ATOM 6239 N N . ALA B 1 178 ? -15.883 29.922 19.516 1 97.62 178 ALA B N 1
ATOM 6240 C CA . ALA B 1 178 ? -17.172 30.422 19.047 1 97.62 178 ALA B CA 1
ATOM 6241 C C . ALA B 1 178 ? -17.156 31.938 18.953 1 97.62 178 ALA B C 1
ATOM 6243 O O . ALA B 1 178 ? -17.781 32.531 18.062 1 97.62 178 ALA B O 1
ATOM 6244 N N . LEU B 1 179 ? -16.406 32.562 19.781 1 98.12 179 LEU B N 1
ATOM 6245 C CA . LEU B 1 179 ? -16.375 34.031 19.781 1 98.12 179 LEU B CA 1
ATOM 6246 C C . LEU B 1 179 ? -15.617 34.562 18.578 1 98.12 179 LEU B C 1
ATOM 6248 O O . LEU B 1 179 ? -15.844 35.688 18.141 1 98.12 179 LEU B O 1
ATOM 6252 N N . GLY B 1 180 ? -14.805 33.75 18.031 1 98.19 180 GLY B N 1
ATOM 6253 C CA . GLY B 1 180 ? -14.008 34.188 16.906 1 98.19 180 GLY B CA 1
ATOM 6254 C C . GLY B 1 180 ? -14.508 33.656 15.57 1 98.19 180 GLY B C 1
ATOM 6255 O O . GLY B 1 180 ? -14.18 34.219 14.516 1 98.19 180 GLY B O 1
ATOM 6256 N N . PHE B 1 181 ? -15.422 32.594 15.617 1 98.12 181 PHE B N 1
ATOM 6257 C CA . PHE B 1 181 ? -15.625 31.938 14.328 1 98.12 181 PHE B CA 1
ATOM 6258 C C . PHE B 1 181 ? -17.078 31.5 14.164 1 98.12 181 PHE B C 1
ATOM 6260 O O . PHE B 1 181 ? -17.453 30.969 13.117 1 98.12 181 PHE B O 1
ATOM 6267 N N . LEU B 1 182 ? -17.891 31.719 15.141 1 97.38 182 LEU B N 1
ATOM 6268 C CA . LEU B 1 182 ? -19.328 31.438 14.992 1 97.38 182 LEU B CA 1
ATOM 6269 C C . LEU B 1 182 ? -19.891 32.156 13.773 1 97.38 182 LEU B C 1
ATOM 6271 O O . LEU B 1 182 ? -19.547 33.312 13.516 1 97.38 182 LEU B O 1
ATOM 6275 N N . SER B 1 183 ? -20.797 31.375 13.047 1 96.88 183 SER B N 1
ATOM 6276 C CA . SER B 1 183 ? -21.281 31.969 11.797 1 96.88 183 SER B CA 1
ATOM 6277 C C . SER B 1 183 ? -22.703 31.484 11.477 1 96.88 183 SER B C 1
ATOM 6279 O O . SER B 1 183 ? -23.047 30.344 11.734 1 96.88 183 SER B O 1
ATOM 6281 N N . LEU B 1 184 ? -23.484 32.375 11.109 1 96.25 184 LEU B N 1
ATOM 6282 C CA . LEU B 1 184 ? -24.688 32.125 10.336 1 96.25 184 LEU B CA 1
ATOM 6283 C C . LEU B 1 184 ? -24.547 32.656 8.914 1 96.25 184 LEU B C 1
ATOM 6285 O O . LEU B 1 184 ? -24.922 33.812 8.648 1 96.25 184 LEU B O 1
ATOM 6289 N N . PRO B 1 185 ? -24.047 31.781 8.062 1 91.88 185 PRO B N 1
ATOM 6290 C CA . PRO B 1 185 ? -23.688 32.25 6.715 1 91.88 185 PRO B CA 1
ATOM 6291 C C . PRO B 1 185 ? -24.828 33 6.031 1 91.88 185 PRO B C 1
ATOM 6293 O O . PRO B 1 185 ? -25.984 32.531 6.051 1 91.88 185 PRO B O 1
ATOM 6296 N N . GLY B 1 186 ? -24.438 34.125 5.434 1 88.62 186 GLY B N 1
ATOM 6297 C CA . GLY B 1 186 ? -25.438 34.938 4.773 1 88.62 186 GLY B CA 1
ATOM 6298 C C . GLY B 1 186 ? -25.938 36.094 5.648 1 88.62 186 GLY B C 1
ATOM 6299 O O . GLY B 1 186 ? -26.516 37.062 5.148 1 88.62 186 GLY B O 1
ATOM 6300 N N . ASN B 1 187 ? -25.828 35.938 6.918 1 92.12 187 ASN B N 1
ATOM 6301 C CA . ASN B 1 187 ? -26.219 37 7.844 1 92.12 187 ASN B CA 1
ATOM 6302 C C . ASN B 1 187 ? -25.047 37.875 8.211 1 92.12 187 ASN B C 1
ATOM 6304 O O . ASN B 1 187 ? -24.094 37.438 8.852 1 92.12 187 ASN B O 1
ATOM 6308 N N . PRO B 1 188 ? -25.109 39.125 7.973 1 91.31 188 PRO B N 1
ATOM 6309 C CA . PRO B 1 188 ? -23.969 40 8.203 1 91.31 188 PRO B CA 1
ATOM 6310 C C . PRO B 1 188 ? -23.688 40.25 9.688 1 91.31 188 PRO B C 1
ATOM 6312 O O . PRO B 1 188 ? -22.609 40.688 10.055 1 91.31 188 PRO B O 1
ATOM 6315 N N . GLU B 1 189 ? -24.641 39.938 10.508 1 93.12 189 GLU B N 1
ATOM 6316 C CA . GLU B 1 189 ? -24.453 40.156 11.938 1 93.12 189 GLU B CA 1
ATOM 6317 C C . GLU B 1 189 ? -23.625 39.031 12.562 1 93.12 189 GLU B C 1
ATOM 6319 O O . GLU B 1 189 ? -23.141 39.156 13.688 1 93.12 189 GLU B O 1
ATOM 6324 N N . ALA B 1 190 ? -23.453 37.969 11.867 1 94.19 190 ALA B N 1
ATOM 6325 C CA . ALA B 1 190 ? -22.578 36.875 12.273 1 94.19 190 ALA B CA 1
ATOM 6326 C C . ALA B 1 190 ? -21.906 36.219 11.07 1 94.19 190 ALA B C 1
ATOM 6328 O O . ALA B 1 190 ? -22.125 35.062 10.773 1 94.19 190 ALA B O 1
ATOM 6329 N N . PRO B 1 191 ? -21.047 36.969 10.43 1 93.56 191 PRO B N 1
ATOM 6330 C CA . PRO B 1 191 ? -20.453 36.531 9.164 1 93.56 191 PRO B CA 1
ATOM 6331 C C . PRO B 1 191 ? -19.469 35.375 9.336 1 93.56 191 PRO B C 1
ATOM 6333 O O . PRO B 1 191 ? -19.172 34.688 8.367 1 93.56 191 PRO B O 1
ATOM 6336 N N . GLY B 1 192 ? -18.984 35.219 10.547 1 96.31 192 GLY B N 1
ATOM 6337 C CA . GLY B 1 192 ? -17.906 34.25 10.742 1 96.31 192 GLY B CA 1
ATOM 6338 C C . GLY B 1 192 ? -16.531 34.812 10.477 1 96.31 192 GLY B C 1
ATOM 6339 O O . GLY B 1 192 ? -16.406 36 10.086 1 96.31 192 GLY B O 1
ATOM 6340 N N . ASN B 1 193 ? -15.469 34.094 10.82 1 98.38 193 ASN B N 1
ATOM 6341 C CA . ASN B 1 193 ? -14.07 34.375 10.523 1 98.38 193 ASN B CA 1
ATOM 6342 C C . ASN B 1 193 ? -13.594 35.625 11.258 1 98.38 193 ASN B C 1
ATOM 6344 O O . ASN B 1 193 ? -12.695 36.344 10.773 1 98.38 193 ASN B O 1
ATOM 6348 N N . LEU B 1 194 ? -14.242 35.969 12.312 1 98.62 194 LEU B N 1
ATOM 6349 C CA . LEU B 1 194 ? -13.844 37.156 13.047 1 98.62 194 LEU B CA 1
ATOM 6350 C C . LEU B 1 194 ? -12.391 37.062 13.508 1 98.62 194 LEU B C 1
ATOM 6352 O O . LEU B 1 194 ? -11.664 38.062 13.508 1 98.62 194 LEU B O 1
ATOM 6356 N N . GLY B 1 195 ? -11.992 35.844 13.945 1 98.81 195 GLY B N 1
ATOM 6357 C CA . GLY B 1 195 ? -10.594 35.656 14.297 1 98.81 195 GLY B CA 1
ATOM 6358 C C . GLY B 1 195 ? -9.641 36 13.164 1 98.81 195 GLY B C 1
ATOM 6359 O O . GLY B 1 195 ? -8.586 36.594 13.391 1 98.81 195 GLY B O 1
ATOM 6360 N N . LEU B 1 196 ? -9.977 35.656 11.945 1 98.94 196 LEU B N 1
ATOM 6361 C CA . LEU B 1 196 ? -9.148 35.938 10.789 1 98.94 196 LEU B CA 1
ATOM 6362 C C . LEU B 1 196 ? -9.195 37.438 10.461 1 98.94 196 LEU B C 1
ATOM 6364 O O . LEU B 1 196 ? -8.18 38.031 10.078 1 98.94 196 LEU B O 1
ATOM 6368 N N . PHE B 1 197 ? -10.383 38.031 10.57 1 98.81 197 PHE B N 1
ATOM 6369 C CA . PHE B 1 197 ? -10.508 39.469 10.359 1 98.81 197 PHE B CA 1
ATOM 6370 C C . PHE B 1 197 ? -9.719 40.219 11.406 1 98.81 197 PHE B C 1
ATOM 6372 O O . PHE B 1 197 ? -9.18 41.312 11.117 1 98.81 197 PHE B O 1
ATOM 6379 N N . ASP B 1 198 ? -9.75 39.75 12.672 1 98.88 198 ASP B N 1
ATOM 6380 C CA . ASP B 1 198 ? -8.898 40.344 13.688 1 98.88 198 ASP B CA 1
ATOM 6381 C C . ASP B 1 198 ? -7.434 40.344 13.25 1 98.88 198 ASP B C 1
ATOM 6383 O O . ASP B 1 198 ? -6.754 41.375 13.344 1 98.88 198 ASP B O 1
ATOM 6387 N N . GLN B 1 199 ? -6.918 39.219 12.781 1 98.94 199 GLN B N 1
ATOM 6388 C CA . GLN B 1 199 ? -5.547 39.125 12.289 1 98.94 199 GLN B CA 1
ATOM 6389 C C . GLN B 1 199 ? -5.293 40.094 11.148 1 98.94 199 GLN B C 1
ATOM 6391 O O . GLN B 1 199 ? -4.258 40.75 11.109 1 98.94 199 GLN B O 1
ATOM 6396 N N . GLN B 1 200 ? -6.234 40.125 10.211 1 98.88 200 GLN B N 1
ATOM 6397 C CA . GLN B 1 200 ? -6.109 41.031 9.07 1 98.88 200 GLN B CA 1
ATOM 6398 C C . GLN B 1 200 ? -5.996 42.469 9.516 1 98.88 200 GLN B C 1
ATOM 6400 O O . GLN B 1 200 ? -5.207 43.25 8.969 1 98.88 200 GLN B O 1
ATOM 6405 N N . LEU B 1 201 ? -6.793 42.844 10.477 1 98.81 201 LEU B N 1
ATOM 6406 C CA . LEU B 1 201 ? -6.73 44.219 10.984 1 98.81 201 LEU B CA 1
ATOM 6407 C C . LEU B 1 201 ? -5.395 44.469 11.672 1 98.81 201 LEU B C 1
ATOM 6409 O O . LEU B 1 201 ? -4.852 45.594 11.586 1 98.81 201 LEU B O 1
ATOM 6413 N N . ALA B 1 202 ? -4.914 43.531 12.43 1 98.81 202 ALA B N 1
ATOM 6414 C CA . ALA B 1 202 ? -3.59 43.656 13.031 1 98.81 202 ALA B CA 1
ATOM 6415 C C . ALA B 1 202 ? -2.523 43.875 11.961 1 98.81 202 ALA B C 1
ATOM 6417 O O . ALA B 1 202 ? -1.596 44.656 12.156 1 98.81 202 ALA B O 1
ATOM 6418 N N . LEU B 1 203 ? -2.613 43.125 10.844 1 98.88 203 LEU B N 1
ATOM 6419 C CA . LEU B 1 203 ? -1.683 43.312 9.742 1 98.88 203 LEU B CA 1
ATOM 6420 C C . LEU B 1 203 ? -1.782 44.719 9.172 1 98.88 203 LEU B C 1
ATOM 6422 O O . LEU B 1 203 ? -0.768 45.344 8.82 1 98.88 203 LEU B O 1
ATOM 6426 N N . GLN B 1 204 ? -2.975 45.25 9.078 1 98.69 204 GLN B N 1
ATOM 6427 C CA . GLN B 1 204 ? -3.168 46.625 8.633 1 98.69 204 GLN B CA 1
ATOM 6428 C C . GLN B 1 204 ? -2.525 47.625 9.602 1 98.69 204 GLN B C 1
ATOM 6430 O O . GLN B 1 204 ? -1.915 48.594 9.18 1 98.69 204 GLN B O 1
ATOM 6435 N N . TRP B 1 205 ? -2.707 47.344 10.859 1 98.44 205 TRP B N 1
ATOM 6436 C CA . TRP B 1 205 ? -2.061 48.156 11.875 1 98.44 205 TRP B CA 1
ATOM 6437 C C . TRP B 1 205 ? -0.55 48.188 11.672 1 98.44 205 TRP B C 1
ATOM 6439 O O . TRP B 1 205 ? 0.078 49.25 11.781 1 98.44 205 TRP B O 1
ATOM 6449 N N . VAL B 1 206 ? 0.043 47.062 11.43 1 98.75 206 VAL B N 1
ATOM 6450 C CA . VAL B 1 206 ? 1.482 46.938 11.211 1 98.75 206 VAL B CA 1
ATOM 6451 C C . VAL B 1 206 ? 1.877 47.781 9.992 1 98.75 206 VAL B C 1
ATOM 6453 O O . VAL B 1 206 ? 2.861 48.531 10.023 1 98.75 206 VAL B O 1
ATOM 6456 N N . GLN B 1 207 ? 1.133 47.719 8.93 1 98.5 207 GLN B N 1
ATOM 6457 C CA . GLN B 1 207 ? 1.411 48.469 7.719 1 98.5 207 GLN B CA 1
ATOM 6458 C C . GLN B 1 207 ? 1.424 49.969 8 1 98.5 207 GLN B C 1
ATOM 6460 O O . GLN B 1 207 ? 2.256 50.719 7.461 1 98.5 207 GLN B O 1
ATOM 6465 N N . LYS B 1 208 ? 0.622 50.375 8.859 1 97.56 208 LYS B N 1
ATOM 6466 C CA . LYS B 1 208 ? 0.429 51.812 9.102 1 97.56 208 LYS B CA 1
ATOM 6467 C C . LYS B 1 208 ? 1.417 52.312 10.141 1 97.56 208 LYS B C 1
ATOM 6469 O O . LYS B 1 208 ? 1.787 53.5 10.117 1 97.56 208 LYS B O 1
ATOM 6474 N N . ASN B 1 209 ? 1.882 51.406 11.016 1 98.06 209 ASN B N 1
ATOM 6475 C CA . ASN B 1 209 ? 2.531 51.969 12.203 1 98.06 209 ASN B CA 1
ATOM 6476 C C . ASN B 1 209 ? 3.959 51.438 12.352 1 98.06 209 ASN B C 1
ATOM 6478 O O . ASN B 1 209 ? 4.766 52.031 13.078 1 98.06 209 ASN B O 1
ATOM 6482 N N . ILE B 1 210 ? 4.367 50.406 11.688 1 98.56 210 ILE B N 1
ATOM 6483 C CA . ILE B 1 210 ? 5.578 49.688 12.055 1 98.56 210 ILE B CA 1
ATOM 6484 C C . ILE B 1 210 ? 6.809 50.531 11.727 1 98.56 210 ILE B C 1
ATOM 6486 O O . ILE B 1 210 ? 7.883 50.344 12.297 1 98.56 210 ILE B O 1
ATOM 6490 N N . ALA B 1 211 ? 6.68 51.438 10.781 1 98 211 ALA B N 1
ATOM 6491 C CA . ALA B 1 211 ? 7.781 52.312 10.43 1 98 211 ALA B CA 1
ATOM 6492 C C . ALA B 1 211 ? 8.227 53.156 11.633 1 98 211 ALA B C 1
ATOM 6494 O O . ALA B 1 211 ? 9.406 53.438 11.789 1 98 211 ALA B O 1
ATOM 6495 N N . ALA B 1 212 ? 7.301 53.531 12.461 1 97.38 212 ALA B N 1
ATOM 6496 C CA . ALA B 1 212 ? 7.613 54.312 13.656 1 97.38 212 ALA B CA 1
ATOM 6497 C C . ALA B 1 212 ? 8.469 53.5 14.625 1 97.38 212 ALA B C 1
ATOM 6499 O O . ALA B 1 212 ? 9.18 54.062 15.461 1 97.38 212 ALA B O 1
ATOM 6500 N N . PHE B 1 213 ? 8.422 52.25 14.5 1 97.94 213 PHE B N 1
ATOM 6501 C CA . PHE B 1 213 ? 9.195 51.344 15.344 1 97.94 213 PHE B CA 1
ATOM 6502 C C . PHE B 1 213 ? 10.508 50.969 14.672 1 97.94 213 PHE B C 1
ATOM 6504 O O . PHE B 1 213 ? 11.281 50.156 15.211 1 97.94 213 PHE B O 1
ATOM 6511 N N . GLY B 1 214 ? 10.695 51.469 13.453 1 98 214 GLY B N 1
ATOM 6512 C CA . GLY B 1 214 ? 11.914 51.156 12.711 1 98 214 GLY B CA 1
ATOM 6513 C C . GLY B 1 214 ? 11.742 50.031 11.727 1 98 214 GLY B C 1
ATOM 6514 O O . GLY B 1 214 ? 12.719 49.562 11.109 1 98 214 GLY B O 1
ATOM 6515 N N . GLY B 1 215 ? 10.531 49.562 11.594 1 98.56 215 GLY B N 1
ATOM 6516 C CA . GLY B 1 215 ? 10.273 48.469 10.711 1 98.56 215 GLY B CA 1
ATOM 6517 C C . GLY B 1 215 ? 9.992 48.875 9.281 1 98.56 215 GLY B C 1
ATOM 6518 O O . GLY B 1 215 ? 9.664 50.031 9.023 1 98.56 215 GLY B O 1
ATOM 6519 N N . ASN B 1 216 ? 10.164 47.969 8.328 1 98.56 216 ASN B N 1
ATOM 6520 C CA . ASN B 1 216 ? 9.859 48.125 6.914 1 98.56 216 ASN B CA 1
ATOM 6521 C C . ASN B 1 216 ? 8.508 47.5 6.559 1 98.56 216 ASN B C 1
ATOM 6523 O O . ASN B 1 216 ? 8.383 46.281 6.496 1 98.56 216 ASN B O 1
ATOM 6527 N N . PRO B 1 217 ? 7.492 48.281 6.297 1 98.19 217 PRO B N 1
ATOM 6528 C CA . PRO B 1 217 ? 6.176 47.719 5.984 1 98.19 217 PRO B CA 1
ATOM 6529 C C . PRO B 1 217 ? 6.172 46.938 4.68 1 98.19 217 PRO B C 1
ATOM 6531 O O . PRO B 1 217 ? 5.223 46.188 4.41 1 98.19 217 PRO B O 1
ATOM 6534 N N . LYS B 1 218 ? 7.227 47.062 3.877 1 98 218 LYS B N 1
ATOM 6535 C CA . LYS B 1 218 ? 7.301 46.344 2.607 1 98 218 LYS B CA 1
ATOM 6536 C C . LYS B 1 218 ? 8.039 45 2.768 1 98 218 LYS B C 1
ATOM 6538 O O . LYS B 1 218 ? 8.07 44.188 1.843 1 98 218 LYS B O 1
ATOM 6543 N N . SER B 1 219 ? 8.617 44.812 3.881 1 98.44 219 SER B N 1
ATOM 6544 C CA . SER B 1 219 ? 9.289 43.562 4.203 1 98.44 219 SER B CA 1
ATOM 6545 C C . SER B 1 219 ? 8.695 42.906 5.449 1 98.44 219 SER B C 1
ATOM 6547 O O . SER B 1 219 ? 9.312 42.938 6.516 1 98.44 219 SER B O 1
ATOM 6549 N N . VAL B 1 220 ? 7.516 42.344 5.258 1 98.88 220 VAL B N 1
ATOM 6550 C CA . VAL B 1 220 ? 6.758 41.719 6.332 1 98.88 220 VAL B CA 1
ATOM 6551 C C . VAL B 1 220 ? 6.59 40.219 6.031 1 98.88 220 VAL B C 1
ATOM 6553 O O . VAL B 1 220 ? 6.125 39.844 4.953 1 98.88 220 VAL B O 1
ATOM 6556 N N . THR B 1 221 ? 7.035 39.375 6.934 1 98.94 221 THR B N 1
ATOM 6557 C CA . THR B 1 221 ? 6.859 37.938 6.816 1 98.94 221 THR B CA 1
ATOM 6558 C C . THR B 1 221 ? 5.91 37.438 7.895 1 98.94 221 THR B C 1
ATOM 6560 O O . THR B 1 221 ? 6.117 37.656 9.086 1 98.94 221 THR B O 1
ATOM 6563 N N . LEU B 1 222 ? 4.871 36.719 7.48 1 98.94 222 LEU B N 1
ATOM 6564 C CA . LEU B 1 222 ? 4.016 36 8.422 1 98.94 222 LEU B CA 1
ATOM 6565 C C . LEU B 1 222 ? 4.594 34.625 8.75 1 98.94 222 LEU B C 1
ATOM 6567 O O . LEU B 1 222 ? 5.078 33.938 7.855 1 98.94 222 LEU B O 1
ATOM 6571 N N . PHE B 1 223 ? 4.66 34.25 9.969 1 98.88 223 PHE B N 1
ATOM 6572 C CA . PHE B 1 223 ? 5 32.906 10.352 1 98.88 223 PHE B CA 1
ATOM 6573 C C . PHE B 1 223 ? 4.113 32.406 11.492 1 98.88 223 PHE B C 1
ATOM 6575 O O . PHE B 1 223 ? 3.703 33.219 12.344 1 98.88 223 PHE B O 1
ATOM 6582 N N . GLY B 1 224 ? 3.652 31.219 11.438 1 98.88 224 GLY B N 1
ATOM 6583 C CA . GLY B 1 224 ? 2.742 30.641 12.414 1 98.88 224 GLY B CA 1
ATOM 6584 C C . GLY B 1 224 ? 2.824 29.125 12.477 1 98.88 224 GLY B C 1
ATOM 6585 O O . GLY B 1 224 ? 3.439 28.5 11.617 1 98.88 224 GLY B O 1
ATOM 6586 N N . GLU B 1 225 ? 2.314 28.547 13.523 1 98.75 225 GLU B N 1
ATOM 6587 C CA . GLU B 1 225 ? 2.359 27.109 13.781 1 98.75 225 GLU B CA 1
ATOM 6588 C C . GLU B 1 225 ? 0.955 26.531 13.953 1 98.75 225 GLU B C 1
ATOM 6590 O O . GLU B 1 225 ? 0.089 27.172 14.555 1 98.75 225 GLU B O 1
ATOM 6595 N N . SER B 1 226 ? 0.693 25.312 13.422 1 97.88 226 SER B N 1
ATOM 6596 C CA . SER B 1 226 ? -0.587 24.641 13.562 1 97.88 226 SER B CA 1
ATOM 6597 C C . SER B 1 226 ? -1.729 25.484 13.016 1 97.88 226 SER B C 1
ATOM 6599 O O . SER B 1 226 ? -1.676 25.938 11.867 1 97.88 226 SER B O 1
ATOM 6601 N N . ALA B 1 227 ? -2.701 25.906 13.836 1 98 227 ALA B N 1
ATOM 6602 C CA . ALA B 1 227 ? -3.764 26.797 13.375 1 98 227 ALA B CA 1
ATOM 6603 C C . ALA B 1 227 ? -3.199 28.141 12.922 1 98 227 ALA B C 1
ATOM 6605 O O . ALA B 1 227 ? -3.734 28.766 12.008 1 98 227 ALA B O 1
ATOM 6606 N N . GLY B 1 228 ? -2.072 28.562 13.516 1 98.81 228 GLY B N 1
ATOM 6607 C CA . GLY B 1 228 ? -1.386 29.75 13.039 1 98.81 228 GLY B CA 1
ATOM 6608 C C . GLY B 1 228 ? -0.866 29.609 11.617 1 98.81 228 GLY B C 1
ATOM 6609 O O . GLY B 1 228 ? -0.976 30.547 10.82 1 98.81 228 GLY B O 1
ATOM 6610 N N . ALA B 1 229 ? -0.263 28.422 11.359 1 98.88 229 ALA B N 1
ATOM 6611 C CA . ALA B 1 229 ? 0.158 28.141 9.992 1 98.88 229 ALA B CA 1
ATOM 6612 C C . ALA B 1 229 ? -1.042 28.078 9.047 1 98.88 229 ALA B C 1
ATOM 6614 O O . ALA B 1 229 ? -0.962 28.516 7.902 1 98.88 229 ALA B O 1
ATOM 6615 N N . GLY B 1 230 ? -2.102 27.5 9.547 1 98.62 230 GLY B N 1
ATOM 6616 C CA . GLY B 1 230 ? -3.346 27.547 8.797 1 98.62 230 GLY B CA 1
ATOM 6617 C C . GLY B 1 230 ? -3.773 28.969 8.461 1 98.62 230 GLY B C 1
ATOM 6618 O O . GLY B 1 230 ? -4.148 29.25 7.324 1 98.62 230 GLY B O 1
ATOM 6619 N N . SER B 1 231 ? -3.693 29.844 9.422 1 98.88 231 SER B N 1
ATOM 6620 C CA . SER B 1 231 ? -4.027 31.25 9.219 1 98.88 231 SER B CA 1
ATOM 6621 C C . SER B 1 231 ? -3.121 31.891 8.18 1 98.88 231 SER B C 1
ATOM 6623 O O . SER B 1 231 ? -3.594 32.625 7.297 1 98.88 231 SER B O 1
ATOM 6625 N N . VAL B 1 232 ? -1.854 31.641 8.289 1 98.94 232 VAL B N 1
ATOM 6626 C CA . VAL B 1 232 ? -0.903 32.188 7.32 1 98.94 232 VAL B CA 1
ATOM 6627 C C . VAL B 1 232 ? -1.303 31.734 5.91 1 98.94 232 VAL B C 1
ATOM 6629 O O . VAL B 1 232 ? -1.315 32.562 4.984 1 98.94 232 VAL B O 1
ATOM 6632 N N . GLY B 1 233 ? -1.646 30.469 5.797 1 98.81 233 GLY B N 1
ATOM 6633 C CA . GLY B 1 233 ? -2.115 29.969 4.516 1 98.81 233 GLY B CA 1
ATOM 6634 C C . GLY B 1 233 ? -3.387 30.641 4.039 1 98.81 233 GLY B C 1
ATOM 6635 O O . GLY B 1 233 ? -3.535 30.922 2.848 1 98.81 233 GLY B O 1
ATOM 6636 N N . LEU B 1 234 ? -4.277 30.859 4.953 1 98.88 234 LEU B N 1
ATOM 6637 C CA . LEU B 1 234 ? -5.539 31.516 4.602 1 98.88 234 LEU B CA 1
ATOM 6638 C C . LEU B 1 234 ? -5.316 32.969 4.203 1 98.88 234 LEU B C 1
ATOM 6640 O O . LEU B 1 234 ? -5.996 33.469 3.314 1 98.88 234 LEU B O 1
ATOM 6644 N N . HIS B 1 235 ? -4.387 33.688 4.828 1 98.94 235 HIS B N 1
ATOM 6645 C CA . HIS B 1 235 ? -4.027 35.031 4.418 1 98.94 235 HIS B CA 1
ATOM 6646 C C . HIS B 1 235 ? -3.434 35.031 3.016 1 98.94 235 HIS B C 1
ATOM 6648 O O . HIS B 1 235 ? -3.676 35.969 2.242 1 98.94 235 HIS B O 1
ATOM 6654 N N . LEU B 1 236 ? -2.662 34.031 2.643 1 98.81 236 LEU B N 1
ATOM 6655 C CA . LEU B 1 236 ? -2.127 33.875 1.291 1 98.81 236 LEU B CA 1
ATOM 6656 C C . LEU B 1 236 ? -3.254 33.781 0.27 1 98.81 236 LEU B C 1
ATOM 6658 O O . LEU B 1 236 ? -3.086 34.156 -0.892 1 98.81 236 LEU B O 1
ATOM 6662 N N . LEU B 1 237 ? -4.414 33.281 0.759 1 98.56 237 LEU B N 1
ATOM 6663 C CA . LEU B 1 237 ? -5.539 33.031 -0.136 1 98.56 237 LEU B CA 1
ATOM 6664 C C . LEU B 1 237 ? -6.539 34.188 -0.1 1 98.56 237 LEU B C 1
ATOM 6666 O O . LEU B 1 237 ? -7.477 34.219 -0.901 1 98.56 237 LEU B O 1
ATOM 6670 N N . SER B 1 238 ? -6.402 35.094 0.818 1 98.62 238 SER B N 1
ATOM 6671 C CA . SER B 1 238 ? -7.34 36.188 1 1 98.62 238 SER B CA 1
ATOM 6672 C C . SER B 1 238 ? -6.902 37.438 0.213 1 98.62 238 SER B C 1
ATOM 6674 O O . SER B 1 238 ? -5.875 38.031 0.525 1 98.62 238 SER B O 1
ATOM 6676 N N . PRO B 1 239 ? -7.684 37.875 -0.721 1 97.69 239 PRO B N 1
ATOM 6677 C CA . PRO B 1 239 ? -7.293 39 -1.562 1 97.69 239 PRO B CA 1
ATOM 6678 C C . PRO B 1 239 ? -7 40.281 -0.754 1 97.69 239 PRO B C 1
ATOM 6680 O O . PRO B 1 239 ? -6.07 41 -1.075 1 97.69 239 PRO B O 1
ATOM 6683 N N . ARG B 1 240 ? -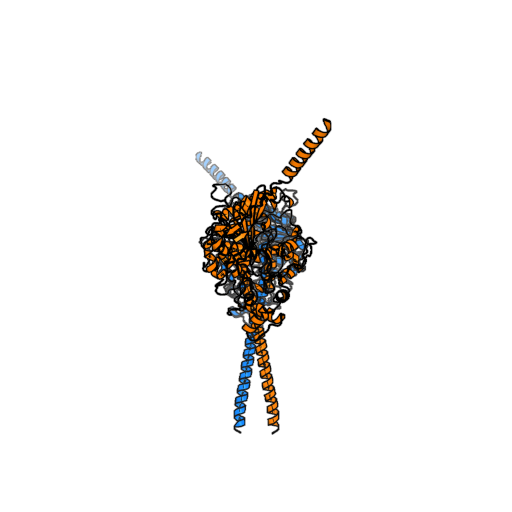7.695 40.5 0.288 1 97.88 240 ARG B N 1
ATOM 6684 C CA . ARG B 1 240 ? -7.543 41.719 1.062 1 97.88 240 ARG B CA 1
ATOM 6685 C C . ARG B 1 240 ? -6.359 41.625 2.02 1 97.88 240 ARG B C 1
ATOM 6687 O O . ARG B 1 240 ? -5.891 42.625 2.543 1 97.88 240 ARG B O 1
ATOM 6694 N N . SER B 1 241 ? -5.883 40.438 2.242 1 98.62 241 SER B N 1
ATOM 6695 C CA . SER B 1 241 ? -4.715 40.25 3.098 1 98.62 241 SER B CA 1
ATOM 6696 C C . SER B 1 241 ? -3.424 40.281 2.285 1 98.62 241 SER B C 1
ATOM 6698 O O . SER B 1 241 ? -2.369 40.656 2.801 1 98.62 241 SER B O 1
ATOM 6700 N N . GLN B 1 242 ? -3.479 39.906 1.045 1 98.25 242 GLN B N 1
ATOM 6701 C CA . GLN B 1 242 ? -2.322 39.656 0.196 1 98.25 242 GLN B CA 1
ATOM 6702 C C . GLN B 1 242 ? -1.393 40.875 0.143 1 98.25 242 GLN B C 1
ATOM 6704 O O . GLN B 1 242 ? -0.171 40.719 0.212 1 98.25 242 GLN B O 1
ATOM 6709 N N . PRO B 1 243 ? -1.91 42.094 0.097 1 98.38 243 PRO B N 1
ATOM 6710 C CA . PRO B 1 243 ? -0.998 43.219 -0.009 1 98.38 243 PRO B CA 1
ATOM 6711 C C . PRO B 1 243 ? -0.304 43.562 1.312 1 98.38 243 PRO B C 1
ATOM 6713 O O . PRO B 1 243 ? 0.615 44.375 1.344 1 98.38 243 PRO B O 1
ATOM 6716 N N . LEU B 1 244 ? -0.65 42.875 2.379 1 98.81 244 LEU B N 1
ATOM 6717 C CA . LEU B 1 244 ? -0.246 43.312 3.709 1 98.81 244 LEU B CA 1
ATOM 6718 C C . LEU B 1 244 ? 1.051 42.625 4.137 1 98.81 244 LEU B C 1
ATOM 6720 O O . LEU B 1 244 ? 1.604 42.969 5.191 1 98.81 244 LEU B O 1
ATOM 6724 N N . PHE B 1 245 ? 1.571 41.719 3.371 1 98.81 245 PHE B N 1
ATOM 6725 C CA . PHE B 1 245 ? 2.816 41.031 3.689 1 98.81 245 PHE B CA 1
ATOM 6726 C C . PHE B 1 245 ? 3.518 40.562 2.42 1 98.81 245 PHE B C 1
ATOM 6728 O O . PHE B 1 245 ? 2.951 40.656 1.328 1 98.81 245 PHE B O 1
ATOM 6735 N N . THR B 1 246 ? 4.777 40.062 2.607 1 98.5 246 THR B N 1
ATOM 6736 C CA . THR B 1 246 ? 5.609 39.75 1.453 1 98.5 246 THR B CA 1
ATOM 6737 C C . THR B 1 246 ? 5.902 38.25 1.398 1 98.5 246 THR B C 1
ATOM 6739 O O . THR B 1 246 ? 5.93 37.656 0.318 1 98.5 246 THR B O 1
ATOM 6742 N N . ARG B 1 247 ? 6.18 37.656 2.561 1 98.69 247 ARG B N 1
ATOM 6743 C CA . ARG B 1 247 ? 6.59 36.25 2.631 1 98.69 247 ARG B CA 1
ATOM 6744 C C . ARG B 1 247 ? 5.84 35.531 3.736 1 98.69 247 ARG B C 1
ATOM 6746 O O . ARG B 1 247 ? 5.164 36.156 4.555 1 98.69 247 ARG B O 1
ATOM 6753 N N . ALA B 1 248 ? 5.934 34.156 3.705 1 98.88 248 ALA B N 1
ATOM 6754 C CA . ALA B 1 248 ? 5.156 33.406 4.684 1 98.88 248 ALA B CA 1
ATOM 6755 C C . ALA B 1 248 ? 5.898 32.156 5.117 1 98.88 248 ALA B C 1
ATOM 6757 O O . ALA B 1 248 ? 6.543 31.484 4.301 1 98.88 248 ALA B O 1
ATOM 6758 N N . ILE B 1 249 ? 5.875 31.828 6.375 1 98.94 249 ILE B N 1
ATOM 6759 C CA . ILE B 1 249 ? 6.398 30.578 6.941 1 98.94 249 ILE B CA 1
ATOM 6760 C C . ILE B 1 249 ? 5.27 29.797 7.609 1 98.94 249 ILE B C 1
ATOM 6762 O O . ILE B 1 249 ? 4.586 30.312 8.492 1 98.94 249 ILE B O 1
ATOM 6766 N N . LEU B 1 250 ? 5.031 28.578 7.129 1 98.94 250 LEU B N 1
ATOM 6767 C CA . LEU B 1 250 ? 3.998 27.703 7.672 1 98.94 250 LEU B CA 1
ATOM 6768 C C . LEU B 1 250 ? 4.617 26.547 8.453 1 98.94 250 LEU B C 1
ATOM 6770 O O . LEU B 1 250 ? 5.242 25.672 7.867 1 98.94 250 LEU B O 1
ATOM 6774 N N . GLN B 1 251 ? 4.348 26.547 9.758 1 98.88 251 GLN B N 1
ATOM 6775 C CA . GLN B 1 251 ? 4.922 25.531 10.625 1 98.88 251 GLN B CA 1
ATOM 6776 C C . GLN B 1 251 ? 3.861 24.531 11.07 1 98.88 251 GLN B C 1
ATOM 6778 O O . GLN B 1 251 ? 2.963 24.875 11.844 1 98.88 251 GLN B O 1
ATOM 6783 N N . SER B 1 252 ? 3.928 23.266 10.609 1 98.62 252 SER B N 1
ATOM 6784 C CA . SER B 1 252 ? 3.078 22.141 11.023 1 98.62 252 SER B CA 1
ATOM 6785 C C . SER B 1 252 ? 1.604 22.453 10.789 1 98.62 252 SER B C 1
ATOM 6787 O O . SER B 1 252 ? 0.771 22.266 11.672 1 98.62 252 SER B O 1
ATOM 6789 N N . GLY B 1 253 ? 1.312 23.031 9.656 1 98.31 253 GLY B N 1
ATOM 6790 C CA . GLY B 1 253 ? -0.055 23.344 9.273 1 98.31 253 GLY B CA 1
ATOM 6791 C C . GLY B 1 253 ? -0.156 24.016 7.91 1 98.31 253 GLY B C 1
ATOM 6792 O O . GLY B 1 253 ? 0.814 24.594 7.426 1 98.31 253 GLY B O 1
ATOM 6793 N N . SER B 1 254 ? -1.288 23.875 7.301 1 98.44 254 SER B N 1
ATOM 6794 C CA . SER B 1 254 ? -1.59 24.5 6.016 1 98.44 254 SER B CA 1
ATOM 6795 C C . SER B 1 254 ? -3.092 24.688 5.832 1 98.44 254 SER B C 1
ATOM 6797 O O . SER B 1 254 ? -3.893 24.047 6.523 1 98.44 254 SER B O 1
ATOM 6799 N N . SER B 1 255 ? -3.434 25.516 4.949 1 98.31 255 SER B N 1
ATOM 6800 C CA . SER B 1 255 ? -4.832 25.906 4.797 1 98.31 255 SER B CA 1
ATOM 6801 C C . SER B 1 255 ? -5.648 24.797 4.152 1 98.31 255 SER B C 1
ATOM 6803 O O . SER B 1 255 ? -6.871 24.75 4.289 1 98.31 255 SER B O 1
ATOM 6805 N N . ASN B 1 256 ? -4.988 23.906 3.424 1 97.06 256 ASN B N 1
ATOM 6806 C CA . ASN B 1 256 ? -5.703 22.844 2.727 1 97.06 256 ASN B CA 1
ATOM 6807 C C . ASN B 1 256 ? -5.844 21.594 3.596 1 97.06 256 ASN B C 1
ATOM 6809 O O . ASN B 1 256 ? -6.285 20.547 3.123 1 97.06 256 ASN B O 1
ATOM 6813 N N . ALA B 1 257 ? -5.387 21.656 4.84 1 96.31 257 ALA B N 1
ATOM 6814 C CA . ALA B 1 257 ? -5.59 20.531 5.746 1 96.31 257 ALA B CA 1
ATOM 6815 C C . ALA B 1 257 ? -7.078 20.281 5.98 1 96.31 257 ALA B C 1
ATOM 6817 O O . ALA B 1 257 ? -7.887 21.203 5.93 1 96.31 257 ALA B O 1
ATOM 6818 N N . PRO B 1 258 ? -7.473 19.047 6.281 1 92.31 258 PRO B N 1
ATOM 6819 C CA . PRO B 1 258 ? -8.898 18.719 6.402 1 92.31 258 PRO B CA 1
ATOM 6820 C C . PRO B 1 258 ? -9.578 19.453 7.551 1 92.31 258 PRO B C 1
ATOM 6822 O O . PRO B 1 258 ? -10.797 19.641 7.531 1 92.31 258 PRO B O 1
ATOM 6825 N N . TRP B 1 259 ? -8.852 19.922 8.477 1 93.38 259 TRP B N 1
ATOM 6826 C CA . TRP B 1 259 ? -9.414 20.547 9.664 1 93.38 259 TRP B CA 1
ATOM 6827 C C . TRP B 1 259 ? -9.445 22.078 9.508 1 93.38 259 TRP B C 1
ATOM 6829 O O . TRP B 1 259 ? -10.039 22.766 10.328 1 93.38 259 TRP B O 1
ATOM 6839 N N . ALA B 1 260 ? -8.836 22.641 8.5 1 95.88 260 ALA B N 1
ATOM 6840 C CA . ALA B 1 260 ? -8.484 24.062 8.445 1 95.88 260 ALA B CA 1
ATOM 6841 C C . ALA B 1 260 ? -9.703 24.922 8.125 1 95.88 260 ALA B C 1
ATOM 6843 O O . ALA B 1 260 ? -9.82 26.047 8.625 1 95.88 260 ALA B O 1
ATOM 6844 N N . VAL B 1 261 ? -10.602 24.391 7.262 1 96.75 261 VAL B N 1
ATOM 6845 C CA . VAL B 1 261 ? -11.773 25.156 6.84 1 96.75 261 VAL B CA 1
ATOM 6846 C C . VAL B 1 261 ? -13 24.25 6.797 1 96.75 261 VAL B C 1
ATOM 6848 O O . VAL B 1 261 ? -12.914 23.109 6.34 1 96.75 261 VAL B O 1
ATOM 6851 N N . MET B 1 262 ? -14.031 24.719 7.316 1 92.19 262 MET B N 1
ATOM 6852 C CA . MET B 1 262 ? -15.258 23.938 7.254 1 92.19 262 MET B CA 1
ATOM 6853 C C . MET B 1 262 ? -16.25 24.547 6.277 1 92.19 262 MET B C 1
ATOM 6855 O O . MET B 1 262 ? -16.141 25.719 5.918 1 92.19 262 MET B O 1
ATOM 6859 N N . SER B 1 263 ? -17.266 23.828 5.906 1 89.94 263 SER B N 1
ATOM 6860 C CA . SER B 1 263 ? -18.297 24.297 4.988 1 89.94 263 SER B CA 1
ATOM 6861 C C . SER B 1 263 ? -19.266 25.25 5.68 1 89.94 263 SER B C 1
ATOM 6863 O O . SER B 1 263 ? -19.484 25.141 6.891 1 89.94 263 SER B O 1
ATOM 6865 N N . PRO B 1 264 ? -19.812 26.094 4.875 1 93.31 264 PRO B N 1
ATOM 6866 C CA . PRO B 1 264 ? -20.812 26.984 5.457 1 93.31 264 PRO B CA 1
ATOM 6867 C C . PRO B 1 264 ? -21.969 26.234 6.109 1 93.31 264 PRO B C 1
ATOM 6869 O O . PRO B 1 264 ? -22.484 26.656 7.152 1 93.31 264 PRO B O 1
ATOM 6872 N N . LYS B 1 265 ? -22.328 25.109 5.52 1 92.88 265 LYS B N 1
ATOM 6873 C CA . LYS B 1 265 ? -23.406 24.297 6.074 1 92.88 265 LYS B CA 1
ATOM 6874 C C . LYS B 1 265 ? -23.047 23.766 7.461 1 92.88 265 LYS B C 1
ATOM 6876 O O . LYS B 1 265 ? -23.859 23.828 8.383 1 92.88 265 LYS B O 1
ATOM 6881 N N . GLU B 1 266 ? -21.875 23.312 7.582 1 91.44 266 GLU B N 1
ATOM 6882 C CA . GLU B 1 266 ? -21.422 22.797 8.875 1 91.44 266 GLU B CA 1
ATOM 6883 C C . GLU B 1 266 ? -21.312 23.922 9.906 1 91.44 266 GLU B C 1
ATOM 6885 O O . GLU B 1 266 ? -21.641 23.719 11.078 1 91.44 266 GLU B O 1
ATOM 6890 N N . ALA B 1 267 ? -20.828 25.062 9.516 1 94.88 267 ALA B N 1
ATOM 6891 C CA . ALA B 1 267 ? -20.719 26.219 10.398 1 94.88 267 ALA B CA 1
ATOM 6892 C C . ALA B 1 267 ? -22.094 26.625 10.938 1 94.88 267 ALA B C 1
ATOM 6894 O O . ALA B 1 267 ? -22.234 26.938 12.125 1 94.88 267 ALA B O 1
ATOM 6895 N N . ARG B 1 268 ? -23.062 26.609 10.047 1 95.44 268 ARG B N 1
ATOM 6896 C CA . ARG B 1 268 ? -24.438 26.906 10.438 1 95.44 268 ARG B CA 1
ATOM 6897 C C . ARG B 1 268 ? -24.953 25.891 11.453 1 95.44 268 ARG B C 1
ATOM 6899 O O . ARG B 1 268 ? -25.531 26.266 12.477 1 95.44 268 ARG B O 1
ATOM 6906 N N . ASN B 1 269 ? -24.719 24.656 11.148 1 94.12 269 ASN B N 1
ATOM 6907 C CA . ASN B 1 269 ? -25.156 23.594 12.031 1 94.12 269 ASN B CA 1
ATOM 6908 C C . ASN B 1 269 ? -24.547 23.719 13.43 1 94.12 269 ASN B C 1
ATOM 6910 O O . ASN B 1 269 ? -25.25 23.531 14.43 1 94.12 269 ASN B O 1
ATOM 6914 N N . ARG B 1 270 ? -23.281 24.062 13.492 1 94.88 270 ARG B N 1
ATOM 6915 C CA . ARG B 1 270 ? -22.609 24.219 14.781 1 94.88 270 ARG B CA 1
ATOM 6916 C C . ARG B 1 270 ? -23.188 25.391 15.555 1 94.88 270 ARG B C 1
ATOM 6918 O O . ARG B 1 270 ? -23.375 25.312 16.766 1 94.88 270 ARG B O 1
ATOM 6925 N N . THR B 1 271 ? -23.438 26.453 14.883 1 97.19 271 THR B N 1
ATOM 6926 C CA . THR B 1 271 ? -23.969 27.656 15.516 1 97.19 271 THR B CA 1
ATOM 6927 C C . THR B 1 271 ? -25.375 27.391 16.078 1 97.19 271 THR B C 1
ATOM 6929 O O . THR B 1 271 ? -25.672 27.766 17.203 1 97.19 271 THR B O 1
ATOM 6932 N N . LEU B 1 272 ? -26.172 26.703 15.258 1 96.5 272 LEU B N 1
ATOM 6933 C CA . LEU B 1 272 ? -27.531 26.406 15.688 1 96.5 272 LEU B CA 1
ATOM 6934 C C . LEU B 1 272 ? -27.531 25.422 16.859 1 96.5 272 LEU B C 1
ATOM 6936 O O . LEU B 1 272 ? -28.359 25.516 17.766 1 96.5 272 LEU B O 1
ATOM 6940 N N . THR B 1 273 ? -26.625 24.5 16.797 1 96.06 273 THR B N 1
ATOM 6941 C CA . THR B 1 273 ? -26.5 23.547 17.906 1 96.06 273 THR B CA 1
ATOM 6942 C C . THR B 1 273 ? -26.078 24.266 19.188 1 96.06 273 THR B C 1
ATOM 6944 O O . THR B 1 273 ? -26.625 23.984 20.266 1 96.06 273 THR B O 1
ATOM 6947 N N . LEU B 1 274 ? -25.125 25.156 19.094 1 97 274 LEU B N 1
ATOM 6948 C CA . LEU B 1 274 ? -24.703 25.953 20.25 1 97 274 LEU B CA 1
ATOM 6949 C C . LEU B 1 274 ? -25.875 26.766 20.797 1 97 274 LEU B C 1
ATOM 6951 O O . LEU B 1 274 ? -26.094 26.797 22 1 97 274 LEU B O 1
ATOM 6955 N N . ALA B 1 275 ? -26.594 27.359 19.906 1 97.5 275 ALA B N 1
ATOM 6956 C CA . ALA B 1 275 ? -27.766 28.156 20.297 1 97.5 275 ALA B CA 1
ATOM 6957 C C . ALA B 1 275 ? -28.766 27.312 21.062 1 97.5 275 ALA B C 1
ATOM 6959 O O . ALA B 1 275 ? -29.359 27.781 22.047 1 97.5 275 ALA B O 1
ATOM 6960 N N . LYS B 1 276 ? -28.938 26.172 20.578 1 96.38 276 LYS B N 1
ATOM 6961 C CA . LYS B 1 276 ? -29.859 25.266 21.25 1 96.38 276 LYS B CA 1
ATOM 6962 C C . LYS B 1 276 ? -29.391 24.953 22.672 1 96.38 276 LYS B C 1
ATOM 6964 O O . LYS B 1 276 ? -30.172 25.016 23.609 1 96.38 276 LYS B O 1
ATOM 6969 N N . PHE B 1 277 ? -28.156 24.672 22.859 1 95.94 277 PHE B N 1
ATOM 6970 C CA . PHE B 1 277 ? -27.609 24.234 24.141 1 95.94 277 PHE B CA 1
ATOM 6971 C C . PHE B 1 277 ? -27.609 25.391 25.141 1 95.94 277 PHE B C 1
ATOM 6973 O O . PHE B 1 277 ? -27.734 25.156 26.359 1 95.94 277 PHE B O 1
ATOM 6980 N N . ILE B 1 278 ? -27.547 26.625 24.672 1 96.19 278 ILE B N 1
ATOM 6981 C CA . ILE B 1 278 ? -27.406 27.75 25.594 1 96.19 278 ILE B CA 1
ATOM 6982 C C . ILE B 1 278 ? -28.75 28.469 25.719 1 96.19 278 ILE B C 1
ATOM 6984 O O . ILE B 1 278 ? -28.828 29.562 26.281 1 96.19 278 ILE B O 1
ATOM 6988 N N . GLY B 1 279 ? -29.812 28 25.094 1 95.94 279 GLY B N 1
ATOM 6989 C CA . GLY B 1 279 ? -31.156 28.547 25.25 1 95.94 279 GLY B CA 1
ATOM 6990 C C . GLY B 1 279 ? -31.453 29.703 24.312 1 95.94 279 GLY B C 1
ATOM 6991 O O . GLY B 1 279 ? -32.219 30.594 24.641 1 95.94 279 GLY B O 1
ATOM 6992 N N . CYS B 1 280 ? -30.797 29.719 23.203 1 97.19 280 CYS B N 1
ATOM 6993 C CA . CYS B 1 280 ? -30.969 30.812 22.25 1 97.19 280 CYS B CA 1
ATOM 6994 C C . CYS B 1 280 ? -31.625 30.344 20.969 1 97.19 280 CYS B C 1
ATOM 6996 O O . CYS B 1 280 ? -31.562 31.016 19.938 1 97.19 280 CYS B O 1
ATOM 6998 N N . SER B 1 281 ? -32.219 29.141 21.016 1 94.75 281 SER B N 1
ATOM 6999 C CA . SER B 1 281 ? -32.938 28.656 19.828 1 94.75 281 SER B CA 1
ATOM 7000 C C . SER B 1 281 ? -34.156 29.531 19.531 1 94.75 281 SER B C 1
ATOM 7002 O O . SER B 1 281 ? -35.031 29.688 20.391 1 94.75 281 SER B O 1
ATOM 7004 N N . ARG B 1 282 ? -34.125 30.141 18.328 1 91.06 282 ARG B N 1
ATOM 7005 C CA . ARG B 1 282 ? -35.219 31.016 17.875 1 91.06 282 ARG B CA 1
ATOM 7006 C C . ARG B 1 282 ? -35.562 30.734 16.422 1 91.06 282 ARG B C 1
ATOM 7008 O O . ARG B 1 282 ? -34.812 30.062 15.711 1 91.06 282 ARG B O 1
ATOM 7015 N N . GLU B 1 283 ? -36.688 31.281 16 1 88.69 283 GLU B N 1
ATOM 7016 C CA . GLU B 1 283 ? -37.125 31.094 14.617 1 88.69 283 GLU B CA 1
ATOM 7017 C C . GLU B 1 283 ? -36.344 32 13.672 1 88.69 283 GLU B C 1
ATOM 7019 O O . GLU B 1 283 ? -36.156 31.672 12.492 1 88.69 283 GLU B O 1
ATOM 7024 N N . ASN B 1 284 ? -35.969 33.062 14.227 1 92.19 284 ASN B N 1
ATOM 7025 C CA . ASN B 1 284 ? -35.281 34.094 13.453 1 92.19 284 ASN B CA 1
ATOM 7026 C C . ASN B 1 284 ? -33.812 34.188 13.82 1 92.19 284 ASN B C 1
ATOM 7028 O O . ASN B 1 284 ? -33.469 34.219 15 1 92.19 284 ASN B O 1
ATOM 7032 N N . GLU B 1 285 ? -32.938 34.25 12.789 1 94.44 285 GLU B N 1
ATOM 7033 C CA . GLU B 1 285 ? -31.484 34.281 13.016 1 94.44 285 GLU B CA 1
ATOM 7034 C C . GLU B 1 285 ? -31.078 35.531 13.805 1 94.44 285 GLU B C 1
ATOM 7036 O O . GLU B 1 285 ? -30.172 35.469 14.633 1 94.44 285 GLU B O 1
ATOM 7041 N N . THR B 1 286 ? -31.734 36.562 13.508 1 93.56 286 THR B N 1
ATOM 7042 C CA . THR B 1 286 ? -31.422 37.812 14.195 1 93.56 286 THR B CA 1
ATOM 7043 C C . THR B 1 286 ? -31.656 37.688 15.695 1 93.56 286 THR B C 1
ATOM 7045 O O . THR B 1 286 ? -30.875 38.188 16.5 1 93.56 286 THR B O 1
ATOM 7048 N N . GLU B 1 287 ? -32.75 37.031 16.016 1 95.88 287 GLU B N 1
ATOM 7049 C CA . GLU B 1 287 ? -33.031 36.812 17.422 1 95.88 287 GLU B CA 1
ATOM 7050 C C . GLU B 1 287 ? -32.031 35.875 18.078 1 95.88 287 GLU B C 1
ATOM 7052 O O . GLU B 1 287 ? -31.703 36 19.25 1 95.88 287 GLU B O 1
ATOM 7057 N N . ILE B 1 288 ? -31.625 34.906 17.328 1 97.19 288 ILE B N 1
ATOM 7058 C CA . ILE B 1 288 ? -30.609 33.969 17.812 1 97.19 288 ILE B CA 1
ATOM 7059 C C . ILE B 1 288 ? -29.328 34.719 18.125 1 97.19 288 ILE B C 1
ATOM 7061 O O . ILE B 1 288 ? -28.75 34.531 19.203 1 97.19 288 ILE B O 1
ATOM 7065 N N . ILE B 1 289 ? -28.906 35.562 17.203 1 96.62 289 ILE B N 1
ATOM 7066 C CA . ILE B 1 289 ? -27.656 36.344 17.359 1 96.62 289 ILE B CA 1
ATOM 7067 C C . ILE B 1 289 ? -27.781 37.281 18.562 1 96.62 289 ILE B C 1
ATOM 7069 O O . ILE B 1 289 ? -26.844 37.406 19.344 1 96.62 289 ILE B O 1
ATOM 7073 N N . LYS B 1 290 ? -28.938 37.906 18.688 1 95.88 290 LYS B N 1
ATOM 7074 C CA . LYS B 1 290 ? -29.156 38.844 19.797 1 95.88 290 LYS B CA 1
ATOM 7075 C C . LYS B 1 290 ? -29.062 38.094 21.141 1 95.88 290 LYS B C 1
ATOM 7077 O O . LYS B 1 290 ? -28.469 38.594 22.094 1 95.88 290 LYS B O 1
ATOM 7082 N N . CYS B 1 291 ? -29.688 37.031 21.172 1 96.81 291 CYS B N 1
ATOM 7083 C CA . CYS B 1 291 ? -29.641 36.188 22.375 1 96.81 291 CYS B CA 1
ATOM 7084 C C . CYS B 1 291 ? -28.203 35.812 22.703 1 96.81 291 CYS B C 1
ATOM 7086 O O . CYS B 1 291 ? -27.75 35.969 23.844 1 96.81 291 CYS B O 1
ATOM 7088 N N . LEU B 1 292 ? -27.422 35.312 21.719 1 97.25 292 LEU B N 1
ATOM 7089 C CA . LEU B 1 292 ? -26.031 34.906 21.906 1 97.25 292 LEU B CA 1
ATOM 7090 C C . LEU B 1 292 ? -25.172 36.062 22.359 1 97.25 292 LEU B C 1
ATOM 7092 O O . LEU B 1 292 ? -24.25 35.906 23.156 1 97.25 292 LEU B O 1
ATOM 7096 N N . ARG B 1 293 ? -25.406 37.281 21.844 1 96.44 293 ARG B N 1
ATOM 7097 C CA . ARG B 1 293 ? -24.656 38.469 22.188 1 96.44 293 ARG B CA 1
ATOM 7098 C C . ARG B 1 293 ? -24.812 38.812 23.672 1 96.44 293 ARG B C 1
ATOM 7100 O O . ARG B 1 293 ? -23.922 39.406 24.281 1 96.44 293 ARG B O 1
ATOM 7107 N N . ASN B 1 294 ? -25.922 38.375 24.203 1 95.94 294 ASN B N 1
ATOM 7108 C CA . ASN B 1 294 ? -26.234 38.75 25.578 1 95.94 294 ASN B CA 1
ATOM 7109 C C . ASN B 1 294 ? -25.812 37.688 26.578 1 95.94 294 ASN B C 1
ATOM 7111 O O . ASN B 1 294 ? -25.938 37.875 27.781 1 95.94 294 ASN B O 1
ATOM 7115 N N . LYS B 1 295 ? -25.297 36.625 26.094 1 97.12 295 LYS B N 1
ATOM 7116 C CA . LYS B 1 295 ? -24.875 35.562 26.984 1 97.12 295 LYS B CA 1
ATOM 7117 C C . LYS B 1 295 ? -23.5 35.844 27.578 1 97.12 295 LYS B C 1
ATOM 7119 O O . LYS B 1 295 ? -22.672 36.531 26.969 1 97.12 295 LYS B O 1
ATOM 7124 N N . ASP B 1 296 ? -23.297 35.344 28.781 1 97 296 ASP B N 1
ATOM 7125 C CA . ASP B 1 296 ? -21.969 35.344 29.375 1 97 296 ASP B CA 1
ATOM 7126 C C . ASP B 1 296 ? -20.984 34.562 28.531 1 97 296 ASP B C 1
ATOM 7128 O O . ASP B 1 296 ? -21.281 33.438 28.094 1 97 296 ASP B O 1
ATOM 7132 N N . PRO B 1 297 ? -19.812 35.156 28.266 1 96.69 297 PRO B N 1
ATOM 7133 C CA . PRO B 1 297 ? -18.859 34.469 27.422 1 96.69 297 PRO B CA 1
ATOM 7134 C C . PRO B 1 297 ? -18.469 33.094 27.969 1 96.69 297 PRO B C 1
ATOM 7136 O O . PRO B 1 297 ? -18.234 32.156 27.203 1 96.69 297 PRO B O 1
ATOM 7139 N N . GLN B 1 298 ? -18.422 32.969 29.234 1 95.62 298 GLN B N 1
ATOM 7140 C CA . GLN B 1 298 ? -18.094 31.688 29.828 1 95.62 298 GLN B CA 1
ATOM 7141 C C . GLN B 1 298 ? -19.156 30.641 29.531 1 95.62 298 GLN B C 1
ATOM 7143 O O . GLN B 1 298 ? -18.859 29.453 29.375 1 95.62 298 GLN B O 1
ATOM 7148 N N . GLU B 1 299 ? -20.359 31.047 29.5 1 96.62 299 GLU B N 1
ATOM 7149 C CA . GLU B 1 299 ? -21.438 30.141 29.156 1 96.62 299 GLU B CA 1
ATOM 7150 C C . GLU B 1 299 ? -21.297 29.656 27.703 1 96.62 299 GLU B C 1
ATOM 7152 O O . GLU B 1 299 ? -21.562 28.484 27.422 1 96.62 299 GLU B O 1
ATOM 7157 N N . ILE B 1 300 ? -20.922 30.516 26.859 1 96.94 300 ILE B N 1
ATOM 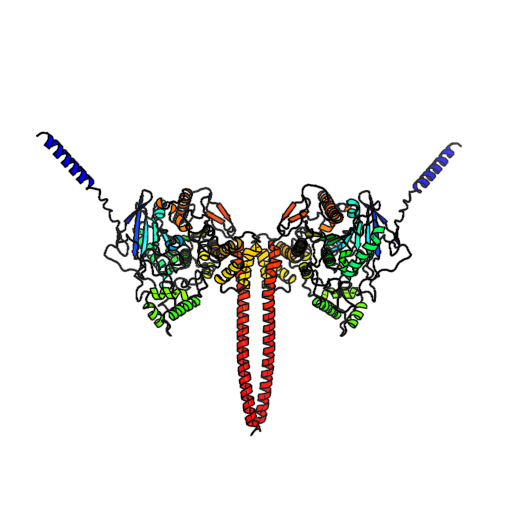7158 C CA . ILE B 1 300 ? -20.703 30.156 25.469 1 96.94 300 ILE B CA 1
ATOM 7159 C C . ILE B 1 300 ? -19.578 29.125 25.359 1 96.94 300 ILE B C 1
ATOM 7161 O O . ILE B 1 300 ? -19.734 28.109 24.672 1 96.94 300 ILE B O 1
ATOM 7165 N N . LEU B 1 301 ? -18.547 29.344 26.094 1 95.25 301 LEU B N 1
ATOM 7166 C CA . LEU B 1 301 ? -17.359 28.484 26.031 1 95.25 301 LEU B CA 1
ATOM 7167 C C . LEU B 1 301 ? -17.656 27.094 26.578 1 95.25 301 LEU B C 1
ATOM 7169 O O . LEU B 1 301 ? -17.234 26.094 26.016 1 95.25 301 LEU B O 1
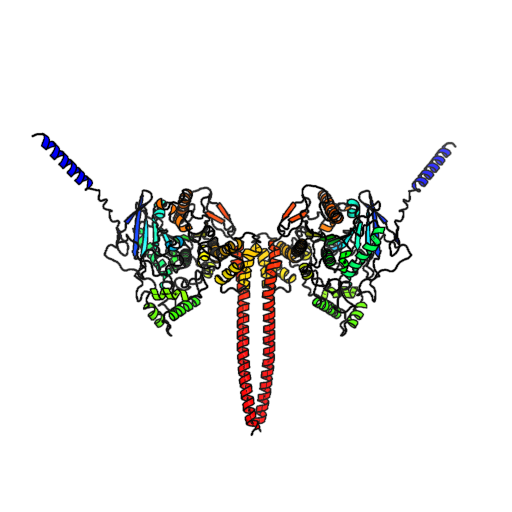ATOM 7173 N N . LEU B 1 302 ? -18.406 27.047 27.625 1 93.94 302 LEU B N 1
ATOM 7174 C CA . LEU B 1 302 ? -18.734 25.781 28.25 1 93.94 302 LEU B CA 1
ATOM 7175 C C . LEU B 1 302 ? -19.594 24.922 27.312 1 93.94 302 LEU B C 1
ATOM 7177 O O . LEU B 1 302 ? -19.516 23.688 27.344 1 93.94 302 LEU B O 1
ATOM 7181 N N . ASN B 1 303 ? -20.328 25.562 26.484 1 94.94 303 ASN B N 1
ATOM 7182 C CA . ASN B 1 303 ? -21.266 24.828 25.656 1 94.94 303 ASN B CA 1
ATOM 7183 C C . ASN B 1 303 ? -20.719 24.594 24.25 1 94.94 303 ASN B C 1
ATOM 7185 O O . ASN B 1 303 ? -21.234 23.75 23.516 1 94.94 303 ASN B O 1
ATOM 7189 N N . GLU B 1 304 ? -19.688 25.312 23.859 1 93.62 304 GLU B N 1
ATOM 7190 C CA . GLU B 1 304 ? -19.172 25.125 22.516 1 93.62 304 GLU B CA 1
ATOM 7191 C C . GLU B 1 304 ? -18.562 23.75 22.328 1 93.62 304 GLU B C 1
ATOM 7193 O O . GLU B 1 304 ? -18.516 23.219 21.203 1 93.62 304 GLU B O 1
ATOM 7198 N N . VAL B 1 305 ? -18.141 23.062 23.391 1 88.56 305 VAL B N 1
ATOM 7199 C CA . VAL B 1 305 ? -17.516 21.734 23.297 1 88.56 305 VAL B CA 1
ATOM 7200 C C . VAL B 1 305 ? -18.562 20.688 22.938 1 88.56 305 VAL B C 1
ATOM 7202 O O . VAL B 1 305 ? -18.219 19.609 22.469 1 88.56 305 VAL B O 1
ATOM 7205 N N . LEU B 1 306 ? -19.797 21.047 23.031 1 88.81 306 LEU B N 1
ATOM 7206 C CA . LEU B 1 306 ? -20.891 20.078 22.859 1 88.81 306 LEU B CA 1
ATOM 7207 C C . LEU B 1 306 ? -21.359 20.047 21.422 1 88.81 306 LEU B C 1
ATOM 7209 O O . LEU B 1 306 ? -22.172 19.188 21.047 1 88.81 306 LEU B O 1
ATOM 7213 N N . VAL B 1 307 ? -20.859 20.922 20.609 1 90.19 307 VAL B N 1
ATOM 7214 C CA . VAL B 1 307 ? -21.422 21.062 19.266 1 90.19 307 VAL B CA 1
ATOM 7215 C C . VAL B 1 307 ? -21 19.875 18.406 1 90.19 307 VAL B C 1
ATOM 7217 O O . VAL B 1 307 ? -21.625 19.609 17.375 1 90.19 307 VAL B O 1
ATOM 7220 N N . VAL B 1 308 ? -19.922 19.203 18.734 1 83.44 308 VAL B N 1
ATOM 7221 C CA . VAL B 1 308 ? -19.469 18 18.047 1 83.44 308 VAL B CA 1
ATOM 7222 C C . VAL B 1 308 ? -19.578 16.797 18.984 1 83.44 308 VAL B C 1
ATOM 7224 O O . VAL B 1 308 ? -19.469 16.938 20.203 1 83.44 308 VAL B O 1
ATOM 7227 N N . PRO B 1 309 ? -19.859 15.68 18.297 1 72.5 309 PRO B N 1
ATOM 7228 C CA . PRO B 1 309 ? -19.922 14.508 19.172 1 72.5 309 PRO B CA 1
ATOM 7229 C C . PRO B 1 309 ? -18.609 14.242 19.891 1 72.5 309 PRO B C 1
ATOM 7231 O O . PRO B 1 309 ? -17.531 14.57 19.375 1 72.5 309 PRO B O 1
ATOM 7234 N N . SER B 1 310 ? -18.656 13.852 21.125 1 60.66 310 SER B N 1
ATOM 7235 C CA . SER B 1 310 ? -17.578 13.711 22.094 1 60.66 310 SER B CA 1
ATOM 7236 C C . SER B 1 310 ? -16.422 12.891 21.516 1 60.66 310 SER B C 1
ATOM 7238 O O . SER B 1 310 ? -15.273 13.07 21.906 1 60.66 310 SER B O 1
ATOM 7240 N N . ASP B 1 311 ? -16.594 12.172 20.672 1 54.09 311 ASP B N 1
ATOM 7241 C CA . ASP B 1 311 ? -15.57 11.211 20.281 1 54.09 311 ASP B CA 1
ATOM 7242 C C . ASP B 1 311 ? -14.695 11.766 19.156 1 54.09 311 ASP B C 1
ATOM 7244 O O . ASP B 1 311 ? -13.781 11.086 18.672 1 54.09 311 ASP B O 1
ATOM 7248 N N . THR B 1 312 ? -14.773 13.109 18.906 1 59.12 312 THR B N 1
ATOM 7249 C CA . THR B 1 312 ? -14 13.586 17.766 1 59.12 312 THR B CA 1
ATOM 7250 C C . THR B 1 312 ? -12.82 14.43 18.234 1 59.12 312 THR B C 1
ATOM 7252 O O . THR B 1 312 ? -12.969 15.625 18.516 1 59.12 312 THR B O 1
ATOM 7255 N N . LEU B 1 313 ? -11.664 13.984 18.562 1 54.66 313 LEU B N 1
ATOM 7256 C CA . LEU B 1 313 ? -10.531 14.625 19.219 1 54.66 313 LEU B CA 1
ATOM 7257 C C . LEU B 1 313 ? -9.836 15.594 18.266 1 54.66 313 LEU B C 1
ATOM 7259 O O . LEU B 1 313 ? -9.219 16.562 18.703 1 54.66 313 LEU B O 1
ATOM 7263 N N . LEU B 1 314 ? -9.867 15.562 17.016 1 65.75 314 LEU B N 1
ATOM 7264 C CA . LEU B 1 314 ? -9.172 16.484 16.125 1 65.75 314 LEU B CA 1
ATOM 7265 C C . LEU B 1 314 ? -10.164 17.344 15.352 1 65.75 314 LEU B C 1
ATOM 7267 O O . LEU B 1 314 ? -9.797 18 14.375 1 65.75 314 LEU B O 1
ATOM 7271 N N . SER B 1 315 ? -11.18 17.562 16.125 1 75.25 315 SER B N 1
ATOM 7272 C CA . SER B 1 315 ? -12.195 18.375 15.461 1 75.25 315 SER B CA 1
ATOM 7273 C C . SER B 1 315 ? -12.133 19.812 15.922 1 75.25 315 SER B C 1
ATOM 7275 O O . SER B 1 315 ? -11.867 20.094 17.094 1 75.25 315 SER B O 1
ATOM 7277 N N . VAL B 1 316 ? -12.227 20.719 15.039 1 88.94 316 VAL B N 1
ATOM 7278 C CA . VAL B 1 316 ? -12.383 22.156 15.289 1 88.94 316 VAL B CA 1
ATOM 7279 C C . VAL B 1 316 ? -13.859 22.484 15.477 1 88.94 316 VAL B C 1
ATOM 7281 O O . VAL B 1 316 ? -14.664 22.328 14.547 1 88.94 316 VAL B O 1
ATOM 7284 N N . ASN B 1 317 ? -14.227 22.922 16.688 1 93.19 317 ASN B N 1
ATOM 7285 C CA . ASN B 1 317 ? -15.625 23.25 16.953 1 93.19 317 ASN B CA 1
ATOM 7286 C C . ASN B 1 317 ? -16.094 24.438 16.141 1 93.19 317 ASN B C 1
ATOM 7288 O O . ASN B 1 317 ? -17.109 24.375 15.445 1 93.19 317 ASN B O 1
ATOM 7292 N N . PHE B 1 318 ? -15.375 25.453 16.266 1 96.19 318 PHE B N 1
ATOM 7293 C CA . PHE B 1 318 ? -15.594 26.656 15.484 1 96.19 318 PHE B CA 1
ATOM 7294 C C . PHE B 1 318 ? -14.289 27.125 14.844 1 96.19 318 PHE B C 1
ATOM 7296 O O . PHE B 1 318 ? -13.297 27.344 15.531 1 96.19 318 PHE B O 1
ATOM 7303 N N . GLY B 1 319 ? -14.227 27.172 13.562 1 96.75 319 GLY B N 1
ATOM 7304 C CA . GLY B 1 319 ? -13.039 27.547 12.82 1 96.75 319 GLY B CA 1
ATOM 7305 C C . GLY B 1 319 ? -13.359 28.281 11.531 1 96.75 319 GLY B C 1
ATOM 7306 O O . GLY B 1 319 ? -14.508 28.656 11.281 1 96.75 319 GLY B O 1
ATOM 7307 N N . PRO B 1 320 ? -12.406 28.484 10.734 1 98.38 320 PRO B N 1
ATOM 7308 C CA . PRO B 1 320 ? -12.562 29.234 9.484 1 98.38 320 PRO B CA 1
ATOM 7309 C C . PRO B 1 320 ? -13.586 28.609 8.547 1 98.38 320 PRO B C 1
ATOM 7311 O O . PRO B 1 320 ? -13.758 27.391 8.531 1 98.38 320 PRO B O 1
ATOM 7314 N N . ILE B 1 321 ? -14.25 29.469 7.773 1 97.62 321 ILE B N 1
ATOM 7315 C CA . ILE B 1 321 ? -15.258 29.031 6.812 1 97.62 321 ILE B CA 1
ATOM 7316 C C . ILE B 1 321 ? -15.117 29.844 5.52 1 97.62 321 ILE B C 1
ATOM 7318 O O . ILE B 1 321 ? -14.406 30.844 5.484 1 97.62 321 ILE B O 1
ATOM 7322 N N . VAL B 1 322 ? -15.789 29.359 4.473 1 95.88 322 VAL B N 1
ATOM 7323 C CA . VAL B 1 322 ? -15.938 30.156 3.26 1 95.88 322 VAL B CA 1
ATOM 7324 C C . VAL B 1 322 ? -17.062 31.188 3.451 1 95.88 322 VAL B C 1
ATOM 7326 O O . VAL B 1 322 ? -18.234 30.828 3.443 1 95.88 322 VAL B O 1
ATOM 7329 N N . ASP B 1 323 ? -16.672 32.438 3.562 1 94.62 323 ASP B N 1
ATOM 7330 C CA . ASP B 1 323 ? -17.656 33.469 3.885 1 94.62 323 ASP B CA 1
ATOM 7331 C C . ASP B 1 323 ? -17.922 34.375 2.686 1 94.62 323 ASP B C 1
ATOM 7333 O O . ASP B 1 323 ? -18.766 35.281 2.748 1 94.62 323 ASP B O 1
ATOM 7337 N N . GLY B 1 324 ? -17.125 34.219 1.631 1 92.56 324 GLY B N 1
ATOM 7338 C CA . GLY B 1 324 ? -17.281 35.062 0.439 1 92.56 324 GLY B CA 1
ATOM 7339 C C . GLY B 1 324 ? -16.562 36.375 0.524 1 92.56 324 GLY B C 1
ATOM 7340 O O . GLY B 1 324 ? -16.453 37.094 -0.47 1 92.56 324 GLY B O 1
ATOM 7341 N N . ASP B 1 325 ? -16.031 36.75 1.634 1 95.31 325 ASP B N 1
ATOM 7342 C CA . ASP B 1 325 ? -15.305 38 1.85 1 95.31 325 ASP B CA 1
ATOM 7343 C C . ASP B 1 325 ? -13.828 37.719 2.152 1 95.31 325 ASP B C 1
ATOM 7345 O O . ASP B 1 325 ? -12.977 37.875 1.273 1 95.31 325 ASP B O 1
ATOM 7349 N N . PHE B 1 326 ? -13.594 37.156 3.285 1 97.38 326 PHE B N 1
ATOM 7350 C CA . PHE B 1 326 ? -12.219 36.812 3.598 1 97.38 326 PHE B CA 1
ATOM 7351 C C . PHE B 1 326 ? -11.727 35.688 2.676 1 97.38 326 PHE B C 1
ATOM 7353 O O . PHE B 1 326 ? -10.641 35.781 2.102 1 97.38 326 PHE B O 1
ATOM 7360 N N . LEU B 1 327 ? -12.477 34.688 2.682 1 97 327 LEU B N 1
ATOM 7361 C CA . LEU B 1 327 ? -12.203 33.531 1.85 1 97 327 LEU B CA 1
ATOM 7362 C C . LEU B 1 327 ? -13.305 33.312 0.824 1 97 327 LEU B C 1
ATOM 7364 O O . LEU B 1 327 ? -14.461 33.094 1.189 1 97 327 LEU B O 1
ATOM 7368 N N . THR B 1 328 ? -13.016 33.25 -0.42 1 94.88 328 THR B N 1
ATOM 7369 C CA . THR B 1 328 ? -14.016 33.281 -1.479 1 94.88 328 THR B CA 1
ATOM 7370 C C . THR B 1 328 ? -14.414 31.844 -1.847 1 94.88 328 THR B C 1
ATOM 7372 O O . THR B 1 328 ? -15.492 31.609 -2.406 1 94.88 328 THR B O 1
ATOM 7375 N N . ASP B 1 329 ? -13.555 30.938 -1.596 1 95 329 ASP B N 1
ATOM 7376 C CA . ASP B 1 329 ? -13.781 29.516 -1.873 1 95 329 ASP B CA 1
ATOM 7377 C C . ASP B 1 329 ? -12.891 28.641 -0.995 1 95 329 ASP B C 1
ATOM 7379 O O . ASP B 1 329 ? -12.094 29.141 -0.208 1 95 329 ASP B O 1
ATOM 7383 N N . MET B 1 330 ? -13.172 27.312 -1.102 1 95.69 330 MET B N 1
ATOM 7384 C CA . MET B 1 330 ? -12.352 26.375 -0.342 1 95.69 330 MET B CA 1
ATOM 7385 C C . MET B 1 330 ? -10.883 26.484 -0.753 1 95.69 330 MET B C 1
ATOM 7387 O O . MET B 1 330 ? -10.578 26.703 -1.925 1 95.69 330 MET B O 1
ATOM 7391 N N . PRO B 1 331 ? -9.969 26.266 0.182 1 97.25 331 PRO B N 1
ATOM 7392 C CA . PRO B 1 331 ? -8.539 26.438 -0.094 1 97.25 331 PRO B CA 1
ATOM 7393 C C . PRO B 1 331 ? -8.062 25.562 -1.256 1 97.25 331 PRO B C 1
ATOM 7395 O O . PRO B 1 331 ? -7.293 26.031 -2.1 1 97.25 331 PRO B O 1
ATOM 7398 N N . HIS B 1 332 ? -8.531 24.328 -1.259 1 92.62 332 HIS B N 1
ATOM 7399 C CA . HIS B 1 332 ? -8.102 23.438 -2.336 1 92.62 332 HIS B CA 1
ATOM 7400 C C . HIS B 1 332 ? -8.492 24 -3.699 1 92.62 332 HIS B C 1
ATOM 7402 O O . HIS B 1 332 ? -7.715 23.938 -4.652 1 92.62 332 HIS B O 1
ATOM 7408 N N . THR B 1 333 ? -9.68 24.578 -3.82 1 93.69 333 THR B N 1
ATOM 7409 C CA . THR B 1 333 ? -10.172 25.156 -5.062 1 93.69 333 THR B CA 1
ATOM 7410 C C . THR B 1 333 ? -9.367 26.391 -5.445 1 93.69 333 THR B C 1
ATOM 7412 O O . THR B 1 333 ? -8.977 26.547 -6.605 1 93.69 333 THR B O 1
ATOM 7415 N N . LEU B 1 334 ? -9.102 27.188 -4.504 1 96.19 334 LEU B N 1
ATOM 7416 C CA . LEU B 1 334 ? -8.352 28.422 -4.758 1 96.19 334 LEU B CA 1
ATOM 7417 C C . LEU B 1 334 ? -6.934 28.094 -5.219 1 96.19 334 LEU B C 1
ATOM 7419 O O . LEU B 1 334 ? -6.402 28.75 -6.117 1 96.19 334 LEU B O 1
ATOM 7423 N N . LEU B 1 335 ? -6.355 27.125 -4.652 1 95.06 335 LEU B N 1
ATOM 7424 C CA . LEU B 1 335 ? -5.016 26.703 -5.043 1 95.06 335 LEU B CA 1
ATOM 7425 C C . LEU B 1 335 ? -5.016 26.141 -6.465 1 95.06 335 LEU B C 1
ATOM 7427 O O . LEU B 1 335 ? -4.117 26.453 -7.254 1 95.06 335 LEU B O 1
ATOM 7431 N N . GLN B 1 336 ? -6.035 25.391 -6.746 1 91.44 336 GLN B N 1
ATOM 7432 C CA . GLN B 1 336 ? -6.137 24.797 -8.078 1 91.44 336 GLN B CA 1
ATOM 7433 C C . GLN B 1 336 ? -6.312 25.859 -9.148 1 91.44 336 GLN B C 1
ATOM 7435 O O . GLN B 1 336 ? -5.816 25.719 -10.266 1 91.44 336 GLN B O 1
ATOM 7440 N N . LEU B 1 337 ? -7.016 26.938 -8.758 1 93.62 337 LEU B N 1
ATOM 7441 C CA . LEU B 1 337 ? -7.301 28.031 -9.688 1 93.62 337 LEU B CA 1
ATOM 7442 C C . LEU B 1 337 ? -6.156 29.031 -9.727 1 93.62 337 LEU B C 1
ATOM 7444 O O . LEU B 1 337 ? -6.176 29.969 -10.523 1 93.62 337 LEU B O 1
ATOM 7448 N N . GLY B 1 338 ? -5.195 28.828 -8.867 1 94.19 338 GLY B N 1
ATOM 7449 C CA . GLY B 1 338 ? -4.066 29.75 -8.805 1 94.19 338 GLY B CA 1
ATOM 7450 C C . GLY B 1 338 ? -4.41 31.078 -8.164 1 94.19 338 GLY B C 1
ATOM 7451 O O . GLY B 1 338 ? -3.709 32.062 -8.367 1 94.19 338 GLY B O 1
ATOM 7452 N N . GLN B 1 339 ? -5.496 31.125 -7.523 1 95 339 GLN B N 1
ATOM 7453 C CA . GLN B 1 339 ? -5.902 32.344 -6.816 1 95 339 GLN B CA 1
ATOM 7454 C C . GLN B 1 339 ? -5.234 32.406 -5.449 1 95 339 GLN B C 1
ATOM 7456 O O . GLN B 1 339 ? -5.902 32.312 -4.418 1 95 339 GLN B O 1
ATOM 7461 N N . VAL B 1 340 ? -3.977 32.656 -5.422 1 97 340 VAL B N 1
ATOM 7462 C CA . VAL B 1 340 ? -3.115 32.719 -4.242 1 97 340 VAL B CA 1
ATOM 7463 C C . VAL B 1 340 ? -2.043 33.781 -4.441 1 97 340 VAL B C 1
ATOM 7465 O O . VAL B 1 340 ? -1.68 34.125 -5.574 1 97 340 VAL B O 1
ATOM 7468 N N . LYS B 1 341 ? -1.589 34.344 -3.414 1 98 341 LYS B N 1
ATOM 7469 C CA . LYS B 1 341 ? -0.545 35.375 -3.477 1 98 341 LYS B CA 1
ATOM 7470 C C . LYS B 1 341 ? 0.729 34.812 -4.105 1 98 341 LYS B C 1
ATOM 7472 O O . LYS B 1 341 ? 1.141 33.688 -3.799 1 98 341 LYS B O 1
ATOM 7477 N N . LYS B 1 342 ? 1.305 35.594 -4.992 1 97 342 LYS B N 1
ATOM 7478 C CA . LYS B 1 342 ? 2.678 35.312 -5.387 1 97 342 LYS B CA 1
ATOM 7479 C C . LYS B 1 342 ? 3.664 35.688 -4.293 1 97 342 LYS B C 1
ATOM 7481 O O . LYS B 1 342 ? 3.752 36.875 -3.924 1 97 342 LYS B O 1
ATOM 7486 N N . ALA B 1 343 ? 4.352 34.75 -3.709 1 97.88 343 ALA B N 1
ATOM 7487 C CA . ALA B 1 343 ? 5.242 34.969 -2.576 1 97.88 343 ALA B CA 1
ATOM 7488 C C . ALA B 1 343 ? 6.223 33.812 -2.404 1 97.88 343 ALA B C 1
ATOM 7490 O O . ALA B 1 343 ? 6.082 32.781 -3.051 1 97.88 343 ALA B O 1
ATOM 7491 N N . GLN B 1 344 ? 7.285 34.031 -1.644 1 97.31 344 GLN B N 1
ATOM 7492 C CA . GLN B 1 344 ? 8.133 32.938 -1.171 1 97.31 344 GLN B CA 1
ATOM 7493 C C . GLN B 1 344 ? 7.578 32.344 0.115 1 97.31 344 GLN B C 1
ATOM 7495 O O . GLN B 1 344 ? 7.09 33.062 0.988 1 97.31 344 GLN B O 1
ATOM 7500 N N . ILE B 1 345 ? 7.637 31 0.133 1 98.62 345 ILE B N 1
ATOM 7501 C CA . ILE B 1 345 ? 7.121 30.375 1.349 1 98.62 345 ILE B CA 1
ATOM 7502 C C . ILE B 1 345 ? 8.141 29.375 1.887 1 98.62 345 ILE B C 1
ATOM 7504 O O . ILE B 1 345 ? 8.906 28.781 1.12 1 98.62 345 ILE B O 1
ATOM 7508 N N . LEU B 1 346 ? 8.227 29.266 3.168 1 98.69 346 LEU B N 1
ATOM 7509 C CA . LEU B 1 346 ? 8.922 28.219 3.918 1 98.69 346 LEU B CA 1
ATOM 7510 C C . LEU B 1 346 ? 7.941 27.406 4.746 1 98.69 346 LEU B C 1
ATOM 7512 O O . LEU B 1 346 ? 7.242 27.938 5.605 1 98.69 346 LEU B O 1
ATOM 7516 N N . VAL B 1 347 ? 7.844 26.109 4.379 1 98.81 347 VAL B N 1
ATOM 7517 C CA . VAL B 1 347 ? 6.875 25.219 5.023 1 98.81 347 VAL B CA 1
ATOM 7518 C C . VAL B 1 347 ? 7.605 24.078 5.727 1 98.81 347 VAL B C 1
ATOM 7520 O O . VAL B 1 347 ? 8.719 23.719 5.344 1 98.81 347 VAL B O 1
ATOM 7523 N N . GLY B 1 348 ? 7.008 23.594 6.777 1 98.69 348 GLY B N 1
ATOM 7524 C CA . GLY B 1 348 ? 7.656 22.438 7.387 1 98.69 348 GLY B CA 1
ATOM 7525 C C . GLY B 1 348 ? 6.75 21.688 8.344 1 98.69 348 GLY B C 1
ATOM 7526 O O . GLY B 1 348 ? 5.578 22.047 8.508 1 98.69 348 GLY B O 1
ATOM 7527 N N . ALA B 1 349 ? 7.277 20.578 8.859 1 98.75 349 ALA B N 1
ATOM 7528 C CA . ALA B 1 349 ? 6.598 19.703 9.812 1 98.75 349 ALA B CA 1
ATOM 7529 C C . ALA B 1 349 ? 7.594 19.031 10.758 1 98.75 349 ALA B C 1
ATOM 7531 O O . ALA B 1 349 ? 8.805 19.062 10.508 1 98.75 349 ALA B O 1
ATOM 7532 N N . ASN B 1 350 ? 7.039 18.562 11.844 1 98.81 350 ASN B N 1
ATOM 7533 C CA . ASN B 1 350 ? 7.82 17.781 12.797 1 98.81 350 ASN B CA 1
ATOM 7534 C C . ASN B 1 350 ? 7.641 16.281 12.562 1 98.81 350 ASN B C 1
ATOM 7536 O O . ASN B 1 350 ? 6.613 15.852 12.039 1 98.81 350 ASN B O 1
ATOM 7540 N N . LYS B 1 351 ? 8.586 15.523 12.992 1 98.62 351 LYS B N 1
ATOM 7541 C CA . LYS B 1 351 ? 8.648 14.102 12.688 1 98.62 351 LYS B CA 1
ATOM 7542 C C . LYS B 1 351 ? 7.461 13.352 13.289 1 98.62 351 LYS B C 1
ATOM 7544 O O . LYS B 1 351 ? 6.887 12.469 12.648 1 98.62 351 LYS B O 1
ATOM 7549 N N . ASP B 1 352 ? 7.105 13.609 14.562 1 98.5 352 ASP B N 1
ATOM 7550 C CA . ASP B 1 352 ? 6.059 12.891 15.273 1 98.5 352 ASP B CA 1
ATOM 7551 C C . ASP B 1 352 ? 4.883 13.812 15.594 1 98.5 352 ASP B C 1
ATOM 7553 O O . ASP B 1 352 ? 4.527 13.992 16.766 1 98.5 352 ASP B O 1
ATOM 7557 N N . GLU B 1 353 ? 4.211 14.281 14.531 1 98 353 GLU B N 1
ATOM 7558 C CA . GLU B 1 353 ? 3.148 15.273 14.617 1 98 353 GLU B CA 1
ATOM 7559 C C . GLU B 1 353 ? 1.942 14.727 15.375 1 98 353 GLU B C 1
ATOM 7561 O O . GLU B 1 353 ? 1.215 15.484 16.031 1 98 353 GLU B O 1
ATOM 7566 N N . GLY B 1 354 ? 1.743 13.422 15.359 1 96.75 354 GLY B N 1
ATOM 7567 C CA . GLY B 1 354 ? 0.498 12.852 15.844 1 96.75 354 GLY B CA 1
ATOM 7568 C C . GLY B 1 354 ? 0.487 12.633 17.344 1 96.75 354 GLY B C 1
ATOM 7569 O O . GLY B 1 354 ? -0.575 12.641 17.969 1 96.75 354 GLY B O 1
ATOM 7570 N N . THR B 1 355 ? 1.617 12.5 18 1 97.25 355 THR B N 1
ATOM 7571 C CA . THR B 1 355 ? 1.713 12.07 19.391 1 97.25 355 THR B CA 1
ATOM 7572 C C . THR B 1 355 ? 1.101 13.102 20.328 1 97.25 355 THR B C 1
ATOM 7574 O O . THR B 1 355 ? 0.528 12.758 21.359 1 97.25 355 THR B O 1
ATOM 7577 N N . ALA B 1 356 ? 1.186 14.375 19.938 1 95.06 356 ALA B N 1
ATOM 7578 C CA . ALA B 1 356 ? 0.653 15.453 20.766 1 95.06 356 ALA B CA 1
ATOM 7579 C C . ALA B 1 356 ? -0.857 15.32 20.938 1 95.06 356 ALA B C 1
ATOM 7581 O O . ALA B 1 356 ? -1.412 15.75 21.953 1 95.06 356 ALA B O 1
ATOM 7582 N N . PHE B 1 357 ? -1.503 14.688 20.047 1 94.31 357 PHE B N 1
ATOM 7583 C CA . PHE B 1 357 ? -2.955 14.547 20.078 1 94.31 357 PHE B CA 1
ATOM 7584 C C . PHE B 1 357 ? -3.357 13.203 20.656 1 94.31 357 PHE B C 1
ATOM 7586 O O . PHE B 1 357 ? -4.367 13.102 21.359 1 94.31 357 PHE B O 1
ATOM 7593 N N . LEU B 1 358 ? -2.561 12.227 20.422 1 95.56 358 LEU B N 1
ATOM 7594 C CA . LEU B 1 358 ? -2.881 10.867 20.859 1 95.56 358 LEU B CA 1
ATOM 7595 C C . LEU B 1 358 ? -2.809 10.742 22.375 1 95.56 358 LEU B C 1
ATOM 7597 O O . LEU B 1 358 ? -3.57 9.984 22.969 1 95.56 358 LEU B O 1
ATOM 7601 N N . VAL B 1 359 ? -1.941 11.461 23.062 1 95 359 VAL B N 1
ATOM 7602 C CA . VAL B 1 359 ? -1.673 11.312 24.484 1 95 359 VAL B CA 1
ATOM 7603 C C . VAL B 1 359 ? -2.906 11.719 25.297 1 95 359 VAL B C 1
ATOM 7605 O O . VAL B 1 359 ? -3.08 11.289 26.438 1 95 359 VAL B O 1
ATOM 7608 N N . TYR B 1 360 ? -3.797 12.516 24.844 1 88.44 360 TYR B N 1
ATOM 7609 C CA . TYR B 1 360 ? -4.945 13.023 25.594 1 88.44 360 TYR B CA 1
ATOM 7610 C C . TYR B 1 360 ? -6.035 11.969 25.703 1 88.44 360 TYR B C 1
ATOM 7612 O O . TYR B 1 360 ? -6.531 11.68 26.781 1 88.44 360 TYR B O 1
ATOM 7620 N N . ARG B 1 361 ? -6.562 11.391 24.531 1 82.31 361 ARG B N 1
ATOM 7621 C CA . ARG B 1 361 ? -7.781 10.602 24.672 1 82.31 361 ARG B CA 1
ATOM 7622 C C . ARG B 1 361 ? -7.734 9.352 23.812 1 82.31 361 ARG B C 1
ATOM 7624 O O . ARG B 1 361 ? -8.672 8.547 23.812 1 82.31 361 ARG B O 1
ATOM 7631 N N . ALA B 1 362 ? -6.715 9.148 23.188 1 91.88 362 ALA B N 1
ATOM 7632 C CA . ALA B 1 362 ? -6.699 7.965 22.328 1 91.88 362 ALA B CA 1
ATOM 7633 C C . ALA B 1 362 ? -6.629 6.688 23.172 1 91.88 362 ALA B C 1
ATOM 7635 O O . ALA B 1 362 ? -5.914 6.637 24.172 1 91.88 362 ALA B O 1
ATOM 7636 N N . PRO B 1 363 ? -7.375 5.688 22.75 1 93.94 363 PRO B N 1
ATOM 7637 C CA . PRO B 1 363 ? -7.395 4.438 23.516 1 93.94 363 PRO B CA 1
ATOM 7638 C C . PRO B 1 363 ? -5.996 3.863 23.734 1 93.94 363 PRO B C 1
ATOM 7640 O O . PRO B 1 363 ? -5.254 3.637 22.781 1 93.94 363 PRO B O 1
ATOM 7643 N N . GLY B 1 364 ? -5.645 3.684 24.953 1 95.75 364 GLY B N 1
ATOM 7644 C CA . GLY B 1 364 ? -4.395 3.031 25.312 1 95.75 364 GLY B CA 1
ATOM 7645 C C . GLY B 1 364 ? -3.24 4 25.469 1 95.75 364 GLY B C 1
ATOM 7646 O O . GLY B 1 364 ? -2.164 3.623 25.938 1 95.75 364 GLY B O 1
ATOM 7647 N N . PHE B 1 365 ? -3.395 5.223 25.156 1 96 365 PHE B N 1
ATOM 7648 C CA . PHE B 1 365 ? -2.336 6.219 25.266 1 96 365 PHE B CA 1
ATOM 7649 C C . PHE B 1 365 ? -2.379 6.918 26.609 1 96 365 PHE B C 1
ATOM 7651 O O . PHE B 1 365 ? -3.457 7.176 27.156 1 96 365 PHE B O 1
ATOM 7658 N N . SER B 1 366 ? -1.189 7.141 27.094 1 95.5 366 SER B N 1
ATOM 7659 C CA . SER B 1 366 ? -1.05 7.809 28.391 1 95.5 366 SER B CA 1
ATOM 7660 C C . SER B 1 366 ? 0.311 8.484 28.516 1 95.5 366 SER B C 1
ATOM 7662 O O . SER B 1 366 ? 1.31 7.988 28 1 95.5 366 SER B O 1
ATOM 7664 N N . LYS B 1 367 ? 0.299 9.594 29.266 1 95.69 367 LYS B N 1
ATOM 7665 C CA . LYS B 1 367 ? 1.577 10.25 29.531 1 95.69 367 LYS B CA 1
ATOM 7666 C C . LYS B 1 367 ? 2.371 9.508 30.594 1 95.69 367 LYS B C 1
ATOM 7668 O O . LYS B 1 367 ? 3.561 9.773 30.797 1 95.69 367 LYS B O 1
ATOM 7673 N N . ASP B 1 368 ? 1.767 8.578 31.266 1 95.69 368 ASP B N 1
ATOM 7674 C CA . ASP B 1 368 ? 2.354 7.953 32.438 1 95.69 368 ASP B CA 1
ATOM 7675 C C . ASP B 1 368 ? 2.941 6.586 32.125 1 95.69 368 ASP B C 1
ATOM 7677 O O . ASP B 1 368 ? 3.373 5.855 33 1 95.69 368 ASP B O 1
ATOM 7681 N N . ASN B 1 369 ? 2.863 6.184 30.906 1 94.75 369 ASN B N 1
ATOM 7682 C CA . ASN B 1 369 ? 3.496 4.945 30.484 1 94.75 369 ASN B CA 1
ATOM 7683 C C . ASN B 1 369 ? 4.008 5.047 29.047 1 94.75 369 ASN B C 1
ATOM 7685 O O . ASN B 1 369 ? 4.047 6.141 28.469 1 94.75 369 ASN B O 1
ATOM 7689 N N . ASP B 1 370 ? 4.43 3.904 28.516 1 96.25 370 ASP B N 1
ATOM 7690 C CA . ASP B 1 370 ? 5.059 3.924 27.188 1 96.25 370 ASP B CA 1
ATOM 7691 C C . ASP B 1 370 ? 4.016 3.842 26.078 1 96.25 370 ASP B C 1
ATOM 7693 O O . ASP B 1 370 ? 4.355 3.875 24.891 1 96.25 370 ASP B O 1
ATOM 7697 N N . SER B 1 371 ? 2.82 3.729 26.359 1 97.31 371 SER B N 1
ATOM 7698 C CA . SER B 1 371 ? 1.681 3.732 25.438 1 97.31 371 SER B CA 1
ATOM 7699 C C . SER B 1 371 ? 1.816 2.645 24.375 1 97.31 371 SER B C 1
ATOM 7701 O O . SER B 1 371 ? 1.642 2.906 23.188 1 97.31 371 SER B O 1
ATOM 7703 N N . ILE B 1 372 ? 2.283 1.461 24.828 1 97.81 372 ILE B N 1
ATOM 7704 C CA . ILE B 1 372 ? 2.256 0.302 23.938 1 97.81 372 ILE B CA 1
ATOM 7705 C C . ILE B 1 372 ? 0.82 -0.196 23.781 1 97.81 372 ILE B C 1
ATOM 7707 O O . ILE B 1 372 ? 0.229 -0.708 24.734 1 97.81 372 ILE B O 1
ATOM 7711 N N . ILE B 1 373 ? 0.29 -0.096 22.562 1 97.81 373 ILE B N 1
ATOM 7712 C CA . ILE B 1 373 ? -1.13 -0.385 22.391 1 97.81 373 ILE B CA 1
ATOM 7713 C C . ILE B 1 373 ? -1.301 -1.649 21.562 1 97.81 373 ILE B C 1
ATOM 7715 O O . ILE B 1 373 ? -0.362 -2.09 20.891 1 97.81 373 ILE B O 1
ATOM 7719 N N . THR B 1 374 ? -2.473 -2.211 21.594 1 96.69 374 THR B N 1
ATOM 7720 C CA . THR B 1 374 ? -2.812 -3.422 20.859 1 96.69 374 THR B CA 1
ATOM 7721 C C . THR B 1 374 ? -3.455 -3.074 19.516 1 96.69 374 THR B C 1
ATOM 7723 O O . THR B 1 374 ? -3.777 -1.912 19.25 1 96.69 374 THR B O 1
ATOM 7726 N N . ARG B 1 375 ? -3.631 -4.07 18.641 1 95.5 375 ARG B N 1
ATOM 7727 C CA . ARG B 1 375 ? -4.336 -3.895 17.375 1 95.5 375 ARG B CA 1
ATOM 7728 C C . ARG B 1 375 ? -5.754 -3.381 17.609 1 95.5 375 ARG B C 1
ATOM 7730 O O . ARG B 1 375 ? -6.242 -2.533 16.859 1 95.5 375 ARG B O 1
ATOM 7737 N N . LYS B 1 376 ? -6.43 -3.941 18.609 1 96.31 376 LYS B N 1
ATOM 7738 C CA . LYS B 1 376 ? -7.785 -3.521 18.938 1 96.31 376 LYS B CA 1
ATOM 7739 C C . LYS B 1 376 ? -7.828 -2.041 19.312 1 96.31 376 LYS B C 1
ATOM 7741 O O . LYS B 1 376 ? -8.719 -1.311 18.875 1 96.31 376 LYS B O 1
ATOM 7746 N N . GLU B 1 377 ? -6.902 -1.605 20.125 1 96.75 377 GLU B N 1
ATOM 7747 C CA . GLU B 1 377 ? -6.824 -0.199 20.5 1 96.75 377 GLU B CA 1
ATOM 7748 C C . GLU B 1 377 ? -6.52 0.688 19.297 1 96.75 377 GLU B C 1
ATOM 7750 O O . GLU B 1 377 ? -7.02 1.811 19.203 1 96.75 377 GLU B O 1
ATOM 7755 N N . PHE B 1 378 ? -5.68 0.191 18.453 1 97.25 378 PHE B N 1
ATOM 7756 C CA . PHE B 1 378 ? -5.414 0.887 17.188 1 97.25 378 PHE B CA 1
ATOM 7757 C C . PHE B 1 378 ? -6.703 1.099 16.406 1 97.25 378 PHE B C 1
ATOM 7759 O O . PHE B 1 378 ? -6.977 2.205 15.938 1 97.25 378 PHE B O 1
ATOM 7766 N N . GLN B 1 379 ? -7.465 0.079 16.281 1 95.56 379 GLN B N 1
ATOM 7767 C CA . GLN B 1 379 ? -8.719 0.137 15.539 1 95.56 379 GLN B CA 1
ATOM 7768 C C . GLN B 1 379 ? -9.711 1.079 16.219 1 95.56 379 GLN B C 1
ATOM 7770 O O . GLN B 1 379 ? -10.438 1.814 15.539 1 95.56 379 GLN B O 1
ATOM 7775 N N . GLU B 1 380 ? -9.789 1.034 17.516 1 93.94 380 GLU B N 1
ATOM 7776 C CA . GLU B 1 380 ? -10.633 1.971 18.25 1 93.94 380 GLU B CA 1
ATOM 7777 C C . GLU B 1 380 ? -10.188 3.412 18.016 1 93.94 380 GLU B C 1
ATOM 7779 O O . GLU B 1 380 ? -11.016 4.316 17.922 1 93.94 380 GLU B O 1
ATOM 7784 N N . GLY B 1 381 ? -8.867 3.615 17.969 1 94.19 381 GLY B N 1
ATOM 7785 C CA . GLY B 1 381 ? -8.344 4.934 17.641 1 94.19 381 GLY B CA 1
ATOM 7786 C C . GLY B 1 381 ? -8.766 5.422 16.266 1 94.19 381 GLY B C 1
ATOM 7787 O O . GLY B 1 381 ? -9.156 6.578 16.109 1 94.19 381 GLY B O 1
ATOM 7788 N N . LEU B 1 382 ? -8.695 4.527 15.266 1 94.75 382 LEU B N 1
ATOM 7789 C CA . LEU B 1 382 ? -9.125 4.895 13.93 1 94.75 382 LEU B CA 1
ATOM 7790 C C . LEU B 1 382 ? -10.602 5.293 13.922 1 94.75 382 LEU B C 1
ATOM 7792 O O . LEU B 1 382 ? -10.992 6.219 13.203 1 94.75 382 LEU B O 1
ATOM 7796 N N . LYS B 1 383 ? -11.406 4.586 14.703 1 90.75 383 LYS B N 1
ATOM 7797 C CA . LYS B 1 383 ? -12.82 4.918 14.797 1 90.75 383 LYS B CA 1
ATOM 7798 C C . LYS B 1 383 ? -13.023 6.305 15.406 1 90.75 383 LYS B C 1
ATOM 7800 O O . LYS B 1 383 ? -13.906 7.051 14.984 1 90.75 383 LYS B O 1
ATOM 7805 N N . MET B 1 384 ? -12.234 6.57 16.312 1 90 384 MET B N 1
ATOM 7806 C CA . MET B 1 384 ? -12.328 7.836 17.031 1 90 384 MET B CA 1
ATOM 7807 C C . MET B 1 384 ? -11.898 9 16.141 1 90 384 MET B C 1
ATOM 7809 O O . MET B 1 384 ? -12.547 10.047 16.125 1 90 384 MET B O 1
ATOM 7813 N N . TYR B 1 385 ? -10.836 8.883 15.383 1 90.88 385 TYR B N 1
ATOM 7814 C CA . TYR B 1 385 ? -10.242 10 14.664 1 90.88 385 TYR B CA 1
ATOM 7815 C C . TYR B 1 385 ? -10.789 10.086 13.242 1 90.88 385 TYR B C 1
ATOM 7817 O O . TYR B 1 385 ? -10.617 11.102 12.562 1 90.88 385 TYR B O 1
ATOM 7825 N N . PHE B 1 386 ? -11.477 9.016 12.82 1 89.75 386 PHE B N 1
ATOM 7826 C CA . PHE B 1 386 ? -12.125 9 11.516 1 89.75 386 PHE B CA 1
ATOM 7827 C C . PHE B 1 386 ? -13.57 8.531 11.641 1 89.75 386 PHE B C 1
ATOM 7829 O O . PHE B 1 386 ? -13.969 7.559 10.992 1 89.75 386 PHE B O 1
ATOM 7836 N N . PRO B 1 387 ? -14.367 9.164 12.422 1 81.38 387 PRO B N 1
ATOM 7837 C CA . PRO B 1 387 ? -15.727 8.695 12.711 1 81.38 387 PRO B CA 1
ATOM 7838 C C . PRO B 1 387 ? -16.609 8.625 11.469 1 81.38 387 PRO B C 1
ATOM 7840 O O . PRO B 1 387 ? -17.516 7.801 11.406 1 81.38 387 PRO B O 1
ATOM 7843 N N . GLY B 1 388 ? -16.484 9.336 10.453 1 78.94 388 GLY B N 1
ATOM 7844 C CA . GLY B 1 388 ? -17.312 9.32 9.258 1 78.94 388 GLY B CA 1
ATOM 7845 C C . GLY B 1 388 ? -16.797 8.391 8.18 1 78.94 388 GLY B C 1
ATOM 7846 O O . GLY B 1 388 ? -17.438 8.227 7.137 1 78.94 388 GLY B O 1
ATOM 7847 N N . VAL B 1 389 ? -15.797 7.664 8.523 1 87.88 389 VAL B N 1
ATOM 7848 C CA . VAL B 1 389 ? -15.195 6.762 7.551 1 87.88 389 VAL B CA 1
ATOM 7849 C C . VAL B 1 389 ? -15.719 5.344 7.762 1 87.88 389 VAL B C 1
ATOM 7851 O O . VAL B 1 389 ? -15.867 4.895 8.898 1 87.88 389 VAL B O 1
ATOM 7854 N N . SER B 1 390 ? -16.078 4.684 6.707 1 86.88 390 SER B N 1
ATOM 7855 C CA . SER B 1 390 ? -16.609 3.328 6.766 1 86.88 390 SER B CA 1
ATOM 7856 C C . SER B 1 390 ? -15.602 2.361 7.379 1 86.88 390 SER B C 1
ATOM 7858 O O . SER B 1 390 ? -14.414 2.678 7.488 1 86.88 390 SER B O 1
ATOM 7860 N N . GLU B 1 391 ? -16.125 1.239 7.824 1 87.5 391 GLU B N 1
ATOM 7861 C CA . GLU B 1 391 ? -15.242 0.2 8.359 1 87.5 391 GLU B CA 1
ATOM 7862 C C . GLU B 1 391 ? -14.156 -0.177 7.352 1 87.5 391 GLU B C 1
ATOM 7864 O O . GLU B 1 391 ? -12.992 -0.345 7.723 1 87.5 391 GLU B O 1
ATOM 7869 N N . PHE B 1 392 ? -14.578 -0.271 6.098 1 87.38 392 PHE B N 1
ATOM 7870 C CA . PHE B 1 392 ? -13.617 -0.626 5.062 1 87.38 392 PHE B CA 1
ATOM 7871 C C . PHE B 1 392 ? -12.57 0.468 4.898 1 87.38 392 PHE B C 1
ATOM 7873 O O . PHE B 1 392 ? -11.398 0.18 4.629 1 87.38 392 PHE B O 1
ATOM 7880 N N . GLY B 1 393 ? -13.031 1.704 4.949 1 92.44 393 GLY B N 1
ATOM 7881 C CA . GLY B 1 393 ? -12.07 2.797 4.906 1 92.44 393 GLY B CA 1
ATOM 7882 C C . GLY B 1 393 ? -11.031 2.725 6.012 1 92.44 393 GLY B C 1
ATOM 7883 O O . GLY B 1 393 ? -9.844 2.922 5.766 1 92.44 393 GLY B O 1
ATOM 7884 N N . ARG B 1 394 ? -11.438 2.389 7.172 1 94.19 394 ARG B N 1
ATOM 7885 C CA . ARG B 1 394 ? -10.523 2.266 8.305 1 94.19 394 ARG B CA 1
ATOM 7886 C C . ARG B 1 394 ? -9.609 1.055 8.141 1 94.19 394 ARG B C 1
ATOM 7888 O O . ARG B 1 394 ? -8.445 1.098 8.523 1 94.19 394 ARG B O 1
ATOM 7895 N N . GLU B 1 395 ? -10.133 -0.034 7.59 1 91.12 395 GLU B N 1
ATOM 7896 C CA . GLU B 1 395 ? -9.336 -1.226 7.32 1 91.12 395 GLU B CA 1
ATOM 7897 C C . GLU B 1 395 ? -8.25 -0.938 6.289 1 91.12 395 GLU B C 1
ATOM 7899 O O . GLU B 1 395 ? -7.16 -1.513 6.355 1 91.12 395 GLU B O 1
ATOM 7904 N N . SER B 1 396 ? -8.633 -0.073 5.344 1 93.38 396 SER B N 1
ATOM 7905 C CA . SER B 1 396 ? -7.633 0.305 4.344 1 93.38 396 SER B CA 1
ATOM 7906 C C . SER B 1 396 ? -6.469 1.055 4.98 1 93.38 396 SER B C 1
ATOM 7908 O O . SER B 1 396 ? -5.312 0.856 4.598 1 93.38 396 SER B O 1
ATOM 7910 N N . ILE B 1 397 ? -6.758 1.922 5.941 1 96.62 397 ILE B N 1
ATOM 7911 C CA . ILE B 1 397 ? -5.715 2.637 6.668 1 96.62 397 ILE B CA 1
ATOM 7912 C C . ILE B 1 397 ? -4.863 1.646 7.457 1 96.62 397 ILE B C 1
ATOM 7914 O O . ILE B 1 397 ? -3.633 1.69 7.398 1 96.62 397 ILE B O 1
ATOM 7918 N N . LEU B 1 398 ? -5.531 0.75 8.195 1 95.81 398 LEU B N 1
ATOM 7919 C CA . LEU B 1 398 ? -4.852 -0.264 8.992 1 95.81 398 LEU B CA 1
ATOM 7920 C C . LEU B 1 398 ? -3.936 -1.117 8.125 1 95.81 398 LEU B C 1
ATOM 7922 O O . LEU B 1 398 ? -2.791 -1.387 8.5 1 95.81 398 LEU B O 1
ATOM 7926 N N . PHE B 1 399 ? -4.406 -1.547 6.992 1 93.5 399 PHE B N 1
ATOM 7927 C CA . PHE B 1 399 ? -3.607 -2.387 6.109 1 93.5 399 PHE B CA 1
ATOM 7928 C C . PHE B 1 399 ? -2.357 -1.646 5.648 1 93.5 399 PHE B C 1
ATOM 7930 O O . PHE B 1 399 ? -1.248 -2.176 5.734 1 93.5 399 PHE B O 1
ATOM 7937 N N . TYR B 1 400 ? -2.523 -0.428 5.184 1 94.88 400 TYR B N 1
ATOM 7938 C CA . TYR B 1 400 ? -1.42 0.309 4.578 1 94.88 400 TYR B CA 1
ATOM 7939 C C . TYR B 1 400 ? -0.359 0.653 5.617 1 94.88 400 TYR B C 1
ATOM 7941 O O . TYR B 1 400 ? 0.839 0.603 5.332 1 94.88 400 TYR B O 1
ATOM 7949 N N . TYR B 1 401 ? -0.795 1.002 6.82 1 96.31 401 TYR B N 1
ATOM 7950 C CA . TYR B 1 401 ? 0.16 1.528 7.789 1 96.31 401 TYR B CA 1
ATOM 7951 C C . TYR B 1 401 ? 0.697 0.417 8.68 1 96.31 401 TYR B C 1
ATOM 7953 O O . TYR B 1 401 ? 1.717 0.59 9.352 1 96.31 401 TYR B O 1
ATOM 7961 N N . VAL B 1 402 ? 0.063 -0.74 8.773 1 95.12 402 VAL B N 1
ATOM 7962 C CA . VAL B 1 402 ? 0.484 -1.765 9.719 1 95.12 402 VAL B CA 1
ATOM 7963 C C . VAL B 1 402 ? 0.724 -3.082 8.984 1 95.12 402 VAL B C 1
ATOM 7965 O O . VAL B 1 402 ? 1.859 -3.559 8.906 1 95.12 402 VAL B O 1
ATOM 7968 N N . ASP B 1 403 ? -0.31 -3.6 8.336 1 90.06 403 ASP B N 1
ATOM 7969 C CA . ASP B 1 403 ? -0.279 -4.969 7.824 1 90.06 403 ASP B CA 1
ATOM 7970 C C . ASP B 1 403 ? 0.675 -5.09 6.637 1 90.06 403 ASP B C 1
ATOM 7972 O O . ASP B 1 403 ? 1.284 -6.141 6.43 1 90.06 403 ASP B O 1
ATOM 7976 N N . LEU B 1 404 ? 0.771 -4.09 5.863 1 88.44 404 LEU B N 1
ATOM 7977 C CA . LEU B 1 404 ? 1.625 -4.098 4.68 1 88.44 404 LEU B CA 1
ATOM 7978 C C . LEU B 1 404 ? 3.094 -4.227 5.07 1 88.44 404 LEU B C 1
ATOM 7980 O O . LEU B 1 404 ? 3.875 -4.871 4.367 1 88.44 404 LEU B O 1
ATOM 7984 N N . LEU B 1 405 ? 3.59 -3.672 6.117 1 82.12 405 LEU B N 1
ATOM 7985 C CA . LEU B 1 405 ? 4.996 -3.561 6.496 1 82.12 405 LEU B CA 1
ATOM 7986 C C . LEU B 1 405 ? 5.43 -4.766 7.324 1 82.12 405 LEU B C 1
ATOM 7988 O O . LEU B 1 405 ? 6.617 -5.094 7.371 1 82.12 405 LEU B O 1
ATOM 7992 N N . ASP B 1 406 ? 4.641 -5.555 7.879 1 77.38 406 ASP B N 1
ATOM 7993 C CA . ASP B 1 406 ? 4.941 -6.695 8.734 1 77.38 406 ASP B CA 1
ATOM 7994 C C . ASP B 1 406 ? 5.961 -6.328 9.805 1 77.38 406 ASP B C 1
ATOM 7996 O O . ASP B 1 406 ? 6.973 -7.016 9.969 1 77.38 406 ASP B O 1
ATOM 8000 N N . ASP B 1 407 ? 5.934 -5.121 10.398 1 84.69 407 ASP B N 1
ATOM 8001 C CA . ASP B 1 407 ? 6.719 -4.664 11.539 1 84.69 407 ASP B CA 1
ATOM 8002 C C . ASP B 1 407 ? 6.477 -5.555 12.758 1 84.69 407 ASP B C 1
ATOM 8004 O O . ASP B 1 407 ? 5.328 -5.836 13.109 1 84.69 407 ASP B O 1
ATOM 8008 N N . GLN B 1 408 ? 7.59 -6.145 13.328 1 86.38 408 GLN B N 1
ATOM 8009 C CA . GLN B 1 408 ? 7.441 -7.086 14.43 1 86.38 408 GLN B CA 1
ATOM 8010 C C . GLN B 1 408 ? 7.672 -6.395 15.773 1 86.38 408 GLN B C 1
ATOM 8012 O O . GLN B 1 408 ? 7.57 -7.023 16.828 1 86.38 408 GLN B O 1
ATOM 8017 N N . ARG B 1 409 ? 7.871 -5.129 15.875 1 93.44 409 ARG B N 1
ATOM 8018 C CA . ARG B 1 409 ? 8.117 -4.379 17.094 1 93.44 409 ARG B CA 1
ATOM 8019 C C . ARG B 1 409 ? 6.844 -4.246 17.922 1 93.44 409 ARG B C 1
ATOM 8021 O O . ARG B 1 409 ? 5.742 -4.172 17.375 1 93.44 409 ARG B O 1
ATOM 8028 N N . ASP B 1 410 ? 6.984 -4.051 19.219 1 92.94 410 ASP B N 1
ATOM 8029 C CA . ASP B 1 410 ? 5.844 -3.879 20.109 1 92.94 410 ASP B CA 1
ATOM 8030 C C . ASP B 1 410 ? 5.176 -2.523 19.891 1 92.94 410 ASP B C 1
ATOM 8032 O O . ASP B 1 410 ? 3.967 -2.381 20.094 1 92.94 410 ASP B O 1
ATOM 8036 N N . GLU B 1 411 ? 5.957 -1.486 19.469 1 96.94 411 GLU B N 1
ATOM 8037 C CA . GLU B 1 411 ? 5.488 -0.108 19.375 1 96.94 411 GLU B CA 1
ATOM 8038 C C . GLU B 1 411 ? 4.816 0.143 18.016 1 96.94 411 GLU B C 1
ATOM 8040 O O . GLU B 1 411 ? 4.363 1.256 17.75 1 96.94 411 GLU B O 1
ATOM 8045 N N . LYS B 1 412 ? 4.66 -0.871 17.172 1 96.56 412 LYS B N 1
ATOM 8046 C CA . LYS B 1 412 ? 4.262 -0.68 15.773 1 96.56 412 LYS B CA 1
ATOM 8047 C C . LYS B 1 412 ? 2.902 0.006 15.68 1 96.56 412 LYS B C 1
ATOM 8049 O O . LYS B 1 412 ? 2.703 0.888 14.844 1 96.56 412 LYS B O 1
ATOM 8054 N N . TYR B 1 413 ? 1.969 -0.395 16.578 1 97.56 413 TYR B N 1
ATOM 8055 C CA . TYR B 1 413 ? 0.634 0.185 16.484 1 97.56 413 TYR B CA 1
ATOM 8056 C C . TYR B 1 413 ? 0.635 1.632 16.969 1 97.56 413 TYR B C 1
ATOM 8058 O O . TYR B 1 413 ? -0.042 2.484 16.391 1 97.56 413 TYR B O 1
ATOM 8066 N N . ARG B 1 414 ? 1.372 1.912 18.016 1 98 414 ARG B N 1
ATOM 8067 C CA . ARG B 1 414 ? 1.51 3.281 18.5 1 98 414 ARG B CA 1
ATOM 8068 C C . ARG B 1 414 ? 2.102 4.188 17.438 1 98 414 ARG B C 1
ATOM 8070 O O . ARG B 1 414 ? 1.55 5.25 17.141 1 98 414 ARG B O 1
ATOM 8077 N N . ASP B 1 415 ? 3.209 3.725 16.891 1 97.94 415 ASP B N 1
ATOM 8078 C CA . ASP B 1 415 ? 3.926 4.527 15.906 1 97.94 415 ASP B CA 1
ATOM 8079 C C . ASP B 1 415 ? 3.107 4.688 14.633 1 97.94 415 ASP B C 1
ATOM 8081 O O . ASP B 1 415 ? 3.135 5.746 14 1 97.94 415 ASP B O 1
ATOM 8085 N N . ALA B 1 416 ? 2.396 3.652 14.266 1 97.88 416 ALA B N 1
ATOM 8086 C CA . ALA B 1 416 ? 1.541 3.73 13.086 1 97.88 416 ALA B CA 1
ATOM 8087 C C . ALA B 1 416 ? 0.421 4.746 13.281 1 97.88 416 ALA B C 1
ATOM 8089 O O . ALA B 1 416 ? 0.081 5.492 12.359 1 97.88 416 ALA B O 1
ATOM 8090 N N . LEU B 1 417 ? -0.195 4.73 14.414 1 97.81 417 LEU B N 1
ATOM 8091 C CA . LEU B 1 417 ? -1.282 5.672 14.664 1 97.81 417 LEU B CA 1
ATOM 8092 C C . LEU B 1 417 ? -0.765 7.105 14.688 1 97.81 417 LEU B C 1
ATOM 8094 O O . LEU B 1 417 ? -1.459 8.023 14.25 1 97.81 417 LEU B O 1
ATOM 8098 N N . ASP B 1 418 ? 0.426 7.312 15.211 1 97.94 418 ASP B N 1
ATOM 8099 C CA . ASP B 1 418 ? 1.087 8.609 15.117 1 97.94 418 ASP B CA 1
ATOM 8100 C C . ASP B 1 418 ? 1.245 9.039 13.656 1 97.94 418 ASP B C 1
ATOM 8102 O O . ASP B 1 418 ? 0.903 10.172 13.297 1 97.94 418 ASP B O 1
ATOM 8106 N N . ASP B 1 419 ? 1.739 8.125 12.891 1 98.06 419 ASP B N 1
ATOM 8107 C CA . ASP B 1 419 ? 1.961 8.414 11.477 1 98.06 419 ASP B CA 1
ATOM 8108 C C . ASP B 1 419 ? 0.646 8.727 10.766 1 98.06 419 ASP B C 1
ATOM 8110 O O . ASP B 1 419 ? 0.586 9.633 9.93 1 98.06 419 ASP B O 1
ATOM 8114 N N . VA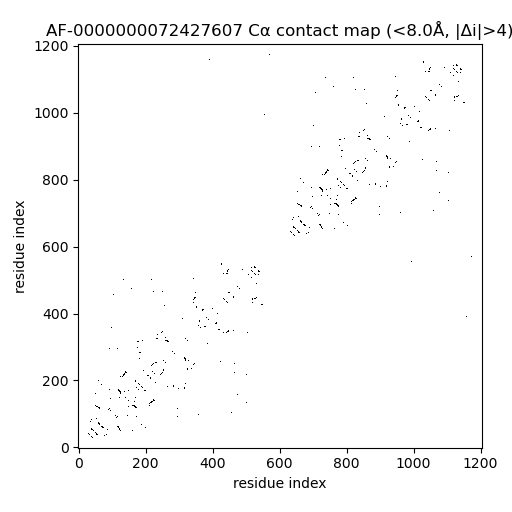L B 1 420 ? -0.371 7.969 11.07 1 97.69 420 VAL B N 1
ATOM 8115 C CA . VAL B 1 420 ? -1.671 8.164 10.438 1 97.69 420 VAL B CA 1
ATOM 8116 C C . VAL B 1 420 ? -2.166 9.586 10.695 1 97.69 420 VAL B C 1
ATOM 8118 O O . VAL B 1 420 ? -2.518 10.312 9.766 1 97.69 420 VAL B O 1
ATOM 8121 N N . LEU B 1 421 ? -2.156 9.992 11.906 1 96.38 421 LEU B N 1
ATOM 8122 C CA . LEU B 1 421 ? -2.68 11.297 12.273 1 96.38 421 LEU B CA 1
ATOM 8123 C C . LEU B 1 421 ? -1.78 12.414 11.75 1 96.38 421 LEU B C 1
ATOM 8125 O O . LEU B 1 421 ? -2.271 13.43 11.25 1 96.38 421 LEU B O 1
ATOM 8129 N N . GLY B 1 422 ? -0.478 12.242 11.922 1 97.5 422 GLY B N 1
ATOM 8130 C CA . GLY B 1 422 ? 0.464 13.242 11.43 1 97.5 422 GLY B CA 1
ATOM 8131 C C . GLY B 1 422 ? 0.397 13.43 9.93 1 97.5 422 GLY B C 1
ATOM 8132 O O . GLY B 1 422 ? 0.378 14.57 9.445 1 97.5 422 GLY B O 1
ATOM 8133 N N . ASP B 1 423 ? 0.352 12.32 9.203 1 98.19 423 ASP B N 1
ATOM 8134 C CA . ASP B 1 423 ? 0.315 12.375 7.746 1 98.19 423 ASP B CA 1
ATOM 8135 C C . ASP B 1 423 ? -0.99 13 7.254 1 98.19 423 ASP B C 1
ATOM 8137 O O . ASP B 1 423 ? -0.975 13.914 6.43 1 98.19 423 ASP B O 1
ATOM 8141 N N . TYR B 1 424 ? -2.074 12.555 7.754 1 97.12 424 TYR B N 1
ATOM 8142 C CA . TYR B 1 424 ? -3.381 12.945 7.242 1 97.12 424 TYR B CA 1
ATOM 8143 C C . TYR B 1 424 ? -3.674 14.414 7.562 1 97.12 424 TYR B C 1
ATOM 8145 O O . TYR B 1 424 ? -4.223 15.133 6.73 1 97.12 424 TYR B O 1
ATOM 8153 N N . ASN B 1 425 ? -3.268 14.836 8.711 1 96.5 425 ASN B N 1
ATOM 8154 C CA . ASN B 1 425 ? -3.73 16.141 9.188 1 96.5 425 ASN B CA 1
ATOM 8155 C C . ASN B 1 425 ? -2.684 17.219 8.953 1 96.5 425 ASN B C 1
ATOM 8157 O O . ASN B 1 425 ? -3.012 18.406 8.906 1 96.5 425 ASN B O 1
ATOM 8161 N N . ILE B 1 426 ? -1.401 16.844 8.82 1 97.81 426 ILE B N 1
ATOM 8162 C CA . ILE B 1 426 ? -0.393 17.891 8.875 1 97.81 426 ILE B CA 1
ATOM 8163 C C . ILE B 1 426 ? 0.601 17.719 7.73 1 97.81 426 ILE B C 1
ATOM 8165 O O . ILE B 1 426 ? 0.654 18.547 6.812 1 97.81 426 ILE B O 1
ATOM 8169 N N . ILE B 1 427 ? 1.263 16.625 7.656 1 98.75 427 ILE B N 1
ATOM 8170 C CA . ILE B 1 427 ? 2.43 16.469 6.793 1 98.75 427 ILE B CA 1
ATOM 8171 C C . ILE B 1 427 ? 1.989 16.438 5.332 1 98.75 427 ILE B C 1
ATOM 8173 O O . ILE B 1 427 ? 2.502 17.203 4.504 1 98.75 427 ILE B O 1
ATOM 8177 N N . CYS B 1 428 ? 1.043 15.562 5.02 1 98.38 428 CYS B N 1
ATOM 8178 C CA . CYS B 1 428 ? 0.654 15.414 3.621 1 98.38 428 CYS B CA 1
ATOM 8179 C C . CYS B 1 428 ? -0.009 16.688 3.104 1 98.38 428 CYS B C 1
ATOM 8181 O O . CYS B 1 428 ? 0.279 17.141 1.993 1 98.38 428 CYS B O 1
ATOM 8183 N N . PRO B 1 429 ? -0.904 17.312 3.877 1 98 429 PRO B N 1
ATOM 8184 C CA . PRO B 1 429 ? -1.454 18.594 3.414 1 98 429 PRO B CA 1
ATOM 8185 C C . PRO B 1 429 ? -0.381 19.656 3.223 1 98 429 PRO B C 1
ATOM 8187 O O . PRO B 1 429 ? -0.438 20.438 2.262 1 98 429 PRO B O 1
ATOM 8190 N N . ALA B 1 430 ? 0.558 19.719 4.109 1 98.56 430 ALA B N 1
ATOM 8191 C CA . ALA B 1 430 ? 1.633 20.703 3.988 1 98.56 430 ALA B CA 1
ATOM 8192 C C . ALA B 1 430 ? 2.453 20.469 2.723 1 98.56 430 ALA B C 1
ATOM 8194 O O . ALA B 1 430 ? 2.805 21.422 2.018 1 98.56 430 ALA B O 1
ATOM 8195 N N . LEU B 1 431 ? 2.752 19.25 2.508 1 98.31 431 LEU B N 1
ATOM 8196 C CA . LEU B 1 431 ? 3.504 18.891 1.309 1 98.31 431 LEU B CA 1
ATOM 8197 C C . LEU B 1 431 ? 2.709 19.234 0.05 1 98.31 431 LEU B C 1
ATOM 8199 O O . LEU B 1 431 ? 3.264 19.75 -0.919 1 98.31 431 LEU B O 1
ATOM 8203 N N . GLU B 1 432 ? 1.422 18.938 0.069 1 97.19 432 GLU B N 1
ATOM 8204 C CA . GLU B 1 432 ? 0.571 19.25 -1.074 1 97.19 432 GLU B CA 1
ATOM 8205 C C . GLU B 1 432 ? 0.486 20.75 -1.302 1 97.19 432 GLU B C 1
ATOM 8207 O O . GLU B 1 432 ? 0.471 21.219 -2.445 1 97.19 432 GLU B O 1
ATOM 8212 N N . PHE B 1 433 ? 0.334 21.453 -0.225 1 97.94 433 PHE B N 1
ATOM 8213 C CA . PHE B 1 433 ? 0.306 22.922 -0.307 1 97.94 433 PHE B CA 1
ATOM 8214 C C . PHE B 1 433 ? 1.582 23.453 -0.95 1 97.94 433 PHE B C 1
ATOM 8216 O O . PHE B 1 433 ? 1.526 24.297 -1.846 1 97.94 433 PHE B O 1
ATOM 8223 N N . THR B 1 434 ? 2.697 22.969 -0.519 1 98.25 434 THR B N 1
ATOM 8224 C CA . THR B 1 434 ? 4 23.391 -1.019 1 98.25 434 THR B CA 1
ATOM 8225 C C . THR B 1 434 ? 4.156 23.047 -2.494 1 98.25 434 THR B C 1
ATOM 8227 O O . THR B 1 434 ? 4.656 23.859 -3.281 1 98.25 434 THR B O 1
ATOM 8230 N N . LYS B 1 435 ? 3.75 21.891 -2.809 1 96.56 435 LYS B N 1
ATOM 8231 C CA . LYS B 1 435 ? 3.822 21.422 -4.191 1 96.56 435 LYS B CA 1
ATOM 8232 C C . LYS B 1 435 ? 3.018 22.328 -5.117 1 96.56 435 LYS B C 1
ATOM 8234 O O . LYS B 1 435 ? 3.518 22.781 -6.152 1 96.56 435 LYS B O 1
ATOM 8239 N N . LYS B 1 436 ? 1.791 22.625 -4.727 1 95.12 436 LYS B N 1
ATOM 8240 C CA . LYS B 1 436 ? 0.925 23.469 -5.543 1 95.12 436 LYS B CA 1
ATOM 8241 C C . LYS B 1 436 ? 1.498 24.875 -5.676 1 95.12 436 LYS B C 1
ATOM 8243 O O . LYS B 1 436 ? 1.411 25.484 -6.738 1 95.12 436 LYS B O 1
ATOM 8248 N N . PHE B 1 437 ? 2.021 25.328 -4.59 1 94.81 437 PHE B N 1
ATOM 8249 C CA . PHE B 1 437 ? 2.629 26.641 -4.594 1 94.81 437 PHE B CA 1
ATOM 8250 C C . PHE B 1 437 ? 3.812 26.703 -5.555 1 94.81 437 PHE B C 1
ATOM 8252 O O . PHE B 1 437 ? 3.98 27.672 -6.289 1 94.81 437 PHE B O 1
ATOM 8259 N N . SER B 1 438 ? 4.605 25.719 -5.578 1 95.31 438 SER B N 1
ATOM 8260 C CA . SER B 1 438 ? 5.758 25.609 -6.469 1 95.31 438 SER B CA 1
ATOM 8261 C C . SER B 1 438 ? 5.32 25.469 -7.922 1 95.31 438 SER B C 1
ATOM 8263 O O . SER B 1 438 ? 5.922 26.062 -8.812 1 95.31 438 SER B O 1
ATOM 8265 N N . GLU B 1 439 ? 4.324 24.766 -8.164 1 94.56 439 GLU B N 1
ATOM 8266 C CA . GLU B 1 439 ? 3.799 24.562 -9.508 1 94.56 439 GLU B CA 1
ATOM 8267 C C . GLU B 1 439 ? 3.336 25.891 -10.117 1 94.56 439 GLU B C 1
ATOM 8269 O O . GLU B 1 439 ? 3.367 26.062 -11.336 1 94.56 439 GLU B O 1
ATOM 8274 N N . LEU B 1 440 ? 2.916 26.719 -9.289 1 94.12 440 LEU B N 1
ATOM 8275 C CA . LEU B 1 440 ? 2.416 28.016 -9.734 1 94.12 440 LEU B CA 1
ATOM 8276 C C . LEU B 1 440 ? 3.564 29 -9.969 1 94.12 440 LEU B C 1
ATOM 8278 O O . LEU B 1 440 ? 3.338 30.172 -10.266 1 94.12 440 LEU B O 1
ATOM 8282 N N . GLY B 1 441 ? 4.789 28.578 -9.812 1 92.88 441 GLY B N 1
ATOM 8283 C CA . GLY B 1 441 ? 5.957 29.359 -10.164 1 92.88 441 GLY B CA 1
ATOM 8284 C C . GLY B 1 441 ? 6.547 30.109 -8.984 1 92.88 441 GLY B C 1
ATOM 8285 O O . GLY B 1 441 ? 7.453 30.938 -9.148 1 92.88 441 GLY B O 1
ATOM 8286 N N . ASN B 1 442 ? 6.07 29.875 -7.762 1 93.56 442 ASN B N 1
ATOM 8287 C CA . ASN B 1 442 ? 6.602 30.516 -6.566 1 93.56 442 ASN B CA 1
ATOM 8288 C C . ASN B 1 442 ? 7.766 29.734 -5.973 1 93.56 442 ASN B C 1
ATOM 8290 O O . ASN B 1 442 ? 7.848 28.516 -6.137 1 93.56 442 ASN B O 1
ATOM 8294 N N . ASN B 1 443 ? 8.688 30.469 -5.305 1 93.75 443 ASN B N 1
ATOM 8295 C CA . ASN B 1 443 ? 9.75 29.797 -4.566 1 93.75 443 ASN B CA 1
ATOM 8296 C C . ASN B 1 443 ? 9.25 29.25 -3.232 1 93.75 443 ASN B C 1
ATOM 8298 O O . ASN B 1 443 ? 8.758 30 -2.391 1 93.75 443 ASN B O 1
ATOM 8302 N N . ALA B 1 444 ? 9.406 27.984 -3.148 1 97.44 444 ALA B N 1
ATOM 8303 C CA . ALA B 1 444 ? 8.977 27.312 -1.926 1 97.44 444 ALA B CA 1
ATOM 8304 C C . ALA B 1 444 ? 10.102 26.469 -1.34 1 97.44 444 ALA B C 1
ATOM 8306 O O . ALA B 1 444 ? 10.906 25.906 -2.078 1 97.44 444 ALA B O 1
ATOM 8307 N N . PHE B 1 445 ? 10.188 26.438 -0.076 1 97.75 445 PHE B N 1
ATOM 8308 C CA . PHE B 1 445 ? 11.172 25.656 0.671 1 97.75 445 PHE B CA 1
ATOM 8309 C C . PHE B 1 445 ? 10.492 24.797 1.731 1 97.75 445 PHE B C 1
ATOM 8311 O O . PHE B 1 445 ? 9.398 25.125 2.199 1 97.75 445 PHE B O 1
ATOM 8318 N N . PHE B 1 446 ? 11.156 23.625 2.049 1 98.62 446 PHE B N 1
ATOM 8319 C CA . PHE B 1 446 ? 10.547 22.719 3.006 1 98.62 446 PHE B CA 1
ATOM 8320 C C . PHE B 1 446 ? 11.57 22.219 4.02 1 98.62 446 PHE B C 1
ATOM 8322 O O . PHE B 1 446 ? 12.711 21.906 3.654 1 98.62 446 PHE B O 1
ATOM 8329 N N . TYR B 1 447 ? 11.188 22.219 5.316 1 98.44 447 TYR B N 1
ATOM 8330 C CA . TYR B 1 447 ? 12.039 21.641 6.348 1 98.44 447 TYR B CA 1
ATOM 8331 C C . TYR B 1 447 ? 11.336 20.484 7.059 1 98.44 447 TYR B C 1
ATOM 8333 O O . TYR B 1 447 ? 10.102 20.422 7.086 1 98.44 447 TYR B O 1
ATOM 8341 N N . TYR B 1 448 ? 12.039 19.625 7.531 1 98.75 448 TYR B N 1
ATOM 8342 C CA . TYR B 1 448 ? 11.586 18.531 8.391 1 98.75 448 TYR B CA 1
ATOM 8343 C C . TYR B 1 448 ? 12.367 18.516 9.703 1 98.75 448 TYR B C 1
ATOM 8345 O O . TYR B 1 448 ? 13.57 18.25 9.711 1 98.75 448 TYR B O 1
ATOM 8353 N N . PHE B 1 449 ? 11.656 18.875 10.812 1 98.81 449 PHE B N 1
ATOM 8354 C CA . PHE B 1 449 ? 12.297 18.984 12.117 1 98.81 449 PHE B CA 1
ATOM 8355 C C . PHE B 1 449 ? 12.367 17.625 12.805 1 98.81 449 PHE B C 1
ATOM 8357 O O . PHE B 1 449 ? 11.344 16.984 13.008 1 98.81 449 PHE B O 1
ATOM 8364 N N . GLU B 1 450 ? 13.57 17.203 13.25 1 98.38 450 GLU B N 1
ATOM 8365 C CA . GLU B 1 450 ? 13.781 15.844 13.742 1 98.38 450 GLU B CA 1
ATOM 8366 C C . GLU B 1 450 ? 14.477 15.852 15.102 1 98.38 450 GLU B C 1
ATOM 8368 O O . GLU B 1 450 ? 15.109 14.867 15.484 1 98.38 450 GLU B O 1
ATOM 8373 N N . HIS B 1 451 ? 14.375 16.969 15.836 1 98.56 451 HIS B N 1
ATOM 8374 C CA . HIS B 1 451 ? 15.07 17.031 17.125 1 98.56 451 HIS B CA 1
ATOM 8375 C C . HIS B 1 451 ? 14.078 17.062 18.281 1 98.56 451 HIS B C 1
ATOM 8377 O O . HIS B 1 451 ? 13.203 17.922 18.328 1 98.56 451 HIS B O 1
ATOM 8383 N N . ARG B 1 452 ? 14.25 16.141 19.141 1 98.19 452 ARG B N 1
ATOM 8384 C CA . ARG B 1 452 ? 13.516 16.188 20.406 1 98.19 452 ARG B CA 1
ATOM 8385 C C . ARG B 1 452 ? 14.266 17.016 21.453 1 98.19 452 ARG B C 1
ATOM 8387 O O . ARG B 1 452 ? 15.398 16.688 21.812 1 98.19 452 ARG B O 1
ATOM 8394 N N . SER B 1 453 ? 13.641 18.047 21.938 1 97.12 453 SER B N 1
ATOM 8395 C CA . SER B 1 453 ? 14.266 18.938 22.906 1 97.12 453 SER B CA 1
ATOM 8396 C C . SER B 1 453 ? 14.617 18.188 24.188 1 97.12 453 SER B C 1
ATOM 8398 O O . SER B 1 453 ? 13.852 17.344 24.656 1 97.12 453 SER B O 1
ATOM 8400 N N . SER B 1 454 ? 15.742 18.469 24.781 1 96.88 454 SER B N 1
ATOM 8401 C CA . SER B 1 454 ? 16.172 17.875 26.047 1 96.88 454 SER B CA 1
ATOM 8402 C C . SER B 1 454 ? 15.305 18.359 27.203 1 96.88 454 SER B C 1
ATOM 8404 O O . SER B 1 454 ? 15.281 17.75 28.266 1 96.88 454 SER B O 1
ATOM 8406 N N . GLN B 1 455 ? 14.539 19.453 26.969 1 95.88 455 GLN B N 1
ATOM 8407 C CA . GLN B 1 455 ? 13.758 20.062 28.047 1 95.88 455 GLN B CA 1
ATOM 8408 C C . GLN B 1 455 ? 12.281 19.703 27.922 1 95.88 455 GLN B C 1
ATOM 8410 O O . GLN B 1 455 ? 11.445 20.188 28.672 1 95.88 455 GLN B O 1
ATOM 8415 N N . LEU B 1 456 ? 11.969 18.844 26.969 1 95.88 456 LEU B N 1
ATOM 8416 C CA . LEU B 1 456 ? 10.586 18.438 26.766 1 95.88 456 LEU B CA 1
ATOM 8417 C C . LEU B 1 456 ? 10.094 17.578 27.922 1 95.88 456 LEU B C 1
ATOM 8419 O O . LEU B 1 456 ? 10.656 16.516 28.203 1 95.88 456 LEU B O 1
ATOM 8423 N N . PRO B 1 457 ? 9.023 18.062 28.625 1 96.19 457 PRO B N 1
ATOM 8424 C CA . PRO B 1 457 ? 8.586 17.328 29.812 1 96.19 457 PRO B CA 1
ATOM 8425 C C . PRO B 1 457 ? 7.789 16.062 29.469 1 96.19 457 PRO B C 1
ATOM 8427 O O . PRO B 1 457 ? 7.574 15.211 30.328 1 96.19 457 PRO B O 1
ATOM 8430 N N . TRP B 1 458 ? 7.312 15.93 28.281 1 97.56 458 TRP B N 1
ATOM 8431 C CA . TRP B 1 458 ? 6.492 14.797 27.859 1 97.56 458 TRP B CA 1
ATOM 8432 C C . TRP B 1 458 ? 7.324 13.523 27.781 1 97.56 458 TRP B C 1
ATOM 8434 O O . TRP B 1 458 ? 8.547 13.578 27.641 1 97.56 458 TRP B O 1
ATOM 8444 N N . PRO B 1 459 ? 6.648 12.336 27.828 1 97.12 459 PRO B N 1
ATOM 8445 C CA . PRO B 1 459 ? 7.395 11.078 27.781 1 97.12 459 PRO B CA 1
ATOM 8446 C C . PRO B 1 459 ? 8.164 10.898 26.484 1 97.12 459 PRO B C 1
ATOM 8448 O O . PRO B 1 459 ? 7.777 11.445 25.453 1 97.12 459 PRO B O 1
ATOM 8451 N N . GLU B 1 460 ? 9.164 10.055 26.562 1 97 460 GLU B N 1
ATOM 8452 C CA . GLU B 1 460 ? 10.102 9.859 25.469 1 97 460 GLU B CA 1
ATOM 8453 C C . GLU B 1 460 ? 9.406 9.297 24.219 1 97 460 GLU B C 1
ATOM 8455 O O . GLU B 1 460 ? 9.789 9.609 23.094 1 97 460 GLU B O 1
ATOM 8460 N N . TRP B 1 461 ? 8.391 8.43 24.438 1 97.44 461 TRP B N 1
ATOM 8461 C CA . TRP B 1 461 ? 7.742 7.766 23.312 1 97.44 461 TRP B CA 1
ATOM 8462 C C . TRP B 1 461 ? 7.078 8.781 22.391 1 97.44 461 TRP B C 1
ATOM 8464 O O . TRP B 1 461 ? 6.773 8.469 21.234 1 97.44 461 TRP B O 1
ATOM 8474 N N . MET B 1 462 ? 6.875 10.031 22.828 1 98.25 462 MET B N 1
ATOM 8475 C CA . MET B 1 462 ? 6.16 11.023 22.031 1 98.25 462 MET B CA 1
ATOM 8476 C C . MET B 1 462 ? 7.086 11.672 21 1 98.25 462 MET B C 1
ATOM 8478 O O . MET B 1 462 ? 6.629 12.406 20.125 1 98.25 462 MET B O 1
ATOM 8482 N N . GLY B 1 463 ? 8.406 11.484 21.094 1 98.31 463 GLY B N 1
ATOM 8483 C CA . GLY B 1 463 ? 9.367 11.828 20.062 1 98.31 463 GLY B CA 1
ATOM 8484 C C . GLY B 1 463 ? 9.445 13.32 19.781 1 98.31 463 GLY B C 1
ATOM 8485 O O . GLY B 1 463 ? 9.57 14.125 20.703 1 98.31 463 GLY B O 1
ATOM 8486 N N . VAL B 1 464 ? 9.539 13.688 18.484 1 98.62 464 VAL B N 1
ATOM 8487 C CA . VAL B 1 464 ? 9.609 15.07 18.031 1 98.62 464 VAL B CA 1
ATOM 8488 C C . VAL B 1 464 ? 8.195 15.625 17.844 1 98.62 464 VAL B C 1
ATOM 8490 O O . VAL B 1 464 ? 7.641 15.57 16.75 1 98.62 464 VAL B O 1
ATOM 8493 N N . MET B 1 465 ? 7.723 16.281 18.75 1 98 465 MET B N 1
ATOM 8494 C CA . MET B 1 465 ? 6.297 16.547 18.922 1 98 465 MET B CA 1
ATOM 8495 C C . MET B 1 465 ? 5.871 17.781 18.125 1 98 465 MET B C 1
ATOM 8497 O O . MET B 1 465 ? 6.688 18.656 17.844 1 98 465 MET B O 1
ATOM 8501 N N . HIS B 1 466 ? 4.559 17.828 17.844 1 97.38 466 HIS B N 1
ATOM 8502 C CA . HIS B 1 466 ? 3.875 18.953 17.234 1 97.38 466 HIS B CA 1
ATOM 8503 C C . HIS B 1 466 ? 4.117 20.234 18.031 1 97.38 466 HIS B C 1
ATOM 8505 O O . HIS B 1 466 ? 3.861 20.281 19.234 1 97.38 466 HIS B O 1
ATOM 8511 N N . GLY B 1 467 ? 4.695 21.25 17.391 1 97.25 467 GLY B N 1
ATOM 8512 C CA . GLY B 1 467 ? 4.801 22.562 17.984 1 97.25 467 GLY B CA 1
ATOM 8513 C C . GLY B 1 467 ? 6.117 22.797 18.688 1 97.25 467 GLY B C 1
ATOM 8514 O O . GLY B 1 467 ? 6.434 23.938 19.078 1 97.25 467 GLY B O 1
ATOM 8515 N N . TYR B 1 468 ? 6.973 21.859 18.766 1 96.69 468 TYR B N 1
ATOM 8516 C CA . TYR B 1 468 ? 8.102 22 19.672 1 96.69 468 TYR B CA 1
ATOM 8517 C C . TYR B 1 468 ? 9.336 22.5 18.938 1 96.69 468 TYR B C 1
ATOM 8519 O O . TYR B 1 468 ? 10.414 22.641 19.531 1 96.69 468 TYR B O 1
ATOM 8527 N N . GLU B 1 469 ? 9.211 22.812 17.656 1 97.88 469 GLU B N 1
ATOM 8528 C CA . GLU B 1 469 ? 10.273 23.562 16.984 1 97.88 469 GLU B CA 1
ATOM 8529 C C . GLU B 1 469 ? 10.203 25.047 17.344 1 97.88 469 GLU B C 1
ATOM 8531 O O . GLU B 1 469 ? 11.164 25.797 17.141 1 97.88 469 GLU B O 1
ATOM 8536 N N . ILE B 1 470 ? 9.055 25.5 17.922 1 98.69 470 ILE B N 1
ATOM 8537 C CA . ILE B 1 470 ? 8.812 26.906 18.234 1 98.69 470 ILE B CA 1
ATOM 8538 C C . ILE B 1 470 ? 9.898 27.422 19.188 1 98.69 470 ILE B C 1
ATOM 8540 O O . ILE B 1 470 ? 10.398 28.531 19.016 1 98.69 470 ILE B O 1
ATOM 8544 N N . GLU B 1 471 ? 10.258 26.656 20.203 1 98 471 GLU B N 1
ATOM 8545 C CA . GLU B 1 471 ? 11.25 27.094 21.172 1 98 471 GLU B CA 1
ATOM 8546 C C . GLU B 1 471 ? 12.578 27.422 20.5 1 98 471 GLU B C 1
ATOM 8548 O O . GLU B 1 471 ? 13.281 28.344 20.906 1 98 471 GLU B O 1
ATOM 8553 N N . PHE B 1 472 ? 12.867 26.688 19.453 1 98.69 472 PHE B N 1
ATOM 8554 C CA . PHE B 1 472 ? 14.125 26.906 18.734 1 98.69 472 PHE B CA 1
ATOM 8555 C C . PHE B 1 472 ? 14.016 28.125 17.812 1 98.69 472 PHE B C 1
ATOM 8557 O O . PHE B 1 472 ? 14.992 28.859 17.641 1 98.69 472 PHE B O 1
ATOM 8564 N N . VAL B 1 473 ? 12.875 28.359 17.266 1 98.81 473 VAL B N 1
ATOM 8565 C CA . VAL B 1 473 ? 12.633 29.5 16.375 1 98.81 473 VAL B CA 1
ATOM 8566 C C . VAL B 1 473 ? 12.703 30.797 17.172 1 98.81 473 VAL B C 1
ATOM 8568 O O . VAL B 1 473 ? 13.219 31.812 16.688 1 98.81 473 VAL B O 1
ATOM 8571 N N . PHE B 1 474 ? 12.266 30.781 18.422 1 98.81 474 PHE B N 1
ATOM 8572 C CA . PHE B 1 474 ? 12.195 31.984 19.234 1 98.81 474 PHE B CA 1
ATOM 8573 C C . PHE B 1 474 ? 13.43 32.125 20.125 1 98.81 474 PHE B C 1
ATOM 8575 O O . PHE B 1 474 ? 13.555 33.062 20.891 1 98.81 474 PHE B O 1
ATOM 8582 N N . GLY B 1 475 ? 14.289 31.156 20.125 1 98.56 475 GLY B N 1
ATOM 8583 C CA . GLY B 1 475 ? 15.594 31.281 20.75 1 98.56 475 GLY B CA 1
ATOM 8584 C C . GLY B 1 475 ? 15.594 30.922 22.219 1 98.56 475 GLY B C 1
ATOM 8585 O O . GLY B 1 475 ? 16.516 31.281 22.969 1 98.56 475 GLY B O 1
ATOM 8586 N N . LEU B 1 476 ? 14.609 30.141 22.641 1 97.69 476 LEU B N 1
ATOM 8587 C CA . LEU B 1 476 ? 14.492 29.766 24.047 1 97.69 476 LEU B CA 1
ATOM 8588 C C . LEU B 1 476 ? 15.758 29.062 24.531 1 97.69 476 LEU B C 1
ATOM 8590 O O . LEU B 1 476 ? 16.172 29.25 25.688 1 97.69 476 LEU B O 1
ATOM 8594 N N . PRO B 1 477 ? 16.422 28.266 23.75 1 98.12 477 PRO B N 1
ATOM 8595 C CA . PRO B 1 477 ? 17.641 27.578 24.219 1 98.12 477 PRO B CA 1
ATOM 8596 C C . PRO B 1 477 ? 18.766 28.547 24.547 1 98.12 477 PRO B C 1
ATOM 8598 O O . PRO B 1 477 ? 19.781 28.156 25.141 1 98.12 477 PRO B O 1
ATOM 8601 N N . LEU B 1 478 ? 18.656 29.781 24.156 1 97.94 478 LEU B N 1
ATOM 8602 C CA . LEU B 1 478 ? 19.672 30.781 24.453 1 97.94 478 LEU B CA 1
ATOM 8603 C C . LEU B 1 478 ? 19.5 31.312 25.875 1 97.94 478 LEU B C 1
ATOM 8605 O O . LEU B 1 478 ? 20.375 32 26.406 1 97.94 478 LEU B O 1
ATOM 8609 N N . GLU B 1 479 ? 18.359 31.078 26.453 1 95.38 479 GLU B N 1
ATOM 8610 C CA . GLU B 1 479 ? 18.125 31.438 27.844 1 95.38 479 GLU B CA 1
ATOM 8611 C C . GLU B 1 479 ? 18.938 30.547 28.797 1 95.38 479 GLU B C 1
ATOM 8613 O O . GLU B 1 479 ? 18.656 29.359 28.906 1 95.38 479 GLU B O 1
ATOM 8618 N N . ARG B 1 480 ? 19.75 31.078 29.484 1 91.31 480 ARG B N 1
ATOM 8619 C CA . ARG B 1 480 ? 20.672 30.312 30.328 1 91.31 480 ARG B CA 1
ATOM 8620 C C . ARG B 1 480 ? 19.906 29.547 31.406 1 91.31 480 ARG B C 1
ATOM 8622 O O . ARG B 1 480 ? 20.234 28.375 31.672 1 91.31 480 ARG B O 1
ATOM 8629 N N . ARG B 1 481 ? 18.969 30.125 31.922 1 91.25 481 ARG B N 1
ATOM 8630 C CA . ARG B 1 481 ? 18.25 29.531 33.031 1 91.25 481 ARG B CA 1
ATOM 8631 C C . ARG B 1 481 ? 17.391 28.359 32.594 1 91.25 481 ARG B C 1
ATOM 8633 O O . ARG B 1 481 ? 16.953 27.547 33.406 1 91.25 481 ARG B O 1
ATOM 8640 N N . ALA B 1 482 ? 17.125 28.281 31.328 1 93.25 482 ALA B N 1
ATOM 8641 C CA . ALA B 1 482 ? 16.25 27.234 30.797 1 93.25 482 ALA B CA 1
ATOM 8642 C C . ALA B 1 482 ? 17.016 25.922 30.641 1 93.25 482 ALA B C 1
ATOM 8644 O O . ALA B 1 482 ? 16.422 24.875 30.406 1 93.25 482 ALA B O 1
ATOM 8645 N N . ASN B 1 483 ? 18.328 25.812 30.75 1 94.75 483 ASN B N 1
ATOM 8646 C CA . ASN B 1 483 ? 19.188 24.656 30.875 1 94.75 483 ASN B CA 1
ATOM 8647 C C . ASN B 1 483 ? 19.109 23.766 29.625 1 94.75 483 ASN B C 1
ATOM 8649 O O . ASN B 1 483 ? 18.984 22.547 29.75 1 94.75 483 ASN B O 1
ATOM 8653 N N . TYR B 1 484 ? 19.094 24.344 28.469 1 97.38 484 TYR B N 1
ATOM 8654 C CA . TYR B 1 484 ? 19.266 23.594 27.234 1 97.38 484 TYR B CA 1
ATOM 8655 C C . TYR B 1 484 ? 20.734 23.203 27.031 1 97.38 484 TYR B C 1
ATOM 8657 O O . TYR B 1 484 ? 21.625 23.781 27.656 1 97.38 484 TYR B O 1
ATOM 8665 N N . THR B 1 485 ? 20.984 22.203 26.172 1 97.75 485 THR B N 1
ATOM 8666 C CA . THR B 1 485 ? 22.344 21.812 25.875 1 97.75 485 THR B CA 1
ATOM 8667 C C . THR B 1 485 ? 23.016 22.812 24.938 1 97.75 485 THR B C 1
ATOM 8669 O O . THR B 1 485 ? 22.344 23.609 24.297 1 97.75 485 THR B O 1
ATOM 8672 N N . LYS B 1 486 ? 24.312 22.766 24.891 1 97.69 486 LYS B N 1
ATOM 8673 C CA . LYS B 1 486 ? 25.062 23.625 23.969 1 97.69 486 LYS B CA 1
ATOM 8674 C C . LYS B 1 486 ? 24.688 23.312 22.516 1 97.69 486 LYS B C 1
ATOM 8676 O O . LYS B 1 486 ? 24.594 24.234 21.688 1 97.69 486 LYS B O 1
ATOM 8681 N N . ALA B 1 487 ? 24.562 22.031 22.203 1 98.12 487 ALA B N 1
ATOM 8682 C CA . ALA B 1 487 ? 24.156 21.641 20.859 1 98.12 487 ALA B CA 1
ATOM 8683 C C . ALA B 1 487 ? 22.797 22.25 20.484 1 98.12 487 ALA B C 1
ATOM 8685 O O . ALA B 1 487 ? 22.594 22.656 19.344 1 98.12 487 ALA B O 1
ATOM 8686 N N . GLU B 1 488 ? 21.906 22.328 21.438 1 98.56 488 GLU B N 1
ATOM 8687 C CA . GLU B 1 488 ? 20.594 22.906 21.203 1 98.56 488 GLU B CA 1
ATOM 8688 C C . GLU B 1 488 ? 20.672 24.422 21.031 1 98.56 488 GLU B C 1
ATOM 8690 O O . GLU B 1 488 ? 19.906 25.016 20.25 1 98.56 488 GLU B O 1
ATOM 8695 N N . GLU B 1 489 ? 21.531 25.031 21.781 1 98.38 489 GLU B N 1
ATOM 8696 C CA . GLU B 1 489 ? 21.766 26.469 21.578 1 98.38 489 GLU B CA 1
ATOM 8697 C C . GLU B 1 489 ? 22.234 26.75 20.156 1 98.38 489 GLU B C 1
ATOM 8699 O O . GLU B 1 489 ? 21.75 27.688 19.516 1 98.38 489 GLU B O 1
ATOM 8704 N N . ILE B 1 490 ? 23.156 25.938 19.703 1 98.06 490 ILE B N 1
ATOM 8705 C CA . ILE B 1 490 ? 23.703 26.078 18.344 1 98.06 490 ILE B CA 1
ATOM 8706 C C . ILE B 1 490 ? 22.594 25.859 17.328 1 98.06 490 ILE B C 1
ATOM 8708 O O . ILE B 1 490 ? 22.469 26.609 16.359 1 98.06 490 ILE B O 1
ATOM 8712 N N . LEU B 1 491 ? 21.797 24.844 17.547 1 98.06 491 LEU B N 1
ATOM 8713 C CA . LEU B 1 491 ? 20.688 24.562 16.656 1 98.06 491 LEU B CA 1
ATOM 8714 C C . LEU B 1 491 ? 19.719 25.734 16.609 1 98.06 491 LEU B C 1
ATOM 8716 O O . LEU B 1 491 ? 19.25 26.125 15.523 1 98.06 491 LEU B O 1
ATOM 8720 N N . SER B 1 492 ? 19.422 26.297 17.75 1 98.56 492 SER B N 1
ATOM 8721 C CA . SER B 1 492 ? 18.5 27.422 17.828 1 98.56 492 SER B CA 1
ATOM 8722 C C . SER B 1 492 ? 19.031 28.625 17.078 1 98.56 492 SER B C 1
ATOM 8724 O O . SER B 1 492 ? 18.297 29.312 16.359 1 98.56 492 SER B O 1
ATOM 8726 N N . ARG B 1 493 ? 20.297 28.922 17.203 1 97.81 493 ARG B N 1
ATOM 8727 C CA . ARG B 1 493 ? 20.906 30.016 16.469 1 97.81 493 ARG B CA 1
ATOM 8728 C C . ARG B 1 493 ? 20.812 29.797 14.969 1 97.81 493 ARG B C 1
ATOM 8730 O O . ARG B 1 493 ? 20.531 30.734 14.219 1 97.81 493 ARG B O 1
ATOM 8737 N N . SER B 1 494 ? 21.031 28.562 14.594 1 96.5 494 SER B N 1
ATOM 8738 C CA . SER B 1 494 ? 20.938 28.25 13.172 1 96.5 494 SER B CA 1
ATOM 8739 C C . SER B 1 494 ? 19.516 28.422 12.664 1 96.5 494 SER B C 1
ATOM 8741 O O . SER B 1 494 ? 19.297 28.984 11.586 1 96.5 494 SER B O 1
ATOM 8743 N N . ILE B 1 495 ? 18.547 27.984 13.414 1 97.94 495 ILE B N 1
ATOM 8744 C CA . ILE B 1 495 ? 17.156 28.062 13.016 1 97.94 495 ILE B CA 1
ATOM 8745 C C . ILE B 1 495 ? 16.703 29.516 12.969 1 97.94 495 ILE B C 1
ATOM 8747 O O . ILE B 1 495 ? 16.047 29.938 12 1 97.94 495 ILE B O 1
ATOM 8751 N N . MET B 1 496 ? 17.062 30.297 13.969 1 98.38 496 MET B N 1
ATOM 8752 C CA . MET B 1 496 ? 16.75 31.734 13.953 1 98.38 496 MET B CA 1
ATOM 8753 C C . MET B 1 496 ? 17.328 32.406 12.719 1 98.38 496 MET B C 1
ATOM 8755 O O . MET B 1 496 ? 16.688 33.25 12.094 1 98.38 496 MET B O 1
ATOM 8759 N N . LYS B 1 497 ? 18.516 31.984 12.398 1 96.75 497 LYS B N 1
ATOM 8760 C CA . LYS B 1 497 ? 19.172 32.562 11.227 1 96.75 497 LYS B CA 1
ATOM 8761 C C . LYS B 1 497 ? 18.422 32.188 9.945 1 96.75 497 LYS B C 1
ATOM 8763 O O . LYS B 1 497 ? 18.203 33.031 9.086 1 96.75 497 LYS B O 1
ATOM 8768 N N . TYR B 1 498 ? 18.047 30.891 9.773 1 96.75 498 TYR B N 1
ATOM 8769 C CA . TYR B 1 498 ? 17.297 30.469 8.594 1 96.75 498 TYR B CA 1
ATOM 8770 C C . TYR B 1 498 ? 16 31.266 8.461 1 96.75 498 TYR B C 1
ATOM 8772 O O . TYR B 1 498 ? 15.664 31.734 7.379 1 96.75 498 TYR B O 1
ATOM 8780 N N . TRP B 1 499 ? 15.266 31.391 9.539 1 98.38 499 TRP B N 1
ATOM 8781 C CA . TRP B 1 499 ? 13.977 32.062 9.547 1 98.38 499 TRP B CA 1
ATOM 8782 C C . TRP B 1 499 ? 14.148 33.562 9.211 1 98.38 499 TRP B C 1
ATOM 8784 O O . TRP B 1 499 ? 13.406 34.094 8.383 1 98.38 499 TRP B O 1
ATOM 8794 N N . ALA B 1 500 ? 15.133 34.156 9.836 1 98.06 500 ALA B N 1
ATOM 8795 C CA . ALA B 1 500 ? 15.359 35.594 9.625 1 98.06 500 ALA B CA 1
ATOM 8796 C C . ALA B 1 500 ? 15.891 35.875 8.219 1 98.06 500 ALA B C 1
ATOM 8798 O O . ALA B 1 500 ? 15.492 36.844 7.574 1 98.06 500 ALA B O 1
ATOM 8799 N N . THR B 1 501 ? 16.812 35.062 7.773 1 96.88 501 THR B N 1
ATOM 8800 C CA . THR B 1 501 ? 17.359 35.219 6.426 1 96.88 501 THR B CA 1
ATOM 8801 C C . THR B 1 501 ? 16.25 35.062 5.383 1 96.88 501 THR B C 1
ATOM 8803 O O . THR B 1 501 ? 16.203 35.812 4.406 1 96.88 501 THR B O 1
ATOM 8806 N N . PHE B 1 502 ? 15.43 34.094 5.605 1 97.5 502 PHE B N 1
ATOM 8807 C CA . PHE B 1 502 ? 14.281 33.906 4.723 1 97.5 502 PHE B CA 1
ATOM 8808 C C . PHE B 1 502 ? 13.398 35.156 4.734 1 97.5 502 PHE B C 1
ATOM 8810 O O . PHE B 1 502 ? 12.945 35.625 3.682 1 97.5 502 PHE B O 1
ATOM 8817 N N . ALA B 1 503 ? 13.125 35.688 5.91 1 98.38 503 ALA B N 1
ATOM 8818 C CA . ALA B 1 503 ? 12.281 36.875 6.043 1 98.38 503 ALA B CA 1
ATOM 8819 C C . ALA B 1 503 ? 12.906 38.062 5.328 1 98.38 503 ALA B C 1
ATOM 8821 O O . ALA B 1 503 ? 12.195 38.875 4.734 1 98.38 503 ALA B O 1
ATOM 8822 N N . LYS B 1 504 ? 14.195 38.188 5.336 1 96.81 504 LYS B N 1
ATOM 8823 C CA . LYS B 1 504 ? 14.914 39.312 4.754 1 96.81 504 LYS B CA 1
ATOM 8824 C C . LYS B 1 504 ? 15.016 39.188 3.236 1 96.81 504 LYS B C 1
ATOM 8826 O O . LYS B 1 504 ? 14.836 40.156 2.508 1 96.81 504 LYS B O 1
ATOM 8831 N N . TYR B 1 505 ? 15.289 37.906 2.768 1 94.44 505 TYR B N 1
ATOM 8832 C CA . TYR B 1 505 ? 15.766 37.812 1.394 1 94.44 505 TYR B CA 1
ATOM 8833 C C . TYR B 1 505 ? 14.898 36.844 0.584 1 94.44 505 TYR B C 1
ATOM 8835 O O . TYR B 1 505 ? 15.031 36.75 -0.639 1 94.44 505 TYR B O 1
ATOM 8843 N N . GLY B 1 506 ? 14.055 36.125 1.267 1 94.69 506 GLY B N 1
ATOM 8844 C CA . GLY B 1 506 ? 13.164 35.219 0.556 1 94.69 506 GLY B CA 1
ATOM 8845 C C . GLY B 1 506 ? 13.766 33.844 0.323 1 94.69 506 GLY B C 1
ATOM 8846 O O . GLY B 1 506 ? 13.148 33 -0.318 1 94.69 506 GLY B O 1
ATOM 8847 N N . HIS B 1 507 ? 14.945 33.656 0.868 1 93.19 507 HIS B N 1
ATOM 8848 C CA . HIS B 1 507 ? 15.617 32.375 0.86 1 93.19 507 HIS B CA 1
ATOM 8849 C C . HIS B 1 507 ? 16.312 32.094 2.188 1 93.19 507 HIS B C 1
ATOM 8851 O O . HIS B 1 507 ? 16.938 33 2.756 1 93.19 507 HIS B O 1
ATOM 8857 N N . PRO B 1 508 ? 16.234 30.828 2.662 1 93.88 508 PRO B N 1
ATOM 8858 C CA . PRO B 1 508 ? 16.734 30.578 4.012 1 93.88 508 PRO B CA 1
ATOM 8859 C C . PRO B 1 508 ? 18.25 30.656 4.098 1 93.88 508 PRO B C 1
ATOM 8861 O O . PRO B 1 508 ? 18.812 30.859 5.18 1 93.88 508 PRO B O 1
ATOM 8864 N N . ASP B 1 509 ? 19.047 30.469 3.016 1 86.12 509 ASP B N 1
ATOM 8865 C CA . ASP B 1 509 ? 20.5 30.516 3.021 1 86.12 509 ASP B CA 1
ATOM 8866 C C . ASP B 1 509 ? 21.016 31.953 2.818 1 86.12 509 ASP B C 1
ATOM 8868 O O . ASP B 1 509 ? 22.203 32.219 2.992 1 86.12 509 ASP B O 1
ATOM 8872 N N . GLY B 1 510 ? 20.297 32.844 2.627 1 69.31 510 GLY B N 1
ATOM 8873 C CA . GLY B 1 510 ? 20.719 34.188 2.367 1 69.31 510 GLY B CA 1
ATOM 8874 C C . GLY B 1 510 ? 21.5 34.344 1.069 1 69.31 510 GLY B C 1
ATOM 8875 O O . GLY B 1 510 ? 21.344 33.531 0.159 1 69.31 510 GLY B O 1
ATOM 8876 N N . THR B 1 511 ? 22.094 35.531 0.724 1 58.72 511 THR B N 1
ATOM 8877 C CA . THR B 1 511 ? 22.875 35.844 -0.471 1 58.72 511 THR B CA 1
ATOM 8878 C C . THR B 1 511 ? 24.234 35.156 -0.425 1 58.72 511 THR B C 1
ATOM 8880 O O . THR B 1 511 ? 25.031 35.281 -1.358 1 58.72 511 THR B O 1
ATOM 8883 N N . GLN B 1 512 ? 24.516 34.562 0.666 1 51.72 512 GLN B N 1
ATOM 8884 C CA . GLN B 1 512 ? 25.875 34.062 0.809 1 51.72 512 GLN B CA 1
ATOM 8885 C C . GLN B 1 512 ? 26.078 32.781 0.004 1 51.72 512 GLN B C 1
ATOM 8887 O O . GLN B 1 512 ? 25.156 32 -0.173 1 51.72 512 GLN B O 1
ATOM 8892 N N . ASN B 1 513 ? 27.062 32.781 -0.934 1 48.22 513 ASN B N 1
ATOM 8893 C CA . ASN B 1 513 ? 27.609 31.719 -1.753 1 48.22 513 ASN B CA 1
ATOM 8894 C C . ASN B 1 513 ? 27.859 30.453 -0.932 1 48.22 513 ASN B C 1
ATOM 8896 O O . ASN B 1 513 ? 28.781 29.688 -1.226 1 48.22 513 ASN B O 1
ATOM 8900 N N . ASN B 1 514 ? 27.453 30.297 0.242 1 47.91 514 ASN B N 1
ATOM 8901 C CA . ASN B 1 514 ? 27.938 29.156 1.012 1 47.91 514 ASN B CA 1
ATOM 8902 C C . ASN B 1 514 ? 27.453 27.828 0.406 1 47.91 514 ASN B C 1
ATOM 8904 O O . ASN B 1 514 ? 26.547 27.812 -0.426 1 47.91 514 ASN B O 1
ATOM 8908 N N . SER B 1 515 ? 28.078 26.594 1.116 1 48.72 515 SER B N 1
ATOM 8909 C CA . SER B 1 515 ? 28.125 25.172 0.785 1 48.72 515 SER B CA 1
ATOM 8910 C C . SER B 1 515 ? 26.734 24.609 0.547 1 48.72 515 SER B C 1
ATOM 8912 O O . SER B 1 515 ? 26.453 24.078 -0.526 1 48.72 515 SER B O 1
ATOM 8914 N N . THR B 1 516 ? 26.25 23.938 1.836 1 55.62 516 THR B N 1
ATOM 8915 C CA . THR B 1 516 ? 25.062 23.109 1.618 1 55.62 516 THR B CA 1
ATOM 8916 C C . THR B 1 516 ? 23.828 23.969 1.417 1 55.62 516 THR B C 1
ATOM 8918 O O . THR B 1 516 ? 23.375 24.641 2.348 1 55.62 516 THR B O 1
ATOM 8921 N N . ARG B 1 517 ? 23.406 24.328 0.308 1 76.94 517 ARG B N 1
ATOM 8922 C CA . ARG B 1 517 ? 22.312 25.172 -0.154 1 76.94 517 ARG B CA 1
ATOM 8923 C C . ARG B 1 517 ? 20.953 24.531 0.135 1 76.94 517 ARG B C 1
ATOM 8925 O O . ARG B 1 517 ? 20.812 23.312 0.008 1 76.94 517 ARG B O 1
ATOM 8932 N N . TRP B 1 518 ? 20.062 25.297 1.004 1 91.94 518 TRP B N 1
ATOM 8933 C CA . TRP B 1 518 ? 18.656 24.891 1.129 1 91.94 518 TRP B CA 1
ATOM 8934 C C . TRP B 1 518 ? 18 24.766 -0.242 1 91.94 518 TRP B C 1
ATOM 8936 O O . TRP B 1 518 ? 17.797 25.781 -0.928 1 91.94 518 TRP B O 1
ATOM 8946 N N . PRO B 1 519 ? 17.688 23.578 -0.638 1 93.38 519 PRO B N 1
ATOM 8947 C CA . PRO B 1 519 ? 17.141 23.422 -1.987 1 93.38 519 PRO B CA 1
ATOM 8948 C C . PRO B 1 519 ? 15.711 23.938 -2.107 1 93.38 519 PRO B C 1
ATOM 8950 O O . PRO B 1 519 ? 14.93 23.828 -1.157 1 93.38 519 PRO B O 1
ATOM 8953 N N . ALA B 1 520 ? 15.383 24.516 -3.252 1 94.25 520 ALA B N 1
ATOM 8954 C CA . ALA B 1 520 ? 13.992 24.844 -3.545 1 94.25 520 ALA B CA 1
ATOM 8955 C C . ALA B 1 520 ? 13.141 23.578 -3.666 1 94.25 520 ALA B C 1
ATOM 8957 O O . ALA B 1 520 ? 13.617 22.547 -4.148 1 94.25 520 ALA B O 1
ATOM 8958 N N . PHE B 1 521 ? 11.977 23.641 -3.197 1 97.06 521 PHE B N 1
ATOM 8959 C CA . PHE B 1 521 ? 11.031 22.531 -3.322 1 97.06 521 PHE B CA 1
ATOM 8960 C C . PHE B 1 521 ? 10.422 22.5 -4.719 1 97.06 521 PHE B C 1
ATOM 8962 O O . PHE B 1 521 ? 9.57 23.328 -5.051 1 97.06 521 PHE B O 1
ATOM 8969 N N . GLU B 1 522 ? 10.867 21.578 -5.531 1 93.88 522 GLU B N 1
ATOM 8970 C CA . GLU B 1 522 ? 10.359 21.422 -6.895 1 93.88 522 GLU B CA 1
ATOM 8971 C C . GLU B 1 522 ? 9.453 20.203 -7.012 1 93.88 522 GLU B C 1
ATOM 8973 O O . GLU B 1 522 ? 9.562 19.266 -6.223 1 93.88 522 GLU B O 1
ATOM 8978 N N . ASN B 1 523 ? 8.672 20.203 -8.008 1 87 523 ASN B N 1
ATOM 8979 C CA . ASN B 1 523 ? 7.664 19.172 -8.172 1 87 523 ASN B CA 1
ATOM 8980 C C . ASN B 1 523 ? 8.305 17.812 -8.43 1 87 523 ASN B C 1
ATOM 8982 O O . ASN B 1 523 ? 7.77 16.781 -8.016 1 87 523 ASN B O 1
ATOM 8986 N N . THR B 1 524 ? 9.359 17.766 -9.086 1 85.25 524 THR B N 1
ATOM 8987 C CA . THR B 1 524 ? 9.969 16.516 -9.516 1 85.25 524 THR B CA 1
ATOM 8988 C C . THR B 1 524 ? 10.68 15.828 -8.352 1 85.25 524 THR B C 1
ATOM 8990 O O . THR B 1 524 ? 10.414 14.656 -8.062 1 85.25 524 THR B O 1
ATOM 8993 N N . ASP B 1 525 ? 11.508 16.578 -7.582 1 90.69 525 ASP B N 1
ATOM 8994 C CA . ASP B 1 525 ? 12.344 15.922 -6.574 1 90.69 525 ASP B CA 1
ATOM 8995 C C . ASP B 1 525 ? 11.812 16.188 -5.168 1 90.69 525 ASP B C 1
ATOM 8997 O O . ASP B 1 525 ? 12.109 15.43 -4.238 1 90.69 525 ASP B O 1
ATOM 9001 N N . GLN B 1 526 ? 11.062 17.219 -4.973 1 95.12 526 GLN B N 1
ATOM 9002 C CA . GLN B 1 526 ? 10.492 17.578 -3.68 1 95.12 526 GLN B CA 1
ATOM 9003 C C . GLN B 1 526 ? 11.531 17.484 -2.57 1 95.12 526 GLN B C 1
ATOM 9005 O O . GLN B 1 526 ? 11.32 16.812 -1.563 1 95.12 526 GLN B O 1
ATOM 9010 N N . LYS B 1 527 ? 12.648 18.156 -2.77 1 96.88 527 LYS B N 1
ATOM 9011 C CA . LYS B 1 527 ? 13.758 18.156 -1.814 1 96.88 527 LYS B CA 1
ATOM 9012 C C . LYS B 1 527 ? 13.383 18.922 -0.548 1 96.88 527 LYS B C 1
ATOM 9014 O O . LYS B 1 527 ? 12.648 19.906 -0.606 1 96.88 527 LYS B O 1
ATOM 9019 N N . TYR B 1 528 ? 13.859 18.484 0.593 1 97.38 528 TYR B N 1
ATOM 9020 C CA . TYR B 1 528 ? 13.648 19.141 1.874 1 97.38 528 TYR B CA 1
ATOM 9021 C C . TYR B 1 528 ? 14.883 19.016 2.764 1 97.38 528 TYR B C 1
ATOM 9023 O O . TYR B 1 528 ? 15.742 18.172 2.527 1 97.38 528 TYR B O 1
ATOM 9031 N N . LEU B 1 529 ? 14.992 19.922 3.68 1 97.06 529 LEU B N 1
ATOM 9032 C CA . LEU B 1 529 ? 16.125 19.953 4.613 1 97.06 529 LEU B CA 1
ATOM 9033 C C . LEU B 1 529 ? 15.695 19.453 5.988 1 97.06 529 LEU B C 1
ATOM 9035 O O . LEU B 1 529 ? 14.625 19.812 6.484 1 97.06 529 LEU B O 1
ATOM 9039 N N . THR B 1 530 ? 16.5 18.578 6.617 1 97.56 530 THR B N 1
ATOM 9040 C CA . THR B 1 530 ? 16.25 18.125 7.977 1 97.56 530 THR B CA 1
ATOM 9041 C C . THR B 1 530 ? 16.953 19.016 8.992 1 97.56 530 THR B C 1
ATOM 9043 O O . THR B 1 530 ? 18.062 19.484 8.75 1 97.56 530 THR B O 1
ATOM 9046 N N . LEU B 1 531 ? 16.266 19.328 10.062 1 97.75 531 LEU B N 1
ATOM 9047 C CA . LEU B 1 531 ? 16.812 20.172 11.125 1 97.75 531 LEU B CA 1
ATOM 9048 C C . LEU B 1 531 ? 16.938 19.391 12.43 1 97.75 531 LEU B C 1
ATOM 9050 O O . LEU B 1 531 ? 15.938 18.906 12.961 1 97.75 531 LEU B O 1
ATOM 9054 N N . ASN B 1 532 ? 18.031 19.203 12.906 1 97.62 532 ASN B N 1
ATOM 9055 C CA . ASN B 1 532 ? 18.406 18.594 14.188 1 97.62 532 ASN B CA 1
ATOM 9056 C C . ASN B 1 532 ? 19.781 19.047 14.641 1 97.62 532 ASN B C 1
ATOM 9058 O O . ASN B 1 532 ? 20.344 20 14.086 1 97.62 532 ASN B O 1
ATOM 9062 N N . THR B 1 533 ? 20.297 18.469 15.711 1 97.44 533 THR B N 1
ATOM 9063 C C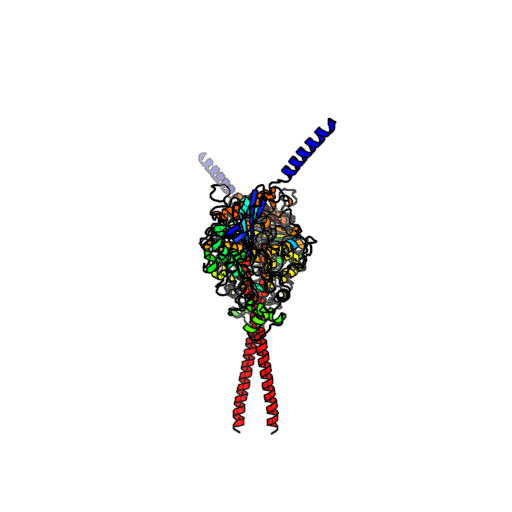A . THR B 1 533 ? 21.562 18.938 16.266 1 97.44 533 THR B CA 1
ATOM 9064 C C . THR B 1 533 ? 22.734 18.484 15.398 1 97.44 533 THR B C 1
ATOM 9066 O O . THR B 1 533 ? 23.844 18.984 15.531 1 97.44 533 THR B O 1
ATOM 9069 N N . ASP B 1 534 ? 22.453 17.562 14.516 1 94.12 534 ASP B N 1
ATOM 9070 C CA . ASP B 1 534 ? 23.469 17.172 13.547 1 94.12 534 ASP B CA 1
ATOM 9071 C C . ASP B 1 534 ? 23.484 18.109 12.352 1 94.12 534 ASP B C 1
ATOM 9073 O O . ASP B 1 534 ? 22.641 19.016 12.25 1 94.12 534 ASP B O 1
ATOM 9077 N N . SER B 1 535 ? 24.438 17.953 11.469 1 92 535 SER B N 1
ATOM 9078 C CA . SER B 1 535 ? 24.484 18.766 10.258 1 92 535 SER B CA 1
ATOM 9079 C C . SER B 1 535 ? 23.25 18.547 9.406 1 92 535 SER B C 1
ATOM 9081 O O . SER B 1 535 ? 22.781 17.422 9.25 1 92 535 SER B O 1
ATOM 9083 N N . PRO B 1 536 ? 22.75 19.656 8.953 1 91.88 536 PRO B N 1
ATOM 9084 C CA . PRO B 1 536 ? 21.562 19.531 8.109 1 91.88 536 PRO B CA 1
ATOM 9085 C C . PRO B 1 536 ? 21.797 18.656 6.879 1 91.88 536 PRO B C 1
ATOM 9087 O O . PRO B 1 536 ? 22.875 18.719 6.273 1 91.88 536 PRO B O 1
ATOM 9090 N N . GLN B 1 537 ? 20.812 17.891 6.516 1 94.81 537 GLN B N 1
ATOM 9091 C CA . GLN B 1 537 ? 20.891 17 5.355 1 94.81 537 GLN B CA 1
ATOM 9092 C C . GLN B 1 537 ? 19.703 17.234 4.414 1 94.81 537 GLN B C 1
ATOM 9094 O O . GLN B 1 537 ? 18.609 17.594 4.859 1 94.81 537 GLN B O 1
ATOM 9099 N N . VAL B 1 538 ? 19.969 17.047 3.092 1 95.88 538 VAL B N 1
ATOM 9100 C CA . VAL B 1 538 ? 18.938 17.188 2.078 1 95.88 538 VAL B CA 1
ATOM 9101 C C . VAL B 1 538 ? 18.406 15.812 1.687 1 95.88 538 VAL B C 1
ATOM 9103 O O . VAL B 1 538 ? 19.188 14.898 1.409 1 95.88 538 VAL B O 1
ATOM 9106 N N . TYR B 1 539 ? 17.172 15.57 1.724 1 96.75 539 TYR B N 1
ATOM 9107 C CA . TYR B 1 539 ? 16.5 14.359 1.27 1 96.75 539 TYR B CA 1
ATOM 9108 C C . TYR B 1 539 ? 15.406 14.68 0.257 1 96.75 539 TYR B C 1
ATOM 9110 O O . TYR B 1 539 ? 15.211 15.844 -0.103 1 96.75 539 TYR B O 1
ATOM 9118 N N . THR B 1 540 ? 14.789 13.672 -0.356 1 95.69 540 THR B N 1
ATOM 9119 C CA . THR B 1 540 ? 13.75 13.859 -1.368 1 95.69 540 THR B CA 1
ATOM 9120 C C . THR B 1 540 ? 12.484 13.094 -0.999 1 95.69 540 THR B C 1
ATOM 9122 O O . THR B 1 540 ? 12.531 12.141 -0.216 1 95.69 540 THR B O 1
ATOM 9125 N N . LYS B 1 541 ? 11.367 13.586 -1.448 1 94.94 541 LYS B N 1
ATOM 9126 C CA . LYS B 1 541 ? 10.094 12.875 -1.457 1 94.94 541 LYS B CA 1
ATOM 9127 C C . LYS B 1 541 ? 9.734 12.375 -0.06 1 94.94 541 LYS B C 1
ATOM 9129 O O . LYS B 1 541 ? 9.516 11.18 0.145 1 94.94 541 LYS B O 1
ATOM 9134 N N . LEU B 1 542 ? 9.602 13.359 0.842 1 97.31 542 LEU B N 1
ATOM 9135 C CA . LEU B 1 542 ? 9.234 13.055 2.219 1 97.31 542 LEU B CA 1
ATOM 9136 C C . LEU B 1 542 ? 7.883 12.344 2.277 1 97.31 542 LEU B C 1
ATOM 9138 O O . LEU B 1 542 ? 6.879 12.875 1.79 1 97.31 542 LEU B O 1
ATOM 9142 N N . ARG B 1 543 ? 7.836 11.133 2.846 1 96.5 543 ARG B N 1
ATOM 9143 C CA . ARG B 1 543 ? 6.625 10.359 3.1 1 96.5 543 ARG B CA 1
ATOM 9144 C C . ARG B 1 543 ? 5.758 10.273 1.845 1 96.5 543 ARG B C 1
ATOM 9146 O O . ARG B 1 543 ? 4.531 10.32 1.927 1 96.5 543 ARG B O 1
ATOM 9153 N N . ALA B 1 544 ? 6.363 10.188 0.69 1 94.75 544 ALA B N 1
ATOM 9154 C CA . ALA B 1 544 ? 5.68 10.273 -0.599 1 94.75 544 ALA B CA 1
ATOM 9155 C C . ALA B 1 544 ? 4.637 9.172 -0.744 1 94.75 544 ALA B C 1
ATOM 9157 O O . ALA B 1 544 ? 3.516 9.422 -1.19 1 94.75 544 ALA B O 1
ATOM 9158 N N . GLN B 1 545 ? 4.93 7.934 -0.439 1 93.81 545 GLN B N 1
ATOM 9159 C CA . GLN B 1 545 ? 3.996 6.82 -0.594 1 93.81 545 GLN B CA 1
ATOM 9160 C C . GLN B 1 545 ? 2.793 6.977 0.333 1 93.81 545 GLN B C 1
ATOM 9162 O O . GLN B 1 545 ? 1.654 6.746 -0.076 1 93.81 545 GLN B O 1
ATOM 9167 N N . GLN B 1 546 ? 3.029 7.344 1.599 1 96.44 546 GLN B N 1
ATOM 9168 C CA . GLN B 1 546 ? 1.938 7.582 2.537 1 96.44 546 GLN B CA 1
ATOM 9169 C C . GLN B 1 546 ? 1.008 8.68 2.031 1 96.44 546 GLN B C 1
ATOM 9171 O O . GLN B 1 546 ? -0.215 8.555 2.111 1 96.44 546 GLN B O 1
ATOM 9176 N N . CYS B 1 547 ? 1.606 9.758 1.532 1 97.19 547 CYS B N 1
ATOM 9177 C CA . CYS B 1 547 ? 0.796 10.875 1.062 1 97.19 547 CYS B CA 1
ATOM 9178 C C . CYS B 1 547 ? 0.007 10.492 -0.184 1 97.19 547 CYS B C 1
ATOM 9180 O O . CYS B 1 547 ? -1.114 10.969 -0.384 1 97.19 547 CYS B O 1
ATOM 9182 N N . ARG B 1 548 ? 0.529 9.625 -1.06 1 94.62 548 ARG B N 1
ATOM 9183 C CA . ARG B 1 548 ? -0.216 9.141 -2.219 1 94.62 548 ARG B CA 1
ATOM 9184 C C . ARG B 1 548 ? -1.404 8.289 -1.788 1 94.62 548 ARG B C 1
ATOM 9186 O O . ARG B 1 548 ? -2.457 8.312 -2.43 1 94.62 548 ARG B O 1
ATOM 9193 N N . PHE B 1 549 ? -1.207 7.484 -0.735 1 96.38 549 PHE B N 1
ATOM 9194 C CA . PHE B 1 549 ? -2.342 6.754 -0.182 1 96.38 549 PHE B CA 1
ATOM 9195 C C . PHE B 1 549 ? -3.479 7.703 0.171 1 96.38 549 PHE B C 1
ATOM 9197 O O . PHE B 1 549 ? -4.629 7.469 -0.203 1 96.38 549 PHE B O 1
ATOM 9204 N N . TRP B 1 550 ? -3.143 8.812 0.819 1 96.56 550 TRP B N 1
ATOM 9205 C CA . TRP B 1 550 ? -4.16 9.734 1.317 1 96.56 550 TRP B CA 1
ATOM 9206 C C . TRP B 1 550 ? -4.746 10.57 0.181 1 96.56 550 TRP B C 1
ATOM 9208 O O . TRP B 1 550 ? -5.922 10.938 0.219 1 96.56 550 TRP B O 1
ATOM 9218 N N . THR B 1 551 ? -3.998 10.891 -0.84 1 92.81 551 THR B N 1
ATOM 9219 C CA . THR B 1 551 ? -4.453 11.852 -1.837 1 92.81 551 THR B CA 1
ATOM 9220 C C . THR B 1 551 ? -5.035 11.133 -3.053 1 92.81 551 THR B C 1
ATOM 9222 O O . THR B 1 551 ? -5.898 11.68 -3.742 1 92.81 551 THR B O 1
ATOM 9225 N N . LEU B 1 552 ? -4.547 9.906 -3.33 1 90.38 552 LEU B N 1
ATOM 9226 C CA . LEU B 1 552 ? -4.973 9.242 -4.555 1 90.38 552 LEU B CA 1
ATOM 9227 C C . LEU B 1 552 ? -5.914 8.078 -4.242 1 90.38 552 LEU B C 1
ATOM 9229 O O . LEU B 1 552 ? -6.934 7.91 -4.914 1 90.38 552 LEU B O 1
ATOM 9233 N N . PHE B 1 553 ? -5.609 7.32 -3.275 1 92.75 553 PHE B N 1
ATOM 9234 C CA . PHE B 1 553 ? -6.34 6.074 -3.074 1 92.75 553 PHE B CA 1
ATOM 9235 C C . PHE B 1 553 ? -7.5 6.277 -2.105 1 92.75 553 PHE B C 1
ATOM 9237 O O . PHE B 1 553 ? -8.625 5.855 -2.383 1 92.75 553 PHE B O 1
ATOM 9244 N N . PHE B 1 554 ? -7.195 6.891 -0.948 1 94 554 PHE B N 1
ATOM 9245 C CA . PHE B 1 554 ? -8.172 6.973 0.132 1 94 554 PHE B CA 1
ATOM 9246 C C . PHE B 1 554 ? -9.422 7.719 -0.322 1 94 554 PHE B C 1
ATOM 9248 O O . PHE B 1 554 ? -10.539 7.344 0.039 1 94 554 PHE B O 1
ATOM 9255 N N . PRO B 1 555 ? -9.297 8.805 -1.132 1 90.75 555 PRO B N 1
ATOM 9256 C CA . PRO B 1 555 ? -10.516 9.453 -1.626 1 90.75 555 PRO B CA 1
ATOM 9257 C C . PRO B 1 555 ? -11.398 8.516 -2.436 1 90.75 555 PRO B C 1
ATOM 9259 O O . PRO B 1 555 ? -12.625 8.625 -2.393 1 90.75 555 PRO B O 1
ATOM 9262 N N . LYS B 1 556 ? -10.797 7.613 -3.15 1 86.12 556 LYS B N 1
ATOM 9263 C CA . LYS B 1 556 ? -11.562 6.629 -3.906 1 86.12 556 LYS B CA 1
ATOM 9264 C C . LYS B 1 556 ? -12.273 5.652 -2.973 1 86.12 556 LYS B C 1
ATOM 9266 O O . LYS B 1 556 ? -13.391 5.219 -3.254 1 86.12 556 LYS B O 1
ATOM 9271 N N . VAL B 1 557 ? -11.578 5.27 -1.949 1 88 557 VAL B N 1
ATOM 9272 C CA . VAL B 1 557 ? -12.172 4.414 -0.931 1 88 557 VAL B CA 1
ATOM 9273 C C . VAL B 1 557 ? -13.414 5.09 -0.352 1 88 557 VAL B C 1
ATOM 9275 O O . VAL B 1 557 ? -14.461 4.453 -0.186 1 88 557 VAL B O 1
ATOM 9278 N N . LEU B 1 558 ? -13.273 6.41 -0.067 1 87.12 558 LEU B N 1
ATOM 9279 C CA . LEU B 1 558 ? -14.383 7.164 0.512 1 87.12 558 LEU B CA 1
ATOM 9280 C C . LEU B 1 558 ? -15.555 7.246 -0.464 1 87.12 558 LEU B C 1
ATOM 9282 O O . LEU B 1 558 ? -16.719 7.129 -0.062 1 87.12 558 LEU B O 1
ATOM 9286 N N . GLU B 1 559 ? -15.289 7.496 -1.689 1 81.88 559 GLU B N 1
ATOM 9287 C CA . GLU B 1 559 ? -16.312 7.602 -2.719 1 81.88 559 GLU B CA 1
ATOM 9288 C C . GLU B 1 559 ? -17.078 6.289 -2.877 1 81.88 559 GLU B C 1
ATOM 9290 O O . GLU B 1 559 ? -18.312 6.289 -3.021 1 81.88 559 GLU B O 1
ATOM 9295 N N . MET B 1 560 ? -16.375 5.289 -2.883 1 77 560 MET B N 1
ATOM 9296 C CA . MET B 1 560 ? -16.969 3.979 -3.113 1 77 560 MET B CA 1
ATOM 9297 C C . MET B 1 560 ? -17.812 3.553 -1.916 1 77 560 MET B C 1
ATOM 9299 O O . MET B 1 560 ? -18.875 2.945 -2.084 1 77 560 MET B O 1
ATOM 9303 N N . THR B 1 561 ? -17.312 3.848 -0.735 1 73.19 561 THR B N 1
ATOM 9304 C CA . THR B 1 561 ? -18.031 3.422 0.463 1 73.19 561 THR B CA 1
ATOM 9305 C C . THR B 1 561 ? -19.141 4.398 0.8 1 73.19 561 THR B C 1
ATOM 9307 O O . THR B 1 561 ? -20.125 4.031 1.467 1 73.19 561 THR B O 1
ATOM 9310 N N . GLY B 1 562 ? -18.875 5.73 0.553 1 63.84 562 GLY B N 1
ATOM 9311 C CA . GLY B 1 562 ? -19.938 6.703 0.739 1 63.84 562 GLY B CA 1
ATOM 9312 C C . GLY B 1 562 ? -21.172 6.41 -0.097 1 63.84 562 GLY B C 1
ATOM 9313 O O . GLY B 1 562 ? -22.297 6.57 0.372 1 63.84 562 GLY B O 1
ATOM 9314 N N . ASN B 1 563 ? -20.875 5.949 -1.306 1 53.28 563 ASN B N 1
ATOM 9315 C CA . ASN B 1 563 ? -21.953 5.574 -2.209 1 53.28 563 ASN B CA 1
ATOM 9316 C C . ASN B 1 563 ? -22.688 4.328 -1.715 1 53.28 563 ASN B C 1
ATOM 9318 O O . ASN B 1 563 ? -23.906 4.219 -1.878 1 53.28 563 ASN B O 1
ATOM 9322 N N . ILE B 1 564 ? -22.031 3.469 -1.106 1 52.09 564 ILE B N 1
ATOM 9323 C CA . ILE B 1 564 ? -22.656 2.27 -0.56 1 52.09 564 ILE B CA 1
ATOM 9324 C C . ILE B 1 564 ? -23.578 2.648 0.593 1 52.09 564 ILE B C 1
ATOM 9326 O O . ILE B 1 564 ? -24.703 2.148 0.687 1 52.09 564 ILE B O 1
ATOM 9330 N N . ASP B 1 565 ? -23.047 3.621 1.402 1 52.06 565 ASP B N 1
ATOM 9331 C CA . ASP B 1 565 ? -23.859 4.113 2.512 1 52.06 565 ASP B CA 1
ATOM 9332 C C . ASP B 1 565 ? -25.078 4.883 2.002 1 52.06 565 ASP B C 1
ATOM 9334 O O . ASP B 1 565 ? -26.188 4.727 2.527 1 52.06 565 ASP B O 1
ATOM 9338 N N . GLU B 1 566 ? -24.828 5.695 0.984 1 50 566 GLU B N 1
ATOM 9339 C CA . GLU B 1 566 ? -25.969 6.422 0.409 1 50 566 GLU B CA 1
ATOM 9340 C C . GLU B 1 566 ? -26.938 5.477 -0.286 1 50 566 GLU B C 1
ATOM 9342 O O . GLU B 1 566 ? -28.156 5.629 -0.164 1 50 566 GLU B O 1
ATOM 9347 N N . ALA B 1 567 ? -26.391 4.531 -1.004 1 47.16 567 ALA B N 1
ATOM 9348 C CA . ALA B 1 567 ? -27.266 3.551 -1.651 1 47.16 567 ALA B CA 1
ATOM 9349 C C . ALA B 1 567 ? -28.016 2.717 -0.619 1 47.16 567 ALA B C 1
ATOM 9351 O O . ALA B 1 567 ? -29.219 2.461 -0.771 1 47.16 567 ALA B O 1
ATOM 9352 N N . GLU B 1 568 ? -27.312 2.379 0.406 1 49.72 568 GLU B N 1
ATOM 9353 C CA . GLU B 1 568 ? -27.984 1.677 1.501 1 49.72 568 GLU B CA 1
ATOM 9354 C C . GLU B 1 568 ? -29.031 2.559 2.166 1 49.72 568 GLU B C 1
ATOM 9356 O O . GLU B 1 568 ? -30.109 2.086 2.514 1 49.72 568 GLU B O 1
ATOM 9361 N N . ARG B 1 569 ? -28.703 3.785 2.254 1 50.12 569 ARG B N 1
ATOM 9362 C CA . ARG B 1 569 ? -29.656 4.742 2.799 1 50.12 569 ARG B CA 1
ATOM 9363 C C . ARG B 1 569 ? -30.844 4.938 1.85 1 50.12 569 ARG B C 1
ATOM 9365 O O . ARG B 1 569 ? -31.984 4.988 2.283 1 50.12 569 ARG B O 1
ATOM 9372 N N . GLU B 1 570 ? -30.422 5.184 0.648 1 48.66 570 GLU B N 1
ATOM 9373 C CA . GLU B 1 570 ? -31.5 5.309 -0.328 1 48.66 570 GLU B CA 1
ATOM 9374 C C . GLU B 1 570 ? -32.344 4.039 -0.385 1 48.66 570 GLU B C 1
ATOM 9376 O O . GLU B 1 570 ? -33.562 4.105 -0.515 1 48.66 570 GLU B O 1
ATOM 9381 N N . TRP B 1 571 ? -31.688 2.984 -0.28 1 45.44 571 TRP B N 1
ATOM 9382 C CA . TRP B 1 571 ? -32.375 1.701 -0.247 1 45.44 571 TRP B CA 1
ATOM 9383 C C . TRP B 1 571 ? -33.25 1.593 0.988 1 45.44 571 TRP B C 1
ATOM 9385 O O . TRP B 1 571 ? -34.438 1.198 0.892 1 45.44 571 TRP B O 1
ATOM 9395 N N . ARG B 1 572 ? -32.688 1.915 2.021 1 47.88 572 ARG B N 1
ATOM 9396 C CA . ARG B 1 572 ? -33.438 1.901 3.264 1 47.88 572 ARG B CA 1
ATOM 9397 C C . ARG B 1 572 ? -34.594 2.9 3.209 1 47.88 572 ARG B C 1
ATOM 9399 O O . ARG B 1 572 ? -35.719 2.594 3.637 1 47.88 572 ARG B O 1
ATOM 9406 N N . ALA B 1 573 ? -34.281 4.004 2.619 1 53.72 573 ALA B N 1
ATOM 9407 C CA . ALA B 1 573 ? -35.312 4.996 2.43 1 53.72 573 ALA B CA 1
ATOM 9408 C C . ALA B 1 573 ? -36.375 4.504 1.438 1 53.72 573 ALA B C 1
ATOM 9410 O O . ALA B 1 573 ? -37.562 4.711 1.641 1 53.72 573 ALA B O 1
ATOM 9411 N N . GLY B 1 574 ? -35.812 3.887 0.426 1 47.44 574 GLY B N 1
ATOM 9412 C CA . GLY B 1 574 ? -36.75 3.273 -0.515 1 47.44 574 GLY B CA 1
ATOM 9413 C C . GLY B 1 574 ? -37.594 2.166 0.101 1 47.44 574 GLY B C 1
ATOM 9414 O O . GLY B 1 574 ? -38.781 2.098 -0.12 1 47.44 574 GLY B O 1
ATOM 9415 N N . PHE B 1 575 ? -36.906 1.44 0.828 1 52.25 575 PHE B N 1
ATOM 9416 C CA . PHE B 1 575 ? -37.625 0.394 1.553 1 52.25 575 PHE B CA 1
ATOM 9417 C C . PHE B 1 575 ? -38.625 0.997 2.521 1 52.25 575 PHE B C 1
ATOM 9419 O O . PHE B 1 575 ? -39.75 0.503 2.643 1 52.25 575 PHE B O 1
ATOM 9426 N N . TYR B 1 576 ? -38.219 2.041 3.188 1 50.5 576 TYR B N 1
ATOM 9427 C CA . TYR B 1 576 ? -39.125 2.744 4.082 1 50.5 576 TYR B CA 1
ATOM 9428 C C . TYR B 1 576 ? -40.312 3.342 3.312 1 50.5 576 TYR B C 1
ATOM 9430 O O . TYR B 1 576 ? -41.469 3.266 3.756 1 50.5 576 TYR B O 1
ATOM 9438 N N . ARG B 1 577 ? -40 4.004 2.285 1 53.25 577 ARG B N 1
ATOM 9439 C CA . ARG B 1 577 ? -41.062 4.535 1.434 1 53.25 577 ARG B CA 1
ATOM 9440 C C . ARG B 1 577 ? -42 3.424 0.965 1 53.25 577 ARG B C 1
ATOM 9442 O O . ARG B 1 577 ? -43.219 3.588 0.974 1 53.25 577 ARG B O 1
ATOM 9449 N N . TRP B 1 578 ? -41.344 2.41 0.65 1 49.22 578 TRP B N 1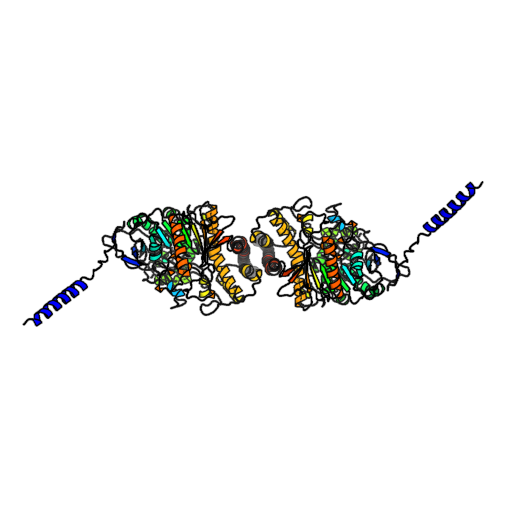
ATOM 9450 C CA . TRP B 1 578 ? -42.094 1.251 0.183 1 49.22 578 TRP B CA 1
ATOM 9451 C C . TRP B 1 578 ? -42.938 0.67 1.302 1 49.22 578 TRP B C 1
ATOM 9453 O O . TRP B 1 578 ? -44.094 0.331 1.087 1 49.22 578 TRP B O 1
ATOM 9463 N N . ASN B 1 579 ? -42.312 0.568 2.346 1 53.44 579 ASN B N 1
ATOM 9464 C CA . ASN B 1 579 ? -43.062 0.109 3.508 1 53.44 579 ASN B CA 1
ATOM 9465 C C . ASN B 1 579 ? -44.219 1.034 3.816 1 53.44 579 ASN B C 1
ATOM 9467 O O . ASN B 1 579 ? -45.312 0.57 4.16 1 53.44 579 ASN B O 1
ATOM 9471 N N . ASN B 1 580 ? -43.969 2.266 3.656 1 55.38 580 ASN B N 1
ATOM 9472 C CA . ASN B 1 580 ? -45.031 3.232 3.863 1 55.38 580 ASN B CA 1
ATOM 9473 C C . ASN B 1 580 ? -46.125 3.086 2.812 1 55.38 580 ASN B C 1
ATOM 9475 O O . ASN B 1 580 ? -47.312 3.162 3.135 1 55.38 580 ASN B O 1
ATOM 9479 N N . TYR B 1 581 ? -45.688 2.852 1.659 1 53.69 581 TYR B N 1
ATOM 9480 C CA . TYR B 1 581 ? -46.656 2.639 0.587 1 53.69 581 TYR B CA 1
ATOM 9481 C C . TYR B 1 581 ? -47.438 1.346 0.801 1 53.69 581 TYR B C 1
ATOM 9483 O O . TYR B 1 581 ? -48.625 1.3 0.584 1 53.69 581 TYR B O 1
ATOM 9491 N N . MET B 1 582 ? -46.75 0.427 1.255 1 54.62 582 MET B N 1
ATOM 9492 C CA . MET B 1 582 ? -47.375 -0.854 1.557 1 54.62 582 MET B CA 1
ATOM 9493 C C . MET B 1 582 ? -48.375 -0.716 2.709 1 54.62 582 MET B C 1
ATOM 9495 O O . MET B 1 582 ? -49.438 -1.302 2.678 1 54.62 582 MET B O 1
ATOM 9499 N N . MET B 1 583 ? -47.938 0.032 3.631 1 56.81 583 MET B N 1
ATOM 9500 C CA . MET B 1 583 ? -48.844 0.297 4.75 1 56.81 583 MET B CA 1
ATOM 9501 C C . MET B 1 583 ? -50.062 1.092 4.297 1 56.81 583 MET B C 1
ATOM 9503 O O . MET B 1 583 ? -51.156 0.814 4.723 1 56.81 583 MET B O 1
ATOM 9507 N N . ASP B 1 584 ? -49.75 2.043 3.479 1 56.94 584 ASP B N 1
ATOM 9508 C CA . ASP B 1 584 ? -50.875 2.822 2.922 1 56.94 584 ASP B CA 1
ATOM 9509 C C . ASP B 1 584 ? -51.781 1.944 2.084 1 56.94 584 ASP B C 1
ATOM 9511 O O . ASP B 1 584 ? -53 2.061 2.174 1 56.94 584 ASP B O 1
ATOM 9515 N N . TRP B 1 585 ? -51.188 1.096 1.392 1 52.84 585 TRP B N 1
ATOM 9516 C CA . TRP B 1 585 ? -51.938 0.162 0.576 1 52.84 585 TRP B CA 1
ATOM 9517 C C . TRP B 1 585 ? -52.719 -0.815 1.453 1 52.84 585 TRP B C 1
ATOM 9519 O O . TRP B 1 585 ? -53.906 -1.098 1.193 1 52.84 585 TRP B O 1
ATOM 9529 N N . LYS B 1 586 ? -52.094 -1.269 2.408 1 57.91 586 LYS B N 1
ATOM 9530 C CA . LYS B 1 586 ? -52.75 -2.131 3.381 1 57.91 586 LYS B CA 1
ATOM 9531 C C . LYS B 1 586 ? -53.938 -1.416 4.035 1 57.91 586 LYS B C 1
ATOM 9533 O O . LYS B 1 586 ? -55 -2 4.199 1 57.91 586 LYS B O 1
ATOM 9538 N N . ASN B 1 587 ? -53.719 -0.17 4.348 1 58.53 587 ASN B N 1
ATOM 9539 C CA . ASN B 1 587 ? -54.781 0.635 4.941 1 58.53 587 ASN B CA 1
ATOM 9540 C C . ASN B 1 587 ? -55.938 0.857 3.961 1 58.53 587 ASN B C 1
ATOM 9542 O O . ASN B 1 587 ? -57.125 0.775 4.34 1 58.53 587 ASN B O 1
ATOM 9546 N N . GLN B 1 588 ? -55.562 1.038 2.789 1 55.66 588 GLN B N 1
ATOM 9547 C CA . GLN B 1 588 ? -56.594 1.24 1.765 1 55.66 588 GLN B CA 1
ATOM 9548 C C . GLN B 1 588 ? -57.344 -0.054 1.478 1 55.66 588 GLN B C 1
ATOM 9550 O O . GLN B 1 588 ? -58.562 -0.039 1.289 1 55.66 588 GLN B O 1
ATOM 9555 N N . PHE B 1 589 ? -56.625 -1.076 1.553 1 57.19 589 PHE B N 1
ATOM 9556 C CA . PHE B 1 589 ? -57.219 -2.395 1.379 1 57.19 589 PHE B CA 1
ATOM 9557 C C . PHE B 1 589 ? -58.125 -2.732 2.549 1 57.19 589 PHE B C 1
ATOM 9559 O O . PHE B 1 589 ? -59.25 -3.244 2.354 1 57.19 589 PHE B O 1
ATOM 9566 N N . ASN B 1 590 ? -57.719 -2.434 3.695 1 57.41 590 ASN B N 1
ATOM 9567 C CA . ASN B 1 590 ? -58.562 -2.637 4.883 1 57.41 590 ASN B CA 1
ATOM 9568 C C . ASN B 1 590 ? -59.812 -1.771 4.852 1 57.41 590 ASN B C 1
ATOM 9570 O O . ASN B 1 590 ? -60.875 -2.223 5.234 1 57.41 590 ASN B O 1
ATOM 9574 N N . ASP B 1 591 ? -59.594 -0.544 4.461 1 57.31 591 ASP B N 1
ATOM 9575 C CA . ASP B 1 591 ? -60.75 0.354 4.312 1 57.31 591 ASP B CA 1
ATOM 9576 C C . ASP B 1 591 ? -61.719 -0.176 3.273 1 57.31 591 ASP B C 1
ATOM 9578 O O . ASP B 1 591 ? -62.938 -0.093 3.461 1 57.31 591 ASP B O 1
ATOM 9582 N N . TYR B 1 592 ? -61.156 -0.797 2.312 1 50.94 592 TYR B N 1
ATOM 9583 C CA . TYR B 1 592 ? -61.938 -1.394 1.236 1 50.94 592 TYR B CA 1
ATOM 9584 C C . TYR B 1 592 ? -62.688 -2.621 1.729 1 50.94 592 TYR B C 1
ATOM 9586 O O . TYR B 1 592 ? -63.875 -2.785 1.437 1 50.94 592 TYR B O 1
ATOM 9594 N N . THR B 1 593 ? -62.031 -3.457 2.381 1 57.19 593 THR B N 1
ATOM 9595 C CA . THR B 1 593 ? -62.656 -4.668 2.902 1 57.19 593 THR B CA 1
ATOM 9596 C C . THR B 1 593 ? -63.719 -4.32 3.941 1 57.19 593 THR B C 1
ATOM 9598 O O . THR B 1 593 ? -64.75 -4.992 4.035 1 57.19 593 THR B O 1
ATOM 9601 N N . SER B 1 594 ? -63.469 -3.293 4.695 1 55.5 594 SER B N 1
ATOM 9602 C CA . SER B 1 594 ? -64.438 -2.836 5.668 1 55.5 594 SER B CA 1
ATOM 9603 C C . SER B 1 594 ? -65.688 -2.26 4.977 1 55.5 594 SER B C 1
ATOM 9605 O O . SER B 1 594 ? -66.812 -2.475 5.43 1 55.5 594 SER B O 1
ATOM 9607 N N . LYS B 1 595 ? -65.375 -1.61 3.898 1 55.91 595 LYS B N 1
ATOM 9608 C CA . LYS B 1 595 ? -66.5 -1.04 3.154 1 55.91 595 LYS B CA 1
ATOM 9609 C C . LYS B 1 595 ? -67.25 -2.115 2.369 1 55.91 595 LYS B C 1
ATOM 9611 O O . LYS B 1 595 ? -68.438 -2.033 2.191 1 55.91 595 LYS B O 1
ATOM 9616 N N . LYS B 1 596 ? -66.625 -3.105 1.931 1 50.22 596 LYS B N 1
ATOM 9617 C CA . LYS B 1 596 ? -67.25 -4.242 1.252 1 50.22 596 LYS B CA 1
ATOM 9618 C C . LYS B 1 596 ? -68.125 -5.031 2.205 1 50.22 596 LYS B C 1
ATOM 9620 O O . LYS B 1 596 ? -69.188 -5.492 1.821 1 50.22 596 LYS B O 1
ATOM 9625 N N . GLU B 1 597 ? -67.75 -5.199 3.389 1 51.81 597 GLU B N 1
ATOM 9626 C CA . GLU B 1 597 ? -68.625 -5.871 4.355 1 51.81 597 GLU B CA 1
ATOM 9627 C C . GLU B 1 597 ? -69.938 -5.07 4.602 1 51.81 597 GLU B C 1
ATOM 9629 O O . GLU B 1 597 ? -71 -5.648 4.828 1 51.81 597 GLU B O 1
ATOM 9634 N N . SER B 1 598 ? -69.812 -3.758 4.457 1 50.91 598 SER B N 1
ATOM 9635 C CA . SER B 1 598 ? -71 -2.951 4.625 1 50.91 598 SER B CA 1
ATOM 9636 C C . SER B 1 598 ? -71.938 -3.088 3.42 1 50.91 598 SER B C 1
ATOM 9638 O O . SER B 1 598 ? -73.188 -3.057 3.566 1 50.91 598 SER B O 1
ATOM 9640 N N . CYS B 1 599 ? -71.438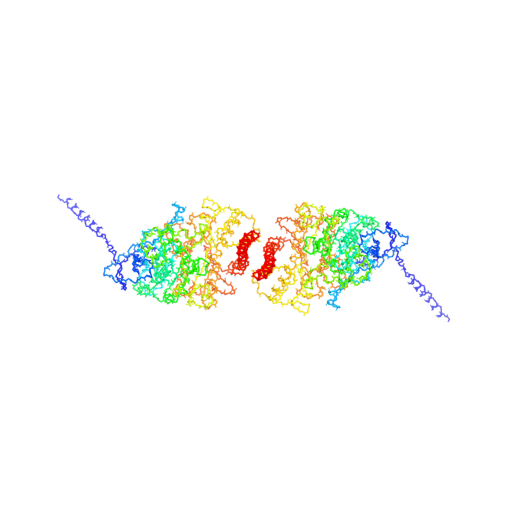 -3.264 2.262 1 42.53 599 CYS B N 1
ATOM 9641 C CA . CYS B 1 599 ? -72.312 -3.398 1.099 1 42.53 599 CYS B CA 1
ATOM 9642 C C . CYS B 1 599 ? -72.875 -4.816 0.994 1 42.53 599 CYS B C 1
ATOM 9644 O O . CYS B 1 599 ? -73.875 -5.051 0.299 1 42.53 599 CYS B O 1
ATOM 9646 N N . ALA B 1 600 ? -72.062 -5.871 1.394 1 49.47 600 ALA B N 1
ATOM 9647 C CA . ALA B 1 600 ? -72.688 -7.203 1.346 1 49.47 600 ALA B CA 1
ATOM 9648 C C . ALA B 1 600 ? -73.812 -7.312 2.324 1 49.47 600 ALA B C 1
ATOM 9650 O O . ALA B 1 600 ? -74.625 -8.234 2.229 1 49.47 600 ALA B O 1
ATOM 9651 N N . GLY B 1 601 ? -73.812 -6.531 3.355 1 38.19 601 GLY B N 1
ATOM 9652 C CA . GLY B 1 601 ? -75 -6.566 4.242 1 38.19 601 GLY B CA 1
ATOM 9653 C C . GLY B 1 601 ? -76.188 -5.797 3.697 1 38.19 601 GLY B C 1
ATOM 9654 O O . GLY B 1 601 ? -77.25 -5.816 4.289 1 38.19 601 GLY B O 1
ATOM 9655 N N . LEU B 1 602 ? -76 -4.992 2.611 1 30.92 602 LEU B N 1
ATOM 9656 C CA . LEU B 1 602 ? -77.25 -4.504 2.098 1 30.92 602 LEU B CA 1
ATOM 9657 C C . LEU B 1 602 ? -77.812 -5.441 1.031 1 30.92 602 LEU B C 1
ATOM 9659 O O . LEU B 1 602 ? -77.062 -5.969 0.211 1 30.92 602 LEU B O 1
#

Foldseek 3Di:
DVVVVVVVVVVVVVVVVVVVVVVPPPPVQPFDWFAFPQGIETWGWDDDPNFIKTKFAWAAQFPQCAQLNQQAATHGDHHDYDYHYRHDHDAAEDADQDPLPPPQCQRNLFGDPHHYDSRFWTKMKIAEPPQAAAFAEEEEDEADLQGGGDCPGPLNDQHCLCHLLVHMYMYTHFHGFCSQAQADAPDNSRLGRSRLSSVLSVLVSCLRGVNSRNHRQAQYEYEYFHLSLLSQQLLQLFPSSQNSHAEYEREQDHVQFPQAEDESVLSNQLNQQLLVVLVLNDPDVVSSSNVVSPDDPVSSNVSLCVSDDPLAQSHRSGHHYCRCHRHNDRSVVCLVVVSGHFHFYEYEYEDQAQLVRCQRDQQQHHQVDLSQDDPVSLLSNLCSNPVVADPVLSVLLCCVQAVVVVDPDSCSSVSSSSCVCSCRGGVLVRLVSQASSVVSPHWYAYEYEQADWPLNSTDCSSGGYRPVCSSLLSQVLSDVVSDGDPLSNVLSSLNSQQVSQCSVPVGSVHPDPDDDGRDTQYNPFRWHWYGYSDDIDIHTCPCVVVSCCNPPPSVVSRVVVVVVVVVVVVVVVVVVVVVVVVVVVVVVVVVVVVVVVVVVVD/DPPVVVVVVVVVVVVVVVVVVVVPPPPVQPFDWFAFPQGIETWGWDDDPNFIKTKFAFAAQFPQCAQLNQQAATHGDHHDYDYHYRHDHDAAEDADQDPLPPPQCLRNLFGDPHHYDSRFWTKMKIAEPPQAAAFAEEEEDEADLQGGGDCPGPLNDQHCLCHLLVHMYMYTHFHGFCSQAQADAPDNSRLGRSRLSSVLSVLVSCLRGVNSRNHRQAQYEYEYFHLSLLSQQLLQLFPSSQNSHAEYEREQDHVQFPQAEDESVLSNQLNQQLLVVLVLNDPDVVSSSNVVSPDDPVSSNVSLCVSDDPLAQSHRSGHHYCRCHRHNDRSVVCLVVVSGHFHFYEYEYEDQAQLVRCQRDQQQHHQVDLSQDDPVSLLSNLCSNPVVADPVLSVLLCCVQAVVVVDPDSCSSVSSSSCVCSCRGGVLVRLVSQASSVVSPHWYAYEYEQADWPLNSTDCSSGGYRPVCSSLLSQVLSDVVSDGDPLSNVLSSLNSQQVSQCSVPVGSVHPDPDDDGRDTQYNPFRWHWYGYSDDIDIHTCPCVVVSCCNPPPSVVSRVVVVVVVVVVVVVVVVVVVVVVVVVVVVVVVVVVVVVVVVVVVD

Sequence (1204 aa):
MQSKGTILSIRLLLWFLLLWVLIGKSHTEEDIVITTKNGKVRGMNLPVLGGTVTAFLGIPYAQPPLGRLRFKKPQFLTKWSDIWNATKYANSCYQNTDQSFPGFPGSEMWNPNTDLSEDCLYLNVWIPTPIPKNATVMIWIYGGGFQTGTSSLPVYDGKFLARVERVIVVSMNYRVGALGFLSLPGNPEAPGNLGLFDQQLALQWVQKNIAAFGGNPKSVTLFGESAGAGSVGLHLLSPRSQPLFTRAILQSGSSNAPWAVMSPKEARNRTLTLAKFIGCSRENETEIIKCLRNKDPQEILLNEVLVVPSDTLLSVNFGPIVDGDFLTDMPHTLLQLGQVKKAQILVGANKDEGTAFLVYRAPGFSKDNDSIITRKEFQEGLKMYFPGVSEFGRESILFYYVDLLDDQRDEKYRDALDDVLGDYNIICPALEFTKKFSELGNNAFFYYFEHRSSQLPWPEWMGVMHGYEIEFVFGLPLERRANYTKAEEILSRSIMKYWATFAKYGHPDGTQNNSTRWPAFENTDQKYLTLNTDSPQVYTKLRAQQCRFWTLFFPKVLEMTGNIDEAEREWRAGFYRWNNYMMDWKNQFNDYTSKKESCAGLMQSKGTILSIRLLLWFLLLWVLIGKSHTEEDIVITTKNGKVRGMNLPVLGGTVTAFLGIPYAQPPLGRLRFKKPQFLTKWSDIWNATKYANSCYQNTDQSFPGFPGSEMWNPNTDLSEDCLYLNVWIPTPIPKNATVMIWIYGGGFQTGTSSLPVYDGKFLARVERVIVVSMNYRVGALGFLSLPGNPEAPGNLGLFDQQLALQWVQKNIAAFGGNPKSVTLFGESAGAGSVGLHLLSPRSQPLFTRAILQSGSSNAPWAVMSPKEARNRTLTLAKFIGCSRENETEIIKCLRNKDPQEILLNEVLVVPSDTLLSVNFGPIVDGDFLTDMPHTLLQLGQVKKAQILVGANKDEGTAFLVYRAPGFSKDNDSIITRKEFQEGLKMYFPGVSEFGRESILFYYVDLLDDQRDEKYRDALDDVLGDYNIICPALEFTKKFSELGNNAFFYYFEHRSSQLPWPEWMGVMHGYEIEFVFGLPLERRANYTKAEEILSRSIMKYWATFAKYGHPDGTQNNSTRWPAFENTDQKYLTLNTDSPQVYTKLRAQQCRFWTLFFPKVLEMTGNIDEAEREWRAGFYRWNNYMMDWKNQFNDYTSKKESCAGL

Nearest PDB structures (foldseek):
  6ez2-assembly1_A  TM=9.895E-01  e=8.259E-94  Homo sapiens
  6emi-assembly1_A  TM=9.917E-01  e=8.005E-93  Homo sapiens
  8am2-assembly1_A  TM=9.883E-01  e=8.005E-93  Homo sapiens
  3djy-assembly1_A  TM=9.878E-01  e=2.562E-92  Homo sapiens
  2xmd-assembly1_A  TM=9.875E-01  e=8.201E-92  Homo sapiens

Solvent-accessible surface area (backbone atoms only — not comparable to full-atom values): 61558 Å² total; per-residue (Å²): 123,76,73,64,58,58,54,53,55,51,51,52,52,49,48,49,50,49,50,52,57,66,56,48,77,68,69,66,74,72,78,48,68,40,68,44,89,43,31,35,36,30,34,39,78,40,82,49,96,95,44,47,20,38,32,33,22,33,41,72,55,34,44,61,38,54,66,89,33,40,52,35,72,66,41,77,54,72,70,48,86,59,73,40,77,10,70,45,74,53,37,22,38,57,57,73,70,78,67,87,52,75,88,36,64,69,57,49,65,65,38,71,88,49,57,70,27,66,62,14,44,27,30,32,40,23,30,23,61,74,73,47,80,59,23,37,29,38,37,45,32,66,31,44,58,43,32,36,56,50,53,76,37,76,68,59,43,37,52,47,36,9,52,78,64,57,27,28,30,31,34,42,35,46,46,22,21,59,66,7,17,40,20,42,69,92,36,80,71,24,45,35,34,30,22,57,43,32,46,47,46,45,40,51,46,40,58,72,31,30,53,66,63,15,26,24,57,81,32,22,17,39,34,17,32,35,37,10,2,17,47,48,40,45,36,38,47,10,77,87,37,37,83,55,42,47,34,40,32,23,33,42,21,25,35,63,16,76,67,43,49,46,50,48,67,55,40,32,52,32,38,53,44,34,26,49,75,73,71,25,70,58,95,43,69,68,57,23,50,53,45,57,58,69,46,56,69,67,60,52,54,70,42,44,69,66,52,45,72,85,60,45,82,79,59,54,73,25,42,38,47,50,59,62,68,64,27,71,53,56,53,62,56,30,59,75,70,59,53,51,57,88,39,33,38,41,34,35,34,40,70,28,38,18,34,67,60,36,43,76,72,33,58,62,40,37,74,88,54,77,32,68,32,48,72,67,34,44,52,53,34,46,47,34,75,37,67,90,52,49,72,67,49,49,49,52,52,48,36,67,62,44,61,45,68,67,68,85,56,73,50,46,45,39,54,32,52,25,47,52,47,17,37,62,54,24,46,37,28,33,51,51,52,43,43,54,44,24,72,72,72,31,57,24,34,38,38,40,37,66,50,58,64,92,78,58,74,61,51,76,82,39,55,20,35,56,74,63,63,46,39,30,49,26,29,50,43,68,39,72,88,68,68,52,53,70,58,48,28,54,38,14,53,50,43,32,44,30,55,47,27,22,50,68,68,61,35,52,63,48,90,60,87,65,83,91,66,77,53,64,29,40,82,87,54,36,30,30,36,39,45,40,77,59,80,70,47,80,49,58,50,77,63,46,49,63,36,38,43,60,70,61,47,43,53,50,46,48,53,57,48,50,46,49,51,46,48,49,45,48,45,49,48,45,49,47,50,45,47,48,48,46,49,49,48,49,49,50,47,49,53,48,52,56,52,45,57,56,54,71,73,98,126,75,69,69,54,58,55,54,52,49,51,52,50,48,48,50,49,50,50,51,57,66,53,49,76,68,70,64,74,73,78,48,67,40,69,43,91,43,30,34,37,30,34,39,80,41,82,49,96,94,42,48,22,39,32,31,23,34,41,72,56,34,43,61,38,53,65,91,33,41,53,35,70,68,41,76,54,74,70,46,89,59,73,42,78,10,70,45,72,51,38,23,39,56,57,73,69,80,68,88,51,76,88,36,64,70,58,48,66,62,37,72,89,48,57,69,27,66,61,13,44,25,29,33,40,22,30,23,62,75,73,47,80,60,23,36,30,38,38,45,33,66,31,45,58,44,32,37,56,49,53,76,37,76,68,58,43,38,52,47,37,8,52,76,62,57,26,32,29,32,34,42,37,45,46,22,21,60,65,6,15,40,21,42,71,92,36,80,71,25,46,36,34,29,21,57,44,31,47,47,45,45,39,50,45,41,57,72,32,31,51,67,65,16,28,23,55,79,31,22,19,38,33,18,33,33,37,10,3,17,47,47,40,43,37,38,46,9,77,88,39,37,82,56,44,46,34,40,32,24,34,42,19,27,34,61,16,77,68,43,50,46,53,48,68,56,40,31,53,32,37,52,45,34,27,49,76,72,70,27,68,60,96,44,69,68,57,24,51,54,45,57,57,69,48,57,67,66,60,51,56,70,43,43,68,64,50,46,70,87,61,47,82,80,61,55,75,23,43,40,49,52,59,63,68,65,27,74,54,57,52,61,58,31,59,74,69,59,51,50,58,88,40,32,38,41,36,35,33,42,71,28,36,16,34,68,61,36,42,76,72,34,57,62,40,38,73,89,54,76,32,67,33,46,73,68,33,41,51,52,34,47,47,34,75,38,67,90,52,49,72,66,50,50,48,51,51,47,36,67,61,45,61,46,67,67,68,84,57,72,48,46,45,40,55,33,52,24,47,51,47,17,36,63,53,24,47,36,28,33,52,50,52,44,43,54,45,22,73,73,72,30,56,25,32,38,42,39,37,64,51,58,64,92,78,58,75,61,51,74,82,40,56,22,34,55,73,62,62,46,38,31,49,25,29,49,40,68,40,72,87,68,67,53,52,70,58,49,28,53,38,14,54,51,43,30,44,30,56,47,27,23,51,69,68,62,36,52,64,47,92,60,87,65,84,91,65,77,52,65,29,40,81,88,55,36,29,31,36,39,44,41,76,58,82,69,46,78,50,59,50,75,66,46,50,63,36,38,43,60,70,61,47,45,56,51,46,47,53,58,48,48,47,49,51,46,47,49,43,49,45,48,47,46,48,46,51,44,48,49,48,48,48,49,47,50,50,51,48,49,53,44,54,57,49,47,56,57,53,69,72,99

Radius of gyration: 43.09 Å; Cα contacts (8 Å, |Δi|>4): 2405; chains: 2; bounding box: 133×132×137 Å

InterPro domains:
  IPR000997 Cholinesterase [PR00878] (98-112)
  IPR000997 Cholinesterase [PR00878] (142-171)
  IPR000997 Cholinesterase [PR00878] (354-362)
  IPR000997 Cholinesterase [PR00878] (420-428)
  IPR000997 Cholinesterase [PR00878] (458-465)
  IPR000997 Cholinesterase [PR00878] (466-478)
  IPR002018 Carboxylesterase, type B [PF00135] (31-550)
  IPR014788 Acetylcholinesterase, tetramerisation domain [PF08674] (565-599)
  IPR019819 Carboxylesterase type B, conserved site [PS00941] (118-128)
  IPR019826 Carboxylesterase type B, active site [PS00122] (213-228)
  IPR029058 Alpha/Beta hydrolase fold [G3DSA:3.40.50.1820] (27-557)
  IPR029058 Alpha/Beta hydrolase fold [SSF53474] (31-556)
  IPR050654 Acetylcholinesterase-related enzymes [PTHR43918] (12-598)

Secondary structure (DSSP, 8-state):
-TTHHHHHHHHHHHHHHHHHHHS---------EEE-SS-EEE-EEEEETTEEEEEEEEEE-S----GGGTTS---PPPP-SSEEE-BS--PEEP-PPP-SSTT-HHHHTTS--S-EES---EEEEEEESSPPSSEEEEEEE--STTTS--TT-GGG-THHHHHHHT-EEEEE----HHHHH---TT-TTS-S-HHHHHHHHHHHHHHHHGGGGTEEEEEEEEEEETHHHHHHHHHHH-TTTGGG-SEEEEES--TTSTTT-B-HHHHHHHHHHHHHHTT---SSHHHHHHHHHTS-HHHHHHHHGGGS-TT-TT--SS--B--SSS-SS-HHHHHHHT-S---EEEEEEETBTTHHHHHHHSTT--TTS-----HHHHHHHHHHH-TTS-HHHHHHHHIIIIITTT--STTHHHHHHHHHHHIIIIIHHHHHHHHHHHHTT--EEEEEE----TT--S-GGG-SBTTTTHHHHTTGGG-GGG---HHHHHHHHHHHHHHHHHHHHSSTTTT---SS------TTT-EEEEESSSPPEEEESTTHHHHHIIIIIHHHHHHHHHHHHHHHHHHHHHHHHHHHHHHHHHHHHHHHHHHHHHHHT-/-TTHHHHHHHHHHHHHHHHHHHS---------EEE-SS-EEE-EEEEETTEEEEEEEEEE-S----GGGTTS---PPPP-SSEEE-BS--PEEP-PPP-SSTT-HHHHTTS--S-EES---EEEEEEESSPPSSEEEEEEE--STTTS--TT-GGG-THHHHHHHT-EEEEE----HHHHH---TT-TTS-S-HHHHHHHHHHHHHHHHGGGGTEEEEEEEEEEETHHHHHHHHHHH-TTTGGG-SEEEEES--TTSTTT-B-HHHHHHHHHHHHHHTT---SSHHHHHHHHHTS-HHHHHHHHGGGS-TT-TT--SS--B--SSS-SS-HHHHHHHT-S---EEEEEEETBTTHHHHHHHSTT--TTS-----HHHHHHHHHHH-TTS-HHHHHHHHIIIIITTT--STTHHHHHHHHHHHIIIIIHHHHHHHHHHHHTT--EEEEEE----TT--S-GGG-SBTTTTHHHHTTGGG-GGG---HHHHHHHHHHHHHHHHHHHHSSTTTT---SS------TTT-EEEEESSSPP-EEESTTHHHHHIIIIIHHHHHHHHHHHHHHHHHHHHHHHHHHHHHHHHHHHHHHHHHHHHHHHT-

pLDDT: mean 89.52, std 16.09, range [25.12, 98.94]